Protein 7ZWI (pdb70)

Foldseek 3Di:
DAAAEEECDPDDVDPHHYPYYDPQVPADQQDEAEDETEAEDQWDFHKYWYKALADKPDPPPQWFWADDDPDPDDIHIGGVCVQQVDDDKAWDWDDDPSIIITMITGTTFTPAKGKTKMKHDDDRTIYMYIYIYGGHD/DWAKAKDWADEAEAQAKTKIKIAIDDDQQLQWKKFKWWQAPVRDIGTAKIAGSNRPDMDGPPVQPPQWDWGADSVRRMIMIIGGNDHQRVFTFIKMFIAHVVVVGDRPDIHPTGTHGYHNDDADAWDWDWAAPLPFKGKTKIKTDFGDDDDKDKDKPNPPQDPQKDKDDWDADPNGTITMIMGMDTPVVPPVPWIWMWIDDVSVRDIDIGIHHHD/DWAWAKPDQEAEEAFFDKDKIKTFIPWFFAFKWKWWAAPPDDTHGAGPGFFRGDPPHDPQWGKHDGTGMIMIIGGGHDPVSQTWMKIWGPRDPPTDIYPTYGYAYDDPFDFWDKDKDWADPVVLVVFKTKIKIKGDFGPDPDKDKWKDFVRHTDDPQKDKDKDDQDPPRRGIMMMIMRMDTSVRVVVTFKIWIWMDDPVDPGTDIDMDTD/DAAAEEEQDDDPDDPHHYPYYDPQVPDDFQDEAEDETEAEDQWDFHKYWYKALADKPDPPPQKFWADDDPDPDDIGIGGVCVQQVDDDKDWDWDDDPSIIITMITGTTFTPAWGKTKMKHDDDRTIYMYIYIYHGD/DWAKAKDWADEAEQQAKTKIKIAIDDDQQLQWKKFKWWQFPVRDIGTAKIAGSNRPDMDGPPVQPPFKDWGDDSVRRMIMIIGGNDHQRVFTFIKMFIAHVVVVGDRPDIHPTGTHGYHNDDADAWDWDWAADPFKGKTKIKTDFGDDDDKDKDKPNPPQDPQKDKDDWDQDPNGTITMMMGMDTVVVPPVPWIWMWMADVSVRDIDIGIHHHD/DKAWAKPDQEAEDAFFDKDKIKIFIPWWAAFKWKWWAAPPDDTHGAGPGFFRGDPPHDPQWGKHDGTGMIMIIGGGHDLVSQTWMKIWGPRDPPTDIYPTYGYAYDDDFDFWDKDWDWADPVVLVVFKTKIKIKGDFGDDPDKDKWKDFQRHTDDPQKDKDKDDQDSPRRGIMMMIMRMDTSVVVVVTFKIWIWMDDPVDNGTDIDIDGND

Radius of gyration: 46.57 Å; Cα contacts (8 Å, |Δi|>4): 3025; chains: 6; bounding box: 79×61×168 Å

Sequence (1123 aa):
KVIHGCNFSSNVSSKHTFTDSLDISLVDDSAHISCNVHLSEPKYNHLVGLNCPGDIIPDCFFQVYQPESEELEPSNIVYLDSQINIGDIEYYEDAEGDDKIKLFGIVGSIPKTTSFTCICKKDKKSAYMTVTIDSAPDVKLVESGGGLVKLGGSLKLSCAASGFTFSSYYMSWVRQTPEKRLELVAAINNNGGSTYYPDTVKGRFTISRDNAKNTLNLQMNSLKSEDTALYYCTRQHYGNLYFFDYWGQGTTLTVSSAKTTPPSVYPLAPGNSMVTLGCLVKGYFPEPVTVTWNSGSLSSGVHTFPAVLESDLYTLSSSVTVPSSPWPSETVTCNVAHPASSTKVDKKIVPRQIVLSQSPAILSASPGEKVTMTCRASSSVTYIHWYQQKPGSSPKPWIQATSSLASGVPARFSGSGSGTSYSLSISRVEAEDAATYYCQQWSSNPLTFGAGTKLELKRADAAPTVSIFPPSSEQLTSGGASVVCFLNNFYPKDINVKWKIDGSERQNGVLNSWTDQDSKDSTYSMSSTLTLTKDEYERHNSYTCEATHKTSTSPIVKSFNRKVIHGCNFSSNVSSKHTFTDSLDISLVDDSAHISCNVHLSEPKYNHLVGLNCPGDIIPDCFFQVYQPESEELEPSNIVYLDSQINIGDIEYYEDAEGDDKIKLFGIVGSIPKTTSFTCICKKDKKSAYMTVTIDSADVKLVESGGGLVKLGGSLKLSCAASGFTFSSYYMSWVRQTPEKRLELVAAINNNGGSTYYPDTVKGRFTISRDNAKNTLNLQMNSLKSEDTALYYCTRQHYGNLYFFDYWGQGTTLTVSSAKTTPPSVYPLAPNSMVTLGCLVKGYFPEPVTVTWNSGSLSSGVHTFPAVLESDLYTLSSSVTVPSSPWPSETVTCNVAHPASSTKVDKKIVPRQIVLSQSPAILSASPGEKVTMTCRASSSVTYIHWYQQKPGSSPKPWIQATSSLASGVPARFSGSGSGTSYSLSISRVEAEDAATYYCQQWSSNPLTFGAGTKLELKRADAAPTVSIFPPSSEQLTSGGASVVCFLNNFYPKDINVKWKIDGSERQNGVLNSWTDQDSKDSTYSMSSTLTLTKDEYERHNSYTCEATHKTSTSPIVKSFNRN

Structure (mmCIF, N/CA/C/O backbone):
data_7ZWI
#
_entry.id   7ZWI
#
_cell.length_a   78.659
_cell.length_b   87.104
_cell.length_c   110.620
_cell.angle_alpha   90.000
_cell.angle_beta   99.540
_cell.angle_gamma   90.000
#
_symmetry.space_group_name_H-M   'P 1 21 1'
#
loop_
_entity.id
_entity.type
_entity.pdbx_description
1 polymer 'Gametocyte surface protein P45/48'
2 polymer '32F3 heavy chain'
3 polymer '32F3 light chain'
4 branched 2-acetamido-2-deoxy-beta-D-glucopyranose-(1-4)-[alpha-L-fucopyranose-(1-6)]2-acetamido-2-deoxy-beta-D-glucopyranose
5 water water
#
loop_
_atom_site.group_PDB
_atom_site.id
_atom_site.type_symbol
_atom_site.label_atom_id
_atom_site.label_alt_id
_atom_site.label_comp_id
_atom_site.label_asym_id
_atom_site.label_entity_id
_atom_site.label_seq_id
_atom_site.pdbx_PDB_ins_code
_atom_site.Cartn_x
_atom_site.Cartn_y
_atom_site.Cartn_z
_atom_site.occupancy
_atom_site.B_iso_or_equiv
_atom_site.auth_seq_id
_atom_site.auth_comp_id
_atom_site.auth_asym_id
_atom_site.auth_atom_id
_atom_site.pdbx_PDB_model_num
ATOM 1 N N . LYS A 1 293 ? 26.173 -16.436 -35.050 1.00 48.22 293 LYS A N 1
ATOM 2 C CA . LYS A 1 293 ? 26.644 -15.160 -34.529 1.00 48.32 293 LYS A CA 1
ATOM 3 C C . LYS A 1 293 ? 27.428 -15.323 -33.204 1.00 46.66 293 LYS A C 1
ATOM 4 O O . LYS A 1 293 ? 26.971 -16.022 -32.297 1.00 47.25 293 LYS A O 1
ATOM 10 N N . VAL A 1 294 ? 28.600 -14.688 -33.099 1.00 44.32 294 VAL A N 1
ATOM 11 C CA . VAL A 1 294 ? 29.397 -14.766 -31.876 1.00 42.58 294 VAL A CA 1
ATOM 12 C C . VAL A 1 294 ? 28.828 -13.808 -30.803 1.00 39.47 294 VAL A C 1
ATOM 13 O O . VAL A 1 294 ? 28.219 -12.775 -31.122 1.00 39.72 294 VAL A O 1
ATOM 17 N N . ILE A 1 295 ? 28.960 -14.195 -29.542 1.00 36.03 295 ILE A N 1
ATOM 18 C CA . ILE A 1 295 ? 28.539 -13.347 -28.439 1.00 32.96 295 ILE A CA 1
ATOM 19 C C . ILE A 1 295 ? 29.780 -12.674 -27.882 1.00 31.52 295 ILE A C 1
ATOM 20 O O . ILE A 1 295 ? 30.736 -13.358 -27.479 1.00 29.97 295 ILE A O 1
ATOM 25 N N . HIS A 1 296 ? 29.791 -11.340 -27.888 1.00 30.88 296 HIS A N 1
ATOM 26 C CA . HIS A 1 296 ? 30.906 -10.594 -27.317 1.00 31.29 296 HIS A CA 1
ATOM 27 C C . HIS A 1 296 ? 30.652 -10.566 -25.824 1.00 29.78 296 HIS A C 1
ATOM 28 O O . HIS A 1 296 ? 29.765 -9.861 -25.331 1.00 29.00 296 HIS A O 1
ATOM 35 N N . GLY A 1 297 ? 31.395 -11.380 -25.110 1.00 28.85 297 GLY A N 1
ATOM 36 C CA . GLY A 1 297 ? 31.203 -11.519 -23.683 1.00 28.14 297 GLY A CA 1
ATOM 37 C C . GLY A 1 297 ? 31.921 -12.698 -23.106 1.00 27.99 297 GLY A C 1
ATOM 38 O O . GLY A 1 297 ? 32.808 -13.269 -23.748 1.00 27.95 297 GLY A O 1
ATOM 39 N N . CYS A 1 298 ? 31.536 -13.069 -21.882 1.00 27.39 298 CYS A N 1
ATOM 40 C CA . CYS A 1 298 ? 32.290 -14.078 -21.160 1.00 27.46 298 CYS A CA 1
ATOM 41 C C . CYS A 1 298 ? 31.539 -15.346 -20.868 1.00 26.39 298 CYS A C 1
ATOM 42 O O . CYS A 1 298 ? 30.477 -15.308 -20.262 1.00 26.05 298 CYS A O 1
ATOM 45 N N . ASN A 1 299 ? 32.164 -16.478 -21.194 1.00 25.31 299 ASN A N 1
ATOM 46 C CA . ASN A 1 299 ? 31.622 -17.767 -20.827 1.00 24.92 299 ASN A CA 1
ATOM 47 C C . ASN A 1 299 ? 32.339 -18.172 -19.529 1.00 24.52 299 ASN A C 1
ATOM 48 O O . ASN A 1 299 ? 33.540 -18.457 -19.536 1.00 24.09 299 ASN A O 1
ATOM 53 N N . PHE A 1 300 ? 31.610 -18.177 -18.424 1.00 24.02 300 PHE A N 1
ATOM 54 C CA . PHE A 1 300 ? 32.146 -18.597 -17.120 1.00 24.63 300 PHE A CA 1
ATOM 55 C C . PHE A 1 300 ? 31.914 -20.083 -16.815 1.00 26.25 300 PHE A C 1
ATOM 56 O O . PHE A 1 300 ? 32.369 -20.586 -15.788 1.00 25.44 300 PHE A O 1
ATOM 64 N N . SER A 1 301 ? 31.223 -20.786 -17.700 1.00 27.70 301 SER A N 1
ATOM 65 C CA . SER A 1 301 ? 30.919 -22.190 -17.521 1.00 31.36 301 SER A CA 1
ATOM 66 C C . SER A 1 301 ? 32.049 -23.099 -18.084 1.00 34.86 301 SER A C 1
ATOM 67 O O . SER A 1 301 ? 32.956 -22.633 -18.785 1.00 34.33 301 SER A O 1
ATOM 70 N N . SER A 1 302 ? 32.028 -24.376 -17.714 1.00 38.21 302 SER A N 1
ATOM 71 C CA . SER A 1 302 ? 33.071 -25.297 -18.168 1.00 41.89 302 SER A CA 1
ATOM 72 C C . SER A 1 302 ? 32.583 -26.212 -19.315 1.00 45.95 302 SER A C 1
ATOM 73 O O . SER A 1 302 ? 33.338 -27.090 -19.716 1.00 47.23 302 SER A O 1
ATOM 76 N N . ASN A 1 303 ? 31.382 -25.948 -19.910 1.00 47.78 303 ASN A N 1
ATOM 77 C CA . ASN A 1 303 ? 30.747 -26.785 -20.944 1.00 50.85 303 ASN A CA 1
ATOM 78 C C . ASN A 1 303 ? 31.108 -26.500 -22.422 1.00 54.17 303 ASN A C 1
ATOM 79 O O . ASN A 1 303 ? 31.080 -25.353 -22.846 1.00 54.66 303 ASN A O 1
ATOM 84 N N . VAL A 1 304 ? 31.398 -27.570 -23.228 1.00 56.20 304 VAL A N 1
ATOM 85 C CA . VAL A 1 304 ? 31.748 -27.368 -24.646 1.00 58.05 304 VAL A CA 1
ATOM 86 C C . VAL A 1 304 ? 30.657 -27.745 -25.634 1.00 59.12 304 VAL A C 1
ATOM 87 O O . VAL A 1 304 ? 30.784 -27.355 -26.796 1.00 59.78 304 VAL A O 1
ATOM 91 N N . SER A 1 305 ? 29.616 -28.502 -25.225 1.00 59.04 305 SER A N 1
ATOM 92 C CA . SER A 1 305 ? 28.551 -28.855 -26.175 1.00 59.37 305 SER A CA 1
ATOM 93 C C . SER A 1 305 ? 27.413 -27.820 -26.195 1.00 58.25 305 SER A C 1
ATOM 94 O O . SER A 1 305 ? 26.265 -28.161 -26.486 1.00 58.92 305 SER A O 1
ATOM 97 N N . SER A 1 306 ? 27.755 -26.545 -25.935 1.00 56.19 306 SER A N 1
ATOM 98 C CA . SER A 1 306 ? 26.826 -25.424 -25.947 1.00 54.44 306 SER A CA 1
ATOM 99 C C . SER A 1 306 ? 26.484 -24.969 -27.382 1.00 52.67 306 SER A C 1
ATOM 100 O O . SER A 1 306 ? 27.283 -25.163 -28.298 1.00 52.93 306 SER A O 1
ATOM 103 N N . LYS A 1 307 ? 25.314 -24.309 -27.556 1.00 50.23 307 LYS A N 1
ATOM 104 C CA . LYS A 1 307 ? 24.899 -23.714 -28.839 1.00 47.66 307 LYS A CA 1
ATOM 105 C C . LYS A 1 307 ? 25.302 -22.203 -28.946 1.00 44.34 307 LYS A C 1
ATOM 106 O O . LYS A 1 307 ? 25.070 -21.573 -29.979 1.00 44.76 307 LYS A O 1
ATOM 112 N N . HIS A 1 308 ? 25.904 -21.637 -27.886 1.00 40.40 308 HIS A N 1
ATOM 113 C CA . HIS A 1 308 ? 26.339 -20.241 -27.856 1.00 38.38 308 HIS A CA 1
ATOM 114 C C . HIS A 1 308 ? 27.864 -20.179 -27.879 1.00 38.05 308 HIS A C 1
ATOM 115 O O . HIS A 1 308 ? 28.509 -20.943 -27.166 1.00 38.42 308 HIS A O 1
ATOM 122 N N . THR A 1 309 ? 28.450 -19.297 -28.707 1.00 36.77 309 THR A N 1
ATOM 123 C CA . THR A 1 309 ? 29.905 -19.142 -28.752 1.00 35.93 309 THR A CA 1
ATOM 124 C C . THR A 1 309 ? 30.237 -17.757 -28.218 1.00 33.73 309 THR A C 1
ATOM 125 O O . THR A 1 309 ? 29.626 -16.789 -28.649 1.00 33.97 309 THR A O 1
ATOM 129 N N . PHE A 1 310 ? 31.170 -17.666 -27.276 1.00 32.08 310 PHE A N 1
ATOM 130 C CA . PHE A 1 310 ? 31.588 -16.424 -26.634 1.00 31.13 310 PHE A CA 1
ATOM 131 C C . PHE A 1 310 ? 32.984 -16.027 -27.069 1.00 31.51 310 PHE A C 1
ATOM 132 O O . PHE A 1 310 ? 33.839 -16.895 -27.240 1.00 31.69 310 PHE A O 1
ATOM 140 N N . THR A 1 311 ? 33.241 -14.721 -27.207 1.00 30.98 311 THR A N 1
ATOM 141 C CA . THR A 1 311 ? 34.574 -14.252 -27.592 1.00 31.28 311 THR A CA 1
ATOM 142 C C . THR A 1 311 ? 35.609 -14.496 -26.497 1.00 31.16 311 THR A C 1
ATOM 143 O O . THR A 1 311 ? 36.796 -14.618 -26.798 1.00 31.54 311 THR A O 1
ATOM 147 N N . ASP A 1 312 ? 35.176 -14.511 -25.224 1.00 30.42 312 ASP A N 1
ATOM 148 C CA . ASP A 1 312 ? 36.071 -14.652 -24.078 1.00 30.09 312 ASP A CA 1
ATOM 149 C C . ASP A 1 312 ? 35.555 -15.705 -23.111 1.00 29.90 312 ASP A C 1
ATOM 150 O O . ASP A 1 312 ? 34.354 -15.996 -23.083 1.00 29.32 312 ASP A O 1
ATOM 155 N N . SER A 1 313 ? 36.455 -16.257 -22.295 1.00 29.06 313 SER A N 1
ATOM 156 C CA . SER A 1 313 ? 36.047 -17.253 -21.308 1.00 29.12 313 SER A CA 1
ATOM 157 C C . SER A 1 313 ? 36.935 -17.214 -20.065 1.00 29.04 313 SER A C 1
ATOM 158 O O . SER A 1 313 ? 38.111 -16.810 -20.129 1.00 28.62 313 SER A O 1
ATOM 161 N N . LEU A 1 314 ? 36.348 -17.550 -18.921 1.00 28.44 314 LEU A N 1
ATOM 162 C CA . LEU A 1 314 ? 37.076 -17.620 -17.662 1.00 28.87 314 LEU A CA 1
ATOM 163 C C . LEU A 1 314 ? 36.335 -18.677 -16.865 1.00 28.78 314 LEU A C 1
ATOM 164 O O . LEU A 1 314 ? 35.197 -18.444 -16.472 1.00 28.47 314 LEU A O 1
ATOM 169 N N . ASP A 1 315 ? 36.937 -19.857 -16.690 1.00 28.31 315 ASP A N 1
ATOM 170 C CA . ASP A 1 315 ? 36.260 -20.964 -16.009 1.00 28.93 315 ASP A CA 1
ATOM 171 C C . ASP A 1 315 ? 36.165 -20.676 -14.513 1.00 29.64 315 ASP A C 1
ATOM 172 O O . ASP A 1 315 ? 37.150 -20.845 -13.791 1.00 30.35 315 ASP A O 1
ATOM 177 N N . ILE A 1 316 ? 34.975 -20.279 -14.051 1.00 29.19 316 ILE A N 1
ATOM 178 C CA . ILE A 1 316 ? 34.755 -19.899 -12.653 1.00 29.42 316 ILE A CA 1
ATOM 179 C C . ILE A 1 316 ? 35.022 -21.033 -11.670 1.00 29.38 316 ILE A C 1
ATOM 180 O O . ILE A 1 316 ? 35.460 -20.789 -10.544 1.00 28.76 316 ILE A O 1
ATOM 185 N N . SER A 1 317 ? 34.811 -22.288 -12.108 1.00 29.60 317 SER A N 1
ATOM 186 C CA . SER A 1 317 ? 35.075 -23.445 -11.264 1.00 29.50 317 SER A CA 1
ATOM 187 C C . SER A 1 317 ? 36.573 -23.552 -10.883 1.00 28.95 317 SER A C 1
ATOM 188 O O . SER A 1 317 ? 36.915 -24.244 -9.919 1.00 28.66 317 SER A O 1
ATOM 191 N N . LEU A 1 318 ? 37.473 -22.857 -11.627 1.00 28.29 318 LEU A N 1
ATOM 192 C CA . LEU A 1 318 ? 38.909 -22.869 -11.351 1.00 28.80 318 LEU A CA 1
ATOM 193 C C . LEU A 1 318 ? 39.428 -21.629 -10.604 1.00 28.75 318 LEU A C 1
ATOM 194 O O . LEU A 1 318 ? 40.595 -21.576 -10.264 1.00 29.05 318 LEU A O 1
ATOM 199 N N . VAL A 1 319 ? 38.572 -20.643 -10.341 1.00 27.34 319 VAL A N 1
ATOM 200 C CA . VAL A 1 319 ? 38.887 -19.450 -9.532 1.00 28.16 319 VAL A CA 1
ATOM 201 C C . VAL A 1 319 ? 38.959 -19.933 -8.033 1.00 28.72 319 VAL A C 1
ATOM 202 O O . VAL A 1 319 ? 38.249 -20.869 -7.663 1.00 28.93 319 VAL A O 1
ATOM 206 N N . ASP A 1 320 ? 39.826 -19.338 -7.197 1.00 27.84 320 ASP A N 1
ATOM 207 C CA . ASP A 1 320 ? 39.880 -19.697 -5.781 1.00 27.58 320 ASP A CA 1
ATOM 208 C C . ASP A 1 320 ? 38.577 -19.378 -5.060 1.00 26.38 320 ASP A C 1
ATOM 209 O O . ASP A 1 320 ? 37.898 -18.410 -5.391 1.00 25.18 320 ASP A O 1
ATOM 214 N N . ASP A 1 321 ? 38.286 -20.108 -3.979 1.00 26.40 321 ASP A N 1
ATOM 215 C CA . ASP A 1 321 ? 37.165 -19.759 -3.099 1.00 26.74 321 ASP A CA 1
ATOM 216 C C . ASP A 1 321 ? 37.461 -18.361 -2.495 1.00 26.18 321 ASP A C 1
ATOM 217 O O . ASP A 1 321 ? 38.630 -18.049 -2.228 1.00 25.90 321 ASP A O 1
ATOM 222 N N . SER A 1 322 ? 36.431 -17.519 -2.387 1.00 25.99 322 SER A N 1
ATOM 223 C CA . SER A 1 322 ? 36.512 -16.154 -1.860 1.00 26.20 322 SER A CA 1
ATOM 224 C C . SER A 1 322 ? 37.204 -15.147 -2.799 1.00 25.40 322 SER A C 1
ATOM 225 O O . SER A 1 322 ? 37.411 -13.993 -2.408 1.00 26.49 322 SER A O 1
ATOM 228 N N . ALA A 1 323 ? 37.527 -15.546 -4.026 1.00 23.91 323 ALA A N 1
ATOM 229 C CA . ALA A 1 323 ? 38.165 -14.636 -5.006 1.00 24.08 323 ALA A CA 1
ATOM 230 C C . ALA A 1 323 ? 37.122 -13.993 -5.943 1.00 23.84 323 ALA A C 1
ATOM 231 O O . ALA A 1 323 ? 35.971 -14.451 -5.991 1.00 24.52 323 ALA A O 1
ATOM 233 N N . HIS A 1 324 ? 37.485 -12.889 -6.611 1.00 22.83 324 HIS A N 1
ATOM 234 C CA . HIS A 1 324 ? 36.599 -12.102 -7.467 1.00 22.53 324 HIS A CA 1
ATOM 235 C C . HIS A 1 324 ? 37.451 -11.712 -8.658 1.00 23.48 324 HIS A C 1
ATOM 236 O O . HIS A 1 324 ? 38.195 -10.747 -8.581 1.00 23.59 324 HIS A O 1
ATOM 243 N N . ILE A 1 325 ? 37.373 -12.491 -9.739 1.00 23.86 325 ILE A N 1
ATOM 244 C CA . ILE A 1 325 ? 38.238 -12.347 -10.917 1.00 24.79 325 ILE A CA 1
ATOM 245 C C . ILE A 1 325 ? 37.525 -11.660 -12.079 1.00 25.88 325 ILE A C 1
ATOM 246 O O . ILE A 1 325 ? 36.390 -12.014 -12.375 1.00 24.97 325 ILE A O 1
ATOM 251 N N . SER A 1 326 ? 38.175 -10.701 -12.761 1.00 26.32 326 SER A N 1
ATOM 252 C CA . SER A 1 326 ? 37.525 -10.003 -13.880 1.00 27.07 326 SER A CA 1
ATOM 253 C C . SER A 1 326 ? 37.760 -10.675 -15.238 1.00 28.12 326 SER A C 1
ATOM 254 O O . SER A 1 326 ? 38.779 -11.333 -15.437 1.00 27.21 326 SER A O 1
ATOM 257 N N . CYS A 1 327 ? 36.820 -10.481 -16.163 1.00 28.20 327 CYS A N 1
ATOM 258 C CA . CYS A 1 327 ? 36.882 -10.891 -17.566 1.00 29.25 327 CYS A CA 1
ATOM 259 C C . CYS A 1 327 ? 36.446 -9.633 -18.306 1.00 29.83 327 CYS A C 1
ATOM 260 O O . CYS A 1 327 ? 35.311 -9.187 -18.149 1.00 29.13 327 CYS A O 1
ATOM 263 N N . ASN A 1 328 ? 37.354 -9.017 -19.028 1.00 30.27 328 ASN A N 1
ATOM 264 C CA . ASN A 1 328 ? 37.107 -7.711 -19.632 1.00 32.19 328 ASN A CA 1
ATOM 265 C C . ASN A 1 328 ? 36.848 -7.778 -21.135 1.00 33.01 328 ASN A C 1
ATOM 266 O O . ASN A 1 328 ? 37.619 -8.390 -21.875 1.00 33.46 328 ASN A O 1
ATOM 271 N N . VAL A 1 329 ? 35.735 -7.176 -21.584 1.00 32.83 329 VAL A N 1
ATOM 272 C CA . VAL A 1 329 ? 35.319 -7.159 -22.982 1.00 33.55 329 VAL A CA 1
ATOM 273 C C . VAL A 1 329 ? 35.240 -5.694 -23.475 1.00 34.52 329 VAL A C 1
ATOM 274 O O . VAL A 1 329 ? 34.713 -4.835 -22.775 1.00 33.80 329 VAL A O 1
ATOM 278 N N . HIS A 1 330 ? 35.778 -5.407 -24.665 1.00 35.97 330 HIS A N 1
ATOM 279 C CA . HIS A 1 330 ? 35.767 -4.047 -25.203 1.00 37.92 330 HIS A CA 1
ATOM 280 C C . HIS A 1 330 ? 35.289 -4.061 -26.644 1.00 38.23 330 HIS A C 1
ATOM 281 O O . HIS A 1 330 ? 35.924 -4.682 -27.488 1.00 38.47 330 HIS A O 1
ATOM 288 N N . LEU A 1 331 ? 34.181 -3.358 -26.920 1.00 38.03 331 LEU A N 1
ATOM 289 C CA . LEU A 1 331 ? 33.591 -3.231 -28.251 1.00 38.92 331 LEU A CA 1
ATOM 290 C C . LEU A 1 331 ? 33.955 -1.848 -28.795 1.00 39.29 331 LEU A C 1
ATOM 291 O O . LEU A 1 331 ? 33.808 -0.848 -28.090 1.00 38.65 331 LEU A O 1
ATOM 296 N N . SER A 1 332 ? 34.436 -1.786 -30.038 1.00 40.18 332 SER A N 1
ATOM 297 C CA . SER A 1 332 ? 34.841 -0.516 -30.628 1.00 41.65 332 SER A CA 1
ATOM 298 C C . SER A 1 332 ? 34.544 -0.477 -32.129 1.00 42.86 332 SER A C 1
ATOM 299 O O . SER A 1 332 ? 35.380 -0.898 -32.919 1.00 43.46 332 SER A O 1
ATOM 302 N N . GLU A 1 333 ? 33.368 0.023 -32.516 1.00 42.77 333 GLU A N 1
ATOM 303 C CA . GLU A 1 333 ? 32.947 0.132 -33.909 1.00 43.89 333 GLU A CA 1
ATOM 304 C C . GLU A 1 333 ? 32.145 1.427 -34.113 1.00 45.00 333 GLU A C 1
ATOM 305 O O . GLU A 1 333 ? 31.456 1.872 -33.191 1.00 45.13 333 GLU A O 1
ATOM 311 N N . PRO A 1 334 ? 32.154 2.015 -35.331 1.00 45.37 334 PRO A N 1
ATOM 312 C CA . PRO A 1 334 ? 31.310 3.201 -35.572 1.00 45.42 334 PRO A CA 1
ATOM 313 C C . PRO A 1 334 ? 29.826 2.840 -35.427 1.00 45.77 334 PRO A C 1
ATOM 314 O O . PRO A 1 334 ? 29.053 3.601 -34.845 1.00 46.63 334 PRO A O 1
ATOM 318 N N . LYS A 1 335 ? 29.436 1.652 -35.922 1.00 44.75 335 LYS A N 1
ATOM 319 C CA . LYS A 1 335 ? 28.077 1.143 -35.829 1.00 44.44 335 LYS A CA 1
ATOM 320 C C . LYS A 1 335 ? 28.127 -0.334 -35.437 1.00 43.01 335 LYS A C 1
ATOM 321 O O . LYS A 1 335 ? 28.947 -1.096 -35.961 1.00 42.89 335 LYS A O 1
ATOM 327 N N . TYR A 1 336 ? 27.248 -0.735 -34.514 1.00 41.11 336 TYR A N 1
ATOM 328 C CA . TYR A 1 336 ? 27.170 -2.102 -34.023 1.00 39.42 336 TYR A CA 1
ATOM 329 C C . TYR A 1 336 ? 26.030 -2.891 -34.660 1.00 39.48 336 TYR A C 1
ATOM 330 O O . TYR A 1 336 ? 25.087 -2.325 -35.180 1.00 39.19 336 TYR A O 1
ATOM 339 N N . ASN A 1 337 ? 26.150 -4.207 -34.630 1.00 39.71 337 ASN A N 1
ATOM 340 C CA . ASN A 1 337 ? 25.144 -5.206 -34.985 1.00 40.01 337 ASN A CA 1
ATOM 341 C C . ASN A 1 337 ? 25.634 -6.406 -34.180 1.00 38.66 337 ASN A C 1
ATOM 342 O O . ASN A 1 337 ? 26.149 -7.373 -34.736 1.00 38.95 337 ASN A O 1
ATOM 347 N N . HIS A 1 338 ? 25.621 -6.262 -32.846 1.00 36.60 338 HIS A N 1
ATOM 348 C CA . HIS A 1 338 ? 26.296 -7.202 -31.970 1.00 35.12 338 HIS A CA 1
ATOM 349 C C . HIS A 1 338 ? 25.437 -7.796 -30.882 1.00 33.98 338 HIS A C 1
ATOM 350 O O . HIS A 1 338 ? 24.512 -7.146 -30.382 1.00 33.47 338 HIS A O 1
ATOM 357 N N . LEU A 1 339 ? 25.813 -9.002 -30.458 1.00 32.34 339 LEU A N 1
ATOM 358 C CA . LEU A 1 339 ? 25.253 -9.681 -29.295 1.00 31.53 339 LEU A CA 1
ATOM 359 C C . LEU A 1 339 ? 26.313 -9.564 -28.198 1.00 30.62 339 LEU A C 1
ATOM 360 O O . LEU A 1 339 ? 27.495 -9.757 -28.469 1.00 30.57 339 LEU A O 1
ATOM 365 N N . VAL A 1 340 ? 25.906 -9.192 -26.987 1.00 29.36 340 VAL A N 1
ATOM 366 C CA . VAL A 1 340 ? 26.791 -9.057 -25.818 1.00 27.77 340 VAL A CA 1
ATOM 367 C C . VAL A 1 340 ? 26.148 -9.885 -24.713 1.00 26.67 340 VAL A C 1
ATOM 368 O O . VAL A 1 340 ? 24.931 -9.843 -24.577 1.00 26.53 340 VAL A O 1
ATOM 372 N N . GLY A 1 341 ? 26.942 -10.633 -23.948 1.00 25.72 341 GLY A N 1
ATOM 373 C CA . GLY A 1 341 ? 26.372 -11.435 -22.880 1.00 25.49 341 GLY A CA 1
ATOM 374 C C . GLY A 1 341 ? 27.314 -12.263 -22.059 1.00 24.73 341 GLY A C 1
ATOM 375 O O . GLY A 1 341 ? 28.528 -12.070 -22.100 1.00 23.74 341 GLY A O 1
ATOM 376 N N . LEU A 1 342 ? 26.742 -13.153 -21.259 1.00 24.57 342 LEU A N 1
ATOM 377 C CA . LEU A 1 342 ? 27.559 -14.041 -20.435 1.00 25.70 342 LEU A CA 1
ATOM 378 C C . LEU A 1 342 ? 26.880 -15.377 -20.256 1.00 25.32 342 LEU A C 1
ATOM 379 O O . LEU A 1 342 ? 25.689 -15.512 -20.534 1.00 24.61 342 LEU A O 1
ATOM 384 N N . ASN A 1 343 ? 27.653 -16.380 -19.847 1.00 24.83 343 ASN A N 1
ATOM 385 C CA . ASN A 1 343 ? 27.125 -17.679 -19.518 1.00 25.01 343 ASN A CA 1
ATOM 386 C C . ASN A 1 343 ? 27.631 -17.910 -18.090 1.00 25.72 343 ASN A C 1
ATOM 387 O O . ASN A 1 343 ? 28.846 -17.946 -17.865 1.00 25.64 343 ASN A O 1
ATOM 392 N N . CYS A 1 344 ? 26.710 -18.038 -17.122 1.00 24.61 344 CYS A N 1
ATOM 393 C CA . CYS A 1 344 ? 27.078 -18.195 -15.713 1.00 25.09 344 CYS A CA 1
ATOM 394 C C . CYS A 1 344 ? 26.515 -19.486 -15.141 1.00 26.27 344 CYS A C 1
ATOM 395 O O . CYS A 1 344 ? 25.311 -19.723 -15.220 1.00 25.90 344 CYS A O 1
ATOM 398 N N . PRO A 1 345 ? 27.370 -20.321 -14.523 1.00 26.98 345 PRO A N 1
ATOM 399 C CA . PRO A 1 345 ? 26.867 -21.562 -13.932 1.00 27.96 345 PRO A CA 1
ATOM 400 C C . PRO A 1 345 ? 26.241 -21.393 -12.533 1.00 29.50 345 PRO A C 1
ATOM 401 O O . PRO A 1 345 ? 25.856 -22.389 -11.944 1.00 31.97 345 PRO A O 1
ATOM 405 N N . GLY A 1 346 ? 26.064 -20.173 -12.042 1.00 28.03 346 GLY A N 1
ATOM 406 C CA . GLY A 1 346 ? 25.465 -19.940 -10.731 1.00 27.20 346 GLY A CA 1
ATOM 407 C C . GLY A 1 346 ? 24.585 -18.708 -10.681 1.00 27.15 346 GLY A C 1
ATOM 408 O O . GLY A 1 346 ? 23.832 -18.457 -11.617 1.00 28.00 346 GLY A O 1
ATOM 409 N N . ASP A 1 347 ? 24.682 -17.898 -9.618 1.00 25.59 347 ASP A N 1
ATOM 410 C CA . ASP A 1 347 ? 23.866 -16.677 -9.500 1.00 25.21 347 ASP A CA 1
ATOM 411 C C . ASP A 1 347 ? 24.450 -15.538 -10.318 1.00 25.07 347 ASP A C 1
ATOM 412 O O . ASP A 1 347 ? 25.666 -15.318 -10.303 1.00 24.75 347 ASP A O 1
ATOM 417 N N . ILE A 1 348 ? 23.582 -14.772 -10.962 1.00 23.66 348 ILE A N 1
ATOM 418 C CA . ILE A 1 348 ? 23.981 -13.605 -11.728 1.00 23.88 348 ILE A CA 1
ATOM 419 C C . ILE A 1 348 ? 23.467 -12.371 -10.979 1.00 24.15 348 ILE A C 1
ATOM 420 O O . ILE A 1 348 ? 22.311 -12.348 -10.546 1.00 23.86 348 ILE A O 1
ATOM 425 N N . ILE A 1 349 ? 24.329 -11.365 -10.807 1.00 23.99 349 ILE A N 1
ATOM 426 C CA . ILE A 1 349 ? 24.027 -10.130 -10.108 1.00 25.04 349 ILE A CA 1
ATOM 427 C C . ILE A 1 349 ? 24.464 -8.927 -10.955 1.00 25.67 349 ILE A C 1
ATOM 428 O O . ILE A 1 349 ? 25.623 -8.870 -11.326 1.00 26.51 349 ILE A O 1
ATOM 433 N N . PRO A 1 350 ? 23.604 -7.904 -11.199 1.00 25.18 350 PRO A N 1
ATOM 434 C CA . PRO A 1 350 ? 22.174 -7.838 -10.865 1.00 24.49 350 PRO A CA 1
ATOM 435 C C . PRO A 1 350 ? 21.361 -8.670 -11.875 1.00 25.44 350 PRO A C 1
ATOM 436 O O . PRO A 1 350 ? 21.875 -9.681 -12.384 1.00 26.77 350 PRO A O 1
ATOM 440 N N . ASP A 1 351 ? 20.105 -8.281 -12.190 1.00 24.76 351 ASP A N 1
ATOM 441 C CA . ASP A 1 351 ? 19.307 -9.004 -13.172 1.00 25.62 351 ASP A CA 1
ATOM 442 C C . ASP A 1 351 ? 19.777 -8.644 -14.594 1.00 25.48 351 ASP A C 1
ATOM 443 O O . ASP A 1 351 ? 19.081 -7.942 -15.313 1.00 25.17 351 ASP A O 1
ATOM 448 N N . CYS A 1 352 ? 20.974 -9.114 -14.988 1.00 25.89 352 CYS A N 1
ATOM 449 C CA . CYS A 1 352 ? 21.551 -8.818 -16.304 1.00 26.11 352 CYS A CA 1
ATOM 450 C C . CYS A 1 352 ? 20.709 -9.462 -17.423 1.00 25.82 352 CYS A C 1
ATOM 451 O O . CYS A 1 352 ? 20.196 -10.557 -17.227 1.00 25.23 352 CYS A O 1
ATOM 454 N N . PHE A 1 353 ? 20.568 -8.805 -18.592 1.00 25.96 353 PHE A N 1
ATOM 455 C CA . PHE A 1 353 ? 21.133 -7.476 -18.888 1.00 26.37 353 PHE A CA 1
ATOM 456 C C . PHE A 1 353 ? 20.132 -6.347 -18.830 1.00 26.51 353 PHE A C 1
ATOM 457 O O . PHE A 1 353 ? 20.521 -5.194 -19.102 1.00 26.69 353 PHE A O 1
ATOM 465 N N . PHE A 1 354 ? 18.867 -6.613 -18.437 1.00 25.99 354 PHE A N 1
ATOM 466 C CA . PHE A 1 354 ? 17.904 -5.517 -18.255 1.00 27.18 354 PHE A CA 1
ATOM 467 C C . PHE A 1 354 ? 18.426 -4.499 -17.207 1.00 25.77 354 PHE A C 1
ATOM 468 O O . PHE A 1 354 ? 18.280 -3.276 -17.365 1.00 26.30 354 PHE A O 1
ATOM 476 N N . GLN A 1 355 ? 19.099 -5.021 -16.181 1.00 24.31 355 GLN A N 1
ATOM 477 C CA . GLN A 1 355 ? 19.790 -4.192 -15.208 1.00 23.55 355 GLN A CA 1
ATOM 478 C C . GLN A 1 355 ? 21.260 -4.599 -15.236 1.00 23.90 355 GLN A C 1
ATOM 479 O O . GLN A 1 355 ? 21.607 -5.783 -15.444 1.00 23.64 355 GLN A O 1
ATOM 485 N N . VAL A 1 356 ? 22.133 -3.613 -15.037 1.00 23.21 356 VAL A N 1
ATOM 486 C CA . VAL A 1 356 ? 23.573 -3.844 -14.997 1.00 23.26 356 VAL A CA 1
ATOM 487 C C . VAL A 1 356 ? 24.153 -3.036 -13.805 1.00 23.55 356 VAL A C 1
ATOM 488 O O . VAL A 1 356 ? 23.459 -2.239 -13.163 1.00 24.42 356 VAL A O 1
ATOM 492 N N . TYR A 1 357 ? 25.411 -3.266 -13.513 1.00 22.95 357 TYR A N 1
ATOM 493 C CA . TYR A 1 357 ? 26.097 -2.612 -12.420 1.00 22.77 357 TYR A CA 1
ATOM 494 C C . TYR A 1 357 ? 27.036 -1.547 -13.005 1.00 22.55 357 TYR A C 1
ATOM 495 O O . TYR A 1 357 ? 27.750 -1.812 -13.969 1.00 22.21 357 TYR A O 1
ATOM 504 N N . GLN A 1 358 ? 27.022 -0.338 -12.451 1.00 22.40 358 GLN A N 1
ATOM 505 C CA . GLN A 1 358 ? 27.858 0.753 -12.934 1.00 23.03 358 GLN A CA 1
ATOM 506 C C . GLN A 1 358 ? 29.360 0.409 -12.860 1.00 23.57 358 GLN A C 1
ATOM 507 O O . GLN A 1 358 ? 29.780 -0.402 -12.019 1.00 22.85 358 GLN A O 1
ATOM 513 N N . PRO A 1 359 ? 30.184 1.040 -13.717 1.00 23.95 359 PRO A N 1
ATOM 514 C CA . PRO A 1 359 ? 31.634 0.819 -13.612 1.00 24.25 359 PRO A CA 1
ATOM 515 C C . PRO A 1 359 ? 32.187 1.337 -12.283 1.00 24.29 359 PRO A C 1
ATOM 516 O O . PRO A 1 359 ? 31.549 2.122 -11.567 1.00 24.31 359 PRO A O 1
ATOM 520 N N . GLU A 1 360 ? 33.373 0.860 -11.944 1.00 23.74 360 GLU A N 1
ATOM 521 C CA . GLU A 1 360 ? 34.075 1.263 -10.745 1.00 23.94 360 GLU A CA 1
ATOM 522 C C . GLU A 1 360 ? 34.525 2.707 -10.812 1.00 25.36 360 GLU A C 1
ATOM 523 O O . GLU A 1 360 ? 35.083 3.139 -11.819 1.00 25.78 360 GLU A O 1
ATOM 529 N N . SER A 1 361 ? 34.280 3.457 -9.742 1.00 25.70 361 SER A N 1
ATOM 530 C CA . SER A 1 361 ? 34.734 4.838 -9.668 1.00 27.66 361 SER A CA 1
ATOM 531 C C . SER A 1 361 ? 36.247 4.884 -9.375 1.00 28.75 361 SER A C 1
ATOM 532 O O . SER A 1 361 ? 36.763 4.025 -8.650 1.00 27.92 361 SER A O 1
ATOM 535 N N . GLU A 1 362 ? 36.951 5.892 -9.912 1.00 29.67 362 GLU A N 1
ATOM 536 C CA . GLU A 1 362 ? 38.349 6.102 -9.553 1.00 31.56 362 GLU A CA 1
ATOM 537 C C . GLU A 1 362 ? 38.439 6.736 -8.147 1.00 32.47 362 GLU A C 1
ATOM 538 O O . GLU A 1 362 ? 39.464 6.594 -7.483 1.00 34.20 362 GLU A O 1
ATOM 544 N N . GLU A 1 363 ? 37.398 7.463 -7.704 1.00 31.93 363 GLU A N 1
ATOM 545 C CA . GLU A 1 363 ? 37.295 8.070 -6.372 1.00 32.09 363 GLU A CA 1
ATOM 546 C C . GLU A 1 363 ? 36.611 7.052 -5.422 1.00 30.27 363 GLU A C 1
ATOM 547 O O . GLU A 1 363 ? 36.119 6.016 -5.891 1.00 30.71 363 GLU A O 1
ATOM 553 N N . LEU A 1 364 ? 36.584 7.323 -4.105 1.00 27.35 364 LEU A N 1
ATOM 554 C CA . LEU A 1 364 ? 35.913 6.422 -3.176 1.00 26.22 364 LEU A CA 1
ATOM 555 C C . LEU A 1 364 ? 34.405 6.780 -3.270 1.00 25.83 364 LEU A C 1
ATOM 556 O O . LEU A 1 364 ? 33.879 7.613 -2.518 1.00 25.77 364 LEU A O 1
ATOM 561 N N . GLU A 1 365 ? 33.743 6.210 -4.284 1.00 25.23 365 GLU A N 1
ATOM 562 C CA . GLU A 1 365 ? 32.347 6.494 -4.599 1.00 25.24 365 GLU A CA 1
ATOM 563 C C . GLU A 1 365 ? 31.663 5.191 -4.956 1.00 24.62 365 GLU A C 1
ATOM 564 O O . GLU A 1 365 ? 32.283 4.273 -5.519 1.00 24.53 365 GLU A O 1
ATOM 570 N N . PRO A 1 366 ? 30.366 5.086 -4.620 1.00 24.19 366 PRO A N 1
ATOM 571 C CA . PRO A 1 366 ? 29.650 3.857 -4.921 1.00 23.78 366 PRO A CA 1
ATOM 572 C C . PRO A 1 366 ? 29.363 3.644 -6.412 1.00 23.77 366 PRO A C 1
ATOM 573 O O . PRO A 1 366 ? 29.388 4.587 -7.219 1.00 23.27 366 PRO A O 1
ATOM 577 N N . SER A 1 367 ? 29.089 2.379 -6.763 1.00 22.37 367 SER A N 1
ATOM 578 C CA . SER A 1 367 ? 28.616 1.957 -8.060 1.00 22.47 367 SER A CA 1
ATOM 579 C C . SER A 1 367 ? 27.216 1.384 -7.807 1.00 22.54 367 SER A C 1
ATOM 580 O O . SER A 1 367 ? 27.032 0.552 -6.911 1.00 22.92 367 SER A O 1
ATOM 583 N N . ASN A 1 368 ? 26.223 1.877 -8.552 1.00 21.85 368 ASN A N 1
ATOM 584 C CA . ASN A 1 368 ? 24.846 1.450 -8.379 1.00 22.54 368 ASN A CA 1
ATOM 585 C C . ASN A 1 368 ? 24.370 0.457 -9.443 1.00 22.56 368 ASN A C 1
ATOM 586 O O . ASN A 1 368 ? 24.968 0.320 -10.500 1.00 22.73 368 ASN A O 1
ATOM 591 N N . ILE A 1 369 ? 23.227 -0.174 -9.181 1.00 23.14 369 ILE A N 1
ATOM 592 C CA . ILE A 1 369 ? 22.568 -1.012 -10.154 1.00 23.08 369 ILE A CA 1
ATOM 593 C C . ILE A 1 369 ? 21.674 -0.038 -10.939 1.00 23.00 369 ILE A C 1
ATOM 594 O O . ILE A 1 369 ? 20.958 0.771 -10.335 1.00 21.82 369 ILE A O 1
ATOM 599 N N . VAL A 1 370 ? 21.766 -0.068 -12.265 1.00 23.56 370 VAL A N 1
ATOM 600 C CA . VAL A 1 370 ? 20.996 0.807 -13.148 1.00 25.07 370 VAL A CA 1
ATOM 601 C C . VAL A 1 370 ? 20.347 -0.020 -14.277 1.00 25.12 370 VAL A C 1
ATOM 602 O O . VAL A 1 370 ? 20.728 -1.171 -14.502 1.00 24.45 370 VAL A O 1
ATOM 606 N N . TYR A 1 371 ? 19.381 0.577 -15.004 1.00 24.92 371 TYR A N 1
ATOM 607 C CA . TYR A 1 371 ? 18.799 -0.058 -16.181 1.00 25.83 371 TYR A CA 1
ATOM 608 C C . TYR A 1 371 ? 19.773 0.093 -17.348 1.00 25.86 371 TYR A C 1
ATOM 609 O O . TYR A 1 371 ? 20.299 1.193 -17.557 1.00 26.07 371 TYR A O 1
ATOM 618 N N . LEU A 1 372 ? 20.027 -0.986 -18.108 1.00 26.06 372 LEU A N 1
ATOM 619 C CA . LEU A 1 372 ? 20.924 -0.910 -19.270 1.00 26.84 372 LEU A CA 1
ATOM 620 C C . LEU A 1 372 ? 20.430 0.104 -20.313 1.00 29.07 372 LEU A C 1
ATOM 621 O O . LEU A 1 372 ? 21.251 0.834 -20.884 1.00 28.95 372 LEU A O 1
ATOM 626 N N . ASP A 1 373 ? 19.088 0.205 -20.508 1.00 30.73 373 ASP A N 1
ATOM 627 C CA . ASP A 1 373 ? 18.475 1.138 -21.473 1.00 33.86 373 ASP A CA 1
ATOM 628 C C . ASP A 1 373 ? 18.973 2.570 -21.219 1.00 36.49 373 ASP A C 1
ATOM 629 O O . ASP A 1 373 ? 19.351 3.266 -22.157 1.00 37.78 373 ASP A O 1
ATOM 634 N N . SER A 1 374 ? 19.014 2.991 -19.947 1.00 36.76 374 SER A N 1
ATOM 635 C CA . SER A 1 374 ? 19.465 4.336 -19.615 1.00 38.33 374 SER A CA 1
ATOM 636 C C . SER A 1 374 ? 20.995 4.451 -19.545 1.00 38.72 374 SER A C 1
ATOM 637 O O . SER A 1 374 ? 21.536 5.540 -19.750 1.00 38.92 374 SER A O 1
ATOM 640 N N . GLN A 1 375 ? 21.694 3.334 -19.244 1.00 38.02 375 GLN A N 1
ATOM 641 C CA . GLN A 1 375 ? 23.154 3.320 -19.160 1.00 38.10 375 GLN A CA 1
ATOM 642 C C . GLN A 1 375 ? 23.790 3.550 -20.532 1.00 39.64 375 GLN A C 1
ATOM 643 O O . GLN A 1 375 ? 24.636 4.434 -20.660 1.00 39.85 375 GLN A O 1
ATOM 649 N N . ILE A 1 376 ? 23.390 2.784 -21.550 1.00 40.45 376 ILE A N 1
ATOM 650 C CA . ILE A 1 376 ? 23.965 2.960 -22.886 1.00 42.20 376 ILE A CA 1
ATOM 651 C C . ILE A 1 376 ? 23.159 3.959 -23.755 1.00 43.26 376 ILE A C 1
ATOM 652 O O . ILE A 1 376 ? 23.671 4.410 -24.779 1.00 43.33 376 ILE A O 1
ATOM 657 N N . ASN A 1 377 ? 21.949 4.345 -23.310 1.00 44.06 377 ASN A N 1
ATOM 658 C CA . ASN A 1 377 ? 21.087 5.361 -23.902 1.00 45.85 377 ASN A CA 1
ATOM 659 C C . ASN A 1 377 ? 20.721 5.103 -25.358 1.00 47.31 377 ASN A C 1
ATOM 660 O O . ASN A 1 377 ? 20.935 5.952 -26.226 1.00 47.64 377 ASN A O 1
ATOM 665 N N . ILE A 1 378 ? 20.158 3.923 -25.620 1.00 47.76 378 ILE A N 1
ATOM 666 C CA . ILE A 1 378 ? 19.572 3.545 -26.910 1.00 48.73 378 ILE A CA 1
ATOM 667 C C . ILE A 1 378 ? 18.215 2.874 -26.584 1.00 48.37 378 ILE A C 1
ATOM 668 O O . ILE A 1 378 ? 18.092 2.174 -25.567 1.00 48.67 378 ILE A O 1
ATOM 673 N N . GLY A 1 379 ? 17.198 3.149 -27.391 1.00 47.35 379 GLY A N 1
ATOM 674 C CA . GLY A 1 379 ? 15.842 2.692 -27.103 1.00 46.76 379 GLY A CA 1
ATOM 675 C C . GLY A 1 379 ? 15.336 1.391 -27.697 1.00 45.30 379 GLY A C 1
ATOM 676 O O . GLY A 1 379 ? 14.224 0.968 -27.360 1.00 45.68 379 GLY A O 1
ATOM 677 N N . ASP A 1 380 ? 16.133 0.717 -28.533 1.00 43.30 380 ASP A N 1
ATOM 678 C CA . ASP A 1 380 ? 15.674 -0.521 -29.172 1.00 41.80 380 ASP A CA 1
ATOM 679 C C . ASP A 1 380 ? 16.505 -1.761 -28.819 1.00 39.17 380 ASP A C 1
ATOM 680 O O . ASP A 1 380 ? 16.680 -2.641 -29.673 1.00 39.18 380 ASP A O 1
ATOM 685 N N . ILE A 1 381 ? 17.002 -1.850 -27.574 1.00 36.39 381 ILE A N 1
ATOM 686 C CA . ILE A 1 381 ? 17.799 -3.020 -27.174 1.00 34.32 381 ILE A CA 1
ATOM 687 C C . ILE A 1 381 ? 16.933 -4.278 -27.139 1.00 31.99 381 ILE A C 1
ATOM 688 O O . ILE A 1 381 ? 15.810 -4.232 -26.654 1.00 32.66 381 ILE A O 1
ATOM 693 N N . GLU A 1 382 ? 17.454 -5.390 -27.655 1.00 30.01 382 GLU A N 1
ATOM 694 C CA . GLU A 1 382 ? 16.772 -6.679 -27.605 1.00 29.21 382 GLU A CA 1
ATOM 695 C C . GLU A 1 382 ? 17.416 -7.505 -26.488 1.00 28.35 382 GLU A C 1
ATOM 696 O O . GLU A 1 382 ? 18.638 -7.485 -26.340 1.00 27.53 382 GLU A O 1
ATOM 702 N N . TYR A 1 383 ? 16.607 -8.189 -25.674 1.00 27.07 383 TYR A N 1
ATOM 703 C CA . TYR A 1 383 ? 17.131 -9.011 -24.583 1.00 26.77 383 TYR A CA 1
ATOM 704 C C . TYR A 1 383 ? 16.797 -10.455 -24.858 1.00 26.00 383 TYR A C 1
ATOM 705 O O . TYR A 1 383 ? 15.728 -10.747 -25.407 1.00 24.92 383 TYR A O 1
ATOM 714 N N . TYR A 1 384 ? 17.703 -11.352 -24.472 1.00 25.58 384 TYR A N 1
ATOM 715 C CA . TYR A 1 384 ? 17.539 -12.779 -24.674 1.00 26.80 384 TYR A CA 1
ATOM 716 C C . TYR A 1 384 ? 18.034 -13.534 -23.444 1.00 26.48 384 TYR A C 1
ATOM 717 O O . TYR A 1 384 ? 19.036 -13.146 -22.827 1.00 26.77 384 TYR A O 1
ATOM 726 N N . GLU A 1 385 ? 17.397 -14.666 -23.145 1.00 25.57 385 GLU A N 1
ATOM 727 C CA . GLU A 1 385 ? 17.865 -15.539 -22.076 1.00 26.89 385 GLU A CA 1
ATOM 728 C C . GLU A 1 385 ? 17.780 -16.982 -22.547 1.00 28.28 385 GLU A C 1
ATOM 729 O O . GLU A 1 385 ? 16.920 -17.326 -23.369 1.00 28.57 385 GLU A O 1
ATOM 735 N N . ASP A 1 386 ? 18.667 -17.821 -22.026 1.00 27.45 386 ASP A N 1
ATOM 736 C CA . ASP A 1 386 ? 18.672 -19.244 -22.323 1.00 28.61 386 ASP A CA 1
ATOM 737 C C . ASP A 1 386 ? 19.230 -20.004 -21.108 1.00 29.22 386 ASP A C 1
ATOM 738 O O . ASP A 1 386 ? 19.792 -19.404 -20.169 1.00 28.19 386 ASP A O 1
ATOM 743 N N . ALA A 1 387 ? 19.008 -21.324 -21.084 1.00 29.90 387 ALA A N 1
ATOM 744 C CA . ALA A 1 387 ? 19.545 -22.157 -20.016 1.00 30.96 387 ALA A CA 1
ATOM 745 C C . ALA A 1 387 ? 19.973 -23.496 -20.583 1.00 31.82 387 ALA A C 1
ATOM 746 O O . ALA A 1 387 ? 19.293 -24.056 -21.440 1.00 32.21 387 ALA A O 1
ATOM 748 N N . GLU A 1 388 ? 21.134 -23.983 -20.160 1.00 31.72 388 GLU A N 1
ATOM 749 C CA . GLU A 1 388 ? 21.660 -25.280 -20.594 1.00 32.34 388 GLU A CA 1
ATOM 750 C C . GLU A 1 388 ? 22.082 -25.976 -19.319 1.00 33.14 388 GLU A C 1
ATOM 751 O O . GLU A 1 388 ? 23.162 -25.703 -18.790 1.00 32.49 388 GLU A O 1
ATOM 757 N N . GLY A 1 389 ? 21.186 -26.793 -18.773 1.00 34.11 389 GLY A N 1
ATOM 758 C CA . GLY A 1 389 ? 21.425 -27.463 -17.505 1.00 35.61 389 GLY A CA 1
ATOM 759 C C . GLY A 1 389 ? 21.441 -26.427 -16.399 1.00 36.96 389 GLY A C 1
ATOM 760 O O . GLY A 1 389 ? 20.502 -25.633 -16.288 1.00 37.82 389 GLY A O 1
ATOM 761 N N . ASP A 1 390 ? 22.542 -26.346 -15.638 1.00 36.78 390 ASP A N 1
ATOM 762 C CA . ASP A 1 390 ? 22.655 -25.325 -14.596 1.00 37.15 390 ASP A CA 1
ATOM 763 C C . ASP A 1 390 ? 23.234 -23.998 -15.134 1.00 35.10 390 ASP A C 1
ATOM 764 O O . ASP A 1 390 ? 23.270 -23.022 -14.398 1.00 35.58 390 ASP A O 1
ATOM 769 N N . ASP A 1 391 ? 23.646 -23.942 -16.414 1.00 32.64 391 ASP A N 1
ATOM 770 C CA . ASP A 1 391 ? 24.194 -22.728 -16.994 1.00 30.65 391 ASP A CA 1
ATOM 771 C C . ASP A 1 391 ? 23.120 -21.754 -17.448 1.00 28.84 391 ASP A C 1
ATOM 772 O O . ASP A 1 391 ? 22.150 -22.156 -18.077 1.00 29.18 391 ASP A O 1
ATOM 777 N N . LYS A 1 392 ? 23.284 -20.476 -17.113 1.00 27.51 392 LYS A N 1
ATOM 778 C CA . LYS A 1 392 ? 22.326 -19.455 -17.496 1.00 27.67 392 LYS A CA 1
ATOM 779 C C . LYS A 1 392 ? 23.002 -18.470 -18.435 1.00 25.76 392 LYS A C 1
ATOM 780 O O . LYS A 1 392 ? 24.030 -17.866 -18.088 1.00 24.59 392 LYS A O 1
ATOM 786 N N . ILE A 1 393 ? 22.417 -18.297 -19.609 1.00 24.88 393 ILE A N 1
ATOM 787 C CA . ILE A 1 393 ? 22.928 -17.391 -20.626 1.00 25.22 393 ILE A CA 1
ATOM 788 C C . ILE A 1 393 ? 22.011 -16.164 -20.672 1.00 25.11 393 ILE A C 1
ATOM 789 O O . ILE A 1 393 ? 20.780 -16.300 -20.784 1.00 25.01 393 ILE A O 1
ATOM 794 N N . LYS A 1 394 ? 22.599 -14.964 -20.542 1.00 23.20 394 LYS A N 1
ATOM 795 C CA . LYS A 1 394 ? 21.846 -13.718 -20.615 1.00 23.68 394 LYS A CA 1
ATOM 796 C C . LYS A 1 394 ? 22.558 -12.913 -21.686 1.00 24.95 394 LYS A C 1
ATOM 797 O O . LYS A 1 394 ? 23.791 -12.805 -21.671 1.00 24.43 394 LYS A O 1
ATOM 803 N N . LEU A 1 395 ? 21.805 -12.373 -22.628 1.00 25.32 395 LEU A N 1
ATOM 804 C CA . LEU A 1 395 ? 22.369 -11.605 -23.730 1.00 26.19 395 LEU A CA 1
ATOM 805 C C . LEU A 1 395 ? 21.526 -10.356 -23.980 1.00 25.91 395 LEU A C 1
ATOM 806 O O . LEU A 1 395 ? 20.344 -10.284 -23.606 1.00 25.36 395 LEU A O 1
ATOM 811 N N . PHE A 1 396 ? 22.124 -9.407 -24.694 1.00 26.02 396 PHE A N 1
ATOM 812 C CA . PHE A 1 396 ? 21.427 -8.281 -25.283 1.00 26.70 396 PHE A CA 1
ATOM 813 C C . PHE A 1 396 ? 21.994 -8.035 -26.681 1.00 27.93 396 PHE A C 1
ATOM 814 O O . PHE A 1 396 ? 23.136 -8.390 -26.973 1.00 27.48 396 PHE A O 1
ATOM 822 N N . GLY A 1 397 ? 21.167 -7.476 -27.549 1.00 28.73 397 GLY A N 1
ATOM 823 C CA . GLY A 1 397 ? 21.540 -7.175 -28.921 1.00 30.22 397 GLY A CA 1
ATOM 824 C C . GLY A 1 397 ? 21.508 -5.687 -29.149 1.00 32.43 397 GLY A C 1
ATOM 825 O O . GLY A 1 397 ? 20.554 -5.026 -28.748 1.00 32.51 397 GLY A O 1
ATOM 826 N N . ILE A 1 398 ? 22.556 -5.138 -29.754 1.00 34.17 398 ILE A N 1
ATOM 827 C CA . ILE A 1 398 ? 22.621 -3.709 -30.036 1.00 36.50 398 ILE A CA 1
ATOM 828 C C . ILE A 1 398 ? 22.849 -3.494 -31.547 1.00 36.90 398 ILE A C 1
ATOM 829 O O . ILE A 1 398 ? 23.663 -4.193 -32.141 1.00 36.78 398 ILE A O 1
ATOM 834 N N . VAL A 1 399 ? 22.100 -2.559 -32.162 1.00 37.10 399 VAL A N 1
ATOM 835 C CA . VAL A 1 399 ? 22.215 -2.206 -33.584 1.00 38.61 399 VAL A CA 1
ATOM 836 C C . VAL A 1 399 ? 22.372 -0.682 -33.706 1.00 40.03 399 VAL A C 1
ATOM 837 O O . VAL A 1 399 ? 21.585 0.071 -33.141 1.00 40.07 399 VAL A O 1
ATOM 841 N N . GLY A 1 400 ? 23.397 -0.239 -34.417 1.00 40.81 400 GLY A N 1
ATOM 842 C CA . GLY A 1 400 ? 23.628 1.181 -34.638 1.00 42.08 400 GLY A CA 1
ATOM 843 C C . GLY A 1 400 ? 24.697 1.779 -33.749 1.00 43.69 400 GLY A C 1
ATOM 844 O O . GLY A 1 400 ? 25.478 1.056 -33.114 1.00 43.22 400 GLY A O 1
ATOM 845 N N . SER A 1 401 ? 24.759 3.111 -33.713 1.00 44.39 401 SER A N 1
ATOM 846 C CA . SER A 1 401 ? 25.755 3.805 -32.911 1.00 45.66 401 SER A CA 1
ATOM 847 C C . SER A 1 401 ? 25.281 4.019 -31.471 1.00 46.32 401 SER A C 1
ATOM 848 O O . SER A 1 401 ? 24.095 3.896 -31.182 1.00 46.70 401 SER A O 1
ATOM 851 N N . ILE A 1 402 ? 26.211 4.323 -30.568 1.00 46.51 402 ILE A N 1
ATOM 852 C CA . ILE A 1 402 ? 25.901 4.609 -29.172 1.00 47.47 402 ILE A CA 1
ATOM 853 C C . ILE A 1 402 ? 26.298 6.090 -28.942 1.00 47.15 402 ILE A C 1
ATOM 854 O O . ILE A 1 402 ? 27.317 6.539 -29.469 1.00 47.27 402 ILE A O 1
ATOM 859 N N . PRO A 1 403 ? 25.441 6.898 -28.292 1.00 46.67 403 PRO A N 1
ATOM 860 C CA . PRO A 1 403 ? 25.743 8.343 -28.169 1.00 46.33 403 PRO A CA 1
ATOM 861 C C . PRO A 1 403 ? 27.057 8.687 -27.469 1.00 45.48 403 PRO A C 1
ATOM 862 O O . PRO A 1 403 ? 27.744 9.635 -27.846 1.00 45.12 403 PRO A O 1
ATOM 866 N N . LYS A 1 404 ? 27.395 7.924 -26.441 1.00 44.85 404 LYS A N 1
ATOM 867 C CA . LYS A 1 404 ? 28.583 8.178 -25.642 1.00 44.73 404 LYS A CA 1
ATOM 868 C C . LYS A 1 404 ? 29.212 6.861 -25.195 1.00 42.85 404 LYS A C 1
ATOM 869 O O . LYS A 1 404 ? 28.494 5.915 -24.901 1.00 42.98 404 LYS A O 1
ATOM 875 N N . THR A 1 405 ? 30.555 6.805 -25.099 1.00 41.20 405 THR A N 1
ATOM 876 C CA . THR A 1 405 ? 31.269 5.618 -24.640 1.00 39.97 405 THR A CA 1
ATOM 877 C C . THR A 1 405 ? 30.818 5.277 -23.216 1.00 38.78 405 THR A C 1
ATOM 878 O O . THR A 1 405 ? 30.672 6.180 -22.377 1.00 39.04 405 THR A O 1
ATOM 882 N N . THR A 1 406 ? 30.469 4.009 -22.989 1.00 36.83 406 THR A N 1
ATOM 883 C CA . THR A 1 406 ? 29.963 3.607 -21.697 1.00 35.70 406 THR A CA 1
ATOM 884 C C . THR A 1 406 ? 30.516 2.273 -21.259 1.00 33.43 406 THR A C 1
ATOM 885 O O . THR A 1 406 ? 30.931 1.452 -22.081 1.00 33.36 406 THR A O 1
ATOM 889 N N . SER A 1 407 ? 30.512 2.056 -19.954 1.00 31.39 407 SER A N 1
ATOM 890 C CA . SER A 1 407 ? 30.966 0.827 -19.345 1.00 29.34 407 SER A CA 1
ATOM 891 C C . SER A 1 407 ? 29.937 0.340 -18.337 1.00 27.31 407 SER A C 1
ATOM 892 O O . SER A 1 407 ? 29.150 1.126 -17.822 1.00 27.15 407 SER A O 1
ATOM 895 N N . PHE A 1 408 ? 29.958 -0.960 -18.046 1.00 25.81 408 PHE A N 1
ATOM 896 C CA . PHE A 1 408 ? 29.056 -1.565 -17.067 1.00 25.14 408 PHE A CA 1
ATOM 897 C C . PHE A 1 408 ? 29.562 -2.976 -16.740 1.00 24.62 408 PHE A C 1
ATOM 898 O O . PHE A 1 408 ? 30.481 -3.479 -17.388 1.00 24.66 408 PHE A O 1
ATOM 906 N N . THR A 1 409 ? 28.978 -3.596 -15.716 1.00 23.34 409 THR A N 1
ATOM 907 C CA . THR A 1 409 ? 29.455 -4.865 -15.216 1.00 23.37 409 THR A CA 1
ATOM 908 C C . THR A 1 409 ? 28.316 -5.814 -14.884 1.00 23.77 409 THR A C 1
ATOM 909 O O . THR A 1 409 ? 27.202 -5.390 -14.589 1.00 23.85 409 THR A O 1
ATOM 913 N N . CYS A 1 410 ? 28.612 -7.120 -14.957 1.00 23.79 410 CYS A N 1
ATOM 914 C CA . CYS A 1 410 ? 27.725 -8.171 -14.512 1.00 24.82 410 CYS A CA 1
ATOM 915 C C . CYS A 1 410 ? 28.545 -9.159 -13.688 1.00 24.40 410 CYS A C 1
ATOM 916 O O . CYS A 1 410 ? 29.648 -9.495 -14.078 1.00 24.38 410 CYS A O 1
ATOM 919 N N . ILE A 1 411 ? 28.017 -9.608 -12.554 1.00 23.56 411 ILE A N 1
ATOM 920 C CA . ILE A 1 411 ? 28.710 -10.506 -11.628 1.00 23.23 411 ILE A CA 1
ATOM 921 C C . ILE A 1 411 ? 28.138 -11.926 -11.711 1.00 23.54 411 ILE A C 1
ATOM 922 O O . ILE A 1 411 ? 26.927 -12.106 -11.774 1.00 22.73 411 ILE A O 1
ATOM 927 N N . CYS A 1 412 ? 29.012 -12.932 -11.706 1.00 23.17 412 CYS A N 1
ATOM 928 C CA . CYS A 1 412 ? 28.653 -14.344 -11.724 1.00 24.73 412 CYS A CA 1
ATOM 929 C C . CYS A 1 412 ? 29.216 -15.005 -10.439 1.00 25.85 412 CYS A C 1
ATOM 930 O O . CYS A 1 412 ? 30.396 -14.816 -10.088 1.00 27.04 412 CYS A O 1
ATOM 933 N N . LYS A 1 413 ? 28.394 -15.763 -9.737 1.00 25.34 413 LYS A N 1
ATOM 934 C CA . LYS A 1 413 ? 28.834 -16.491 -8.546 1.00 26.25 413 LYS A CA 1
ATOM 935 C C . LYS A 1 413 ? 28.552 -17.950 -8.715 1.00 28.81 413 LYS A C 1
ATOM 936 O O . LYS A 1 413 ? 27.497 -18.329 -9.234 1.00 29.64 413 LYS A O 1
ATOM 942 N N . LYS A 1 414 ? 29.460 -18.782 -8.220 1.00 28.70 414 LYS A N 1
ATOM 943 C CA . LYS A 1 414 ? 29.213 -20.208 -8.180 1.00 30.21 414 LYS A CA 1
ATOM 944 C C . LYS A 1 414 ? 29.809 -20.696 -6.902 1.00 30.54 414 LYS A C 1
ATOM 945 O O . LYS A 1 414 ? 31.034 -20.641 -6.729 1.00 28.61 414 LYS A O 1
ATOM 951 N N . ASP A 1 415 ? 28.944 -21.063 -5.952 1.00 31.79 415 ASP A N 1
ATOM 952 C CA . ASP A 1 415 ? 29.385 -21.520 -4.635 1.00 32.58 415 ASP A CA 1
ATOM 953 C C . ASP A 1 415 ? 30.189 -20.357 -3.944 1.00 31.71 415 ASP A C 1
ATOM 954 O O . ASP A 1 415 ? 29.674 -19.237 -3.850 1.00 31.46 415 ASP A O 1
ATOM 959 N N . LYS A 1 416 ? 31.440 -20.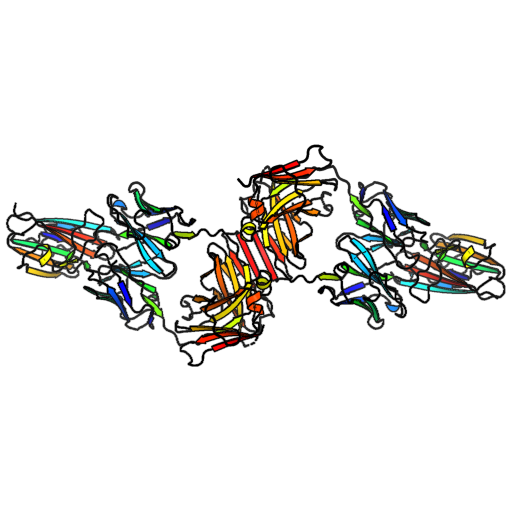584 -3.524 1.00 30.14 416 LYS A N 1
ATOM 960 C CA . LYS A 1 416 ? 32.267 -19.523 -2.934 1.00 29.19 416 LYS A CA 1
ATOM 961 C C . LYS A 1 416 ? 33.101 -18.757 -3.981 1.00 27.73 416 LYS A C 1
ATOM 962 O O . LYS A 1 416 ? 33.902 -17.904 -3.617 1.00 28.40 416 LYS A O 1
ATOM 968 N N . LYS A 1 417 ? 32.992 -19.111 -5.251 1.00 25.51 417 LYS A N 1
ATOM 969 C CA . LYS A 1 417 ? 33.781 -18.518 -6.319 1.00 23.95 417 LYS A CA 1
ATOM 970 C C . LYS A 1 417 ? 32.979 -17.435 -7.021 1.00 23.12 417 LYS A C 1
ATOM 971 O O . LYS A 1 417 ? 31.759 -17.540 -7.137 1.00 23.57 417 LYS A O 1
ATOM 977 N N . SER A 1 418 ? 33.664 -16.417 -7.507 1.00 22.25 418 SER A N 1
ATOM 978 C CA . SER A 1 418 ? 33.010 -15.314 -8.177 1.00 22.60 418 SER A CA 1
ATOM 979 C C . SER A 1 418 ? 33.901 -14.715 -9.259 1.00 23.45 418 SER A C 1
ATOM 980 O O . SER A 1 418 ? 35.140 -14.682 -9.163 1.00 23.58 418 SER A O 1
ATOM 983 N N . ALA A 1 419 ? 33.267 -14.305 -10.334 1.00 23.41 419 ALA A N 1
ATOM 984 C CA . ALA A 1 419 ? 33.948 -13.672 -11.450 1.00 24.00 419 ALA A CA 1
ATOM 985 C C . ALA A 1 419 ? 33.013 -12.589 -11.986 1.00 24.80 419 ALA A C 1
ATOM 986 O O . ALA A 1 419 ? 31.798 -12.670 -11.763 1.00 26.10 419 ALA A O 1
ATOM 988 N N . TYR A 1 420 ? 33.556 -11.562 -12.632 1.00 23.24 420 TYR A N 1
ATOM 989 C CA . TYR A 1 420 ? 32.710 -10.481 -13.118 1.00 23.66 420 TYR A CA 1
ATOM 990 C C . TYR A 1 420 ? 33.155 -10.031 -14.475 1.00 24.23 420 TYR A C 1
ATOM 991 O O . TYR A 1 420 ? 34.348 -10.006 -14.774 1.00 24.54 420 TYR A O 1
ATOM 1000 N N . MET A 1 421 ? 32.186 -9.728 -15.323 1.00 24.40 421 MET A N 1
ATOM 1001 C CA . MET A 1 421 ? 32.463 -9.274 -16.661 1.00 25.12 421 MET A CA 1
ATOM 1002 C C . MET A 1 421 ? 32.325 -7.761 -16.715 1.00 25.23 421 MET A C 1
ATOM 1003 O O . MET A 1 421 ? 31.268 -7.229 -16.364 1.00 24.78 421 MET A O 1
ATOM 1008 N N . THR A 1 422 ? 33.360 -7.072 -17.192 1.00 25.79 422 THR A N 1
ATOM 1009 C CA . THR A 1 422 ? 33.268 -5.628 -17.404 1.00 27.71 422 THR A CA 1
ATOM 1010 C C . THR A 1 422 ? 33.183 -5.437 -18.924 1.00 29.49 422 THR A C 1
ATOM 1011 O O . THR A 1 422 ? 33.863 -6.138 -19.692 1.00 30.46 422 THR A O 1
ATOM 1015 N N . VAL A 1 423 ? 32.304 -4.555 -19.362 1.00 28.90 423 VAL A N 1
ATOM 1016 C CA . VAL A 1 423 ? 32.104 -4.290 -20.778 1.00 29.48 423 VAL A CA 1
ATOM 1017 C C . VAL A 1 423 ? 32.308 -2.806 -21.042 1.00 29.66 423 VAL A C 1
ATOM 1018 O O . VAL A 1 423 ? 31.863 -1.986 -20.257 1.00 29.36 423 VAL A O 1
ATOM 1022 N N . THR A 1 424 ? 32.978 -2.459 -22.132 1.00 30.16 424 THR A N 1
ATOM 1023 C CA . THR A 1 424 ? 33.073 -1.073 -22.576 1.00 31.71 424 THR A CA 1
ATOM 1024 C C . THR A 1 424 ? 32.592 -1.047 -24.026 1.00 32.36 424 THR A C 1
ATOM 1025 O O . THR A 1 424 ? 32.975 -1.910 -24.821 1.00 32.02 424 THR A O 1
ATOM 1029 N N . ILE A 1 425 ? 31.717 -0.107 -24.362 1.00 33.34 425 ILE A N 1
ATOM 1030 C CA . ILE A 1 425 ? 31.229 0.044 -25.729 1.00 35.16 425 ILE A CA 1
ATOM 1031 C C . ILE A 1 425 ? 31.521 1.480 -26.145 1.00 37.30 425 ILE A C 1
ATOM 1032 O O . ILE A 1 425 ? 31.048 2.419 -25.503 1.00 37.49 425 ILE A O 1
ATOM 1037 N N . ASP A 1 426 ? 32.343 1.654 -27.182 1.00 38.94 426 ASP A N 1
ATOM 1038 C CA . ASP A 1 426 ? 32.735 2.982 -27.647 1.00 41.23 426 ASP A CA 1
ATOM 1039 C C . ASP A 1 426 ? 31.746 3.640 -28.579 1.00 43.26 426 ASP A C 1
ATOM 1040 O O . ASP A 1 426 ? 31.160 2.975 -29.427 1.00 42.56 426 ASP A O 1
ATOM 1045 N N . SER A 1 427 ? 31.633 4.976 -28.466 1.00 45.50 427 SER A N 1
ATOM 1046 C CA . SER A 1 427 ? 30.860 5.836 -29.373 1.00 48.26 427 SER A CA 1
ATOM 1047 C C . SER A 1 427 ? 31.713 6.098 -30.625 1.00 51.48 427 SER A C 1
ATOM 1048 O O . SER A 1 427 ? 32.932 5.956 -30.570 1.00 51.59 427 SER A O 1
ATOM 1051 N N . ALA A 1 428 ? 31.089 6.492 -31.744 1.00 54.32 428 ALA A N 1
ATOM 1052 C CA . ALA A 1 428 ? 31.820 6.759 -32.988 1.00 57.31 428 ALA A CA 1
ATOM 1053 C C . ALA A 1 428 ? 32.840 7.890 -32.840 1.00 60.68 428 ALA A C 1
ATOM 1054 O O . ALA A 1 428 ? 32.579 8.873 -32.150 1.00 61.19 428 ALA A O 1
ATOM 1056 N N . PRO A 1 429 ? 34.032 7.732 -33.444 1.00 62.72 429 PRO A N 1
ATOM 1057 C CA . PRO A 1 429 ? 35.076 8.770 -33.306 1.00 64.06 429 PRO A CA 1
ATOM 1058 C C . PRO A 1 429 ? 34.636 10.187 -33.669 1.00 65.25 429 PRO A C 1
ATOM 1059 O O . PRO A 1 429 ? 35.167 11.155 -33.118 1.00 65.82 429 PRO A O 1
ATOM 1063 N N . ASP B 2 1 ? 42.684 -19.619 4.285 1.00 37.17 1 ASP B N 1
ATOM 1064 C CA . ASP B 2 1 ? 41.513 -18.936 4.813 1.00 36.74 1 ASP B CA 1
ATOM 1065 C C . ASP B 2 1 ? 41.792 -17.453 4.925 1.00 33.93 1 ASP B C 1
ATOM 1066 O O . ASP B 2 1 ? 42.876 -17.056 5.360 1.00 33.52 1 ASP B O 1
ATOM 1071 N N . VAL B 2 2 ? 40.798 -16.641 4.566 1.00 31.18 2 VAL B N 1
ATOM 1072 C CA . VAL B 2 2 ? 40.861 -15.200 4.675 1.00 30.12 2 VAL B CA 1
ATOM 1073 C C . VAL B 2 2 ? 40.825 -14.865 6.161 1.00 30.76 2 VAL B C 1
ATOM 1074 O O . VAL B 2 2 ? 39.998 -15.424 6.898 1.00 32.46 2 VAL B O 1
ATOM 1078 N N . LYS B 2 3 ? 41.711 -13.985 6.613 1.00 28.76 3 LYS B N 1
ATOM 1079 C CA . LYS B 2 3 ? 41.734 -13.598 8.007 1.00 29.97 3 LYS B CA 1
ATOM 1080 C C . LYS B 2 3 ? 42.044 -12.113 8.136 1.00 28.89 3 LYS B C 1
ATOM 1081 O O . LYS B 2 3 ? 42.857 -11.583 7.379 1.00 28.52 3 LYS B O 1
ATOM 1087 N N . LEU B 2 4 ? 41.382 -11.444 9.092 1.00 27.85 4 LEU B N 1
ATOM 1088 C CA . LEU B 2 4 ? 41.580 -10.033 9.393 1.00 27.13 4 LEU B CA 1
ATOM 1089 C C . LEU B 2 4 ? 41.682 -9.962 10.905 1.00 27.17 4 LEU B C 1
ATOM 1090 O O . LEU B 2 4 ? 40.810 -10.497 11.599 1.00 27.31 4 LEU B O 1
ATOM 1095 N N . VAL B 2 5 ? 42.806 -9.423 11.425 1.00 26.18 5 VAL B N 1
ATOM 1096 C CA . VAL B 2 5 ? 43.030 -9.385 12.864 1.00 26.52 5 VAL B CA 1
ATOM 1097 C C . VAL B 2 5 ? 43.340 -7.962 13.300 1.00 26.32 5 VAL B C 1
ATOM 1098 O O . VAL B 2 5 ? 44.409 -7.440 13.001 1.00 26.53 5 VAL B O 1
ATOM 1102 N N . GLU B 2 6 ? 42.414 -7.345 14.013 1.00 25.66 6 GLU B N 1
ATOM 1103 C CA . GLU B 2 6 ? 42.583 -5.981 14.509 1.00 26.04 6 GLU B CA 1
ATOM 1104 C C . GLU B 2 6 ? 43.354 -5.971 15.821 1.00 26.63 6 GLU B C 1
ATOM 1105 O O . GLU B 2 6 ? 43.251 -6.904 16.618 1.00 26.34 6 GLU B O 1
ATOM 1111 N N . SER B 2 7 ? 44.058 -4.861 16.074 1.00 26.70 7 SER B N 1
ATOM 1112 C CA . SER B 2 7 ? 44.795 -4.653 17.310 1.00 27.31 7 SER B CA 1
ATOM 1113 C C . SER B 2 7 ? 44.934 -3.153 17.546 1.00 27.88 7 SER B C 1
ATOM 1114 O O . SER B 2 7 ? 44.645 -2.341 16.655 1.00 28.69 7 SER B O 1
ATOM 1117 N N . GLY B 2 8 ? 45.373 -2.783 18.741 1.00 27.65 8 GLY B N 1
ATOM 1118 C CA . GLY B 2 8 ? 45.622 -1.384 19.049 1.00 28.76 8 GLY B CA 1
ATOM 1119 C C . GLY B 2 8 ? 44.598 -0.725 19.938 1.00 30.31 8 GLY B C 1
ATOM 1120 O O . GLY B 2 8 ? 44.841 0.378 20.424 1.00 31.41 8 GLY B O 1
ATOM 1121 N N . GLY B 2 9 ? 43.457 -1.375 20.144 1.00 30.27 9 GLY B N 1
ATOM 1122 C CA . GLY B 2 9 ? 42.407 -0.799 20.967 1.00 31.66 9 GLY B CA 1
ATOM 1123 C C . GLY B 2 9 ? 42.825 -0.644 22.416 1.00 33.79 9 GLY B C 1
ATOM 1124 O O . GLY B 2 9 ? 43.760 -1.310 22.880 1.00 34.79 9 GLY B O 1
ATOM 1125 N N . GLY B 2 10 ? 42.148 0.246 23.128 1.00 33.52 10 GLY B N 1
ATOM 1126 C CA . GLY B 2 10 ? 42.443 0.486 24.532 1.00 34.16 10 GLY B CA 1
ATOM 1127 C C . GLY B 2 10 ? 41.697 1.680 25.083 1.00 34.49 10 GLY B C 1
ATOM 1128 O O . GLY B 2 10 ? 40.696 2.123 24.508 1.00 33.48 10 GLY B O 1
ATOM 1129 N N . LEU B 2 11 ? 42.174 2.193 26.212 1.00 35.18 11 LEU B N 1
ATOM 1130 C CA . LEU B 2 11 ? 41.580 3.332 26.888 1.00 36.81 11 LEU B CA 1
ATOM 1131 C C . LEU B 2 11 ? 42.333 4.589 26.498 1.00 37.03 11 LEU B C 1
ATOM 1132 O O . LEU B 2 11 ? 43.570 4.615 26.539 1.00 37.62 11 LEU B O 1
ATOM 1137 N N . VAL B 2 12 ? 41.603 5.626 26.086 1.00 36.03 12 VAL B N 1
ATOM 1138 C CA . VAL B 2 12 ? 42.205 6.891 25.680 1.00 35.98 12 VAL B CA 1
ATOM 1139 C C . VAL B 2 12 ? 41.465 8.028 26.376 1.00 34.92 12 VAL B C 1
ATOM 1140 O O . VAL B 2 12 ? 40.246 7.987 26.465 1.00 34.46 12 VAL B O 1
ATOM 1144 N N . LYS B 2 13 ? 42.188 9.059 26.845 1.00 34.20 13 LYS B N 1
ATOM 1145 C CA . LYS B 2 13 ? 41.555 10.214 27.475 1.00 34.25 13 LYS B CA 1
ATOM 1146 C C . LYS B 2 13 ? 40.800 11.034 26.431 1.00 33.41 13 LYS B C 1
ATOM 1147 O O . LYS B 2 13 ? 41.123 10.967 25.239 1.00 32.32 13 LYS B O 1
ATOM 1153 N N . LEU B 2 14 ? 39.856 11.895 26.877 1.00 33.95 14 LEU B N 1
ATOM 1154 C CA . LEU B 2 14 ? 39.137 12.805 25.976 1.00 35.00 14 LEU B CA 1
ATOM 1155 C C . LEU B 2 14 ? 40.132 13.713 25.277 1.00 34.38 14 LEU B C 1
ATOM 1156 O O . LEU B 2 14 ? 41.067 14.216 25.916 1.00 35.10 14 LEU B O 1
ATOM 1161 N N . GLY B 2 15 ? 39.972 13.856 23.972 1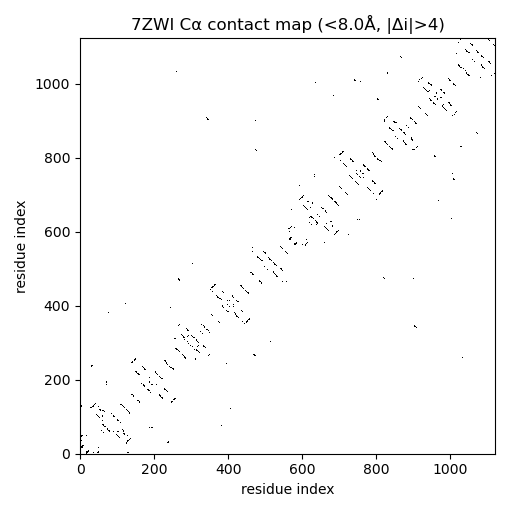.00 32.79 15 GLY B N 1
ATOM 1162 C CA . GLY B 2 15 ? 40.881 14.639 23.145 1.00 32.85 15 GLY B CA 1
ATOM 1163 C C . GLY B 2 15 ? 42.151 13.906 22.734 1.00 32.66 15 GLY B C 1
ATOM 1164 O O . GLY B 2 15 ? 42.938 14.428 21.943 1.00 33.13 15 GLY B O 1
ATOM 1165 N N . GLY B 2 16 ? 42.343 12.687 23.227 1.00 31.64 16 GLY B N 1
ATOM 1166 C CA . GLY B 2 16 ? 43.522 11.890 22.927 1.00 31.56 16 GLY B CA 1
ATOM 1167 C C . GLY B 2 16 ? 43.591 11.290 21.531 1.00 31.34 16 GLY B C 1
ATOM 1168 O O . GLY B 2 16 ? 42.699 11.477 20.699 1.00 30.72 16 GLY B O 1
ATOM 1169 N N . SER B 2 17 ? 44.674 10.577 21.270 1.00 30.65 17 SER B N 1
ATOM 1170 C CA . SER B 2 17 ? 44.925 9.966 19.974 1.00 30.44 17 SER B CA 1
ATOM 1171 C C . SER B 2 17 ? 45.268 8.498 20.150 1.00 30.45 17 SER B C 1
ATOM 1172 O O . SER B 2 17 ? 45.797 8.113 21.186 1.00 30.73 17 SER B O 1
ATOM 1175 N N . LEU B 2 18 ? 45.002 7.688 19.129 1.00 30.07 18 LEU B N 1
ATOM 1176 C CA . LEU B 2 18 ? 45.325 6.266 19.175 1.00 30.63 18 LEU B CA 1
ATOM 1177 C C . LEU B 2 18 ? 45.396 5.722 17.747 1.00 29.99 18 LEU B C 1
ATOM 1178 O O . LEU B 2 18 ? 44.674 6.197 16.871 1.00 30.22 18 LEU B O 1
ATOM 1183 N N . LYS B 2 19 ? 46.246 4.727 17.517 1.00 28.57 19 LYS B N 1
ATOM 1184 C CA . LYS B 2 19 ? 46.363 4.116 16.215 1.00 28.46 19 LYS B CA 1
ATOM 1185 C C . LYS B 2 19 ? 45.892 2.657 16.275 1.00 27.59 19 LYS B C 1
ATOM 1186 O O . LYS B 2 19 ? 46.372 1.888 17.112 1.00 26.93 19 LYS B O 1
ATOM 1192 N N . LEU B 2 20 ? 44.942 2.295 15.391 1.00 25.38 20 LEU B N 1
ATOM 1193 C CA . LEU B 2 20 ? 44.463 0.916 15.254 1.00 25.07 20 LEU B CA 1
ATOM 1194 C C . LEU B 2 20 ? 45.141 0.282 14.064 1.00 25.33 20 LEU B C 1
ATOM 1195 O O . LEU B 2 20 ? 45.540 0.975 13.134 1.00 25.84 20 LEU B O 1
ATOM 1200 N N . SER B 2 21 ? 45.276 -1.040 14.091 1.00 25.09 21 SER B N 1
ATOM 1201 C CA . SER B 2 21 ? 45.914 -1.754 13.001 1.00 26.91 21 SER B CA 1
ATOM 1202 C C . SER B 2 21 ? 45.155 -3.030 12.707 1.00 26.39 21 SER B C 1
ATOM 1203 O O . SER B 2 21 ? 44.467 -3.550 13.571 1.00 26.85 21 SER B O 1
ATOM 1206 N N . CYS B 2 22 ? 45.251 -3.519 11.485 1.00 26.00 22 CYS B N 1
ATOM 1207 C CA . CYS B 2 22 ? 44.582 -4.740 11.073 1.00 26.66 22 CYS B CA 1
ATOM 1208 C C . CYS B 2 22 ? 45.565 -5.520 10.218 1.00 27.66 22 CYS B C 1
ATOM 1209 O O . CYS B 2 22 ? 46.110 -4.964 9.268 1.00 27.97 22 CYS B O 1
ATOM 1212 N N . ALA B 2 23 ? 45.816 -6.790 10.562 1.00 27.83 23 ALA B N 1
ATOM 1213 C CA . ALA B 2 23 ? 46.717 -7.638 9.799 1.00 28.42 23 ALA B CA 1
ATOM 1214 C C . ALA B 2 23 ? 45.857 -8.546 8.902 1.00 27.40 23 ALA B C 1
ATOM 1215 O O . ALA B 2 23 ? 44.998 -9.286 9.399 1.00 25.88 23 ALA B O 1
ATOM 1217 N N . ALA B 2 24 ? 46.062 -8.467 7.581 1.00 26.89 24 ALA B N 1
ATOM 1218 C CA . ALA B 2 24 ? 45.276 -9.271 6.647 1.00 26.42 24 ALA B CA 1
ATOM 1219 C C . ALA B 2 24 ? 46.106 -10.452 6.138 1.00 26.76 24 ALA B C 1
ATOM 1220 O O . ALA B 2 24 ? 47.299 -10.280 5.891 1.00 26.06 24 ALA B O 1
ATOM 1222 N N . SER B 2 25 ? 45.498 -11.629 5.988 1.00 26.46 25 SER B N 1
ATOM 1223 C CA . SER B 2 25 ? 46.215 -12.786 5.439 1.00 27.94 25 SER B CA 1
ATOM 1224 C C . SER B 2 25 ? 45.279 -13.715 4.662 1.00 28.39 25 SER B C 1
ATOM 1225 O O . SER B 2 25 ? 44.059 -13.672 4.868 1.00 28.27 25 SER B O 1
ATOM 1228 N N . GLY B 2 26 ? 45.838 -14.579 3.806 1.00 28.40 26 GLY B N 1
ATOM 1229 C CA . GLY B 2 26 ? 45.025 -15.577 3.111 1.00 28.59 26 GLY B CA 1
ATOM 1230 C C . GLY B 2 26 ? 44.298 -15.107 1.867 1.00 29.22 26 GLY B C 1
ATOM 1231 O O . GLY B 2 26 ? 43.444 -15.829 1.335 1.00 29.72 26 GLY B O 1
ATOM 1232 N N . PHE B 2 27 ? 44.652 -13.920 1.357 1.00 27.82 27 PHE B N 1
ATOM 1233 C CA . PHE B 2 27 ? 44.060 -13.394 0.130 1.00 26.97 27 PHE B CA 1
ATOM 1234 C C . PHE B 2 27 ? 44.972 -12.306 -0.450 1.00 27.47 27 PHE B C 1
ATOM 1235 O O . PHE B 2 27 ? 45.913 -11.886 0.222 1.00 28.00 27 PHE B O 1
ATOM 1243 N N . THR B 2 28 ? 44.725 -11.868 -1.693 1.00 26.92 28 THR B N 1
ATOM 1244 C CA . THR B 2 28 ? 45.491 -10.785 -2.291 1.00 27.85 28 THR B CA 1
ATOM 1245 C C . THR B 2 28 ? 44.932 -9.479 -1.754 1.00 26.92 28 THR B C 1
ATOM 1246 O O . THR B 2 28 ? 43.941 -8.933 -2.268 1.00 26.28 28 THR B O 1
ATOM 1250 N N . PHE B 2 29 ? 45.554 -8.992 -0.679 1.00 26.30 29 PHE B N 1
ATOM 1251 C CA . PHE B 2 29 ? 45.119 -7.782 0.034 1.00 25.56 29 PHE B CA 1
ATOM 1252 C C . PHE B 2 29 ? 44.912 -6.582 -0.878 1.00 26.31 29 PHE B C 1
ATOM 1253 O O . PHE B 2 29 ? 43.881 -5.900 -0.786 1.00 27.61 29 PHE B O 1
ATOM 1261 N N . SER B 2 30 ? 45.854 -6.345 -1.789 1.00 26.08 30 SER B N 1
ATOM 1262 C CA . SER B 2 30 ? 45.844 -5.197 -2.699 1.00 26.93 30 SER B CA 1
ATOM 1263 C C . SER B 2 30 ? 44.707 -5.224 -3.726 1.00 26.92 30 SER B C 1
ATOM 1264 O O . SER B 2 30 ? 44.544 -4.256 -4.458 1.00 27.32 30 SER B O 1
ATOM 1267 N N . SER B 2 31 ? 43.931 -6.325 -3.813 1.00 26.51 31 SER B N 1
ATOM 1268 C CA . SER B 2 31 ? 42.779 -6.354 -4.744 1.00 25.57 31 SER B CA 1
ATOM 1269 C C . SER B 2 31 ? 41.475 -5.853 -4.101 1.00 25.45 31 SER B C 1
ATOM 1270 O O . SER B 2 31 ? 40.455 -5.701 -4.802 1.00 26.02 31 SER B O 1
ATOM 1273 N N . TYR B 2 32 ? 41.464 -5.649 -2.765 1.00 23.53 32 TYR B N 1
ATOM 1274 C CA . TYR B 2 32 ? 40.225 -5.314 -2.073 1.00 21.97 32 TYR B CA 1
ATOM 1275 C C . TYR B 2 32 ? 40.219 -3.931 -1.460 1.00 22.78 32 TYR B C 1
ATOM 1276 O O . TYR B 2 32 ? 41.242 -3.474 -0.968 1.00 23.56 32 TYR B O 1
ATOM 1285 N N . TYR B 2 33 ? 39.037 -3.310 -1.413 1.00 22.05 33 TYR B N 1
ATOM 1286 C CA . TYR B 2 33 ? 38.791 -2.073 -0.687 1.00 21.56 33 TYR B CA 1
ATOM 1287 C C . TYR B 2 33 ? 38.753 -2.491 0.798 1.00 22.15 33 TYR B C 1
ATOM 1288 O O . TYR B 2 33 ? 38.284 -3.580 1.113 1.00 23.05 33 TYR B O 1
ATOM 1297 N N . MET B 2 34 ? 39.211 -1.625 1.715 1.00 21.53 34 MET B N 1
ATOM 1298 C CA . MET B 2 34 ? 39.212 -1.976 3.133 1.00 21.44 34 MET B CA 1
ATOM 1299 C C . MET B 2 34 ? 38.530 -0.874 3.902 1.00 21.78 34 MET B C 1
ATOM 1300 O O . MET B 2 34 ? 38.632 0.290 3.522 1.00 22.67 34 MET B O 1
ATOM 1305 N N . SER B 2 35 ? 37.854 -1.230 4.998 1.00 21.10 35 SER B N 1
ATOM 1306 C CA . SER B 2 35 ? 37.166 -0.237 5.799 1.00 20.45 35 SER B CA 1
ATOM 1307 C C . SER B 2 35 ? 37.283 -0.535 7.280 1.00 21.18 35 SER B C 1
ATOM 1308 O O . SER B 2 35 ? 37.513 -1.681 7.700 1.00 22.11 35 SER B O 1
ATOM 1311 N N . TRP B 2 36 ? 37.091 0.510 8.084 1.00 20.48 36 TRP B N 1
ATOM 1312 C CA . TRP B 2 36 ? 36.918 0.386 9.507 1.00 20.49 36 TRP B CA 1
ATOM 1313 C C . TRP B 2 36 ? 35.415 0.668 9.735 1.00 19.64 36 TRP B C 1
ATOM 1314 O O . TRP B 2 36 ? 34.894 1.698 9.296 1.00 18.56 36 TRP B O 1
ATOM 1325 N N . VAL B 2 37 ? 34.707 -0.285 10.351 1.00 19.46 37 VAL B N 1
ATOM 1326 C CA . VAL B 2 37 ? 33.273 -0.151 10.663 1.00 19.67 37 VAL B CA 1
ATOM 1327 C C . VAL B 2 37 ? 33.167 -0.336 12.169 1.00 21.04 37 VAL B C 1
ATOM 1328 O O . VAL B 2 37 ? 33.697 -1.313 12.691 1.00 21.34 37 VAL B O 1
ATOM 1332 N N . ARG B 2 38 ? 32.564 0.616 12.877 1.00 20.71 38 ARG B N 1
ATOM 1333 C CA . ARG B 2 38 ? 32.467 0.489 14.329 1.00 20.73 38 ARG B CA 1
ATOM 1334 C C . ARG B 2 38 ? 31.077 0.102 14.790 1.00 21.51 38 ARG B C 1
ATOM 1335 O O . ARG B 2 38 ? 30.083 0.425 14.143 1.00 21.57 38 ARG B O 1
ATOM 1343 N N . GLN B 2 39 ? 31.016 -0.589 15.929 1.00 21.89 39 GLN B N 1
ATOM 1344 C CA . GLN B 2 39 ? 29.756 -0.968 16.522 1.00 22.57 39 GLN B CA 1
ATOM 1345 C C . GLN B 2 39 ? 29.661 -0.295 17.885 1.00 24.76 39 GLN B C 1
ATOM 1346 O O . GLN B 2 39 ? 30.451 -0.562 18.778 1.00 24.44 39 GLN B O 1
ATOM 1352 N N . THR B 2 40 ? 28.717 0.599 18.019 1.00 27.57 40 THR B N 1
ATOM 1353 C CA . THR B 2 40 ? 28.510 1.356 19.247 1.00 30.89 40 THR B CA 1
ATOM 1354 C C . THR B 2 40 ? 27.919 0.475 20.354 1.00 33.28 40 THR B C 1
ATOM 1355 O O . THR B 2 40 ? 27.378 -0.596 20.079 1.00 32.71 40 THR B O 1
ATOM 1359 N N . PRO B 2 41 ? 27.942 0.958 21.620 1.00 35.66 41 PRO B N 1
ATOM 1360 C CA . PRO B 2 41 ? 27.316 0.189 22.713 1.00 36.60 41 PRO B CA 1
ATOM 1361 C C . PRO B 2 41 ? 25.818 -0.103 22.498 1.00 36.81 41 PRO B C 1
ATOM 1362 O O . PRO B 2 41 ? 25.334 -1.124 22.968 1.00 36.86 41 PRO B O 1
ATOM 1366 N N . GLU B 2 42 ? 25.108 0.721 21.707 1.00 36.77 42 GLU B N 1
ATOM 1367 C CA . GLU B 2 42 ? 23.696 0.468 21.366 1.00 37.68 42 GLU B CA 1
ATOM 1368 C C . GLU B 2 42 ? 23.511 -0.485 20.141 1.00 36.42 42 GLU B C 1
ATOM 1369 O O . GLU B 2 42 ? 22.393 -0.676 19.669 1.00 36.29 42 GLU B O 1
ATOM 1375 N N . LYS B 2 43 ? 24.629 -1.080 19.647 1.00 34.87 43 LYS B N 1
ATOM 1376 C CA . LYS B 2 43 ? 24.716 -2.069 18.573 1.00 33.53 43 LYS B CA 1
ATOM 1377 C C . LYS B 2 43 ? 24.488 -1.503 17.176 1.00 31.70 43 LYS B C 1
ATOM 1378 O O . LYS B 2 43 ? 24.207 -2.268 16.245 1.00 31.68 43 LYS B O 1
ATOM 1384 N N . ARG B 2 44 ? 24.636 -0.187 17.012 1.00 30.21 44 ARG B N 1
ATOM 1385 C CA . ARG B 2 44 ? 24.542 0.417 15.687 1.00 28.75 44 ARG B CA 1
ATOM 1386 C C . ARG B 2 44 ? 25.887 0.217 14.975 1.00 26.34 44 ARG B C 1
ATOM 1387 O O . ARG B 2 44 ? 26.930 0.303 15.610 1.00 26.46 44 ARG B O 1
ATOM 1395 N N . LEU B 2 45 ? 25.855 -0.033 13.662 1.00 24.70 45 LEU B N 1
ATOM 1396 C CA . LEU B 2 45 ? 27.044 -0.194 12.840 1.00 23.33 45 LEU B CA 1
ATOM 1397 C C . LEU B 2 45 ? 27.223 1.095 12.029 1.00 22.92 45 LEU B C 1
ATOM 1398 O O . LEU B 2 45 ? 26.251 1.616 11.463 1.00 22.55 45 LEU B O 1
ATOM 1403 N N . GLU B 2 46 ? 28.446 1.630 12.021 1.00 21.04 46 GLU B N 1
ATOM 1404 C CA . GLU B 2 46 ? 28.722 2.864 11.302 1.00 21.75 46 GLU B CA 1
ATOM 1405 C C . GLU B 2 46 ? 30.040 2.733 10.602 1.00 21.24 46 GLU B C 1
ATOM 1406 O O . GLU B 2 46 ? 31.044 2.391 11.249 1.00 20.54 46 GLU B O 1
ATOM 1412 N N . LEU B 2 47 ? 30.090 3.118 9.330 1.00 21.44 47 LEU B N 1
ATOM 1413 C CA . LEU B 2 47 ? 31.361 3.166 8.619 1.00 21.94 47 LEU B CA 1
ATOM 1414 C C . LEU B 2 47 ? 32.142 4.364 9.195 1.00 22.46 47 LEU B C 1
ATOM 1415 O O . LEU B 2 47 ? 31.576 5.440 9.354 1.00 23.30 47 LEU B O 1
ATOM 1420 N N . VAL B 2 48 ? 33.418 4.169 9.477 1.00 22.41 48 VAL B N 1
ATOM 1421 C CA . VAL B 2 48 ? 34.305 5.207 10.010 1.00 24.29 48 VAL B CA 1
ATOM 1422 C C . VAL B 2 48 ? 35.214 5.701 8.873 1.00 22.68 48 VAL B C 1
ATOM 1423 O O . VAL B 2 48 ? 35.520 6.891 8.797 1.00 22.68 48 VAL B O 1
ATOM 1427 N N . ALA B 2 49 ? 35.737 4.779 8.047 1.00 21.05 49 ALA B N 1
ATOM 1428 C CA . ALA B 2 49 ? 36.699 5.154 6.997 1.00 20.46 49 ALA B CA 1
ATOM 1429 C C . ALA B 2 49 ? 36.814 4.057 5.992 1.00 20.68 49 ALA B C 1
ATOM 1430 O O . ALA B 2 49 ? 36.797 2.885 6.363 1.00 21.80 49 ALA B O 1
ATOM 1432 N N . ALA B 2 50 ? 36.960 4.415 4.720 1.00 21.06 50 ALA B N 1
ATOM 1433 C CA . ALA B 2 50 ? 37.109 3.444 3.640 1.00 21.30 50 ALA B CA 1
ATOM 1434 C C . ALA B 2 50 ? 38.294 3.843 2.769 1.00 21.94 50 ALA B C 1
ATOM 1435 O O . ALA B 2 50 ? 38.575 5.024 2.604 1.00 21.85 50 ALA B O 1
ATOM 1437 N N . ILE B 2 51 ? 38.988 2.859 2.216 1.00 21.65 51 ILE B N 1
ATOM 1438 C CA . ILE B 2 51 ? 40.145 3.096 1.371 1.00 22.51 51 ILE B CA 1
ATOM 1439 C C . ILE B 2 51 ? 40.089 2.137 0.191 1.00 23.48 51 ILE B C 1
ATOM 1440 O O . ILE B 2 51 ? 39.668 0.982 0.350 1.00 22.99 51 ILE B O 1
ATOM 1445 N N . ASN B 2 52 ? 40.451 2.618 -1.008 1.00 23.52 52 ASN B N 1
ATOM 1446 C CA . ASN B 2 52 ? 40.427 1.759 -2.180 1.00 24.36 52 ASN B CA 1
ATOM 1447 C C . ASN B 2 52 ? 41.637 0.782 -2.180 1.00 25.91 52 ASN B C 1
ATOM 1448 O O . ASN B 2 52 ? 42.509 0.847 -1.308 1.00 24.77 52 ASN B O 1
ATOM 1453 N N . ASN B 2 53 ? 41.647 -0.125 -3.137 1.00 27.79 53 ASN B N 1
ATOM 1454 C CA . ASN B 2 53 ? 42.633 -1.185 -3.245 1.00 30.40 53 ASN B CA 1
ATOM 1455 C C . ASN B 2 53 ? 44.098 -0.691 -3.273 1.00 31.54 53 ASN B C 1
ATOM 1456 O O . ASN B 2 53 ? 44.934 -1.271 -2.593 1.00 31.09 53 ASN B O 1
ATOM 1461 N N . ASN B 2 54 ? 44.399 0.409 -3.976 1.00 32.88 54 ASN B N 1
ATOM 1462 C CA . ASN B 2 54 ? 45.773 0.912 -4.053 1.00 33.80 54 ASN B CA 1
ATOM 1463 C C . ASN B 2 54 ? 46.125 2.005 -3.025 1.00 33.65 54 ASN B C 1
ATOM 1464 O O . ASN B 2 54 ? 47.238 2.495 -3.045 1.00 33.66 54 ASN B O 1
ATOM 1469 N N . GLY B 2 55 ? 45.165 2.441 -2.207 1.00 32.57 55 GLY B N 1
ATOM 1470 C CA . GLY B 2 55 ? 45.424 3.476 -1.214 1.00 31.63 55 GLY B CA 1
ATOM 1471 C C . GLY B 2 55 ? 45.344 4.913 -1.702 1.00 31.79 55 GLY B C 1
ATOM 1472 O O . GLY B 2 55 ? 45.531 5.847 -0.921 1.00 32.56 55 GLY B O 1
ATOM 1473 N N . GLY B 2 56 ? 45.037 5.112 -2.978 1.00 31.41 56 GLY B N 1
ATOM 1474 C CA . GLY B 2 56 ? 44.961 6.454 -3.552 1.00 30.94 56 GLY B CA 1
ATOM 1475 C C . GLY B 2 56 ? 43.696 7.230 -3.230 1.00 30.06 56 GLY B C 1
ATOM 1476 O O . GLY B 2 56 ? 43.674 8.449 -3.392 1.00 30.69 56 GLY B O 1
ATOM 1477 N N . SER B 2 57 ? 42.610 6.543 -2.833 1.00 27.64 57 SER B N 1
ATOM 1478 C CA . SER B 2 57 ? 41.344 7.225 -2.538 1.00 26.25 57 SER B CA 1
ATOM 1479 C C . SER B 2 57 ? 40.798 6.773 -1.217 1.00 23.61 57 SER B C 1
ATOM 1480 O O . SER B 2 57 ? 40.804 5.582 -0.921 1.00 21.99 57 SER B O 1
ATOM 1483 N N . THR B 2 58 ? 40.279 7.712 -0.452 1.00 22.35 58 THR B N 1
ATOM 1484 C CA . THR B 2 58 ? 39.707 7.414 0.860 1.00 22.51 58 THR B CA 1
ATOM 1485 C C . THR B 2 58 ? 38.384 8.174 1.029 1.00 23.44 58 THR B C 1
ATOM 1486 O O . THR B 2 58 ? 38.121 9.170 0.333 1.00 23.65 58 THR B O 1
ATOM 1490 N N . TYR B 2 59 ? 37.584 7.752 2.011 1.00 23.54 59 TYR B N 1
ATOM 1491 C CA . TYR B 2 59 ? 36.351 8.449 2.325 1.00 22.90 59 TYR B CA 1
ATOM 1492 C C . TYR B 2 59 ? 36.125 8.375 3.836 1.00 22.68 59 TYR B C 1
ATOM 1493 O O . TYR B 2 59 ? 36.342 7.328 4.466 1.00 22.12 59 TYR B O 1
ATOM 1502 N N . TYR B 2 60 ? 35.620 9.472 4.397 1.00 22.43 60 TYR B N 1
ATOM 1503 C CA . TYR B 2 60 ? 35.264 9.527 5.801 1.00 23.19 60 TYR B CA 1
ATOM 1504 C C . TYR B 2 60 ? 33.917 10.208 5.901 1.00 24.33 60 TYR B C 1
ATOM 1505 O O . TYR B 2 60 ? 33.741 11.297 5.344 1.00 23.54 60 TYR B O 1
ATOM 1514 N N . PRO B 2 61 ? 32.998 9.660 6.705 1.00 25.17 61 PRO B N 1
ATOM 1515 C CA . PRO B 2 61 ? 31.754 10.408 6.976 1.00 25.74 61 PRO B CA 1
ATOM 1516 C C . PRO B 2 61 ? 32.083 11.643 7.819 1.00 25.62 61 PRO B C 1
ATOM 1517 O O . PRO B 2 61 ? 33.136 11.717 8.471 1.00 24.28 61 PRO B O 1
ATOM 1521 N N . ASP B 2 62 ? 31.177 12.618 7.827 1.00 26.42 62 ASP B N 1
ATOM 1522 C CA . ASP B 2 62 ? 31.388 13.878 8.551 1.00 28.17 62 ASP B CA 1
ATOM 1523 C C . ASP B 2 62 ? 31.570 13.741 10.063 1.00 28.12 62 ASP B C 1
ATOM 1524 O O . ASP B 2 62 ? 32.113 14.646 10.684 1.00 28.22 62 ASP B O 1
ATOM 1529 N N . THR B 2 63 ? 31.186 12.600 10.642 1.00 28.26 63 THR B N 1
ATOM 1530 C CA . THR B 2 63 ? 31.339 12.355 12.073 1.00 28.83 63 THR B CA 1
ATOM 1531 C C . THR B 2 63 ? 32.821 12.257 12.486 1.00 28.65 63 THR B C 1
ATOM 1532 O O . THR B 2 63 ? 33.151 12.555 13.621 1.00 29.52 63 THR B O 1
ATOM 1536 N N . VAL B 2 64 ? 33.712 11.827 11.583 1.00 27.58 64 VAL B N 1
ATOM 1537 C CA . VAL B 2 64 ? 35.142 11.650 11.912 1.00 26.52 64 VAL B CA 1
ATOM 1538 C C . VAL B 2 64 ? 36.091 12.321 10.929 1.00 26.69 64 VAL B C 1
ATOM 1539 O O . VAL B 2 64 ? 37.298 12.288 11.160 1.00 26.61 64 VAL B O 1
ATOM 1543 N N . LYS B 2 65 ? 35.580 12.891 9.827 1.00 26.36 65 LYS B N 1
ATOM 1544 C CA . LYS B 2 65 ? 36.409 13.548 8.819 1.00 27.09 65 LYS B CA 1
ATOM 1545 C C . LYS B 2 65 ? 37.306 14.631 9.432 1.00 27.23 65 LYS B C 1
ATOM 1546 O O . LYS B 2 65 ? 36.853 15.383 10.283 1.00 28.10 65 LYS B O 1
ATOM 1552 N N . GLY B 2 66 ? 38.589 14.627 9.075 1.00 26.66 66 GLY B N 1
ATOM 1553 C CA . GLY B 2 66 ? 39.573 15.543 9.620 1.00 26.51 66 GLY B CA 1
ATOM 1554 C C . GLY B 2 66 ? 40.272 14.993 10.847 1.00 27.03 66 GLY B C 1
ATOM 1555 O O . GLY B 2 66 ? 41.430 15.327 11.093 1.00 28.35 66 GLY B O 1
ATOM 1556 N N . ARG B 2 67 ? 39.575 14.170 11.645 1.00 25.68 67 ARG B N 1
ATOM 1557 C CA . ARG B 2 67 ? 40.126 13.611 12.872 1.00 25.81 67 ARG B CA 1
ATOM 1558 C C . ARG B 2 67 ? 40.773 12.242 12.656 1.00 25.71 67 ARG B C 1
ATOM 1559 O O . ARG B 2 67 ? 41.749 11.899 13.325 1.00 25.43 67 ARG B O 1
ATOM 1567 N N . PHE B 2 68 ? 40.218 11.458 11.729 1.00 25.46 68 PHE B N 1
ATOM 1568 C CA . PHE B 2 68 ? 40.677 10.103 11.480 1.00 25.82 68 PHE B CA 1
ATOM 1569 C C . PHE B 2 68 ? 41.354 10.014 10.124 1.00 25.96 68 PHE B C 1
ATOM 1570 O O . PHE B 2 68 ? 40.982 10.729 9.181 1.00 26.15 68 PHE B O 1
ATOM 1578 N N . THR B 2 69 ? 42.362 9.145 10.033 1.00 25.15 69 THR B N 1
ATOM 1579 C CA . THR B 2 69 ? 43.081 8.920 8.785 1.00 24.95 69 THR B CA 1
ATOM 1580 C C . THR B 2 69 ? 43.268 7.442 8.591 1.00 23.57 69 THR B C 1
ATOM 1581 O O . THR B 2 69 ? 43.886 6.784 9.425 1.00 22.78 69 THR B O 1
ATOM 1585 N N . ILE B 2 70 ? 42.758 6.912 7.480 1.00 22.85 70 ILE B N 1
ATOM 1586 C CA . ILE B 2 70 ? 42.922 5.492 7.145 1.00 22.19 70 ILE B CA 1
ATOM 1587 C C . ILE B 2 70 ? 44.075 5.375 6.137 1.00 22.93 70 ILE B C 1
ATOM 1588 O O . ILE B 2 70 ? 44.239 6.234 5.254 1.00 22.95 70 ILE B O 1
ATOM 1593 N N . SER B 2 71 ? 44.897 4.337 6.291 1.00 22.57 71 SER B N 1
ATOM 1594 C CA . SER B 2 71 ? 45.983 4.087 5.365 1.00 23.22 71 SER B CA 1
ATOM 1595 C C . SER B 2 71 ? 46.213 2.585 5.283 1.00 24.80 71 SER B C 1
ATOM 1596 O O . SER B 2 71 ? 45.730 1.827 6.124 1.00 25.87 71 SER B O 1
ATOM 1599 N N . ARG B 2 72 ? 46.929 2.136 4.267 1.00 24.53 72 ARG B N 1
ATOM 1600 C CA . ARG B 2 72 ? 47.246 0.729 4.112 1.00 24.29 72 ARG B CA 1
ATOM 1601 C C . ARG B 2 72 ? 48.673 0.590 3.629 1.00 24.83 72 ARG B C 1
ATOM 1602 O O . ARG B 2 72 ? 49.225 1.524 3.027 1.00 24.38 72 ARG B O 1
ATOM 1610 N N . ASP B 2 73 ? 49.290 -0.559 3.924 1.00 25.29 73 ASP B N 1
ATOM 1611 C CA . ASP B 2 73 ? 50.649 -0.844 3.482 1.00 26.24 73 ASP B CA 1
ATOM 1612 C C . ASP B 2 73 ? 50.512 -2.166 2.758 1.00 27.08 73 ASP B C 1
ATOM 1613 O O . ASP B 2 73 ? 50.407 -3.223 3.390 1.00 26.56 73 ASP B O 1
ATOM 1618 N N . ASN B 2 74 ? 50.456 -2.105 1.433 1.00 27.51 74 ASN B N 1
ATOM 1619 C CA . ASN B 2 74 ? 50.289 -3.303 0.620 1.00 28.44 74 ASN B CA 1
ATOM 1620 C C . ASN B 2 74 ? 51.577 -4.180 0.551 1.00 30.05 74 ASN B C 1
ATOM 1621 O O . ASN B 2 74 ? 51.512 -5.319 0.069 1.00 31.12 74 ASN B O 1
ATOM 1626 N N . ALA B 2 75 ? 52.716 -3.698 1.078 1.00 29.80 75 ALA B N 1
ATOM 1627 C CA . ALA B 2 75 ? 53.922 -4.519 1.189 1.00 29.98 75 ALA B CA 1
ATOM 1628 C C . ALA B 2 75 ? 53.817 -5.403 2.448 1.00 30.34 75 ALA B C 1
ATOM 1629 O O . ALA B 2 75 ? 54.436 -6.463 2.492 1.00 30.32 75 ALA B O 1
ATOM 1631 N N . LYS B 2 76 ? 53.122 -4.929 3.504 1.00 29.88 76 LYS B N 1
ATOM 1632 C CA . LYS B 2 76 ? 53.015 -5.640 4.770 1.00 30.01 76 LYS B CA 1
ATOM 1633 C C . LYS B 2 76 ? 51.655 -6.266 5.006 1.00 28.74 76 LYS B C 1
ATOM 1634 O O . LYS B 2 76 ? 51.489 -6.892 6.049 1.00 28.42 76 LYS B O 1
ATOM 1640 N N . ASN B 2 77 ? 50.671 -6.059 4.123 1.00 28.10 77 ASN B N 1
ATOM 1641 C CA . ASN B 2 77 ? 49.305 -6.559 4.325 1.00 28.26 77 ASN B CA 1
ATOM 1642 C C . ASN B 2 77 ? 48.663 -5.982 5.600 1.00 28.01 77 ASN B C 1
ATOM 1643 O O . ASN B 2 77 ? 48.086 -6.724 6.393 1.00 29.36 77 ASN B O 1
ATOM 1648 N N . THR B 2 78 ? 48.806 -4.673 5.820 1.00 26.04 78 THR B N 1
ATOM 1649 C CA . THR B 2 78 ? 48.253 -4.038 7.009 1.00 25.89 78 THR B CA 1
ATOM 1650 C C . THR B 2 78 ? 47.382 -2.845 6.649 1.00 24.58 78 THR B C 1
ATOM 1651 O O . THR B 2 78 ? 47.625 -2.171 5.665 1.00 23.65 78 THR B O 1
ATOM 1655 N N . LEU B 2 79 ? 46.365 -2.601 7.466 1.00 24.96 79 LEU B N 1
ATOM 1656 C CA . LEU B 2 79 ? 45.454 -1.469 7.362 1.00 24.99 79 LEU B CA 1
ATOM 1657 C C . LEU B 2 79 ? 45.616 -0.724 8.693 1.00 25.57 79 LEU B C 1
ATOM 1658 O O . LEU B 2 79 ? 45.708 -1.357 9.742 1.00 26.26 79 LEU B O 1
ATOM 1663 N N . ASN B 2 80 ? 45.655 0.601 8.666 1.00 24.83 80 ASN B N 1
ATOM 1664 C CA . ASN B 2 80 ? 45.815 1.385 9.873 1.00 24.96 80 ASN B CA 1
ATOM 1665 C C . ASN B 2 80 ? 44.702 2.431 9.979 1.00 24.85 80 ASN B C 1
ATOM 1666 O O . ASN B 2 80 ? 44.144 2.876 8.971 1.00 24.53 80 ASN B O 1
ATOM 1671 N N . LEU B 2 81 ? 44.377 2.806 11.203 1.00 24.32 81 LEU B N 1
ATOM 1672 C CA . LEU B 2 81 ? 43.448 3.901 11.446 1.00 24.16 81 LEU B CA 1
ATOM 1673 C C . LEU B 2 81 ? 44.083 4.810 12.499 1.00 25.07 81 LEU B C 1
ATOM 1674 O O . LEU B 2 81 ? 44.231 4.388 13.638 1.00 26.40 81 LEU B O 1
ATOM 1679 N N . GLN B 2 82 ? 44.472 6.044 12.126 1.00 24.04 82 GLN B N 1
ATOM 1680 C CA . GLN B 2 82 ? 45.041 6.989 13.077 1.00 24.72 82 GLN B CA 1
ATOM 1681 C C . GLN B 2 82 ? 43.859 7.842 13.539 1.00 25.97 82 GLN B C 1
ATOM 1682 O O . GLN B 2 82 ? 43.164 8.440 12.707 1.00 26.98 82 GLN B O 1
ATOM 1688 N N . MET B 2 83 ? 43.578 7.842 14.838 1.00 25.43 83 MET B N 1
ATOM 1689 C CA . MET B 2 83 ? 42.418 8.569 15.364 1.00 26.02 83 MET B CA 1
ATOM 1690 C C . MET B 2 83 ? 42.908 9.702 16.250 1.00 27.66 83 MET B C 1
ATOM 1691 O O . MET B 2 83 ? 43.592 9.430 17.224 1.00 27.52 83 MET B O 1
ATOM 1696 N N . ASN B 2 84 ? 42.577 10.964 15.915 1.00 28.61 84 ASN B N 1
ATOM 1697 C CA . ASN B 2 84 ? 42.984 12.119 16.712 1.00 29.53 84 ASN B CA 1
ATOM 1698 C C . ASN B 2 84 ? 41.755 12.795 17.306 1.00 30.07 84 ASN B C 1
ATOM 1699 O O . ASN B 2 84 ? 40.620 12.529 16.887 1.00 28.47 84 ASN B O 1
ATOM 1704 N N . SER B 2 85 ? 41.994 13.628 18.350 1.00 30.28 85 SER B N 1
ATOM 1705 C CA . SER B 2 85 ? 40.967 14.414 19.056 1.00 30.82 85 SER B CA 1
ATOM 1706 C C . SER B 2 85 ? 39.723 13.553 19.375 1.00 30.38 85 SER B C 1
ATOM 1707 O O . SER B 2 85 ? 38.598 13.897 19.011 1.00 30.44 85 SER B O 1
ATOM 1710 N N . LEU B 2 86 ? 39.968 12.401 19.965 1.00 28.93 86 LEU B N 1
ATOM 1711 C CA . LEU B 2 86 ? 38.932 11.440 20.295 1.00 28.80 86 LEU B CA 1
ATOM 1712 C C . LEU B 2 86 ? 37.864 11.984 21.221 1.00 30.20 86 LEU B C 1
ATOM 1713 O O . LEU B 2 86 ? 38.150 12.773 22.123 1.00 30.45 86 LEU B O 1
ATOM 1718 N N . LYS B 2 87 ? 36.624 11.616 20.951 1.00 29.77 87 LYS B N 1
ATOM 1719 C CA . LYS B 2 87 ? 35.467 12.051 21.717 1.00 30.05 87 LYS B CA 1
ATOM 1720 C C . LYS B 2 87 ? 34.862 10.845 22.410 1.00 30.14 87 LYS B C 1
ATOM 1721 O O . LYS B 2 87 ? 35.042 9.707 21.973 1.00 28.95 87 LYS B O 1
ATOM 1727 N N . SER B 2 88 ? 34.040 11.098 23.419 1.00 30.88 88 SER B N 1
ATOM 1728 C CA . SER B 2 88 ? 33.302 10.064 24.141 1.00 32.07 88 SER B CA 1
ATOM 1729 C C . SER B 2 88 ? 32.453 9.203 23.167 1.00 31.23 88 SER B C 1
ATOM 1730 O O . SER B 2 88 ? 32.396 7.988 23.319 1.00 31.40 88 SER B O 1
ATOM 1733 N N . GLU B 2 89 ? 31.828 9.831 22.155 1.00 30.51 89 GLU B N 1
ATOM 1734 C CA . GLU B 2 89 ? 30.991 9.141 21.170 1.00 31.07 89 GLU B CA 1
ATOM 1735 C C . GLU B 2 89 ? 31.767 8.216 20.234 1.00 29.26 89 GLU B C 1
ATOM 1736 O O . GLU B 2 89 ? 31.135 7.494 19.465 1.00 28.51 89 GLU B O 1
ATOM 1742 N N . ASP B 2 90 ? 33.114 8.276 20.249 1.00 27.48 90 ASP B N 1
ATOM 1743 C CA . ASP B 2 90 ? 33.943 7.378 19.460 1.00 26.26 90 ASP B CA 1
ATOM 1744 C C . ASP B 2 90 ? 34.129 6.017 20.147 1.00 27.32 90 ASP B C 1
ATOM 1745 O O . ASP B 2 90 ? 34.719 5.139 19.538 1.00 28.14 90 ASP B O 1
ATOM 1750 N N . THR B 2 91 ? 33.673 5.845 21.406 1.00 27.09 91 THR B N 1
ATOM 1751 C CA . THR B 2 91 ? 33.757 4.588 22.163 1.00 26.59 91 THR B CA 1
ATOM 1752 C C . THR B 2 91 ? 32.937 3.553 21.416 1.00 26.17 91 THR B C 1
ATOM 1753 O O . THR B 2 91 ? 31.744 3.764 21.173 1.00 25.99 91 THR B O 1
ATOM 1757 N N . ALA B 2 92 ? 33.600 2.481 20.958 1.00 25.29 92 ALA B N 1
ATOM 1758 C CA . ALA B 2 92 ? 32.938 1.470 20.125 1.00 24.72 92 ALA B CA 1
ATOM 1759 C C . ALA B 2 92 ? 33.879 0.268 19.927 1.00 24.91 92 ALA B C 1
ATOM 1760 O O . ALA B 2 92 ? 35.067 0.342 20.277 1.00 25.74 92 ALA B O 1
ATOM 1762 N N . LEU B 2 93 ? 33.358 -0.831 19.357 1.00 24.59 93 LEU B N 1
ATOM 1763 C CA . LEU B 2 93 ? 34.163 -1.965 18.947 1.00 24.39 93 LEU B CA 1
ATOM 1764 C C . LEU B 2 93 ? 34.482 -1.656 17.467 1.00 23.42 93 LEU B C 1
ATOM 1765 O O . LEU B 2 93 ? 33.571 -1.454 16.671 1.00 24.02 93 LEU B O 1
ATOM 1770 N N . TYR B 2 94 ? 35.749 -1.609 17.097 1.00 22.65 94 TYR B N 1
ATOM 1771 C CA . TYR B 2 94 ? 36.156 -1.273 15.728 1.00 22.18 94 TYR B CA 1
ATOM 1772 C C . TYR B 2 94 ? 36.514 -2.512 14.945 1.00 22.60 94 TYR B C 1
ATOM 1773 O O . TYR B 2 94 ? 37.481 -3.197 15.286 1.00 23.05 94 TYR B O 1
ATOM 1782 N N . TYR B 2 95 ? 35.792 -2.751 13.854 1.00 22.25 95 TYR B N 1
ATOM 1783 C CA . TYR B 2 95 ? 36.061 -3.882 12.977 1.00 22.68 95 TYR B CA 1
ATOM 1784 C C . TYR B 2 95 ? 36.786 -3.432 11.732 1.00 23.00 95 TYR B C 1
ATOM 1785 O O . TYR B 2 95 ? 36.466 -2.401 11.156 1.00 23.22 95 TYR B O 1
ATOM 1794 N N . CYS B 2 96 ? 37.663 -4.288 11.258 1.00 22.74 96 CYS B N 1
ATOM 1795 C CA . CYS B 2 96 ? 38.376 -4.225 10.005 1.00 23.93 96 CYS B CA 1
ATOM 1796 C C . CYS B 2 96 ? 37.533 -5.142 9.061 1.00 23.10 96 CYS B C 1
ATOM 1797 O O . CYS B 2 96 ? 37.245 -6.295 9.431 1.00 23.31 96 CYS B O 1
ATOM 1800 N N . THR B 2 97 ? 37.141 -4.659 7.870 1.00 21.27 97 THR B N 1
ATOM 1801 C CA . THR B 2 97 ? 36.333 -5.497 6.950 1.00 22.10 97 THR B CA 1
ATOM 1802 C C . THR B 2 97 ? 36.682 -5.165 5.495 1.00 23.03 97 THR B C 1
ATOM 1803 O O . THR B 2 97 ? 37.171 -4.063 5.203 1.00 24.97 97 THR B O 1
ATOM 1807 N N . ARG B 2 98 ? 36.523 -6.132 4.598 1.00 20.94 98 ARG B N 1
ATOM 1808 C CA . ARG B 2 98 ? 36.875 -5.918 3.201 1.00 19.83 98 ARG B CA 1
ATOM 1809 C C . ARG B 2 98 ? 35.652 -5.891 2.289 1.00 20.62 98 ARG B C 1
ATOM 1810 O O . ARG B 2 98 ? 34.588 -6.419 2.620 1.00 20.50 98 ARG B O 1
ATOM 1818 N N . GLN B 2 99 ? 35.855 -5.355 1.081 1.00 20.83 99 GLN B N 1
ATOM 1819 C CA . GLN B 2 99 ? 34.850 -5.313 0.013 1.00 20.82 99 GLN B CA 1
ATOM 1820 C C . GLN B 2 99 ? 35.616 -5.421 -1.290 1.00 21.19 99 GLN B C 1
ATOM 1821 O O . GLN B 2 99 ? 36.813 -5.108 -1.349 1.00 21.65 99 GLN B O 1
ATOM 1827 N N . HIS B 2 100 ? 34.921 -5.804 -2.354 1.00 20.51 100 HIS B N 1
ATOM 1828 C CA . HIS B 2 100 ? 35.504 -5.802 -3.676 1.00 19.99 100 HIS B CA 1
ATOM 1829 C C . HIS B 2 100 ? 34.531 -5.040 -4.573 1.00 20.68 100 HIS B C 1
ATOM 1830 O O . HIS B 2 100 ? 33.311 -5.207 -4.461 1.00 20.37 100 HIS B O 1
ATOM 1837 N N . TYR B 2 101 ? 35.045 -4.332 -5.584 1.00 21.90 101 TYR B N 1
ATOM 1838 C CA . TYR B 2 101 ? 34.179 -3.718 -6.602 1.00 22.03 101 TYR B CA 1
ATOM 1839 C C . TYR B 2 101 ? 33.298 -4.857 -7.256 1.00 22.45 101 TYR B C 1
ATOM 1840 O O . TYR B 2 101 ? 32.082 -4.703 -7.383 1.00 21.21 101 TYR B O 1
ATOM 1849 N N . GLY B 2 102 ? 33.954 -5.982 -7.568 1.00 22.66 102 GLY B N 1
ATOM 1850 C CA . GLY B 2 102 ? 33.392 -7.170 -8.220 1.00 22.71 102 GLY B CA 1
ATOM 1851 C C . GLY B 2 102 ? 32.484 -8.051 -7.400 1.00 21.97 102 GLY B C 1
ATOM 1852 O O . GLY B 2 102 ? 31.954 -9.033 -7.920 1.00 21.59 102 GLY B O 1
ATOM 1853 N N . ASN B 2 103 ? 32.302 -7.743 -6.111 1.00 22.31 103 ASN B N 1
ATOM 1854 C CA . ASN B 2 103 ? 31.258 -8.425 -5.317 1.00 22.32 103 ASN B CA 1
ATOM 1855 C C . ASN B 2 103 ? 30.123 -7.411 -4.945 1.00 21.55 103 ASN B C 1
ATOM 1856 O O . ASN B 2 103 ? 29.332 -7.667 -4.037 1.00 20.83 103 ASN B O 1
ATOM 1861 N N . LEU B 2 104 ? 30.066 -6.256 -5.646 1.00 21.56 104 LEU B N 1
ATOM 1862 C CA . LEU B 2 104 ? 29.089 -5.196 -5.390 1.00 22.36 104 LEU B CA 1
ATOM 1863 C C . LEU B 2 104 ? 29.280 -4.594 -3.985 1.00 21.11 104 LEU B C 1
ATOM 1864 O O . LEU B 2 104 ? 28.305 -4.321 -3.293 1.00 20.33 104 LEU B O 1
ATOM 1869 N N . TYR B 2 105 ? 30.553 -4.470 -3.556 1.00 19.98 105 TYR B N 1
ATOM 1870 C CA . TYR B 2 105 ? 30.917 -3.867 -2.289 1.00 19.76 105 TYR B CA 1
ATOM 1871 C C . TYR B 2 105 ? 30.201 -4.516 -1.096 1.00 18.90 105 TYR B C 1
ATOM 1872 O O . TYR B 2 105 ? 29.620 -3.842 -0.240 1.00 18.80 105 TYR B O 1
ATOM 1881 N N . PHE B 2 106 ? 30.251 -5.832 -1.045 1.00 18.38 106 PHE B N 1
ATOM 1882 C CA . PHE B 2 106 ? 29.646 -6.639 0.011 1.00 18.83 106 PHE B CA 1
ATOM 1883 C C . PHE B 2 106 ? 30.746 -6.920 1.072 1.00 19.97 106 PHE B C 1
ATOM 1884 O O . PHE B 2 106 ? 31.859 -7.325 0.704 1.00 20.49 106 PHE B O 1
ATOM 1892 N N . PHE B 2 107 E 30.471 -6.669 2.349 1.00 19.53 107 PHE B N 1
ATOM 1893 C CA . PHE B 2 107 E 31.493 -6.895 3.401 1.00 20.01 107 PHE B CA 1
ATOM 1894 C C . PHE B 2 107 E 31.515 -8.403 3.707 1.00 20.65 107 PHE B C 1
ATOM 1895 O O . PHE B 2 107 E 30.777 -8.867 4.588 1.00 20.38 107 PHE B O 1
ATOM 1903 N N . ASP B 2 108 ? 32.277 -9.167 2.922 1.00 20.36 108 ASP B N 1
ATOM 1904 C CA . ASP B 2 108 ? 32.211 -10.627 3.021 1.00 20.64 108 ASP B CA 1
ATOM 1905 C C . ASP B 2 108 ? 33.131 -11.240 4.068 1.00 20.51 108 ASP B C 1
ATOM 1906 O O . ASP B 2 108 ? 32.957 -12.428 4.368 1.00 20.83 108 ASP B O 1
ATOM 1911 N N . TYR B 2 109 ? 34.063 -10.459 4.637 1.00 20.42 109 TYR B N 1
ATOM 1912 C CA . TYR B 2 109 ? 34.921 -10.904 5.738 1.00 22.00 109 TYR B CA 1
ATOM 1913 C C . TYR B 2 109 ? 35.114 -9.762 6.703 1.00 22.26 109 TYR B C 1
ATOM 1914 O O . TYR B 2 109 ? 35.296 -8.619 6.292 1.00 21.67 109 TYR B O 1
ATOM 1923 N N . TRP B 2 110 ? 35.046 -10.065 7.979 1.00 22.78 110 TRP B N 1
ATOM 1924 C CA . TRP B 2 110 ? 35.205 -9.072 9.053 1.00 23.33 110 TRP B CA 1
ATOM 1925 C C . TRP B 2 110 ? 36.160 -9.668 10.100 1.00 24.53 110 TRP B C 1
ATOM 1926 O O . TRP B 2 110 ? 36.125 -10.877 10.329 1.00 24.85 110 TRP B O 1
ATOM 1937 N N . GLY B 2 111 ? 36.926 -8.826 10.785 1.00 24.76 111 GLY B N 1
ATOM 1938 C CA . GLY B 2 111 ? 37.745 -9.313 11.893 1.00 26.67 111 GLY B CA 1
ATOM 1939 C C . GLY B 2 111 ? 36.894 -9.455 13.146 1.00 28.14 111 GLY B C 1
ATOM 1940 O O . GLY B 2 111 ? 35.681 -9.211 13.105 1.00 28.47 111 GLY B O 1
ATOM 1941 N N . GLN B 2 112 ? 37.506 -9.834 14.279 1.00 27.64 112 GLN B N 1
ATOM 1942 C CA . GLN B 2 112 ? 36.747 -9.953 15.536 1.00 27.86 112 GLN B CA 1
ATOM 1943 C C . GLN B 2 112 ? 36.528 -8.611 16.250 1.00 26.34 112 GLN B C 1
ATOM 1944 O O . GLN B 2 112 ? 35.707 -8.518 17.167 1.00 26.72 112 GLN B O 1
ATOM 1950 N N . GLY B 2 113 ? 37.283 -7.596 15.851 1.00 25.01 113 GLY B N 1
ATOM 1951 C CA . GLY B 2 113 ? 37.170 -6.247 16.377 1.00 24.93 113 GLY B CA 1
ATOM 1952 C C . GLY B 2 113 ? 38.166 -5.916 17.470 1.00 24.99 113 GLY B C 1
ATOM 1953 O O . GLY B 2 113 ? 38.655 -6.808 18.167 1.00 24.97 113 GLY B O 1
ATOM 1954 N N . THR B 2 114 ? 38.447 -4.630 17.647 1.00 24.97 114 THR B N 1
ATOM 1955 C CA . THR B 2 114 ? 39.299 -4.135 18.739 1.00 25.13 114 THR B CA 1
ATOM 1956 C C . THR B 2 114 ? 38.527 -3.016 19.458 1.00 26.07 114 THR B C 1
ATOM 1957 O O . THR B 2 114 ? 37.919 -2.180 18.808 1.00 25.28 114 THR B O 1
ATOM 1961 N N . THR B 2 115 ? 38.475 -3.049 20.790 1.00 26.61 115 THR B N 1
ATOM 1962 C CA . THR B 2 115 ? 37.683 -2.093 21.557 1.00 27.36 115 THR B CA 1
ATOM 1963 C C . THR B 2 115 ? 38.368 -0.781 21.855 1.00 27.67 115 THR B C 1
ATOM 1964 O O . THR B 2 115 ? 39.493 -0.769 22.350 1.00 27.54 115 THR B O 1
ATOM 1968 N N . LEU B 2 116 ? 37.669 0.332 21.616 1.00 28.15 116 LEU B N 1
ATOM 1969 C CA . LEU B 2 116 ? 38.160 1.665 21.958 1.00 28.58 116 LEU B CA 1
ATOM 1970 C C . LEU B 2 116 ? 37.244 2.242 23.025 1.00 30.38 116 LEU B C 1
ATOM 1971 O O . LEU B 2 116 ? 36.015 2.266 22.848 1.00 29.61 116 LEU B O 1
ATOM 1976 N N . THR B 2 117 ? 37.839 2.733 24.123 1.00 31.52 117 THR B N 1
ATOM 1977 C CA . THR B 2 117 ? 37.080 3.381 25.186 1.00 32.95 117 THR B CA 1
ATOM 1978 C C . THR B 2 117 ? 37.644 4.779 25.373 1.00 32.17 117 THR B C 1
ATOM 1979 O O . THR B 2 117 ? 38.810 4.927 25.717 1.00 32.24 117 THR B O 1
ATOM 1983 N N . VAL B 2 118 ? 36.842 5.799 25.085 1.00 31.34 118 VAL B N 1
ATOM 1984 C CA . VAL B 2 118 ? 37.289 7.180 25.235 1.00 31.00 118 VAL B CA 1
ATOM 1985 C C . VAL B 2 118 ? 36.681 7.751 26.489 1.00 31.86 118 VAL B C 1
ATOM 1986 O O . VAL B 2 118 ? 35.460 7.891 26.579 1.00 30.36 118 VAL B O 1
ATOM 1990 N N . SER B 2 119 ? 37.535 8.064 27.455 1.00 33.81 119 SER B N 1
ATOM 1991 C CA . SER B 2 119 ? 37.089 8.583 28.733 1.00 37.01 119 SER B CA 1
ATOM 1992 C C . SER B 2 119 ? 38.268 9.171 29.481 1.00 38.99 119 SER B C 1
ATOM 1993 O O . SER B 2 119 ? 39.382 8.649 29.394 1.00 39.32 119 SER B O 1
ATOM 1996 N N . SER B 2 120 ? 38.023 10.228 30.231 1.00 40.93 120 SER B N 1
ATOM 1997 C CA . SER B 2 120 ? 39.074 10.808 31.084 1.00 43.09 120 SER B CA 1
ATOM 1998 C C . SER B 2 120 ? 39.023 10.280 32.521 1.00 44.76 120 SER B C 1
ATOM 1999 O O . SER B 2 120 ? 39.787 10.756 33.362 1.00 45.38 120 SER B O 1
ATOM 2002 N N . ALA B 2 121 ? 38.175 9.266 32.795 1.00 45.17 121 ALA B N 1
ATOM 2003 C CA . ALA B 2 121 ? 38.090 8.668 34.109 1.00 46.47 121 ALA B CA 1
ATOM 2004 C C . ALA B 2 121 ? 39.372 7.886 34.408 1.00 47.84 121 ALA B C 1
ATOM 2005 O O . ALA B 2 121 ? 40.029 7.364 33.496 1.00 48.54 121 ALA B O 1
ATOM 2007 N N . LYS B 2 122 ? 39.759 7.857 35.679 1.00 47.89 122 LYS B N 1
ATOM 2008 C CA . LYS B 2 122 ? 40.949 7.134 36.098 1.00 48.06 122 LYS B CA 1
ATOM 2009 C C . LYS B 2 122 ? 40.572 5.712 36.479 1.00 47.73 122 LYS B C 1
ATOM 2010 O O . LYS B 2 122 ? 39.414 5.447 36.814 1.00 47.83 122 LYS B O 1
ATOM 2016 N N . THR B 2 123 ? 41.546 4.788 36.470 1.00 47.20 123 THR B N 1
ATOM 2017 C CA . THR B 2 123 ? 41.300 3.411 36.900 1.00 47.45 123 THR B CA 1
ATOM 2018 C C . THR B 2 123 ? 40.899 3.427 38.382 1.00 46.65 123 THR B C 1
ATOM 2019 O O . THR B 2 123 ? 41.604 4.009 39.208 1.00 46.43 123 THR B O 1
ATOM 2023 N N . THR B 2 124 ? 39.705 2.918 38.677 1.00 45.83 124 THR B N 1
ATOM 2024 C CA . THR B 2 124 ? 39.150 2.941 40.018 1.00 45.70 124 THR B CA 1
ATOM 2025 C C . THR B 2 124 ? 38.658 1.557 40.370 1.00 45.31 124 THR B C 1
ATOM 2026 O O . THR B 2 124 ? 37.926 0.947 39.591 1.00 44.74 124 THR B O 1
ATOM 2030 N N . PRO B 2 125 ? 39.026 1.048 41.559 1.00 45.51 125 PRO B N 1
ATOM 2031 C CA . PRO B 2 125 ? 38.513 -0.266 41.975 1.00 45.35 125 PRO B CA 1
ATOM 2032 C C . PRO B 2 125 ? 37.043 -0.176 42.380 1.00 45.60 125 PRO B C 1
ATOM 2033 O O . PRO B 2 125 ? 36.557 0.900 42.742 1.00 45.97 125 PRO B O 1
ATOM 2037 N N . PRO B 2 126 ? 36.288 -1.280 42.282 1.00 45.81 126 PRO B N 1
ATOM 2038 C CA . PRO B 2 126 ? 34.861 -1.212 42.631 1.00 46.35 126 PRO B CA 1
ATOM 2039 C C . PRO B 2 126 ? 34.585 -1.321 44.121 1.00 47.79 126 PRO B C 1
ATOM 2040 O O . PRO B 2 126 ? 35.374 -1.886 44.881 1.00 48.18 126 PRO B O 1
ATOM 2044 N N . SER B 2 127 ? 33.427 -0.811 44.529 1.00 48.07 127 SER B N 1
ATOM 2045 C CA . SER B 2 127 ? 32.927 -0.969 45.888 1.00 48.36 127 SER B CA 1
ATOM 2046 C C . SER B 2 127 ? 31.899 -2.096 45.784 1.00 48.29 127 SER B C 1
ATOM 2047 O O . SER B 2 127 ? 31.033 -2.064 44.898 1.00 47.90 127 SER B O 1
ATOM 2050 N N . VAL B 2 128 ? 32.035 -3.129 46.618 1.00 48.37 128 VAL B N 1
ATOM 2051 C CA . VAL B 2 128 ? 31.125 -4.269 46.563 1.00 48.97 128 VAL B CA 1
ATOM 2052 C C . VAL B 2 128 ? 30.170 -4.234 47.740 1.00 49.49 128 VAL B C 1
ATOM 2053 O O . VAL B 2 128 ? 30.598 -4.329 48.882 1.00 49.62 128 VAL B O 1
ATOM 2057 N N . TYR B 2 129 ? 28.877 -4.068 47.468 1.00 49.60 129 TYR B N 1
ATOM 2058 C CA . TYR B 2 129 ? 27.874 -3.979 48.518 1.00 50.11 129 TYR B CA 1
ATOM 2059 C C . TYR B 2 129 ? 26.939 -5.173 48.495 1.00 51.75 129 TYR B C 1
ATOM 2060 O O . TYR B 2 129 ? 26.426 -5.539 47.441 1.00 51.52 129 TYR B O 1
ATOM 2069 N N . PRO B 2 130 ? 26.678 -5.781 49.663 1.00 53.11 130 PRO B N 1
ATOM 2070 C CA . PRO B 2 130 ? 25.759 -6.931 49.694 1.00 54.12 130 PRO B CA 1
ATOM 2071 C C . PRO B 2 130 ? 24.289 -6.529 49.553 1.00 56.13 130 PRO B C 1
ATOM 2072 O O . PRO B 2 130 ? 23.874 -5.485 50.060 1.00 56.77 130 PRO B O 1
ATOM 2076 N N . LEU B 2 131 ? 23.502 -7.352 48.864 1.00 56.92 131 LEU B N 1
ATOM 2077 C CA . LEU B 2 131 ? 22.075 -7.099 48.719 1.00 58.51 131 LEU B CA 1
ATOM 2078 C C . LEU B 2 131 ? 21.327 -8.219 49.427 1.00 60.30 131 LEU B C 1
ATOM 2079 O O . LEU B 2 131 ? 21.267 -9.340 48.924 1.00 60.21 131 LEU B O 1
ATOM 2084 N N . ALA B 2 132 ? 20.802 -7.924 50.620 1.00 61.82 132 ALA B N 1
ATOM 2085 C CA . ALA B 2 132 ? 20.049 -8.888 51.419 1.00 63.85 132 ALA B CA 1
ATOM 2086 C C . ALA B 2 132 ? 18.592 -8.421 51.611 1.00 65.80 132 ALA B C 1
ATOM 2087 O O . ALA B 2 132 ? 18.326 -7.217 51.623 1.00 66.03 132 ALA B O 1
ATOM 2089 N N . PRO B 2 133 ? 17.624 -9.352 51.714 1.00 67.21 133 PRO B N 1
ATOM 2090 C CA . PRO B 2 133 ? 16.225 -8.925 51.920 1.00 68.26 133 PRO B CA 1
ATOM 2091 C C . PRO B 2 133 ? 16.066 -8.194 53.255 1.00 69.46 133 PRO B C 1
ATOM 2092 O O . PRO B 2 133 ? 16.689 -8.581 54.244 1.00 69.60 133 PRO B O 1
ATOM 2096 N N . GLY B 2 134 ? 15.307 -7.104 53.249 1.00 70.11 134 GLY B N 1
ATOM 2097 C CA . GLY B 2 134 ? 15.089 -6.305 54.447 1.00 71.16 134 GLY B CA 1
ATOM 2098 C C . GLY B 2 134 ? 14.196 -6.998 55.455 1.00 71.73 134 GLY B C 1
ATOM 2099 O O . GLY B 2 134 ? 13.347 -7.805 55.074 1.00 72.11 134 GLY B O 1
ATOM 2100 N N . ASN B 2 140 ? 8.863 -17.171 51.788 1.00 84.27 140 ASN B N 1
ATOM 2101 C CA . ASN B 2 140 ? 8.966 -17.626 50.402 1.00 84.24 140 ASN B CA 1
ATOM 2102 C C . ASN B 2 140 ? 9.804 -18.908 50.279 1.00 83.74 140 ASN B C 1
ATOM 2103 O O . ASN B 2 140 ? 10.648 -19.192 51.136 1.00 84.15 140 ASN B O 1
ATOM 2105 N N . SER B 2 141 ? 9.573 -19.678 49.206 1.00 82.62 141 SER B N 1
ATOM 2106 C CA . SER B 2 141 ? 10.291 -20.931 48.968 1.00 81.73 141 SER B CA 1
ATOM 2107 C C . SER B 2 141 ? 11.709 -20.681 48.459 1.00 80.05 141 SER B C 1
ATOM 2108 O O . SER B 2 141 ? 12.646 -21.377 48.855 1.00 80.24 141 SER B O 1
ATOM 2111 N N . MET B 2 142 ? 11.866 -19.687 47.582 1.00 78.23 142 MET B N 1
ATOM 2112 C CA . MET B 2 142 ? 13.159 -19.323 47.009 1.00 76.72 142 MET B CA 1
ATOM 2113 C C . MET B 2 142 ? 13.557 -17.926 47.467 1.00 74.51 142 MET B C 1
ATOM 2114 O O . MET B 2 142 ? 12.717 -17.029 47.487 1.00 74.41 142 MET B O 1
ATOM 2119 N N . VAL B 2 143 ? 14.830 -17.734 47.829 1.00 72.59 143 VAL B N 1
ATOM 2120 C CA . VAL B 2 143 ? 15.331 -16.429 48.240 1.00 71.28 143 VAL B CA 1
ATOM 2121 C C . VAL B 2 143 ? 16.282 -15.880 47.168 1.00 69.23 143 VAL B C 1
ATOM 2122 O O . VAL B 2 143 ? 17.120 -16.614 46.638 1.00 69.31 143 VAL B O 1
ATOM 2126 N N . THR B 2 144 ? 16.100 -14.613 46.794 1.00 67.12 144 THR B N 1
ATOM 2127 C CA . THR B 2 144 ? 16.974 -13.976 45.819 1.00 65.61 144 THR B CA 1
ATOM 2128 C C . THR B 2 144 ? 17.927 -13.034 46.545 1.00 64.20 144 THR B C 1
ATOM 2129 O O . THR B 2 144 ? 17.491 -12.128 47.243 1.00 64.31 144 THR B O 1
ATOM 2133 N N . LEU B 2 145 ? 19.223 -13.297 46.428 1.00 62.65 145 LEU B N 1
ATOM 2134 C CA . LEU B 2 145 ? 20.264 -12.471 47.019 1.00 61.70 145 LEU B CA 1
ATOM 2135 C C . LEU B 2 145 ? 20.985 -11.696 45.890 1.00 61.05 145 LEU B C 1
ATOM 2136 O O . LEU B 2 145 ? 20.845 -12.030 44.707 1.00 60.70 145 LEU B O 1
ATOM 2141 N N . GLY B 2 146 ? 21.705 -10.641 46.255 1.00 60.47 146 GLY B N 1
ATOM 2142 C CA . GLY B 2 146 ? 22.376 -9.815 45.265 1.00 59.91 146 GLY B CA 1
ATOM 2143 C C . GLY B 2 146 ? 23.739 -9.303 45.655 1.00 58.94 146 GLY B C 1
ATOM 2144 O O . GLY B 2 146 ? 24.139 -9.365 46.820 1.00 59.23 146 GLY B O 1
ATOM 2145 N N . CYS B 2 147 ? 24.425 -8.734 44.678 1.00 57.62 147 CYS B N 1
ATOM 2146 C CA . CYS B 2 147 ? 25.759 -8.184 44.822 1.00 57.33 147 CYS B CA 1
ATOM 2147 C C . CYS B 2 147 ? 25.778 -6.894 44.002 1.00 55.15 147 CYS B C 1
ATOM 2148 O O . CYS B 2 147 ? 25.670 -6.963 42.785 1.00 55.32 147 CYS B O 1
ATOM 2151 N N . LEU B 2 148 ? 25.863 -5.727 44.645 1.00 53.07 148 LEU B N 1
ATOM 2152 C CA . LEU B 2 148 ? 25.935 -4.454 43.922 1.00 51.58 148 LEU B CA 1
ATOM 2153 C C . LEU B 2 148 ? 27.405 -4.008 43.784 1.00 50.45 148 LEU B C 1
ATOM 2154 O O . LEU B 2 148 ? 28.074 -3.769 44.783 1.00 49.79 148 LEU B O 1
ATOM 2159 N N . VAL B 2 149 ? 27.907 -3.911 42.542 1.00 49.66 149 VAL B N 1
ATOM 2160 C CA . VAL B 2 149 ? 29.296 -3.541 42.228 1.00 49.18 149 VAL B CA 1
ATOM 2161 C C . VAL B 2 149 ? 29.302 -2.104 41.695 1.00 48.58 149 VAL B C 1
ATOM 2162 O O . VAL B 2 149 ? 28.878 -1.870 40.566 1.00 49.04 149 VAL B O 1
ATOM 2166 N N . LYS B 2 150 ? 29.767 -1.141 42.500 1.00 47.45 150 LYS B N 1
ATOM 2167 C CA . LYS B 2 150 ? 29.632 0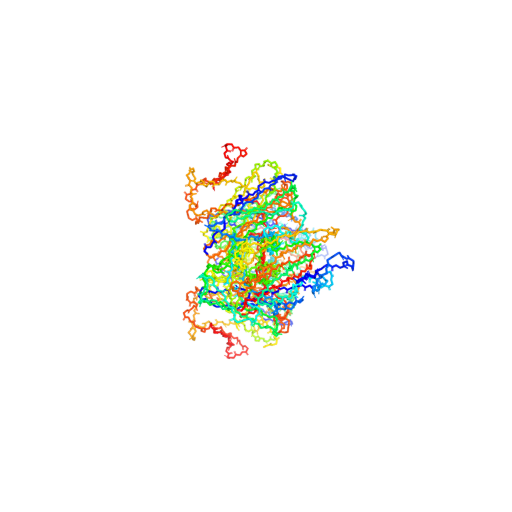.271 42.174 1.00 47.05 150 LYS B CA 1
ATOM 2168 C C . LYS B 2 150 ? 30.922 1.100 42.065 1.00 46.62 150 LYS B C 1
ATOM 2169 O O . LYS B 2 150 ? 31.844 0.938 42.863 1.00 47.38 150 LYS B O 1
ATOM 2175 N N . GLY B 2 151 ? 30.940 2.007 41.089 1.00 45.30 151 GLY B N 1
ATOM 2176 C CA . GLY B 2 151 ? 31.989 2.997 40.885 1.00 44.75 151 GLY B CA 1
ATOM 2177 C C . GLY B 2 151 ? 33.348 2.525 40.432 1.00 43.84 151 GLY B C 1
ATOM 2178 O O . GLY B 2 151 ? 34.359 3.056 40.894 1.00 44.02 151 GLY B O 1
ATOM 2179 N N . TYR B 2 152 ? 33.394 1.577 39.494 1.00 42.41 152 TYR B N 1
ATOM 2180 C CA . TYR B 2 152 ? 34.666 1.075 38.984 1.00 42.00 152 TYR B CA 1
ATOM 2181 C C . TYR B 2 152 ? 34.963 1.585 37.563 1.00 41.44 152 TYR B C 1
ATOM 2182 O O . TYR B 2 152 ? 34.057 1.986 36.833 1.00 40.81 152 TYR B O 1
ATOM 2191 N N . PHE B 2 153 ? 36.222 1.515 37.169 1.00 41.57 153 PHE B N 1
ATOM 2192 C CA . PHE B 2 153 ? 36.646 1.912 35.843 1.00 42.75 153 PHE B CA 1
ATOM 2193 C C . PHE B 2 153 ? 38.017 1.308 35.562 1.00 43.36 153 PHE B C 1
ATOM 2194 O O . PHE B 2 153 ? 38.885 1.358 36.420 1.00 43.66 153 PHE B O 1
ATOM 2202 N N . PRO B 2 154 ? 38.284 0.841 34.334 1.00 43.41 154 PRO B N 1
ATOM 2203 C CA . PRO B 2 154 ? 37.346 0.652 33.223 1.00 43.43 154 PRO B CA 1
ATOM 2204 C C . PRO B 2 154 ? 36.622 -0.702 33.342 1.00 43.62 154 PRO B C 1
ATOM 2205 O O . PRO B 2 154 ? 36.772 -1.422 34.336 1.00 42.99 154 PRO B O 1
ATOM 2209 N N . GLU B 2 155 ? 35.831 -1.058 32.327 1.00 43.90 155 GLU B N 1
ATOM 2210 C CA . GLU B 2 155 ? 35.217 -2.373 32.254 1.00 44.82 155 GLU B CA 1
ATOM 2211 C C . GLU B 2 155 ? 36.330 -3.372 31.834 1.00 45.91 155 GLU B C 1
ATOM 2212 O O . GLU B 2 155 ? 37.338 -2.972 31.248 1.00 46.15 155 GLU B O 1
ATOM 2218 N N . PRO B 2 156 ? 36.201 -4.662 32.157 1.00 46.24 156 PRO B N 1
ATOM 2219 C CA . PRO B 2 156 ? 35.066 -5.315 32.807 1.00 46.90 156 PRO B CA 1
ATOM 2220 C C . PRO B 2 156 ? 35.340 -5.708 34.267 1.00 48.15 156 PRO B C 1
ATOM 2221 O O . PRO B 2 156 ? 36.429 -5.519 34.808 1.00 47.93 156 PRO B O 1
ATOM 2225 N N . VAL B 2 157 ? 34.308 -6.243 34.908 1.00 49.34 157 VAL B N 1
ATOM 2226 C CA . VAL B 2 157 ? 34.354 -6.870 36.213 1.00 50.76 157 VAL B CA 1
ATOM 2227 C C . VAL B 2 157 ? 33.717 -8.250 36.031 1.00 52.14 157 VAL B C 1
ATOM 2228 O O . VAL B 2 157 ? 32.717 -8.383 35.322 1.00 52.40 157 VAL B O 1
ATOM 2232 N N . THR B 2 158 ? 34.318 -9.282 36.616 1.00 53.08 158 THR B N 1
ATOM 2233 C CA . THR B 2 158 ? 33.757 -10.635 36.564 1.00 54.17 158 THR B CA 1
ATOM 2234 C C . THR B 2 158 ? 33.083 -10.889 37.915 1.00 53.63 158 THR B C 1
ATOM 2235 O O . THR B 2 158 ? 33.645 -10.534 38.952 1.00 53.44 158 THR B O 1
ATOM 2239 N N . VAL B 2 159 ? 31.876 -11.451 37.916 1.00 53.30 159 VAL B N 1
ATOM 2240 C CA . VAL B 2 159 ? 31.181 -11.764 39.164 1.00 53.81 159 VAL B CA 1
ATOM 2241 C C . VAL B 2 159 ? 30.809 -13.238 39.223 1.00 54.53 159 VAL B C 1
ATOM 2242 O O . VAL B 2 159 ? 30.096 -13.712 38.348 1.00 54.87 159 VAL B O 1
ATOM 2246 N N . THR B 2 160 ? 31.279 -13.965 40.247 1.00 54.75 160 THR B N 1
ATOM 2247 C CA . THR B 2 160 ? 30.894 -15.366 40.460 1.00 55.54 160 THR B CA 1
ATOM 2248 C C . THR B 2 160 ? 30.233 -15.525 41.852 1.00 55.76 160 THR B C 1
ATOM 2249 O O . THR B 2 160 ? 30.265 -14.600 42.662 1.00 55.78 160 THR B O 1
ATOM 2253 N N . TRP B 2 161 ? 29.599 -16.669 42.113 1.00 55.81 161 TRP B N 1
ATOM 2254 C CA . TRP B 2 161 ? 28.955 -16.923 43.394 1.00 56.50 161 TRP B CA 1
ATOM 2255 C C . TRP B 2 161 ? 29.496 -18.231 43.946 1.00 57.87 161 TRP B C 1
ATOM 2256 O O . TRP B 2 161 ? 29.461 -19.239 43.241 1.00 58.10 161 TRP B O 1
ATOM 2267 N N . ASN B 2 162 ? 30.034 -18.204 45.177 1.00 58.64 162 ASN B N 1
ATOM 2268 C CA . ASN B 2 162 ? 30.628 -19.366 45.838 1.00 60.23 162 ASN B CA 1
ATOM 2269 C C . ASN B 2 162 ? 31.746 -19.970 44.988 1.00 61.18 162 ASN B C 1
ATOM 2270 O O . ASN B 2 162 ? 31.802 -21.188 44.810 1.00 61.27 162 ASN B O 1
ATOM 2275 N N . SER B 2 163 ? 32.596 -19.091 44.419 1.00 61.69 163 SER B N 1
ATOM 2276 C CA . SER B 2 163 ? 33.746 -19.416 43.571 1.00 63.03 163 SER B CA 1
ATOM 2277 C C . SER B 2 163 ? 33.404 -20.177 42.285 1.00 64.60 163 SER B C 1
ATOM 2278 O O . SER B 2 163 ? 34.283 -20.809 41.698 1.00 65.01 163 SER B O 1
ATOM 2281 N N . GLY B 2 164 ? 32.153 -20.093 41.845 1.00 65.11 164 GLY B N 1
ATOM 2282 C CA . GLY B 2 164 ? 31.712 -20.774 40.637 1.00 66.14 164 GLY B CA 1
ATOM 2283 C C . GLY B 2 164 ? 30.804 -21.963 40.881 1.00 67.04 164 GLY B C 1
ATOM 2284 O O . GLY B 2 164 ? 30.164 -22.444 39.944 1.00 67.32 164 GLY B O 1
ATOM 2285 N N . SER B 2 165 ? 30.738 -22.462 42.126 1.00 67.47 165 SER B N 1
ATOM 2286 C CA . SER B 2 165 ? 29.879 -23.611 42.440 1.00 68.48 165 SER B CA 1
ATOM 2287 C C . SER B 2 165 ? 28.389 -23.269 42.414 1.00 69.17 165 SER B C 1
ATOM 2288 O O . SER B 2 165 ? 27.563 -24.144 42.157 1.00 69.62 165 SER B O 1
ATOM 2291 N N . LEU B 2 166 ? 28.042 -21.996 42.647 1.00 69.04 166 LEU B N 1
ATOM 2292 C CA . LEU B 2 166 ? 26.658 -21.548 42.569 1.00 69.37 166 LEU B CA 1
ATOM 2293 C C . LEU B 2 166 ? 26.503 -20.954 41.167 1.00 69.36 166 LEU B C 1
ATOM 2294 O O . LEU B 2 166 ? 26.845 -19.792 40.939 1.00 69.46 166 LEU B O 1
ATOM 2299 N N . SER B 2 167 ? 26.069 -21.776 40.208 1.00 69.08 167 SER B N 1
ATOM 2300 C CA . SER B 2 167 ? 25.942 -21.336 38.818 1.00 69.15 167 SER B CA 1
ATOM 2301 C C . SER B 2 167 ? 24.498 -21.239 38.334 1.00 68.52 167 SER B C 1
ATOM 2302 O O . SER B 2 167 ? 24.211 -20.452 37.432 1.00 68.72 167 SER B O 1
ATOM 2305 N N . SER B 2 168 ? 23.588 -22.020 38.923 1.00 67.75 168 SER B N 1
ATOM 2306 C CA . SER B 2 168 ? 22.176 -21.979 38.527 1.00 67.47 168 SER B CA 1
ATOM 2307 C C . SER B 2 168 ? 21.461 -20.830 39.237 1.00 65.83 168 SER B C 1
ATOM 2308 O O . SER B 2 168 ? 21.739 -20.554 40.405 1.00 66.31 168 SER B O 1
ATOM 2311 N N . GLY B 2 169 ? 20.535 -20.193 38.540 1.00 63.59 169 GLY B N 1
ATOM 2312 C CA . GLY B 2 169 ? 19.765 -19.092 39.102 1.00 62.11 169 GLY B CA 1
ATOM 2313 C C . GLY B 2 169 ? 20.530 -17.788 39.227 1.00 60.18 169 GLY B C 1
ATOM 2314 O O . GLY B 2 169 ? 20.129 -16.912 39.992 1.00 60.05 169 GLY B O 1
ATOM 2315 N N . VAL B 2 170 ? 21.626 -17.635 38.470 1.00 58.30 170 VAL B N 1
ATOM 2316 C CA . VAL B 2 170 ? 22.456 -16.437 38.514 1.00 57.04 170 VAL B CA 1
ATOM 2317 C C . VAL B 2 170 ? 22.293 -15.560 37.269 1.00 56.10 170 VAL B C 1
ATOM 2318 O O . VAL B 2 170 ? 22.373 -16.072 36.156 1.00 56.23 170 VAL B O 1
ATOM 2322 N N . HIS B 2 171 ? 22.081 -14.241 37.445 1.00 55.08 171 HIS B N 1
ATOM 2323 C CA . HIS B 2 171 ? 22.050 -13.290 36.329 1.00 54.59 171 HIS B CA 1
ATOM 2324 C C . HIS B 2 171 ? 22.968 -12.144 36.687 1.00 52.72 171 HIS B C 1
ATOM 2325 O O . HIS B 2 171 ? 22.813 -11.582 37.766 1.00 52.52 171 HIS B O 1
ATOM 2332 N N . THR B 2 172 ? 23.871 -11.750 35.788 1.00 50.86 172 THR B N 1
ATOM 2333 C CA . THR B 2 172 ? 24.685 -10.565 36.021 1.00 49.96 172 THR B CA 1
ATOM 2334 C C . THR B 2 172 ? 24.220 -9.524 35.016 1.00 49.05 172 THR B C 1
ATOM 2335 O O . THR B 2 172 ? 24.129 -9.809 33.819 1.00 49.05 172 THR B O 1
ATOM 2339 N N . PHE B 2 173 ? 23.826 -8.353 35.515 1.00 47.77 173 PHE B N 1
ATOM 2340 C CA . PHE B 2 173 ? 23.290 -7.295 34.679 1.00 47.03 173 PHE B CA 1
ATOM 2341 C C . PHE B 2 173 ? 24.365 -6.462 34.002 1.00 46.35 173 PHE B C 1
ATOM 2342 O O . PHE B 2 173 ? 25.406 -6.206 34.590 1.00 45.67 173 PHE B O 1
ATOM 2350 N N . PRO B 2 174 ? 24.125 -6.019 32.751 1.00 46.41 174 PRO B N 1
ATOM 2351 C CA . PRO B 2 174 ? 25.120 -5.174 32.069 1.00 46.46 174 PRO B CA 1
ATOM 2352 C C . PRO B 2 174 ? 25.409 -3.890 32.845 1.00 46.43 174 PRO B C 1
ATOM 2353 O O . PRO B 2 174 ? 24.510 -3.345 33.481 1.00 46.70 174 PRO B O 1
ATOM 2357 N N . ALA B 2 175 ? 26.651 -3.418 32.806 1.00 46.39 175 ALA B N 1
ATOM 2358 C CA . ALA B 2 175 ? 27.029 -2.210 33.520 1.00 47.27 175 ALA B CA 1
ATOM 2359 C C . ALA B 2 175 ? 26.431 -0.966 32.896 1.00 48.57 175 ALA B C 1
ATOM 2360 O O . ALA B 2 175 ? 26.240 -0.897 31.684 1.00 48.32 175 ALA B O 1
ATOM 2362 N N . VAL B 2 176 ? 26.142 0.015 33.736 1.00 49.79 176 VAL B N 1
ATOM 2363 C CA . VAL B 2 176 ? 25.619 1.305 33.324 1.00 51.78 176 VAL B CA 1
ATOM 2364 C C . VAL B 2 176 ? 26.620 2.401 33.750 1.00 53.00 176 VAL B C 1
ATOM 2365 O O . VAL B 2 176 ? 27.379 2.219 34.710 1.00 52.55 176 VAL B O 1
ATOM 2369 N N . LEU B 2 177 ? 26.660 3.511 33.010 1.00 53.86 177 LEU B N 1
ATOM 2370 C CA . LEU B 2 177 ? 27.542 4.620 33.339 1.00 55.31 177 LEU B CA 1
ATOM 2371 C C . LEU B 2 177 ? 26.849 5.486 34.392 1.00 56.77 177 LEU B C 1
ATOM 2372 O O . LEU B 2 177 ? 25.663 5.792 34.265 1.00 57.15 177 LEU B O 1
ATOM 2377 N N . GLU B 2 178 ? 27.574 5.839 35.454 1.00 57.15 178 GLU B N 1
ATOM 2378 C CA . GLU B 2 178 ? 27.063 6.625 36.575 1.00 58.02 178 GLU B CA 1
ATOM 2379 C C . GLU B 2 178 ? 28.226 7.453 37.129 1.00 58.75 178 GLU B C 1
ATOM 2380 O O . GLU B 2 178 ? 29.152 6.888 37.715 1.00 58.99 178 GLU B O 1
ATOM 2386 N N . SER B 2 179 ? 28.200 8.773 36.898 1.00 58.91 179 SER B N 1
ATOM 2387 C CA . SER B 2 179 ? 29.238 9.721 37.296 1.00 59.34 179 SER B CA 1
ATOM 2388 C C . SER B 2 179 ? 30.587 9.341 36.689 1.00 58.90 179 SER B C 1
ATOM 2389 O O . SER B 2 179 ? 31.602 9.303 37.394 1.00 59.34 179 SER B O 1
ATOM 2392 N N . ASP B 2 180 ? 30.578 9.016 35.374 1.00 57.73 180 ASP B N 1
ATOM 2393 C CA . ASP B 2 180 ? 31.765 8.607 34.601 1.00 57.01 180 ASP B CA 1
ATOM 2394 C C . ASP B 2 180 ? 32.374 7.254 35.028 1.00 54.26 180 ASP B C 1
ATOM 2395 O O . ASP B 2 180 ? 33.384 6.835 34.472 1.00 54.37 180 ASP B O 1
ATOM 2400 N N . LEU B 2 181 ? 31.780 6.582 36.008 1.00 51.60 181 LEU B N 1
ATOM 2401 C CA . LEU B 2 181 ? 32.248 5.282 36.470 1.00 49.59 181 LEU B CA 1
ATOM 2402 C C . LEU B 2 181 ? 31.152 4.237 36.224 1.00 48.20 181 LEU B C 1
ATOM 2403 O O . LEU B 2 181 ? 29.996 4.601 36.018 1.00 48.34 181 LEU B O 1
ATOM 2408 N N . TYR B 2 182 ? 31.498 2.951 36.217 1.00 46.72 182 TYR B N 1
ATOM 2409 C CA . TYR B 2 182 ? 30.513 1.899 35.953 1.00 46.40 182 TYR B CA 1
ATOM 2410 C C . TYR B 2 182 ? 29.891 1.313 37.203 1.00 45.92 182 TYR B C 1
ATOM 2411 O O . TYR B 2 182 ? 30.503 1.316 38.274 1.00 46.33 182 TYR B O 1
ATOM 2420 N N . THR B 2 183 ? 28.671 0.804 37.067 1.00 44.85 183 THR B N 1
ATOM 2421 C CA . THR B 2 183 ? 27.948 0.166 38.150 1.00 44.97 183 THR B CA 1
ATOM 2422 C C . THR B 2 183 ? 27.141 -1.002 37.597 1.00 44.96 183 THR B C 1
ATOM 2423 O O . THR B 2 183 ? 26.426 -0.848 36.604 1.00 44.57 183 THR B O 1
ATOM 2427 N N . LEU B 2 184 ? 27.270 -2.175 38.214 1.00 44.88 184 LEU B N 1
ATOM 2428 C CA . LEU B 2 184 ? 26.455 -3.325 37.839 1.00 45.43 184 LEU B CA 1
ATOM 2429 C C . LEU B 2 184 ? 25.967 -4.068 39.072 1.00 45.90 184 LEU B C 1
ATOM 2430 O O . LEU B 2 184 ? 26.475 -3.853 40.169 1.00 46.06 184 LEU B O 1
ATOM 2435 N N . SER B 2 185 ? 24.996 -4.941 38.895 1.00 45.90 185 SER B N 1
ATOM 2436 C CA . SER B 2 185 ? 24.522 -5.786 39.968 1.00 46.77 185 SER B CA 1
ATOM 2437 C C . SER B 2 185 ? 24.483 -7.227 39.472 1.00 47.32 185 SER B C 1
ATOM 2438 O O . SER B 2 185 ? 24.402 -7.487 38.265 1.00 47.53 185 SER B O 1
ATOM 2441 N N . SER B 2 186 ? 24.556 -8.163 40.402 1.00 47.36 186 SER B N 1
ATOM 2442 C CA . SER B 2 186 ? 24.450 -9.577 40.092 1.00 48.27 186 SER B CA 1
ATOM 2443 C C . SER B 2 186 ? 23.400 -10.162 41.028 1.00 50.22 186 SER B C 1
ATOM 2444 O O . SER B 2 186 ? 23.331 -9.781 42.187 1.00 49.98 186 SER B O 1
ATOM 2447 N N . SER B 2 187 ? 22.569 -11.058 40.512 1.00 51.52 187 SER B N 1
ATOM 2448 C CA . SER B 2 187 ? 21.474 -11.708 41.215 1.00 53.95 187 SER B CA 1
ATOM 2449 C C . SER B 2 187 ? 21.751 -13.212 41.356 1.00 56.32 187 SER B C 1
ATOM 2450 O O . SER B 2 187 ? 22.255 -13.828 40.423 1.00 56.35 187 SER B O 1
ATOM 2453 N N . VAL B 2 188 ? 21.403 -13.806 42.505 1.00 58.17 188 VAL B N 1
ATOM 2454 C CA . VAL B 2 188 ? 21.550 -15.245 42.729 1.00 60.57 188 VAL B CA 1
ATOM 2455 C C . VAL B 2 188 ? 20.292 -15.773 43.431 1.00 62.68 188 VAL B C 1
ATOM 2456 O O . VAL B 2 188 ? 19.830 -15.160 44.388 1.00 62.88 188 VAL B O 1
ATOM 2460 N N . THR B 2 189 ? 19.712 -16.873 42.936 1.00 64.05 189 THR B N 1
ATOM 2461 C CA . THR B 2 189 ? 18.523 -17.449 43.556 1.00 66.21 189 THR B CA 1
ATOM 2462 C C . THR B 2 189 ? 18.804 -18.843 44.088 1.00 68.40 189 THR B C 1
ATOM 2463 O O . THR B 2 189 ? 19.226 -19.721 43.339 1.00 68.62 189 THR B O 1
ATOM 2467 N N . VAL B 2 190 ? 18.603 -19.032 45.395 1.00 69.91 190 VAL B N 1
ATOM 2468 C CA . VAL B 2 190 ? 18.786 -20.313 46.079 1.00 72.07 190 VAL B CA 1
ATOM 2469 C C . VAL B 2 190 ? 17.518 -20.628 46.907 1.00 74.59 190 VAL B C 1
ATOM 2470 O O . VAL B 2 190 ? 16.779 -19.702 47.250 1.00 74.85 190 VAL B O 1
ATOM 2474 N N . PRO B 2 191 ? 17.241 -21.899 47.274 1.00 76.05 191 PRO B N 1
ATOM 2475 C CA . PRO B 2 191 ? 16.072 -22.162 48.141 1.00 77.26 191 PRO B CA 1
ATOM 2476 C C . PRO B 2 191 ? 16.228 -21.514 49.530 1.00 78.56 191 PRO B C 1
ATOM 2477 O O . PRO B 2 191 ? 17.329 -21.114 49.918 1.00 78.64 191 PRO B O 1
ATOM 2481 N N . SER B 2 192 ? 15.118 -21.380 50.270 1.00 79.42 192 SER B N 1
ATOM 2482 C CA . SER B 2 192 ? 15.123 -20.785 51.613 1.00 80.48 192 SER B CA 1
ATOM 2483 C C . SER B 2 192 ? 15.866 -21.643 52.635 1.00 80.80 192 SER B C 1
ATOM 2484 O O . SER B 2 192 ? 16.395 -21.106 53.607 1.00 80.94 192 SER B O 1
ATOM 2487 N N . SER B 2 193 ? 15.907 -22.966 52.417 1.00 80.81 193 SER B N 1
ATOM 2488 C CA . SER B 2 193 ? 16.605 -23.901 53.296 1.00 81.36 193 SER B CA 1
ATOM 2489 C C . SER B 2 193 ? 18.134 -23.684 53.349 1.00 81.60 193 SER B C 1
ATOM 2490 O O . SER B 2 193 ? 18.638 -23.537 54.468 1.00 81.82 193 SER B O 1
ATOM 2493 N N . PRO B 2 194 ? 18.899 -23.581 52.223 1.00 81.38 194 PRO B N 1
ATOM 2494 C CA . PRO B 2 194 ? 20.346 -23.367 52.354 1.00 81.14 194 PRO B CA 1
ATOM 2495 C C . PRO B 2 194 ? 20.786 -21.947 52.708 1.00 80.54 194 PRO B C 1
ATOM 2496 O O . PRO B 2 194 ? 21.989 -21.737 52.797 1.00 80.69 194 PRO B O 1
ATOM 2500 N N . TRP B 2 195 ? 19.867 -20.977 52.896 1.00 79.58 195 TRP B N 1
ATOM 2501 C CA . TRP B 2 195 ? 20.299 -19.624 53.283 1.00 79.06 195 TRP B CA 1
ATOM 2502 C C . TRP B 2 195 ? 19.426 -19.012 54.363 1.00 80.09 195 TRP B C 1
ATOM 2503 O O . TRP B 2 195 ? 18.198 -19.021 54.243 1.00 80.68 195 TRP B O 1
ATOM 2514 N N . PRO B 2 196 ? 20.034 -18.479 55.438 1.00 80.18 196 PRO B N 1
ATOM 2515 C CA . PRO B 2 196 ? 21.479 -18.338 55.696 1.00 80.37 196 PRO B CA 1
ATOM 2516 C C . PRO B 2 196 ? 22.193 -19.528 56.340 1.00 80.86 196 PRO B C 1
ATOM 2517 O O . PRO B 2 196 ? 23.291 -19.355 56.866 1.00 81.14 196 PRO B O 1
ATOM 2521 N N . SER B 2 197 ? 21.603 -20.726 56.270 1.00 80.74 197 SER B N 1
ATOM 2522 C CA . SER B 2 197 ? 22.154 -21.962 56.854 1.00 80.87 197 SER B CA 1
ATOM 2523 C C . SER B 2 197 ? 23.537 -22.320 56.278 1.00 80.80 197 SER B C 1
ATOM 2524 O O . SER B 2 197 ? 24.413 -22.796 56.994 1.00 81.03 197 SER B O 1
ATOM 2527 N N . GLU B 2 198 ? 23.708 -22.101 54.979 1.00 80.37 198 GLU B N 1
ATOM 2528 C CA . GLU B 2 198 ? 24.936 -22.329 54.218 1.00 80.12 198 GLU B CA 1
ATOM 2529 C C . GLU B 2 198 ? 25.398 -20.980 53.640 1.00 78.67 198 GLU B C 1
ATOM 2530 O O . GLU B 2 198 ? 24.573 -20.138 53.285 1.00 78.66 198 GLU B O 1
ATOM 2536 N N . THR B 2 199 ? 26.703 -20.770 53.559 1.00 77.16 199 THR B N 1
ATOM 2537 C CA . THR B 2 199 ? 27.258 -19.502 53.102 1.00 76.15 199 THR B CA 1
ATOM 2538 C C . THR B 2 199 ? 27.043 -19.220 51.598 1.00 74.26 199 THR B C 1
ATOM 2539 O O . THR B 2 199 ? 27.169 -20.111 50.762 1.00 74.36 199 THR B O 1
ATOM 2543 N N . VAL B 2 200 ? 26.699 -17.960 51.280 1.00 72.36 200 VAL B N 1
ATOM 2544 C CA . VAL B 2 200 ? 26.522 -17.455 49.918 1.00 70.82 200 VAL B CA 1
ATOM 2545 C C . VAL B 2 200 ? 27.414 -16.223 49.790 1.00 68.58 200 VAL B C 1
ATOM 2546 O O . VAL B 2 200 ? 27.206 -15.246 50.508 1.00 68.44 200 VAL B O 1
ATOM 2550 N N . THR B 2 201 ? 28.427 -16.272 48.916 1.00 66.69 201 THR B N 1
ATOM 2551 C CA . THR B 2 201 ? 29.352 -15.152 48.762 1.00 65.57 201 THR B CA 1
ATOM 2552 C C . THR B 2 201 ? 29.516 -14.743 47.285 1.00 63.10 201 THR B C 1
ATOM 2553 O O . THR B 2 201 ? 29.644 -15.624 46.436 1.00 62.73 201 THR B O 1
ATOM 2557 N N . CYS B 2 202 ? 29.569 -13.427 46.984 1.00 61.38 202 CYS B N 1
ATOM 2558 C CA . CYS B 2 202 ? 29.859 -12.996 45.614 1.00 60.47 202 CYS B CA 1
ATOM 2559 C C . CYS B 2 202 ? 31.339 -12.648 45.490 1.00 58.25 202 CYS B C 1
ATOM 2560 O O . CYS B 2 202 ? 31.905 -12.001 46.368 1.00 57.96 202 CYS B O 1
ATOM 2563 N N . ASN B 2 203 ? 31.978 -13.145 44.430 1.00 56.40 203 ASN B N 1
ATOM 2564 C CA . ASN B 2 203 ? 33.390 -12.919 44.151 1.00 54.72 203 ASN B CA 1
ATOM 2565 C C . ASN B 2 203 ? 33.471 -11.977 42.957 1.00 52.90 203 ASN B C 1
ATOM 2566 O O . ASN B 2 203 ? 33.070 -12.346 41.853 1.00 52.60 203 ASN B O 1
ATOM 2571 N N . VAL B 2 204 ? 33.957 -10.757 43.178 1.00 51.27 204 VAL B N 1
ATOM 2572 C CA . VAL B 2 204 ? 34.080 -9.784 42.107 1.00 50.33 204 VAL B CA 1
ATOM 2573 C C . VAL B 2 204 ? 35.537 -9.535 41.792 1.00 49.38 204 VAL B C 1
ATOM 2574 O O . VAL B 2 204 ? 36.329 -9.264 42.693 1.00 49.41 204 VAL B O 1
ATOM 2578 N N . ALA B 2 205 ? 35.906 -9.675 40.518 1.00 48.11 205 ALA B N 1
ATOM 2579 C CA . ALA B 2 205 ? 37.271 -9.422 40.089 1.00 47.60 205 ALA B CA 1
ATOM 2580 C C . ALA B 2 205 ? 37.283 -8.240 39.132 1.00 46.89 205 ALA B C 1
ATOM 2581 O O . ALA B 2 205 ? 36.424 -8.134 38.261 1.00 47.01 205 ALA B O 1
ATOM 2583 N N . HIS B 2 206 ? 38.238 -7.349 39.310 1.00 45.74 206 HIS B N 1
ATOM 2584 C CA . HIS B 2 206 ? 38.423 -6.197 38.451 1.00 45.40 206 HIS B CA 1
ATOM 2585 C C . HIS B 2 206 ? 39.916 -6.194 38.095 1.00 45.96 206 HIS B C 1
ATOM 2586 O O . HIS B 2 206 ? 40.733 -5.641 38.831 1.00 45.53 206 HIS B O 1
ATOM 2593 N N . PRO B 2 207 ? 40.283 -6.903 37.007 1.00 46.73 207 PRO B N 1
ATOM 2594 C CA . PRO B 2 207 ? 41.701 -7.011 36.631 1.00 47.15 207 PRO B CA 1
ATOM 2595 C C . PRO B 2 207 ? 42.428 -5.690 36.358 1.00 47.38 207 PRO B C 1
ATOM 2596 O O . PRO B 2 207 ? 43.621 -5.594 36.656 1.00 47.60 207 PRO B O 1
ATOM 2600 N N . ALA B 2 208 ? 41.726 -4.662 35.859 1.00 47.04 208 ALA B N 1
ATOM 2601 C CA . ALA B 2 208 ? 42.359 -3.367 35.596 1.00 47.52 208 ALA B CA 1
ATOM 2602 C C . ALA B 2 208 ? 42.950 -2.712 36.835 1.00 47.65 208 ALA B C 1
ATOM 2603 O O . ALA B 2 208 ? 43.928 -1.977 36.720 1.00 48.17 208 ALA B O 1
ATOM 2605 N N . SER B 2 209 ? 42.357 -2.951 38.019 1.00 46.85 209 SER B N 1
ATOM 2606 C CA . SER B 2 209 ? 42.904 -2.393 39.259 1.00 46.42 209 SER B CA 1
ATOM 2607 C C . SER B 2 209 ? 43.565 -3.453 40.159 1.00 46.83 209 SER B C 1
ATOM 2608 O O . SER B 2 209 ? 43.913 -3.130 41.290 1.00 46.99 209 SER B O 1
ATOM 2611 N N . SER B 2 210 ? 43.748 -4.698 39.651 1.00 47.25 210 SER B N 1
ATOM 2612 C CA . SER B 2 210 ? 44.344 -5.850 40.327 1.00 48.30 210 SER B CA 1
ATOM 2613 C C . SER B 2 210 ? 43.621 -6.140 41.641 1.00 48.50 210 SER B C 1
ATOM 2614 O O . SER B 2 210 ? 44.251 -6.392 42.665 1.00 48.37 210 SER B O 1
ATOM 2617 N N . THR B 2 211 ? 42.292 -6.095 41.606 1.00 48.66 211 THR B N 1
ATOM 2618 C CA . THR B 2 211 ? 41.470 -6.273 42.791 1.00 49.43 211 THR B CA 1
ATOM 2619 C C . THR B 2 211 ? 40.517 -7.459 42.689 1.00 49.42 211 THR B C 1
ATOM 2620 O O . THR B 2 211 ? 39.896 -7.678 41.650 1.00 49.49 211 THR B O 1
ATOM 2624 N N . LYS B 2 212 ? 40.375 -8.200 43.788 1.00 49.03 212 LYS B N 1
ATOM 2625 C CA . LYS B 2 212 ? 39.396 -9.268 43.930 1.00 49.26 212 LYS B CA 1
ATOM 2626 C C . LYS B 2 212 ? 38.731 -9.041 45.289 1.00 49.28 212 LYS B C 1
ATOM 2627 O O . LYS B 2 212 ? 39.419 -8.865 46.287 1.00 48.12 212 LYS B O 1
ATOM 2633 N N . VAL B 2 213 ? 37.401 -8.980 45.320 1.00 50.10 213 VAL B N 1
ATOM 2634 C CA . VAL B 2 213 ? 36.661 -8.758 46.558 1.00 51.06 213 VAL B CA 1
ATOM 2635 C C . VAL B 2 213 ? 35.615 -9.854 46.735 1.00 52.14 213 VAL B C 1
ATOM 2636 O O . VAL B 2 213 ? 34.841 -10.111 45.824 1.00 52.12 213 VAL B O 1
ATOM 2640 N N . ASP B 2 214 ? 35.584 -10.487 47.908 1.00 52.83 214 ASP B N 1
ATOM 2641 C CA . ASP B 2 214 ? 34.580 -11.488 48.262 1.00 54.15 214 ASP B CA 1
ATOM 2642 C C . ASP B 2 214 ? 33.672 -10.836 49.286 1.00 54.87 214 ASP B C 1
ATOM 2643 O O . ASP B 2 214 ? 34.160 -10.312 50.292 1.00 55.09 214 ASP B O 1
ATOM 2648 N N . LYS B 2 215 ? 32.369 -10.851 49.038 1.00 55.25 215 LYS B N 1
ATOM 2649 C CA . LYS B 2 215 ? 31.419 -10.269 49.970 1.00 56.65 215 LYS B CA 1
ATOM 2650 C C . LYS B 2 215 ? 30.410 -11.326 50.385 1.00 57.91 215 LYS B C 1
ATOM 2651 O O . LYS B 2 215 ? 29.569 -11.724 49.579 1.00 57.80 215 LYS B O 1
ATOM 2657 N N . LYS B 2 216 ? 30.518 -11.813 51.625 1.00 58.63 216 LYS B N 1
ATOM 2658 C CA . LYS B 2 216 ? 29.569 -12.805 52.125 1.00 59.92 216 LYS B CA 1
ATOM 2659 C C . LYS B 2 216 ? 28.221 -12.126 52.388 1.00 61.10 216 LYS B C 1
ATOM 2660 O O . LYS B 2 216 ? 28.187 -11.029 52.943 1.00 61.10 216 LYS B O 1
ATOM 2666 N N . ILE B 2 217 ? 27.120 -12.760 51.967 1.00 62.18 217 ILE B N 1
ATOM 2667 C CA . ILE B 2 217 ? 25.794 -12.191 52.179 1.00 63.92 217 ILE B CA 1
ATOM 2668 C C . ILE B 2 217 ? 25.204 -12.683 53.494 1.00 66.27 217 ILE B C 1
ATOM 2669 O O . ILE B 2 217 ? 24.855 -13.858 53.624 1.00 66.66 217 ILE B O 1
ATOM 2674 N N . VAL B 2 218 ? 25.083 -11.781 54.467 1.00 67.64 218 VAL B N 1
ATOM 2675 C CA . VAL B 2 218 ? 24.514 -12.114 55.768 1.00 69.69 218 VAL B CA 1
ATOM 2676 C C . VAL B 2 218 ? 23.139 -11.431 55.945 1.00 71.55 218 VAL B C 1
ATOM 2677 O O . VAL B 2 218 ? 22.877 -10.400 55.314 1.00 71.82 218 VAL B O 1
ATOM 2681 N N . PRO B 2 219 ? 22.225 -12.006 56.756 1.00 72.70 219 PRO B N 1
ATOM 2682 C CA . PRO B 2 219 ? 20.895 -11.391 56.909 1.00 73.67 219 PRO B CA 1
ATOM 2683 C C . PRO B 2 219 ? 20.915 -10.001 57.530 1.00 75.24 219 PRO B C 1
ATOM 2684 O O . PRO B 2 219 ? 21.793 -9.678 58.330 1.00 75.13 219 PRO B O 1
ATOM 2688 N N . ARG B 2 220 ? 19.934 -9.181 57.136 1.00 76.52 220 ARG B N 1
ATOM 2689 C CA . ARG B 2 220 ? 19.771 -7.804 57.584 1.00 78.07 220 ARG B CA 1
ATOM 2690 C C . ARG B 2 220 ? 19.050 -7.739 58.935 1.00 78.79 220 ARG B C 1
ATOM 2691 O O . ARG B 2 220 ? 19.623 -7.273 59.920 1.00 79.20 220 ARG B O 1
ATOM 2699 N N . GLN C 3 1 ? 23.813 9.523 5.820 1.00 35.51 1 GLN C N 1
ATOM 2700 C CA . GLN C 3 1 ? 22.708 10.390 5.467 1.00 35.19 1 GLN C CA 1
ATOM 2701 C C . GLN C 3 1 ? 21.486 9.578 5.032 1.00 31.29 1 GLN C C 1
ATOM 2702 O O . GLN C 3 1 ? 20.460 9.867 5.589 1.00 31.08 1 GLN C O 1
ATOM 2708 N N . ILE C 3 2 ? 21.575 8.558 4.134 1.00 28.39 2 ILE C N 1
ATOM 2709 C CA . ILE C 3 2 ? 20.393 7.718 3.845 1.00 26.30 2 ILE C CA 1
ATOM 2710 C C . ILE C 3 2 ? 20.118 6.890 5.100 1.00 24.75 2 ILE C C 1
ATOM 2711 O O . ILE C 3 2 ? 21.006 6.199 5.609 1.00 24.65 2 ILE C O 1
ATOM 2716 N N . VAL C 3 3 ? 18.899 7.000 5.615 1.00 22.89 3 VAL C N 1
ATOM 2717 C CA . VAL C 3 3 ? 18.486 6.296 6.807 1.00 22.96 3 VAL C CA 1
ATOM 2718 C C . VAL C 3 3 ? 17.832 4.997 6.424 1.00 22.47 3 VAL C C 1
ATOM 2719 O O . VAL C 3 3 ? 16.940 4.991 5.571 1.00 22.32 3 VAL C O 1
ATOM 2723 N N . LEU C 3 4 ? 18.243 3.876 7.050 1.00 21.50 4 LEU C N 1
ATOM 2724 C CA . LEU C 3 4 ? 17.598 2.582 6.822 1.00 21.84 4 LEU C CA 1
ATOM 2725 C C . LEU C 3 4 ? 16.847 2.222 8.104 1.00 23.17 4 LEU C C 1
ATOM 2726 O O . LEU C 3 4 ? 17.459 2.089 9.166 1.00 23.97 4 LEU C O 1
ATOM 2731 N N . SER C 3 5 ? 15.536 2.093 8.008 1.00 22.88 5 SER C N 1
ATOM 2732 C CA . SER C 3 5 ? 14.680 1.837 9.148 1.00 24.06 5 SER C CA 1
ATOM 2733 C C . SER C 3 5 ? 14.246 0.388 9.115 1.00 23.12 5 SER C C 1
ATOM 2734 O O . SER C 3 5 ? 13.472 -0.019 8.244 1.00 23.80 5 SER C O 1
ATOM 2737 N N . GLN C 3 6 ? 14.690 -0.373 10.088 1.00 21.82 6 GLN C N 1
ATOM 2738 C CA . GLN C 3 6 ? 14.349 -1.797 10.176 1.00 21.53 6 GLN C CA 1
ATOM 2739 C C . GLN C 3 6 ? 13.205 -2.051 11.111 1.00 22.37 6 GLN C C 1
ATOM 2740 O O . GLN C 3 6 ? 13.219 -1.587 12.254 1.00 23.01 6 GLN C O 1
ATOM 2746 N N . SER C 3 7 ? 12.225 -2.808 10.644 1.00 22.66 7 SER C N 1
ATOM 2747 C CA . SER C 3 7 ? 11.087 -3.141 11.465 1.00 23.97 7 SER C CA 1
ATOM 2748 C C . SER C 3 7 ? 10.731 -4.617 11.299 1.00 24.14 7 SER C C 1
ATOM 2749 O O . SER C 3 7 ? 10.905 -5.187 10.239 1.00 23.14 7 SER C O 1
ATOM 2752 N N . PRO C 3 8 ? 10.234 -5.255 12.364 1.00 25.43 8 PRO C N 1
ATOM 2753 C CA . PRO C 3 8 ? 10.148 -4.713 13.740 1.00 25.42 8 PRO C CA 1
ATOM 2754 C C . PRO C 3 8 ? 11.553 -4.671 14.350 1.00 25.28 8 PRO C C 1
ATOM 2755 O O . PRO C 3 8 ? 12.483 -5.340 13.840 1.00 25.37 8 PRO C O 1
ATOM 2759 N N . ALA C 3 9 ? 11.738 -3.911 15.451 1.00 25.20 9 ALA C N 1
ATOM 2760 C CA . ALA C 3 9 ? 13.045 -3.908 16.133 1.00 26.25 9 ALA C CA 1
ATOM 2761 C C . ALA C 3 9 ? 13.313 -5.325 16.698 1.00 26.96 9 ALA C C 1
ATOM 2762 O O . ALA C 3 9 ? 14.440 -5.822 16.641 1.00 26.68 9 ALA C O 1
ATOM 2764 N N . ILE C 3 10 ? 12.258 -5.970 17.233 1.00 27.22 10 ILE C N 1
ATOM 2765 C CA . ILE C 3 10 ? 12.342 -7.321 17.772 1.00 27.56 10 ILE C CA 1
ATOM 2766 C C . ILE C 3 10 ? 11.262 -8.131 17.082 1.00 26.83 10 ILE C C 1
ATOM 2767 O O . ILE C 3 10 ? 10.088 -7.784 17.167 1.00 26.74 10 ILE C O 1
ATOM 2772 N N . LEU C 3 11 ? 11.651 -9.195 16.395 1.00 26.67 11 LEU C N 1
ATOM 2773 C CA . LEU C 3 11 ? 10.703 -10.067 15.700 1.00 26.98 11 LEU C CA 1
ATOM 2774 C C . LEU C 3 11 ? 10.581 -11.328 16.562 1.00 28.05 11 LEU C C 1
ATOM 2775 O O . LEU C 3 11 ? 11.528 -12.100 16.643 1.00 28.19 11 LEU C O 1
ATOM 2780 N N . SER C 3 12 ? 9.468 -11.475 17.291 1.00 28.90 12 SER C N 1
ATOM 2781 C CA . SER C 3 12 ? 9.271 -12.652 18.149 1.00 30.35 12 SER C CA 1
ATOM 2782 C C . SER C 3 12 ? 8.734 -13.777 17.290 1.00 30.27 12 SER C C 1
ATOM 2783 O O . SER C 3 12 ? 7.718 -13.576 16.642 1.00 30.23 12 SER C O 1
ATOM 2786 N N . ALA C 3 13 ? 9.350 -14.956 17.326 1.00 29.78 13 ALA C N 1
ATOM 2787 C CA . ALA C 3 13 ? 8.870 -16.080 16.521 1.00 30.95 13 ALA C CA 1
ATOM 2788 C C . ALA C 3 13 ? 9.060 -17.429 17.201 1.00 32.18 13 ALA C C 1
ATOM 2789 O O . ALA C 3 13 ? 9.965 -17.591 18.009 1.00 31.88 13 ALA C O 1
ATOM 2791 N N . SER C 3 14 ? 8.230 -18.399 16.846 1.00 34.18 14 SER C N 1
ATOM 2792 C CA . SER C 3 14 ? 8.419 -19.775 17.303 1.00 36.06 14 SER C CA 1
ATOM 2793 C C . SER C 3 14 ? 9.036 -20.511 16.125 1.00 35.36 14 SER C C 1
ATOM 2794 O O . SER C 3 14 ? 8.695 -20.216 14.983 1.00 34.05 14 SER C O 1
ATOM 2797 N N . PRO C 3 15 ? 9.868 -21.549 16.354 1.00 36.34 15 PRO C N 1
ATOM 2798 C CA . PRO C 3 15 ? 10.395 -22.319 15.215 1.00 35.84 15 PRO C CA 1
ATOM 2799 C C . PRO C 3 15 ? 9.245 -22.908 14.387 1.00 34.16 15 PRO C C 1
ATOM 2800 O O . PRO C 3 15 ? 8.197 -23.282 14.935 1.00 34.58 15 PRO C O 1
ATOM 2804 N N . GLY C 3 16 ? 9.379 -22.834 13.073 1.00 31.99 16 GLY C N 1
ATOM 2805 C CA . GLY C 3 16 ? 8.338 -23.289 12.168 1.00 30.92 16 GLY C CA 1
ATOM 2806 C C . GLY C 3 16 ? 7.579 -22.151 11.519 1.00 29.40 16 GLY C C 1
ATOM 2807 O O . GLY C 3 16 ? 6.988 -22.338 10.454 1.00 29.18 16 GLY C O 1
ATOM 2808 N N . GLU C 3 17 ? 7.564 -20.958 12.157 1.00 28.36 17 GLU C N 1
ATOM 2809 C CA . GLU C 3 17 ? 6.826 -19.816 11.609 1.00 27.78 17 GLU C CA 1
ATOM 2810 C C . GLU C 3 17 ? 7.485 -19.271 10.355 1.00 26.40 17 GLU C C 1
ATOM 2811 O O . GLU C 3 17 ? 8.705 -19.315 10.225 1.00 25.80 17 GLU C O 1
ATOM 2817 N N . LYS C 3 18 ? 6.676 -18.672 9.485 1.00 25.60 18 LYS C N 1
ATOM 2818 C CA . LYS C 3 18 ? 7.121 -17.952 8.302 1.00 25.96 18 LYS C CA 1
ATOM 2819 C C . LYS C 3 18 ? 7.135 -16.477 8.742 1.00 26.32 18 LYS C C 1
ATOM 2820 O O . LYS C 3 18 ? 6.107 -15.961 9.237 1.00 26.23 18 LYS C O 1
ATOM 2826 N N . VAL C 3 19 ? 8.288 -15.805 8.588 1.00 25.06 19 VAL C N 1
ATOM 2827 C CA . VAL C 3 19 ? 8.400 -14.416 9.032 1.00 24.72 19 VAL C CA 1
ATOM 2828 C C . VAL C 3 19 ? 9.081 -13.521 7.990 1.00 24.46 19 VAL C C 1
ATOM 2829 O O . VAL C 3 19 ? 9.803 -14.009 7.119 1.00 24.64 19 VAL C O 1
ATOM 2833 N N . THR C 3 20 ? 8.863 -12.201 8.104 1.00 23.29 20 THR C N 1
ATOM 2834 C CA . THR C 3 20 ? 9.491 -11.229 7.223 1.00 22.96 20 THR C CA 1
ATOM 2835 C C . THR C 3 20 ? 9.886 -9.997 8.047 1.00 22.74 20 THR C C 1
ATOM 2836 O O . THR C 3 20 ? 9.123 -9.552 8.911 1.00 22.97 20 THR C O 1
ATOM 2840 N N . MET C 3 21 ? 11.051 -9.432 7.765 1.00 22.21 21 MET C N 1
ATOM 2841 C CA . MET C 3 21 ? 11.483 -8.208 8.409 1.00 22.60 21 MET C CA 1
ATOM 2842 C C . MET C 3 21 ? 11.750 -7.198 7.270 1.00 23.02 21 MET C C 1
ATOM 2843 O O . MET C 3 21 ? 12.119 -7.594 6.162 1.00 22.87 21 MET C O 1
ATOM 2848 N N . THR C 3 22 ? 11.478 -5.925 7.519 1.00 22.67 22 THR C N 1
ATOM 2849 C CA . THR C 3 22 ? 11.578 -4.920 6.477 1.00 23.08 22 THR C CA 1
ATOM 2850 C C . THR C 3 22 ? 12.687 -3.921 6.716 1.00 21.93 22 THR C C 1
ATOM 2851 O O . THR C 3 22 ? 13.053 -3.651 7.857 1.00 21.40 22 THR C O 1
ATOM 2855 N N . CYS C 3 23 ? 13.206 -3.379 5.618 1.00 21.42 23 CYS C N 1
ATOM 2856 C CA . CYS C 3 23 ? 14.248 -2.367 5.624 1.00 22.62 23 CYS C CA 1
ATOM 2857 C C . CYS C 3 23 ? 13.702 -1.253 4.728 1.00 23.49 23 CYS C C 1
ATOM 2858 O O . CYS C 3 23 ? 13.611 -1.436 3.515 1.00 24.87 23 CYS C O 1
ATOM 2861 N N . ARG C 3 24 ? 13.319 -0.121 5.315 1.00 22.89 24 ARG C N 1
ATOM 2862 C CA . ARG C 3 24 ? 12.773 1.000 4.543 1.00 23.32 24 ARG C CA 1
ATOM 2863 C C . ARG C 3 24 ? 13.806 2.111 4.460 1.00 23.88 24 ARG C C 1
ATOM 2864 O O . ARG C 3 24 ? 14.407 2.448 5.472 1.00 24.12 24 ARG C O 1
ATOM 2872 N N . ALA C 3 25 ? 14.061 2.642 3.254 1.00 23.24 25 ALA C N 1
ATOM 2873 C CA . ALA C 3 25 ? 15.087 3.677 3.104 1.00 22.44 25 ALA C CA 1
ATOM 2874 C C . ALA C 3 25 ? 14.465 5.073 3.028 1.00 22.28 25 ALA C C 1
ATOM 2875 O O . ALA C 3 25 ? 13.362 5.211 2.501 1.00 23.19 25 ALA C O 1
ATOM 2877 N N . SER C 3 26 ? 15.141 6.097 3.582 1.00 21.41 26 SER C N 1
ATOM 2878 C CA . SER C 3 26 ? 14.622 7.469 3.560 1.00 21.82 26 SER C CA 1
ATOM 2879 C C . SER C 3 26 ? 14.579 8.019 2.136 1.00 23.22 26 SER C C 1
ATOM 2880 O O . SER C 3 26 ? 13.730 8.839 1.836 1.00 23.41 26 SER C O 1
ATOM 2883 N N . SER C 3 27 ? 15.476 7.547 1.251 1.00 23.18 27 SER C N 1
ATOM 2884 C CA . SER C 3 27 ? 15.454 7.885 -0.156 1.00 24.21 27 SER C CA 1
ATOM 2885 C C . SER C 3 27 ? 15.822 6.607 -0.942 1.00 24.24 27 SER C C 1
ATOM 2886 O O . SER C 3 27 ? 16.280 5.622 -0.353 1.00 24.33 27 SER C O 1
ATOM 2889 N N . SER C 3 28 ? 15.587 6.601 -2.235 1.00 23.16 28 SER C N 1
ATOM 2890 C CA . SER C 3 28 ? 15.789 5.426 -3.067 1.00 23.50 28 SER C CA 1
ATOM 2891 C C . SER C 3 28 ? 17.205 4.837 -3.007 1.00 21.86 28 SER C C 1
ATOM 2892 O O . SER C 3 28 ? 18.180 5.568 -3.095 1.00 21.54 28 SER C O 1
ATOM 2895 N N . VAL C 3 29 ? 17.316 3.500 -2.868 1.00 21.70 29 VAL C N 1
ATOM 2896 C CA . VAL C 3 29 ? 18.610 2.794 -2.910 1.00 21.57 29 VAL C CA 1
ATOM 2897 C C . VAL C 3 29 ? 18.527 1.701 -3.996 1.00 21.51 29 VAL C C 1
ATOM 2898 O O . VAL C 3 29 ? 17.430 1.167 -4.237 1.00 21.55 29 VAL C O 1
ATOM 2902 N N . THR C 3 30 ? 19.641 1.419 -4.707 1.00 20.75 30 THR C N 1
ATOM 2903 C CA . THR C 3 30 ? 19.578 0.458 -5.824 1.00 20.53 30 THR C CA 1
ATOM 2904 C C . THR C 3 30 ? 19.785 -1.009 -5.411 1.00 20.95 30 THR C C 1
ATOM 2905 O O . THR C 3 30 ? 19.486 -1.921 -6.198 1.00 21.36 30 THR C O 1
ATOM 2909 N N . TYR C 3 31 ? 20.172 -1.245 -4.156 1.00 19.72 31 TYR C N 1
ATOM 2910 C CA . TYR C 3 31 ? 20.298 -2.586 -3.602 1.00 19.52 31 TYR C CA 1
ATOM 2911 C C . TYR C 3 31 ? 20.433 -2.500 -2.082 1.00 20.71 31 TYR C C 1
ATOM 2912 O O . TYR C 3 31 ? 20.769 -1.441 -1.529 1.00 21.36 31 TYR C O 1
ATOM 2921 N N . ILE C 3 32 ? 20.266 -3.652 -1.417 1.00 20.91 32 ILE C N 1
ATOM 2922 C CA . ILE C 3 32 ? 20.495 -3.783 0.020 1.00 21.01 32 ILE C CA 1
ATOM 2923 C C . ILE C 3 32 ? 21.314 -5.071 0.248 1.00 19.71 32 ILE C C 1
ATOM 2924 O O . ILE C 3 32 ? 21.002 -6.103 -0.339 1.00 20.09 32 ILE C O 1
ATOM 2929 N N . HIS C 3 33 ? 22.340 -5.009 1.103 1.00 17.78 33 HIS C N 1
ATOM 2930 C CA . HIS C 3 33 ? 23.043 -6.188 1.543 1.00 18.01 33 HIS C CA 1
ATOM 2931 C C . HIS C 3 33 ? 22.513 -6.496 2.973 1.00 18.64 33 HIS C C 1
ATOM 2932 O O . HIS C 3 33 ? 22.204 -5.580 3.725 1.00 18.94 33 HIS C O 1
ATOM 2939 N N . TRP C 3 34 ? 22.486 -7.770 3.356 1.00 18.14 34 TRP C N 1
ATOM 2940 C CA . TRP C 3 34 ? 22.060 -8.162 4.693 1.00 18.45 34 TRP C CA 1
ATOM 2941 C C . TRP C 3 34 ? 23.198 -8.917 5.377 1.00 18.85 34 TRP C C 1
ATOM 2942 O O . TRP C 3 34 ? 23.898 -9.690 4.728 1.00 18.40 34 TRP C O 1
ATOM 2953 N N . TYR C 3 35 ? 23.329 -8.715 6.697 1.00 18.92 35 TYR C N 1
ATOM 2954 C CA . TYR C 3 35 ? 24.330 -9.338 7.541 1.00 18.98 35 TYR C CA 1
ATOM 2955 C C . TYR C 3 35 ? 23.648 -9.927 8.768 1.00 20.83 35 TYR C C 1
ATOM 2956 O O . TYR C 3 35 ? 22.674 -9.365 9.280 1.00 21.68 35 TYR C O 1
ATOM 2965 N N . GLN C 3 36 ? 24.194 -11.035 9.274 1.00 20.67 36 GLN C N 1
ATOM 2966 C CA . GLN C 3 36 ? 23.636 -11.654 10.476 1.00 21.31 36 GLN C CA 1
ATOM 2967 C C . GLN C 3 36 ? 24.680 -11.552 11.577 1.00 21.28 36 GLN C C 1
ATOM 2968 O O . GLN C 3 36 ? 25.844 -11.830 11.328 1.00 21.64 36 GLN C O 1
ATOM 2974 N N . GLN C 3 37 ? 24.274 -11.168 12.790 1.00 21.41 37 GLN C N 1
ATOM 2975 C CA . GLN C 3 37 ? 25.223 -11.116 13.910 1.00 22.43 37 GLN C CA 1
ATOM 2976 C C . GLN C 3 37 ? 24.644 -11.805 15.133 1.00 23.63 37 GLN C C 1
ATOM 2977 O O . GLN C 3 37 ? 23.494 -11.604 15.445 1.00 23.19 37 GLN C O 1
ATOM 2983 N N . LYS C 3 38 ? 25.442 -12.612 15.824 1.00 25.07 38 LYS C N 1
ATOM 2984 C CA . LYS C 3 38 ? 25.042 -13.228 17.078 1.00 26.77 38 LYS C CA 1
ATOM 2985 C C . LYS C 3 38 ? 25.974 -12.687 18.193 1.00 29.42 38 LYS C C 1
ATOM 2986 O O . LYS C 3 38 ? 27.102 -12.297 17.894 1.00 29.61 38 LYS C O 1
ATOM 2992 N N . PRO C 3 39 ? 25.538 -12.632 19.472 1.00 31.86 39 PRO C N 1
ATOM 2993 C CA . PRO C 3 39 ? 26.445 -12.136 20.539 1.00 33.39 39 PRO C CA 1
ATOM 2994 C C . PRO C 3 39 ? 27.771 -12.887 20.594 1.00 33.83 39 PRO C C 1
ATOM 2995 O O . PRO C 3 39 ? 27.804 -14.115 20.449 1.00 34.60 39 PRO C O 1
ATOM 2999 N N . GLY C 3 40 ? 28.858 -12.144 20.731 1.00 33.57 40 GLY C N 1
ATOM 3000 C CA . GLY C 3 40 ? 30.183 -12.744 20.803 1.00 34.41 40 GLY C CA 1
ATOM 3001 C C . GLY C 3 40 ? 30.934 -12.805 19.488 1.00 34.49 40 GLY C C 1
ATOM 3002 O O . GLY C 3 40 ? 32.111 -13.171 19.472 1.00 34.99 40 GLY C O 1
ATOM 3003 N N . SER C 3 41 ? 30.275 -12.445 18.364 1.00 32.79 41 SER C N 1
ATOM 3004 C CA . SER C 3 41 ? 30.982 -12.467 17.078 1.00 31.17 41 SER C CA 1
ATOM 3005 C C . SER C 3 41 ? 30.611 -11.297 16.176 1.00 28.52 41 SER C C 1
ATOM 3006 O O . SER C 3 41 ? 29.691 -10.543 16.463 1.00 27.16 41 SER C O 1
ATOM 3009 N N . SER C 3 42 ? 31.385 -11.118 15.120 1.00 27.71 42 SER C N 1
ATOM 3010 C CA . SER C 3 42 ? 31.209 -10.030 14.206 1.00 28.75 42 SER C CA 1
ATOM 3011 C C . SER C 3 42 ? 30.065 -10.316 13.226 1.00 26.91 42 SER C C 1
ATOM 3012 O O . SER C 3 42 ? 29.649 -11.475 13.055 1.00 26.29 42 SER C O 1
ATOM 3015 N N . PRO C 3 43 ? 29.545 -9.275 12.555 1.00 25.38 43 PRO C N 1
ATOM 3016 C CA . PRO C 3 43 ? 28.521 -9.515 11.529 1.00 24.54 43 PRO C CA 1
ATOM 3017 C C . PRO C 3 43 ? 29.057 -10.420 10.418 1.00 24.45 43 PRO C C 1
ATOM 3018 O O . PRO C 3 43 ? 30.250 -10.433 10.136 1.00 24.94 43 PRO C O 1
ATOM 3022 N N . LYS C 3 44 ? 28.178 -11.257 9.861 1.00 23.10 44 LYS C N 1
ATOM 3023 C CA . LYS C 3 44 ? 28.549 -12.164 8.795 1.00 23.16 44 LYS C CA 1
ATOM 3024 C C . LYS C 3 44 ? 27.753 -11.824 7.538 1.00 22.14 44 LYS C C 1
ATOM 3025 O O . LYS C 3 44 ? 26.557 -11.613 7.626 1.00 21.70 44 LYS C O 1
ATOM 3031 N N . PRO C 3 45 ? 28.366 -11.946 6.347 1.00 22.31 45 PRO C N 1
ATOM 3032 C CA . PRO C 3 45 ? 27.607 -11.809 5.093 1.00 21.78 45 PRO C CA 1
ATOM 3033 C C . PRO C 3 45 ? 26.411 -12.784 5.066 1.00 21.35 45 PRO C C 1
ATOM 3034 O O . PRO C 3 45 ? 26.567 -13.953 5.407 1.00 21.38 45 PRO C O 1
ATOM 3038 N N . TRP C 3 46 ? 25.216 -12.297 4.696 1.00 20.64 46 TRP C N 1
ATOM 3039 C CA . TRP C 3 46 ? 24.023 -13.143 4.723 1.00 20.53 46 TRP C CA 1
ATOM 3040 C C . TRP C 3 46 ? 23.295 -13.118 3.392 1.00 21.45 46 TRP C C 1
ATOM 3041 O O . TRP C 3 46 ? 23.030 -14.179 2.791 1.00 22.28 46 TRP C O 1
ATOM 3052 N N . ILE C 3 47 ? 22.954 -11.902 2.905 1.00 20.74 47 ILE C N 1
ATOM 3053 C CA . ILE C 3 47 ? 22.330 -11.754 1.598 1.00 20.48 47 ILE C CA 1
ATOM 3054 C C . ILE C 3 47 ? 23.071 -10.680 0.821 1.00 20.98 47 ILE C C 1
ATOM 3055 O O . ILE C 3 47 ? 23.214 -9.558 1.298 1.00 22.23 47 ILE C O 1
ATOM 3060 N N . GLN C 3 48 ? 23.574 -11.027 -0.348 1.00 20.39 48 GLN C N 1
ATOM 3061 C CA . GLN C 3 48 ? 24.312 -10.095 -1.194 1.00 20.63 48 GLN C CA 1
ATOM 3062 C C . GLN C 3 48 ? 23.418 -9.530 -2.287 1.00 21.15 48 GLN C C 1
ATOM 3063 O O . GLN C 3 48 ? 22.706 -10.288 -2.949 1.00 22.11 48 GLN C O 1
ATOM 3069 N N . ALA C 3 49 ? 23.482 -8.208 -2.504 1.00 20.02 49 ALA C N 1
ATOM 3070 C CA . ALA C 3 49 ? 22.810 -7.502 -3.603 1.00 21.38 49 ALA C CA 1
ATOM 3071 C C . ALA C 3 49 ? 21.342 -7.897 -3.718 1.00 21.46 49 ALA C C 1
ATOM 3072 O O . ALA C 3 49 ? 20.888 -8.461 -4.728 1.00 21.50 49 ALA C O 1
ATOM 3074 N N . THR C 3 50 ? 20.635 -7.673 -2.609 1.00 21.07 50 THR C N 1
ATOM 3075 C CA . THR C 3 50 ? 19.182 -7.786 -2.410 1.00 20.91 50 THR C CA 1
ATOM 3076 C C . THR C 3 50 ? 18.655 -9.205 -2.264 1.00 20.81 50 THR C C 1
ATOM 3077 O O . THR C 3 50 ? 17.859 -9.451 -1.359 1.00 20.43 50 THR C O 1
ATOM 3081 N N . SER C 3 51 ? 19.066 -10.124 -3.142 1.00 21.19 51 SER C N 1
ATOM 3082 C CA . SER C 3 51 ? 18.449 -11.445 -3.165 1.00 22.06 51 SER C CA 1
ATOM 3083 C C . SER C 3 51 ? 19.371 -12.636 -3.337 1.00 23.56 51 SER C C 1
ATOM 3084 O O . SER C 3 51 ? 18.869 -13.768 -3.340 1.00 24.94 51 SER C O 1
ATOM 3087 N N . SER C 3 52 ? 20.693 -12.425 -3.467 1.00 22.62 52 SER C N 1
ATOM 3088 C CA . SER C 3 52 ? 21.601 -13.562 -3.663 1.00 23.12 52 SER C CA 1
ATOM 3089 C C . SER C 3 52 ? 22.180 -14.068 -2.328 1.00 23.59 52 SER C C 1
ATOM 3090 O O . SER C 3 52 ? 23.007 -13.386 -1.746 1.00 23.75 52 SER C O 1
ATOM 3093 N N . LEU C 3 53 ? 21.785 -15.258 -1.857 1.00 23.23 53 LEU C N 1
ATOM 3094 C CA . LEU C 3 53 ? 22.273 -15.754 -0.568 1.00 23.66 53 LEU C CA 1
ATOM 3095 C C . LEU C 3 53 ? 23.798 -15.870 -0.514 1.00 23.50 53 LEU C C 1
ATOM 3096 O O . LEU C 3 53 ? 24.420 -16.307 -1.492 1.00 22.71 53 LEU C O 1
ATOM 3101 N N . ALA C 3 54 ? 24.389 -15.516 0.634 1.00 23.57 54 ALA C N 1
ATOM 3102 C CA . ALA C 3 54 ? 25.835 -15.718 0.816 1.00 24.62 54 ALA C CA 1
ATOM 3103 C C . ALA C 3 54 ? 26.094 -17.226 0.951 1.00 26.03 54 ALA C C 1
ATOM 3104 O O . ALA C 3 54 ? 25.187 -18.000 1.284 1.00 25.13 54 ALA C O 1
ATOM 3106 N N . SER C 3 55 ? 27.335 -17.651 0.699 1.00 27.71 55 SER C N 1
ATOM 3107 C CA . SER C 3 55 ? 27.737 -19.053 0.806 1.00 29.70 55 SER C CA 1
ATOM 3108 C C . SER C 3 55 ? 27.414 -19.648 2.182 1.00 29.75 55 SER C C 1
ATOM 3109 O O . SER C 3 55 ? 27.720 -19.040 3.198 1.00 30.16 55 SER C O 1
ATOM 3112 N N . GLY C 3 56 ? 26.778 -20.801 2.196 1.00 29.78 56 GLY C N 1
ATOM 3113 C CA . GLY C 3 56 ? 26.431 -21.474 3.440 1.00 29.98 56 GLY C CA 1
ATOM 3114 C C . GLY C 3 56 ? 25.111 -21.061 4.068 1.00 29.84 56 GLY C C 1
ATOM 3115 O O . GLY C 3 56 ? 24.705 -21.664 5.064 1.00 31.73 56 GLY C O 1
ATOM 3116 N N . VAL C 3 57 ? 24.439 -20.023 3.537 1.00 27.34 57 VAL C N 1
ATOM 3117 C CA . VAL C 3 57 ? 23.168 -19.577 4.113 1.00 26.42 57 VAL C CA 1
ATOM 3118 C C . VAL C 3 57 ? 22.048 -20.514 3.625 1.00 26.26 57 VAL C C 1
ATOM 3119 O O . VAL C 3 57 ? 21.932 -20.750 2.425 1.00 25.19 57 VAL C O 1
ATOM 3123 N N . PRO C 3 58 ? 21.246 -21.073 4.548 1.00 27.30 58 PRO C N 1
ATOM 3124 C CA . PRO C 3 58 ? 20.209 -22.028 4.126 1.00 28.02 58 PRO C CA 1
ATOM 3125 C C . PRO C 3 58 ? 19.126 -21.426 3.247 1.00 28.44 58 PRO C C 1
ATOM 3126 O O . PRO C 3 58 ? 18.797 -20.226 3.341 1.00 28.10 58 PRO C O 1
ATOM 3130 N N . ALA C 3 59 ? 18.560 -22.286 2.400 1.00 27.95 59 ALA C N 1
ATOM 3131 C CA . ALA C 3 59 ? 17.535 -21.954 1.414 1.00 28.36 59 ALA C CA 1
ATOM 3132 C C . ALA C 3 59 ? 16.261 -21.359 2.007 1.00 28.17 59 ALA C C 1
ATOM 3133 O O . ALA C 3 59 ? 15.487 -20.747 1.266 1.00 29.23 59 ALA C O 1
ATOM 3135 N N . ARG C 3 60 ? 16.014 -21.540 3.323 1.00 27.20 60 ARG C N 1
ATOM 3136 C CA . ARG C 3 60 ? 14.823 -20.944 3.961 1.00 26.50 60 ARG C CA 1
ATOM 3137 C C . ARG C 3 60 ? 14.892 -19.398 3.988 1.00 25.79 60 ARG C C 1
ATOM 3138 O O . ARG C 3 60 ? 13.864 -18.735 4.171 1.00 25.82 60 ARG C O 1
ATOM 3146 N N . PHE C 3 61 ? 16.101 -18.819 3.793 1.00 24.30 61 PHE C N 1
ATOM 3147 C CA . PHE C 3 61 ? 16.246 -17.371 3.735 1.00 23.73 61 PHE C CA 1
ATOM 3148 C C . PHE C 3 61 ? 16.038 -16.886 2.326 1.00 24.54 61 PHE C C 1
ATOM 3149 O O . PHE C 3 61 ? 16.406 -17.566 1.359 1.00 25.20 61 PHE C O 1
ATOM 3157 N N . SER C 3 62 ? 15.504 -15.660 2.207 1.00 23.68 62 SER C N 1
ATOM 3158 C CA . SER C 3 62 ? 15.369 -14.981 0.940 1.00 23.72 62 SER C CA 1
ATOM 3159 C C . SER C 3 62 ? 15.359 -13.487 1.172 1.00 22.72 62 SER C C 1
ATOM 3160 O O . SER C 3 62 ? 15.034 -13.019 2.267 1.00 22.09 62 SER C O 1
ATOM 3163 N N . GLY C 3 63 ? 15.698 -12.746 0.133 1.00 22.08 63 GLY C N 1
ATOM 3164 C CA . GLY C 3 63 ? 15.664 -11.296 0.203 1.00 21.89 63 GLY C CA 1
ATOM 3165 C C . GLY C 3 63 ? 14.981 -10.735 -1.034 1.00 21.78 63 GLY C C 1
ATOM 3166 O O . GLY C 3 63 ? 15.065 -11.320 -2.111 1.00 20.34 63 GLY C O 1
ATOM 3167 N N . SER C 3 64 ? 14.354 -9.579 -0.883 1.00 21.49 64 SER C N 1
ATOM 3168 C CA . SER C 3 64 ? 13.626 -8.968 -1.983 1.00 23.46 64 SER C CA 1
ATOM 3169 C C . SER C 3 64 ? 13.579 -7.444 -1.832 1.00 22.74 64 SER C C 1
ATOM 3170 O O . SER C 3 64 ? 13.887 -6.928 -0.759 1.00 22.67 64 SER C O 1
ATOM 3173 N N . GLY C 3 65 ? 13.135 -6.738 -2.867 1.00 22.52 65 GLY C N 1
ATOM 3174 C CA . GLY C 3 65 ? 12.914 -5.303 -2.767 1.00 22.78 65 GLY C CA 1
ATOM 3175 C C . GLY C 3 65 ? 13.482 -4.449 -3.872 1.00 22.97 65 GLY C C 1
ATOM 3176 O O . GLY C 3 65 ? 14.184 -4.932 -4.764 1.00 23.40 65 GLY C O 1
ATOM 3177 N N . SER C 3 66 ? 13.206 -3.161 -3.781 1.00 22.11 66 SER C N 1
ATOM 3178 C CA . SER C 3 66 ? 13.663 -2.156 -4.734 1.00 22.93 66 SER C CA 1
ATOM 3179 C C . SER C 3 66 ? 13.284 -0.769 -4.192 1.00 23.02 66 SER C C 1
ATOM 3180 O O . SER C 3 66 ? 12.442 -0.662 -3.305 1.00 23.08 66 SER C O 1
ATOM 3183 N N . GLY C 3 67 ? 13.894 0.276 -4.745 1.00 23.40 67 GLY C N 1
ATOM 3184 C CA . GLY C 3 67 ? 13.588 1.651 -4.365 1.00 23.81 67 GLY C CA 1
ATOM 3185 C C . GLY C 3 67 ? 13.744 1.948 -2.887 1.00 22.96 67 GLY C C 1
ATOM 3186 O O . GLY C 3 67 ? 14.860 1.990 -2.380 1.00 23.05 67 GLY C O 1
ATOM 3187 N N . THR C 3 68 ? 12.622 2.143 -2.175 1.00 22.78 68 THR C N 1
ATOM 3188 C CA . THR C 3 68 ? 12.692 2.475 -0.762 1.00 23.23 68 THR C CA 1
ATOM 3189 C C . THR C 3 68 ? 12.259 1.351 0.155 1.00 22.59 68 THR C C 1
ATOM 3190 O O . THR C 3 68 ? 12.196 1.583 1.357 1.00 23.01 68 THR C O 1
ATOM 3194 N N . SER C 3 69 ? 11.919 0.166 -0.368 1.00 21.84 69 SER C N 1
ATOM 3195 C CA . SER C 3 69 ? 11.413 -0.904 0.493 1.00 22.46 69 SER C CA 1
ATOM 3196 C C . SER C 3 69 ? 11.993 -2.260 0.165 1.00 20.46 69 SER C C 1
ATOM 3197 O O . SER C 3 69 ? 11.814 -2.767 -0.938 1.00 19.58 69 SER C O 1
ATOM 3200 N N . TYR C 3 70 ? 12.723 -2.834 1.120 1.00 19.92 70 TYR C N 1
ATOM 3201 C CA . TYR C 3 70 ? 13.384 -4.128 0.952 1.00 19.30 70 TYR C CA 1
ATOM 3202 C C . TYR C 3 70 ? 12.989 -5.015 2.134 1.00 20.03 70 TYR C C 1
ATOM 3203 O O . TYR C 3 70 ? 12.491 -4.520 3.153 1.00 19.94 70 TYR C O 1
ATOM 3212 N N . SER C 3 71 ? 13.210 -6.317 2.005 1.00 19.47 71 SER C N 1
ATOM 3213 C CA . SER C 3 71 ? 12.847 -7.237 3.063 1.00 19.74 71 SER C CA 1
ATOM 3214 C C . SER C 3 71 ? 13.704 -8.489 3.047 1.00 19.97 71 SER C C 1
ATOM 3215 O O . SER C 3 71 ? 14.305 -8.840 2.025 1.00 19.84 71 SER C O 1
ATOM 3218 N N . LEU C 3 72 ? 13.725 -9.154 4.185 1.00 19.29 72 LEU C N 1
ATOM 3219 C CA . LEU C 3 72 ? 14.379 -10.442 4.350 1.00 20.16 72 LEU C CA 1
ATOM 3220 C C . LEU C 3 72 ? 13.271 -11.368 4.902 1.00 20.79 72 LEU C C 1
ATOM 3221 O O . LEU C 3 72 ? 12.579 -10.990 5.839 1.00 21.79 72 LEU C O 1
ATOM 3226 N N . SER C 3 73 ? 13.132 -12.569 4.354 1.00 21.11 73 SER C N 1
ATOM 3227 C CA . SER C 3 73 ? 12.122 -13.523 4.821 1.00 22.41 73 SER C CA 1
ATOM 3228 C C . SER C 3 73 ? 12.733 -14.849 5.204 1.00 23.07 73 SER C C 1
ATOM 3229 O O . SER C 3 73 ? 13.758 -15.251 4.651 1.00 23.98 73 SER C O 1
ATOM 3232 N N . ILE C 3 74 ? 12.100 -15.536 6.141 1.00 22.83 74 ILE C N 1
ATOM 3233 C CA . ILE C 3 74 ? 12.494 -16.876 6.548 1.00 23.63 74 ILE C CA 1
ATOM 3234 C C . ILE C 3 74 ? 11.222 -17.717 6.364 1.00 24.81 74 ILE C C 1
ATOM 3235 O O . ILE C 3 74 ? 10.204 -17.413 6.973 1.00 25.13 74 ILE C O 1
ATOM 3240 N N . SER C 3 75 ? 11.262 -18.720 5.479 1.00 25.41 75 SER C N 1
ATOM 3241 C CA . SER C 3 75 ? 10.088 -19.542 5.163 1.00 26.20 75 SER C CA 1
ATOM 3242 C C . SER C 3 75 ? 9.605 -20.397 6.329 1.00 26.53 75 SER C C 1
ATOM 3243 O O . SER C 3 75 ? 8.395 -20.629 6.466 1.00 26.70 75 SER C O 1
ATOM 3246 N N . ARG C 3 76 ? 10.540 -20.851 7.167 1.00 26.67 76 ARG C N 1
ATOM 3247 C CA . ARG C 3 76 ? 10.260 -21.657 8.355 1.00 27.45 76 ARG C CA 1
ATOM 3248 C C . ARG C 3 76 ? 11.418 -21.430 9.341 1.00 27.94 76 ARG C C 1
ATOM 3249 O O . ARG C 3 76 ? 12.512 -21.948 9.136 1.00 28.06 76 ARG C O 1
ATOM 3257 N N . VAL C 3 77 ? 11.183 -20.646 10.393 1.00 27.91 77 VAL C N 1
ATOM 3258 C CA . VAL C 3 77 ? 12.205 -20.290 11.371 1.00 27.94 77 VAL C CA 1
ATOM 3259 C C . VAL C 3 77 ? 12.795 -21.521 12.090 1.00 28.43 77 VAL C C 1
ATOM 3260 O O . VAL C 3 77 ? 12.075 -22.452 12.421 1.00 28.48 77 VAL C O 1
ATOM 3264 N N . GLU C 3 78 ? 14.094 -21.528 12.298 1.00 28.90 78 GLU C N 1
ATOM 3265 C CA . GLU C 3 78 ? 14.756 -22.562 13.089 1.00 29.88 78 GLU C CA 1
ATOM 3266 C C . GLU C 3 78 ? 15.346 -21.846 14.299 1.00 30.05 78 GLU C C 1
ATOM 3267 O O . GLU C 3 78 ? 15.633 -20.642 14.232 1.00 29.63 78 GLU C O 1
ATOM 3273 N N . ALA C 3 79 ? 15.571 -22.569 15.405 1.00 30.48 79 ALA C N 1
ATOM 3274 C CA . ALA C 3 79 ? 16.148 -21.961 16.612 1.00 31.25 79 ALA C CA 1
ATOM 3275 C C . ALA C 3 79 ? 17.483 -21.250 16.328 1.00 31.72 79 ALA C C 1
ATOM 3276 O O . ALA C 3 79 ? 17.701 -20.171 16.859 1.00 32.19 79 ALA C O 1
ATOM 3278 N N . GLU C 3 80 ? 18.337 -21.805 15.439 1.00 31.54 80 GLU C N 1
ATOM 3279 C CA . GLU C 3 80 ? 19.640 -21.190 15.122 1.00 32.10 80 GLU C CA 1
ATOM 3280 C C . GLU C 3 80 ? 19.527 -19.833 14.382 1.00 31.45 80 GLU C C 1
ATOM 3281 O O . GLU C 3 80 ? 20.528 -19.157 14.204 1.00 31.15 80 GLU C O 1
ATOM 3287 N N . ASP C 3 81 ? 18.320 -19.460 13.926 1.00 30.17 81 ASP C N 1
ATOM 3288 C CA . ASP C 3 81 ? 18.110 -18.183 13.242 1.00 28.99 81 ASP C CA 1
ATOM 3289 C C . ASP C 3 81 ? 17.998 -17.011 14.214 1.00 28.18 81 ASP C C 1
ATOM 3290 O O . ASP C 3 81 ? 18.027 -15.865 13.764 1.00 28.14 81 ASP C O 1
ATOM 3295 N N . ALA C 3 82 ? 17.872 -17.269 15.538 1.00 27.21 82 ALA C N 1
ATOM 3296 C CA . ALA C 3 82 ? 17.833 -16.219 16.555 1.00 27.27 82 ALA C CA 1
ATOM 3297 C C . ALA C 3 82 ? 19.169 -15.453 16.489 1.00 26.46 82 ALA C C 1
ATOM 3298 O O . ALA C 3 82 ? 20.237 -16.031 16.673 1.00 25.39 82 ALA C O 1
ATOM 3300 N N . ALA C 3 83 ? 19.104 -14.192 16.048 1.00 25.77 83 ALA C N 1
ATOM 3301 C CA . ALA C 3 83 ? 20.267 -13.366 15.762 1.00 25.41 83 ALA C CA 1
ATOM 3302 C C . ALA C 3 83 ? 19.753 -11.951 15.420 1.00 25.30 83 ALA C C 1
ATOM 3303 O O . ALA C 3 83 ? 18.537 -11.752 15.319 1.00 25.45 83 ALA C O 1
ATOM 3305 N N . THR C 3 84 ? 20.659 -10.971 15.237 1.00 24.11 84 THR C N 1
ATOM 3306 C CA . THR C 3 84 ? 20.267 -9.672 14.751 1.00 24.12 84 THR C CA 1
ATOM 3307 C C . THR C 3 84 ? 20.610 -9.639 13.250 1.00 24.27 84 THR C C 1
ATOM 3308 O O . THR C 3 84 ? 21.697 -10.064 12.856 1.00 24.16 84 THR C O 1
ATOM 3312 N N . TYR C 3 85 ? 19.681 -9.152 12.421 1.00 22.89 85 TYR C N 1
ATOM 3313 C CA . TYR C 3 85 ? 19.894 -9.026 10.981 1.00 22.04 85 TYR C CA 1
ATOM 3314 C C . TYR C 3 85 ? 19.984 -7.552 10.656 1.00 21.66 85 TYR C C 1
ATOM 3315 O O . TYR C 3 85 ? 19.099 -6.806 11.051 1.00 21.71 85 TYR C O 1
ATOM 3324 N N . TYR C 3 86 ? 21.069 -7.131 9.999 1.00 20.79 86 TYR C N 1
ATOM 3325 C CA . TYR C 3 86 ? 21.272 -5.729 9.621 1.00 21.21 86 TYR C CA 1
ATOM 3326 C C . TYR C 3 86 ? 21.152 -5.582 8.126 1.00 21.36 86 TYR C C 1
ATOM 3327 O O . TYR C 3 86 ? 21.767 -6.366 7.391 1.00 22.24 86 TYR C O 1
ATOM 3336 N N . CYS C 3 87 ? 20.479 -4.525 7.672 1.00 19.92 87 CYS C N 1
ATOM 3337 C CA . CYS C 3 87 ? 20.461 -4.195 6.259 1.00 20.36 87 CYS C CA 1
ATOM 3338 C C . CYS C 3 87 ? 21.492 -3.062 6.023 1.00 20.07 87 CYS C C 1
ATOM 3339 O O . CYS C 3 87 ? 21.872 -2.362 6.956 1.00 20.63 87 CYS C O 1
ATOM 3342 N N . GLN C 3 88 ? 21.966 -2.913 4.787 1.00 19.69 88 GLN C N 1
ATOM 3343 C CA . GLN C 3 88 ? 23.041 -1.953 4.495 1.00 18.77 88 GLN C CA 1
ATOM 3344 C C . GLN C 3 88 ? 22.940 -1.486 3.064 1.00 18.38 88 GLN C C 1
ATOM 3345 O O . GLN C 3 88 ? 22.651 -2.284 2.167 1.00 18.61 88 GLN C O 1
ATOM 3351 N N . GLN C 3 89 ? 23.137 -0.170 2.840 1.00 17.77 89 GLN C N 1
ATOM 3352 C CA . GLN C 3 89 ? 23.067 0.371 1.503 1.00 17.27 89 GLN C CA 1
ATOM 3353 C C . GLN C 3 89 ? 24.370 1.084 1.173 1.00 19.00 89 GLN C C 1
ATOM 3354 O O . GLN C 3 89 ? 25.078 1.573 2.067 1.00 20.23 89 GLN C O 1
ATOM 3360 N N . TRP C 3 90 ? 24.663 1.200 -0.121 1.00 18.97 90 TRP C N 1
ATOM 3361 C CA . TRP C 3 90 ? 25.721 2.079 -0.581 1.00 19.27 90 TRP C CA 1
ATOM 3362 C C . TRP C 3 90 ? 25.384 2.615 -1.963 1.00 21.12 90 TRP C C 1
ATOM 3363 O O . TRP C 3 90 ? 26.031 2.284 -2.958 1.00 21.50 90 TRP C O 1
ATOM 3374 N N . SER C 3 91 ? 24.288 3.390 -2.021 1.00 21.72 91 SER C N 1
ATOM 3375 C CA . SER C 3 91 ? 23.831 4.067 -3.234 1.00 22.16 91 SER C CA 1
ATOM 3376 C C . SER C 3 91 ? 24.378 5.500 -3.333 1.00 24.00 91 SER C C 1
ATOM 3377 O O . SER C 3 91 ? 24.492 6.039 -4.434 1.00 24.07 91 SER C O 1
ATOM 3380 N N . SER C 3 92 ? 24.811 6.076 -2.192 1.00 24.50 92 SER C N 1
ATOM 3381 C CA . SER C 3 92 ? 25.456 7.381 -2.104 1.00 24.79 92 SER C CA 1
ATOM 3382 C C . SER C 3 92 ? 26.284 7.394 -0.819 1.00 23.69 92 SER C C 1
ATOM 3383 O O . SER C 3 92 ? 26.003 6.640 0.125 1.00 23.65 92 SER C O 1
ATOM 3386 N N . ASN C 3 93 ? 27.315 8.221 -0.784 1.00 23.05 93 ASN C N 1
ATOM 3387 C CA . ASN C 3 93 ? 28.142 8.363 0.406 1.00 23.16 93 ASN C CA 1
ATOM 3388 C C . ASN C 3 93 ? 27.352 9.169 1.441 1.00 23.82 93 ASN C C 1
ATOM 3389 O O . ASN C 3 93 ? 26.714 10.145 1.090 1.00 24.15 93 ASN C O 1
ATOM 3394 N N . PRO C 3 94 ? 27.386 8.781 2.729 1.00 24.34 94 PRO C N 1
ATOM 3395 C CA . PRO C 3 94 ? 28.087 7.602 3.260 1.00 22.88 94 PRO C CA 1
ATOM 3396 C C . PRO C 3 94 ? 27.290 6.327 3.135 1.00 21.40 94 PRO C C 1
ATOM 3397 O O . PRO C 3 94 ? 26.055 6.300 3.184 1.00 20.58 94 PRO C O 1
ATOM 3401 N N . LEU C 3 95 ? 28.036 5.216 3.115 1.00 20.65 95 LEU C N 1
ATOM 3402 C CA . LEU C 3 95 ? 27.487 3.866 3.230 1.00 20.10 95 LEU C CA 1
ATOM 3403 C C . LEU C 3 95 ? 26.858 3.802 4.651 1.00 20.14 95 LEU C C 1
ATOM 3404 O O . LEU C 3 95 ? 27.457 4.348 5.602 1.00 20.55 95 LEU C O 1
ATOM 3409 N N . THR C 3 96 ? 25.618 3.259 4.763 1.00 19.67 96 THR C N 1
ATOM 3410 C CA . THR C 3 96 ? 24.930 3.201 6.044 1.00 19.27 96 THR C CA 1
ATOM 3411 C C . THR C 3 96 ? 24.311 1.851 6.286 1.00 19.71 96 THR C C 1
ATOM 3412 O O . THR C 3 96 ? 24.028 1.113 5.350 1.00 18.97 96 THR C O 1
ATOM 3416 N N . PHE C 3 97 ? 24.069 1.541 7.567 1.00 20.04 97 PHE C N 1
ATOM 3417 C CA . PHE C 3 97 ? 23.398 0.345 7.989 1.00 19.84 97 PHE C CA 1
ATOM 3418 C C . PHE C 3 97 ? 22.097 0.715 8.693 1.00 21.18 97 PHE C C 1
ATOM 3419 O O . PHE C 3 97 ? 21.997 1.803 9.283 1.00 21.58 97 PHE C O 1
ATOM 3427 N N . GLY C 3 98 ? 21.166 -0.242 8.723 1.00 20.32 98 GLY C N 1
ATOM 3428 C CA . GLY C 3 98 ? 19.986 -0.151 9.570 1.00 21.55 98 GLY C CA 1
ATOM 3429 C C . GLY C 3 98 ? 20.388 -0.477 11.017 1.00 22.79 98 GLY C C 1
ATOM 3430 O O . GLY C 3 98 ? 21.489 -0.991 11.267 1.00 22.21 98 GLY C O 1
ATOM 3431 N N . ALA C 3 99 ? 19.494 -0.219 11.995 1.00 22.87 99 ALA C N 1
ATOM 3432 C CA . ALA C 3 99 ? 19.815 -0.493 13.410 1.00 23.48 99 ALA C CA 1
ATOM 3433 C C . ALA C 3 99 ? 19.694 -1.985 13.791 1.00 23.80 99 ALA C C 1
ATOM 3434 O O . ALA C 3 99 ? 20.001 -2.350 14.925 1.00 23.03 99 ALA C O 1
ATOM 3436 N N . GLY C 3 100 ? 19.213 -2.813 12.864 1.00 23.10 100 GLY C N 1
ATOM 3437 C CA . GLY C 3 100 ? 19.045 -4.240 13.078 1.00 23.50 100 GLY C CA 1
ATOM 3438 C C . GLY C 3 100 ? 17.651 -4.652 13.519 1.00 23.89 100 GLY C C 1
ATOM 3439 O O . GLY C 3 100 ? 16.945 -3.911 14.208 1.00 24.70 100 GLY C O 1
ATOM 3440 N N . THR C 3 101 ? 17.250 -5.849 13.112 1.00 23.15 101 THR C N 1
ATOM 3441 C CA . THR C 3 101 ? 16.038 -6.490 13.594 1.00 22.90 101 THR C CA 1
ATOM 3442 C C . THR C 3 101 ? 16.562 -7.714 14.351 1.00 23.39 101 THR C C 1
ATOM 3443 O O . THR C 3 101 ? 17.264 -8.526 13.768 1.00 22.59 101 THR C O 1
ATOM 3447 N N . LYS C 3 102 ? 16.207 -7.859 15.626 1.00 24.98 102 LYS C N 1
ATOM 3448 C CA . LYS C 3 102 ? 16.640 -9.006 16.413 1.00 26.94 102 LYS C CA 1
ATOM 3449 C C . LYS C 3 102 ? 15.530 -10.079 16.373 1.00 28.45 102 LYS C C 1
ATOM 3450 O O . LYS C 3 102 ? 14.403 -9.809 16.790 1.00 28.72 102 LYS C O 1
ATOM 3456 N N . LEU C 3 103 ? 15.815 -11.237 15.749 1.00 28.43 103 LEU C N 1
ATOM 3457 C CA . LEU C 3 103 ? 14.869 -12.344 15.677 1.00 29.59 103 LEU C CA 1
ATOM 3458 C C . LEU C 3 103 ? 15.007 -13.057 17.027 1.00 30.80 103 LEU C C 1
ATOM 3459 O O . LEU C 3 103 ? 16.088 -13.507 17.397 1.00 30.71 103 LEU C O 1
ATOM 3464 N N . GLU C 3 104 ? 13.931 -13.026 17.802 1.00 31.64 104 GLU C N 1
ATOM 3465 C CA . GLU C 3 104 ? 13.838 -13.536 19.156 1.00 33.06 104 GLU C CA 1
ATOM 3466 C C . GLU C 3 104 ? 12.910 -14.756 19.194 1.00 33.36 104 GLU C C 1
ATOM 3467 O O . GLU C 3 104 ? 11.883 -14.776 18.517 1.00 32.21 104 GLU C O 1
ATOM 3473 N N . LEU C 3 105 ? 13.258 -15.769 19.996 1.00 34.67 105 LEU C N 1
ATOM 3474 C CA . LEU C 3 105 ? 12.405 -16.957 20.123 1.00 36.12 105 LEU C CA 1
ATOM 3475 C C . LEU C 3 105 ? 11.333 -16.751 21.180 1.00 37.41 105 LEU C C 1
ATOM 3476 O O . LEU C 3 105 ? 11.627 -16.230 22.254 1.00 38.25 105 LEU C O 1
ATOM 3481 N N . LYS C 3 106 ? 10.092 -17.114 20.861 1.00 37.29 106 LYS C N 1
ATOM 3482 C CA . LYS C 3 106 ? 8.953 -17.010 21.770 1.00 38.94 106 LYS C CA 1
ATOM 3483 C C . LYS C 3 106 ? 9.009 -18.096 22.852 1.00 41.81 106 LYS C C 1
ATOM 3484 O O . LYS C 3 106 ? 9.620 -19.146 22.667 1.00 42.62 106 LYS C O 1
ATOM 3490 N N . ARG C 3 107 ? 8.315 -17.853 23.954 1.00 42.71 107 ARG C N 1
ATOM 3491 C CA . ARG C 3 107 ? 8.111 -18.805 25.047 1.00 43.81 107 ARG C CA 1
ATOM 3492 C C . ARG C 3 107 ? 6.801 -18.410 25.737 1.00 46.33 107 ARG C C 1
ATOM 3493 O O . ARG C 3 107 ? 6.230 -17.364 25.419 1.00 46.59 107 ARG C O 1
ATOM 3501 N N . ALA C 3 108 ? 6.294 -19.242 26.658 1.00 48.07 108 ALA C N 1
ATOM 3502 C CA . ALA C 3 108 ? 5.073 -18.919 27.395 1.00 50.10 108 ALA C CA 1
ATOM 3503 C C . ALA C 3 108 ? 5.287 -17.638 28.216 1.00 51.82 108 ALA C C 1
ATOM 3504 O O . ALA C 3 108 ? 6.405 -17.393 28.682 1.00 51.99 108 ALA C O 1
ATOM 3506 N N . ASP C 3 109 ? 4.240 -16.816 28.396 1.00 52.71 109 ASP C N 1
ATOM 3507 C CA . ASP C 3 109 ? 4.366 -15.596 29.204 1.00 53.59 109 ASP C CA 1
ATOM 3508 C C . ASP C 3 109 ? 4.742 -15.952 30.645 1.00 53.99 109 ASP C C 1
ATOM 3509 O O . ASP C 3 109 ? 4.272 -16.965 31.179 1.00 53.73 109 ASP C O 1
ATOM 3514 N N . ALA C 3 110 ? 5.662 -15.182 31.230 1.00 53.96 110 ALA C N 1
ATOM 3515 C CA . ALA C 3 110 ? 6.101 -15.439 32.586 1.00 54.66 110 ALA C CA 1
ATOM 3516 C C . ALA C 3 110 ? 6.121 -14.128 33.345 1.00 55.69 110 ALA C C 1
ATOM 3517 O O . ALA C 3 110 ? 6.677 -13.146 32.858 1.00 55.75 110 ALA C O 1
ATOM 3519 N N . ALA C 3 111 ? 5.477 -14.093 34.510 1.00 56.32 111 ALA C N 1
ATOM 3520 C CA . ALA C 3 111 ? 5.470 -12.894 35.339 1.00 57.15 111 ALA C CA 1
ATOM 3521 C C . ALA C 3 111 ? 6.847 -12.718 35.982 1.00 56.99 111 ALA C C 1
ATOM 3522 O O . ALA C 3 111 ? 7.499 -13.711 36.313 1.00 57.07 111 ALA C O 1
ATOM 3524 N N . PRO C 3 112 ? 7.326 -11.472 36.147 1.00 56.90 112 PRO C N 1
ATOM 3525 C CA . PRO C 3 112 ? 8.638 -11.283 36.783 1.00 57.00 112 PRO C CA 1
ATOM 3526 C C . PRO C 3 112 ? 8.615 -11.578 38.277 1.00 58.07 112 PRO C C 1
ATOM 3527 O O . PRO C 3 112 ? 7.591 -11.415 38.933 1.00 58.25 112 PRO C O 1
ATOM 3531 N N . THR C 3 113 ? 9.748 -12.017 38.815 1.00 58.51 113 THR C N 1
ATOM 3532 C CA . THR C 3 113 ? 9.896 -12.253 40.242 1.00 59.25 113 THR C CA 1
ATOM 3533 C C . THR C 3 113 ? 10.557 -10.980 40.744 1.00 60.10 113 THR C C 1
ATOM 3534 O O . THR C 3 113 ? 11.665 -10.657 40.311 1.00 60.33 113 THR C O 1
ATOM 3538 N N . VAL C 3 114 ? 9.855 -10.212 41.588 1.00 60.24 114 VAL C N 1
ATOM 3539 C CA . VAL C 3 114 ? 10.358 -8.919 42.046 1.00 60.81 114 VAL C CA 1
ATOM 3540 C C . VAL C 3 114 ? 10.967 -8.979 43.446 1.00 61.71 114 VAL C C 1
ATOM 3541 O O . VAL C 3 114 ? 10.356 -9.511 44.363 1.00 62.08 114 VAL C O 1
ATOM 3545 N N . SER C 3 115 ? 12.184 -8.450 43.601 1.00 61.98 115 SER C N 1
ATOM 3546 C CA . SER C 3 115 ? 12.879 -8.423 44.882 1.00 62.61 115 SER C CA 1
ATOM 3547 C C . SER C 3 115 ? 13.396 -7.024 45.138 1.00 63.54 115 SER C C 1
ATOM 3548 O O . SER C 3 115 ? 14.053 -6.458 44.273 1.00 63.81 115 SER C O 1
ATOM 3551 N N . ILE C 3 116 ? 13.114 -6.461 46.316 1.00 64.10 116 ILE C N 1
ATOM 3552 C CA . ILE C 3 116 ? 13.618 -5.137 46.681 1.00 65.01 116 ILE C CA 1
ATOM 3553 C C . ILE C 3 116 ? 14.676 -5.266 47.790 1.00 65.19 116 ILE C C 1
ATOM 3554 O O . ILE C 3 116 ? 14.580 -6.136 48.654 1.00 65.15 116 ILE C O 1
ATOM 3559 N N . PHE C 3 117 ? 15.737 -4.467 47.693 1.00 65.06 117 PHE C N 1
ATOM 3560 C CA . PHE C 3 117 ? 16.860 -4.513 48.606 1.00 64.94 117 PHE C CA 1
ATOM 3561 C C . PHE C 3 117 ? 17.202 -3.138 49.125 1.00 65.92 117 PHE C C 1
ATOM 3562 O O . PHE C 3 117 ? 17.467 -2.224 48.346 1.00 65.98 117 PHE C O 1
ATOM 3570 N N . PRO C 3 118 ? 17.275 -2.996 50.457 1.00 66.41 118 PRO C N 1
ATOM 3571 C CA . PRO C 3 118 ? 17.707 -1.714 51.032 1.00 66.55 118 PRO C CA 1
ATOM 3572 C C . PRO C 3 118 ? 19.203 -1.501 50.843 1.00 66.62 118 PRO C C 1
ATOM 3573 O O . PRO C 3 118 ? 19.948 -2.476 50.692 1.00 66.48 118 PRO C O 1
ATOM 3577 N N . PRO C 3 119 ? 19.697 -0.247 50.960 1.00 66.77 119 PRO C N 1
ATOM 3578 C CA . PRO C 3 119 ? 21.154 -0.034 50.909 1.00 66.66 119 PRO C CA 1
ATOM 3579 C C . PRO C 3 119 ? 21.861 -0.785 52.034 1.00 66.64 119 PRO C C 1
ATOM 3580 O O . PRO C 3 119 ? 21.297 -0.954 53.112 1.00 66.76 119 PRO C O 1
ATOM 3584 N N . SER C 3 120 ? 23.060 -1.284 51.765 1.00 66.35 120 SER C N 1
ATOM 3585 C CA . SER C 3 120 ? 23.826 -2.028 52.755 1.00 66.94 120 SER C CA 1
ATOM 3586 C C . SER C 3 120 ? 24.426 -1.092 53.809 1.00 67.78 120 SER C C 1
ATOM 3587 O O . SER C 3 120 ? 24.527 0.117 53.576 1.00 68.24 120 SER C O 1
ATOM 3590 N N . SER C 3 121 ? 24.858 -1.651 54.956 1.00 67.65 121 SER C N 1
ATOM 3591 C CA . SER C 3 121 ? 25.522 -0.847 55.976 1.00 67.68 121 SER C CA 1
ATOM 3592 C C . SER C 3 121 ? 26.861 -0.324 55.433 1.00 66.69 121 SER C C 1
ATOM 3593 O O . SER C 3 121 ? 27.223 0.817 55.711 1.00 66.94 121 SER C O 1
ATOM 3596 N N . GLU C 3 122 ? 27.574 -1.149 54.639 1.00 65.39 122 GLU C N 1
ATOM 3597 C CA . GLU C 3 122 ? 28.849 -0.780 54.027 1.00 65.03 122 GLU C CA 1
ATOM 3598 C C . GLU C 3 122 ? 28.710 0.469 53.154 1.00 64.64 122 GLU C C 1
ATOM 3599 O O . GLU C 3 122 ? 29.524 1.386 53.278 1.00 64.55 122 GLU C O 1
ATOM 3605 N N . GLN C 3 123 ? 27.668 0.522 52.294 1.00 63.93 123 GLN C N 1
ATOM 3606 C CA . GLN C 3 123 ? 27.454 1.685 51.441 1.00 63.93 123 GLN C CA 1
ATOM 3607 C C . GLN C 3 123 ? 27.124 2.930 52.244 1.00 65.10 123 GLN C C 1
ATOM 3608 O O . GLN C 3 123 ? 27.682 3.992 51.971 1.00 65.51 123 GLN C O 1
ATOM 3614 N N . LEU C 3 124 ? 26.256 2.799 53.252 1.00 65.78 124 LEU C N 1
ATOM 3615 C CA . LEU C 3 124 ? 25.884 3.915 54.123 1.00 67.18 124 LEU C CA 1
ATOM 3616 C C . LEU C 3 124 ? 27.085 4.590 54.803 1.00 68.32 124 LEU C C 1
ATOM 3617 O O . LEU C 3 124 ? 27.052 5.805 54.966 1.00 68.79 124 LEU C O 1
ATOM 3622 N N . THR C 3 125 ? 28.165 3.837 55.139 1.00 68.78 125 THR C N 1
ATOM 3623 C CA . THR C 3 125 ? 29.372 4.437 55.739 1.00 69.97 125 THR C CA 1
ATOM 3624 C C . THR C 3 125 ? 30.113 5.376 54.772 1.00 70.92 125 THR C C 1
ATOM 3625 O O . THR C 3 125 ? 30.918 6.191 55.215 1.00 70.82 125 THR C O 1
ATOM 3629 N N . SER C 3 126 ? 29.867 5.236 53.459 1.00 71.54 126 SER C N 1
ATOM 3630 C CA . SER C 3 126 ? 30.489 6.064 52.427 1.00 72.66 126 SER C CA 1
ATOM 3631 C C . SER C 3 126 ? 29.686 7.333 52.066 1.00 72.76 126 SER C C 1
ATOM 3632 O O . SER C 3 126 ? 30.161 8.139 51.267 1.00 73.12 126 SER C O 1
ATOM 3635 N N . GLY C 3 127 ? 28.492 7.492 52.633 1.00 72.20 127 GLY C N 1
ATOM 3636 C CA . GLY C 3 127 ? 27.655 8.657 52.388 1.00 72.21 127 GLY C CA 1
ATOM 3637 C C . GLY C 3 127 ? 26.584 8.492 51.329 1.00 72.21 127 GLY C C 1
ATOM 3638 O O . GLY C 3 127 ? 25.875 9.450 51.019 1.00 72.74 127 GLY C O 1
ATOM 3639 N N . GLY C 3 128 ? 26.447 7.291 50.782 1.00 71.28 128 GLY C N 1
ATOM 3640 C CA . GLY C 3 128 ? 25.457 7.025 49.750 1.00 70.93 128 GLY C CA 1
ATOM 3641 C C . GLY C 3 128 ? 24.482 5.928 50.114 1.00 70.39 128 GLY C C 1
ATOM 3642 O O . GLY C 3 128 ? 24.692 5.205 51.087 1.00 70.71 128 GLY C O 1
ATOM 3643 N N . ALA C 3 129 ? 23.410 5.791 49.330 1.00 69.27 129 ALA C N 1
ATOM 3644 C CA . ALA C 3 129 ? 22.393 4.771 49.551 1.00 68.72 129 ALA C CA 1
ATOM 3645 C C . ALA C 3 129 ? 21.741 4.378 48.224 1.00 67.82 129 ALA C C 1
ATOM 3646 O O . ALA C 3 129 ? 21.132 5.211 47.561 1.00 67.63 129 ALA C O 1
ATOM 3648 N N . SER C 3 130 ? 21.866 3.112 47.837 1.00 66.90 130 SER C N 1
ATOM 3649 C CA . SER C 3 130 ? 21.283 2.617 46.594 1.00 66.09 130 SER C CA 1
ATOM 3650 C C . SER C 3 130 ? 20.247 1.581 46.937 1.00 65.07 130 SER C C 1
ATOM 3651 O O . SER C 3 130 ? 20.535 0.633 47.671 1.00 65.28 130 SER C O 1
ATOM 3654 N N . VAL C 3 131 ? 19.034 1.777 46.442 1.00 63.93 131 VAL C N 1
ATOM 3655 C CA . VAL C 3 131 ? 17.963 0.833 46.658 1.00 63.32 131 VAL C CA 1
ATOM 3656 C C . VAL C 3 131 ? 17.848 0.039 45.358 1.00 62.49 131 VAL C C 1
ATOM 3657 O O . VAL C 3 131 ? 17.696 0.618 44.285 1.00 62.33 131 VAL C O 1
ATOM 3661 N N . VAL C 3 132 ? 18.005 -1.278 45.444 1.00 61.78 132 VAL C N 1
ATOM 3662 C CA . VAL C 3 132 ? 18.012 -2.140 44.270 1.00 61.39 132 VAL C CA 1
ATOM 3663 C C . VAL C 3 132 ? 16.738 -2.947 44.121 1.00 61.14 132 VAL C C 1
ATOM 3664 O O . VAL C 3 132 ? 16.210 -3.457 45.099 1.00 61.23 132 VAL C O 1
ATOM 3668 N N . CYS C 3 133 ? 16.251 -3.070 42.895 1.00 60.77 133 CYS C N 1
ATOM 3669 C CA . CYS C 3 133 ? 15.061 -3.836 42.587 1.00 61.26 133 CYS C CA 1
ATOM 3670 C C . CYS C 3 133 ? 15.355 -4.777 41.405 1.00 59.57 133 CYS C C 1
ATOM 3671 O O . CYS C 3 133 ? 15.759 -4.318 40.336 1.00 59.35 133 CYS C O 1
ATOM 3674 N N . PHE C 3 134 ? 15.194 -6.091 41.613 1.00 57.85 134 PHE C N 1
ATOM 3675 C CA . PHE C 3 134 ? 15.404 -7.075 40.551 1.00 56.39 134 PHE C CA 1
ATOM 3676 C C . PHE C 3 134 ? 14.044 -7.540 40.035 1.00 55.52 134 PHE C C 1
ATOM 3677 O O . PHE C 3 134 ? 13.169 -7.882 40.824 1.00 55.26 134 PHE C O 1
ATOM 3685 N N . LEU C 3 135 ? 13.856 -7.543 38.717 1.00 54.81 135 LEU C N 1
ATOM 3686 C CA . LEU C 3 135 ? 12.633 -8.044 38.079 1.00 54.29 135 LEU C CA 1
ATOM 3687 C C . LEU C 3 135 ? 13.147 -9.194 37.245 1.00 53.30 135 LEU C C 1
ATOM 3688 O O . LEU C 3 135 ? 13.663 -8.960 36.158 1.00 53.05 135 LEU C O 1
ATOM 3693 N N . ASN C 3 136 ? 13.120 -10.417 37.788 1.00 52.63 136 ASN C N 1
ATOM 3694 C CA . ASN C 3 136 ? 13.742 -11.551 37.111 1.00 52.15 136 ASN C CA 1
ATOM 3695 C C . ASN C 3 136 ? 12.815 -12.532 36.374 1.00 51.71 136 ASN C C 1
ATOM 3696 O O . ASN C 3 136 ? 11.657 -12.729 36.732 1.00 52.03 136 ASN C O 1
ATOM 3701 N N . ASN C 3 137 ? 13.399 -13.148 35.334 1.00 50.61 137 ASN C N 1
ATOM 3702 C CA . ASN C 3 137 ? 12.881 -14.200 34.476 1.00 49.91 137 ASN C CA 1
ATOM 3703 C C . ASN C 3 137 ? 11.449 -13.971 33.994 1.00 48.98 137 ASN C C 1
ATOM 3704 O O . ASN C 3 137 ? 10.572 -14.799 34.226 1.00 49.69 137 ASN C O 1
ATOM 3709 N N . PHE C 3 138 ? 11.234 -12.871 33.265 1.00 47.23 138 PHE C N 1
ATOM 3710 C CA . PHE C 3 138 ? 9.924 -12.553 32.723 1.00 46.14 138 PHE C CA 1
ATOM 3711 C C . PHE C 3 138 ? 9.913 -12.633 31.181 1.00 45.24 138 PHE C C 1
ATOM 3712 O O . PHE C 3 138 ? 10.962 -12.563 30.531 1.00 43.99 138 PHE C O 1
ATOM 3720 N N . TYR C 3 139 ? 8.707 -12.743 30.604 1.00 44.88 139 TYR C N 1
ATOM 3721 C CA . TYR C 3 139 ? 8.508 -12.779 29.162 1.00 45.14 139 TYR C CA 1
ATOM 3722 C C . TYR C 3 139 ? 7.075 -12.325 28.869 1.00 45.99 139 TYR C C 1
ATOM 3723 O O . TYR C 3 139 ? 6.165 -12.783 29.566 1.00 46.55 139 TYR C O 1
ATOM 3732 N N . PRO C 3 140 ? 6.823 -11.429 27.893 1.00 46.53 140 PRO C N 1
ATOM 3733 C CA . PRO C 3 140 ? 7.760 -10.798 26.939 1.00 47.08 140 PRO C CA 1
ATOM 3734 C C . PRO C 3 140 ? 8.680 -9.717 27.520 1.00 47.72 140 PRO C C 1
ATOM 3735 O O . PRO C 3 140 ? 8.606 -9.420 28.696 1.00 47.62 140 PRO C O 1
ATOM 3739 N N . LYS C 3 141 ? 9.579 -9.173 26.680 1.00 48.44 141 LYS C N 1
ATOM 3740 C CA . LYS C 3 141 ? 10.607 -8.182 27.002 1.00 49.58 141 LYS C CA 1
ATOM 3741 C C . LYS C 3 141 ? 10.102 -6.860 27.617 1.00 51.17 141 LYS C C 1
ATOM 3742 O O . LYS C 3 141 ? 10.755 -6.316 28.510 1.00 50.88 141 LYS C O 1
ATOM 3748 N N . ASP C 3 142 ? 8.966 -6.329 27.129 1.00 52.34 142 ASP C N 1
ATOM 3749 C CA . ASP C 3 142 ? 8.467 -5.037 27.612 1.00 53.90 142 ASP C CA 1
ATOM 3750 C C . ASP C 3 142 ? 8.002 -5.052 29.061 1.00 54.27 142 ASP C C 1
ATOM 3751 O O . ASP C 3 142 ? 7.211 -5.897 29.469 1.00 53.85 142 ASP C O 1
ATOM 3756 N N . ILE C 3 143 ? 8.533 -4.112 29.840 1.00 54.95 143 ILE C N 1
ATOM 3757 C CA . ILE C 3 143 ? 8.237 -3.972 31.260 1.00 56.47 143 ILE C CA 1
ATOM 3758 C C . ILE C 3 143 ? 8.458 -2.518 31.690 1.00 58.22 143 ILE C C 1
ATOM 3759 O O . ILE C 3 143 ? 9.223 -1.776 31.063 1.00 58.13 143 ILE C O 1
ATOM 3764 N N . ASN C 3 144 ? 7.778 -2.105 32.750 1.00 59.76 144 ASN C N 1
ATOM 3765 C CA . ASN C 3 144 ? 7.918 -0.756 33.279 1.00 61.73 144 ASN C CA 1
ATOM 3766 C C . ASN C 3 144 ? 8.179 -0.819 34.787 1.00 62.57 144 ASN C C 1
ATOM 3767 O O . ASN C 3 144 ? 7.592 -1.649 35.482 1.00 62.63 144 ASN C O 1
ATOM 3772 N N . VAL C 3 145 ? 9.073 0.036 35.287 1.00 63.00 145 VAL C N 1
ATOM 3773 C CA . VAL C 3 145 ? 9.367 0.099 36.714 1.00 64.18 145 VAL C CA 1
ATOM 3774 C C . VAL C 3 145 ? 9.119 1.511 37.214 1.00 65.16 145 VAL C C 1
ATOM 3775 O O . VAL C 3 145 ? 9.638 2.467 36.640 1.00 64.78 145 VAL C O 1
ATOM 3779 N N . LYS C 3 146 ? 8.342 1.648 38.285 1.00 66.32 146 LYS C N 1
ATOM 3780 C CA . LYS C 3 146 ? 8.072 2.950 38.877 1.00 68.00 146 LYS C CA 1
ATOM 3781 C C . LYS C 3 146 ? 8.622 2.971 40.297 1.00 69.72 146 LYS C C 1
ATOM 3782 O O . LYS C 3 146 ? 8.408 2.025 41.054 1.00 69.50 146 LYS C O 1
ATOM 3784 N N . TRP C 3 147 ? 9.356 4.032 40.651 1.00 71.21 147 TRP C N 1
ATOM 3785 C CA . TRP C 3 147 ? 9.899 4.162 41.996 1.00 73.07 147 TRP C CA 1
ATOM 3786 C C . TRP C 3 147 ? 9.036 5.105 42.821 1.00 75.07 147 TRP C C 1
ATOM 3787 O O . TRP C 3 147 ? 8.666 6.184 42.358 1.00 74.98 147 TRP C O 1
ATOM 3798 N N . LYS C 3 148 ? 8.697 4.684 44.038 1.00 76.54 148 LYS C N 1
ATOM 3799 C CA . LYS C 3 148 ? 7.878 5.491 44.931 1.00 78.41 148 LYS C CA 1
ATOM 3800 C C . LYS C 3 148 ? 8.508 5.613 46.317 1.00 80.37 148 LYS C C 1
ATOM 3801 O O . LYS C 3 148 ? 8.795 4.607 46.961 1.00 80.67 148 LYS C O 1
ATOM 3807 N N . ILE C 3 149 ? 8.719 6.852 46.775 1.00 81.37 149 ILE C N 1
ATOM 3808 C CA . ILE C 3 149 ? 9.261 7.132 48.097 1.00 82.79 149 ILE C CA 1
ATOM 3809 C C . ILE C 3 149 ? 8.140 7.752 48.926 1.00 84.10 149 ILE C C 1
ATOM 3810 O O . ILE C 3 149 ? 7.708 8.871 48.639 1.00 84.37 149 ILE C O 1
ATOM 3815 N N . ASP C 3 150 ? 7.622 6.987 49.901 1.00 84.60 150 ASP C N 1
ATOM 3816 C CA . ASP C 3 150 ? 6.503 7.378 50.761 1.00 85.60 150 ASP C CA 1
ATOM 3817 C C . ASP C 3 150 ? 5.204 7.619 49.977 1.00 86.02 150 ASP C C 1
ATOM 3818 O O . ASP C 3 150 ? 4.378 8.432 50.392 1.00 86.48 150 ASP C O 1
ATOM 3823 N N . GLY C 3 151 ? 5.028 6.892 48.875 1.00 85.70 151 GLY C N 1
ATOM 3824 C CA . GLY C 3 151 ? 3.845 6.999 48.032 1.00 85.89 151 GLY C CA 1
ATOM 3825 C C . GLY C 3 151 ? 3.987 7.934 46.846 1.00 86.04 151 GLY C C 1
ATOM 3826 O O . GLY C 3 151 ? 3.183 7.876 45.915 1.00 86.11 151 GLY C O 1
ATOM 3827 N N . SER C 3 152 ? 5.003 8.808 46.865 1.00 85.98 152 SER C N 1
ATOM 3828 C CA . SER C 3 152 ? 5.242 9.774 45.789 1.00 86.37 152 SER C CA 1
ATOM 3829 C C . SER C 3 152 ? 6.228 9.241 44.743 1.00 86.21 152 SER C C 1
ATOM 3830 O O . SER C 3 152 ? 7.237 8.654 45.105 1.00 86.32 152 SER C O 1
ATOM 3833 N N . GLU C 3 153 ? 5.959 9.480 43.455 1.00 85.77 153 GLU C N 1
ATOM 3834 C CA . GLU C 3 153 ? 6.837 9.047 42.375 1.00 85.62 153 GLU C CA 1
ATOM 3835 C C . GLU C 3 153 ? 8.162 9.812 42.348 1.00 85.16 153 GLU C C 1
ATOM 3836 O O . GLU C 3 153 ? 8.211 10.982 42.712 1.00 85.29 153 GLU C O 1
ATOM 3842 N N . ARG C 3 154 ? 9.227 9.157 41.878 1.00 84.50 154 ARG C N 1
ATOM 3843 C CA . ARG C 3 154 ? 10.526 9.797 41.733 1.00 84.26 154 ARG C CA 1
ATOM 3844 C C . ARG C 3 154 ? 11.182 9.310 40.447 1.00 83.80 154 ARG C C 1
ATOM 3845 O O . ARG C 3 154 ? 11.242 8.107 40.207 1.00 83.75 154 ARG C O 1
ATOM 3853 N N . GLN C 3 155 ? 11.658 10.237 39.613 1.00 83.40 155 GLN C N 1
ATOM 3854 C CA . GLN C 3 155 ? 12.283 9.876 38.344 1.00 83.43 155 GLN C CA 1
ATOM 3855 C C . GLN C 3 155 ? 13.798 10.023 38.384 1.00 82.73 155 GLN C C 1
ATOM 3856 O O . GLN C 3 155 ? 14.512 9.175 37.849 1.00 83.14 155 GLN C O 1
ATOM 3862 N N . ASN C 3 156 ? 14.292 11.099 39.000 1.00 81.49 156 ASN C N 1
ATOM 3863 C CA . ASN C 3 156 ? 15.730 11.350 39.077 1.00 80.72 156 ASN C CA 1
ATOM 3864 C C . ASN C 3 156 ? 16.465 10.370 39.999 1.00 78.75 156 ASN C C 1
ATOM 3865 O O . ASN C 3 156 ? 15.936 9.966 41.032 1.00 78.74 156 ASN C O 1
ATOM 3870 N N . GLY C 3 157 ? 17.674 9.997 39.596 1.00 76.85 157 GLY C N 1
ATOM 3871 C CA . GLY C 3 157 ? 18.522 9.069 40.337 1.00 75.12 157 GLY C CA 1
ATOM 3872 C C . GLY C 3 157 ? 18.304 7.603 40.017 1.00 72.87 157 GLY C C 1
ATOM 3873 O O . GLY C 3 157 ? 18.901 6.740 40.660 1.00 72.84 157 GLY C O 1
ATOM 3874 N N . VAL C 3 158 ? 17.458 7.300 39.019 1.00 70.87 158 VAL C N 1
ATOM 3875 C CA . VAL C 3 158 ? 17.162 5.920 38.648 1.00 69.34 158 VAL C CA 1
ATOM 3876 C C . VAL C 3 158 ? 17.950 5.454 37.431 1.00 67.33 158 VAL C C 1
ATOM 3877 O O . VAL C 3 158 ? 17.895 6.073 36.373 1.00 67.48 158 VAL C O 1
ATOM 3881 N N . LEU C 3 159 ? 18.680 4.354 37.580 1.00 65.31 159 LEU C N 1
ATOM 3882 C CA . LEU C 3 159 ? 19.427 3.764 36.483 1.00 63.58 159 LEU C CA 1
ATOM 3883 C C . LEU C 3 159 ? 18.908 2.355 36.273 1.00 61.89 159 LEU C C 1
ATOM 3884 O O . LEU C 3 159 ? 18.714 1.617 37.239 1.00 62.21 159 LEU C O 1
ATOM 3889 N N . ASN C 3 160 ? 18.632 1.994 35.022 1.00 60.15 160 ASN C N 1
ATOM 3890 C CA . ASN C 3 160 ? 18.091 0.683 34.704 1.00 58.99 160 ASN C CA 1
ATOM 3891 C C . ASN C 3 160 ? 19.039 -0.138 33.847 1.00 57.27 160 ASN C C 1
ATOM 3892 O O . ASN C 3 160 ? 19.818 0.416 33.070 1.00 57.47 160 ASN C O 1
ATOM 3897 N N . SER C 3 161 ? 18.958 -1.465 33.969 1.00 55.36 161 SER C N 1
ATOM 3898 C CA . SER C 3 161 ? 19.786 -2.353 33.163 1.00 54.15 161 SER C CA 1
ATOM 3899 C C . SER C 3 161 ? 19.005 -3.593 32.790 1.00 52.64 161 SER C C 1
ATOM 3900 O O . SER C 3 161 ? 18.333 -4.173 33.628 1.00 52.82 161 SER C O 1
ATOM 3903 N N . TRP C 3 162 ? 19.101 -4.004 31.534 1.00 51.27 162 TRP C N 1
ATOM 3904 C CA . TRP C 3 162 ? 18.354 -5.142 31.008 1.00 50.17 162 TRP C CA 1
ATOM 3905 C C . TRP C 3 162 ? 19.295 -6.208 30.476 1.00 48.10 162 TRP C C 1
ATOM 3906 O O . TRP C 3 162 ? 20.230 -5.879 29.753 1.00 48.19 162 TRP C O 1
ATOM 3917 N N . THR C 3 163 ? 19.056 -7.477 30.815 1.00 46.44 163 THR C N 1
ATOM 3918 C CA . THR C 3 163 ? 19.861 -8.572 30.270 1.00 45.86 163 THR C CA 1
ATOM 3919 C C . THR C 3 163 ? 19.356 -8.923 28.841 1.00 45.57 163 THR C C 1
ATOM 3920 O O . THR C 3 163 ? 18.249 -8.540 28.451 1.00 45.50 163 THR C O 1
ATOM 3924 N N . ASP C 3 164 ? 20.153 -9.675 28.084 1.00 45.34 164 ASP C N 1
ATOM 3925 C CA . ASP C 3 164 ? 19.728 -10.195 26.791 1.00 45.81 164 ASP C CA 1
ATOM 3926 C C . ASP C 3 164 ? 18.788 -11.389 27.079 1.00 44.84 164 ASP C C 1
ATOM 3927 O O . ASP C 3 164 ? 18.730 -11.868 28.218 1.00 45.23 164 ASP C O 1
ATOM 3932 N N . GLN C 3 165 ? 18.076 -11.902 26.060 1.00 43.38 165 GLN C N 1
ATOM 3933 C CA . GLN C 3 165 ? 17.223 -13.072 26.252 1.00 42.56 165 GLN C CA 1
ATOM 3934 C C . GLN C 3 165 ? 18.083 -14.282 26.658 1.00 44.51 165 GLN C C 1
ATOM 3935 O O . GLN C 3 165 ? 19.129 -14.528 26.059 1.00 44.45 165 GLN C O 1
ATOM 3941 N N . ASP C 3 166 ? 17.684 -14.981 27.723 1.00 45.90 166 ASP C N 1
ATOM 3942 C CA . ASP C 3 166 ? 18.438 -16.129 28.208 1.00 47.29 166 ASP C CA 1
ATOM 3943 C C . ASP C 3 166 ? 18.443 -17.270 27.190 1.00 48.44 166 ASP C C 1
ATOM 3944 O O . ASP C 3 166 ? 17.394 -17.643 26.676 1.00 47.94 166 ASP C O 1
ATOM 3949 N N . SER C 3 167 ? 19.625 -17.829 26.897 1.00 49.81 167 SER C N 1
ATOM 3950 C CA . SER C 3 167 ? 19.752 -18.917 25.926 1.00 51.66 167 SER C CA 1
ATOM 3951 C C . SER C 3 167 ? 19.120 -20.245 26.350 1.00 53.53 167 SER C C 1
ATOM 3952 O O . SER C 3 167 ? 18.863 -21.090 25.486 1.00 54.56 167 SER C O 1
ATOM 3955 N N . LYS C 3 168 ? 18.851 -20.436 27.651 1.00 53.56 168 LYS C N 1
ATOM 3956 C CA . LYS C 3 168 ? 18.284 -21.697 28.120 1.00 54.18 168 LYS C CA 1
ATOM 3957 C C . LYS C 3 168 ? 16.790 -21.628 28.422 1.00 53.73 168 LYS C C 1
ATOM 3958 O O . LYS C 3 168 ? 16.071 -22.566 28.061 1.00 54.91 168 LYS C O 1
ATOM 3964 N N . ASP C 3 169 ? 16.302 -20.539 29.055 1.00 51.96 169 ASP C N 1
ATOM 3965 C CA . ASP C 3 169 ? 14.874 -20.459 29.369 1.00 50.60 169 ASP C CA 1
ATOM 3966 C C . ASP C 3 169 ? 14.095 -19.407 28.551 1.00 48.61 169 ASP C C 1
ATOM 3967 O O . ASP C 3 169 ? 12.880 -19.313 28.720 1.00 48.43 169 ASP C O 1
ATOM 3972 N N . SER C 3 170 ? 14.784 -18.606 27.703 1.00 46.75 170 SER C N 1
ATOM 3973 C CA . SER C 3 170 ? 14.183 -17.576 26.839 1.00 45.08 170 SER C CA 1
ATOM 3974 C C . SER C 3 170 ? 13.515 -16.407 27.574 1.00 43.36 170 SER C C 1
ATOM 3975 O O . SER C 3 170 ? 12.735 -15.677 26.963 1.00 42.59 170 SER C O 1
ATOM 3978 N N . THR C 3 171 ? 13.834 -16.203 28.853 1.00 42.52 171 THR C N 1
ATOM 3979 C CA . THR C 3 171 ? 13.277 -15.083 29.618 1.00 42.68 171 THR C CA 1
ATOM 3980 C C . THR C 3 171 ? 14.247 -13.879 29.607 1.00 42.47 171 THR C C 1
ATOM 3981 O O . THR C 3 171 ? 15.401 -14.004 29.215 1.00 42.38 171 THR C O 1
ATOM 3985 N N . TYR C 3 172 ? 13.772 -12.715 30.055 1.00 43.10 172 TYR C N 1
ATOM 3986 C CA . TYR C 3 172 ? 14.541 -11.488 30.236 1.00 44.01 172 TYR C CA 1
ATOM 3987 C C . TYR C 3 172 ? 14.552 -11.128 31.725 1.00 44.42 172 TYR C C 1
ATOM 3988 O O . TYR C 3 172 ? 13.661 -11.520 32.470 1.00 44.37 172 TYR C O 1
ATOM 3997 N N . SER C 3 173 ? 15.522 -10.336 32.143 1.00 44.91 173 SER C N 1
ATOM 3998 C CA . SER C 3 173 ? 15.602 -9.836 33.508 1.00 45.70 173 SER C CA 1
ATOM 3999 C C . SER C 3 173 ? 15.986 -8.350 33.477 1.00 47.19 173 SER C C 1
ATOM 4000 O O . SER C 3 173 ? 16.592 -7.863 32.518 1.00 46.28 173 SER C O 1
ATOM 4003 N N . MET C 3 174 ? 15.613 -7.633 34.530 1.00 48.85 174 MET C N 1
ATOM 4004 C CA . MET C 3 174 ? 15.902 -6.218 34.634 1.00 50.90 174 MET C CA 1
ATOM 4005 C C . MET C 3 174 ? 16.325 -5.831 36.046 1.00 52.30 174 MET C C 1
ATOM 4006 O O . MET C 3 174 ? 15.833 -6.380 37.024 1.00 52.47 174 MET C O 1
ATOM 4011 N N . SER C 3 175 ? 17.243 -4.879 36.136 1.00 53.39 175 SER C N 1
ATOM 4012 C CA . SER C 3 175 ? 17.716 -4.336 37.396 1.00 54.75 175 SER C CA 1
ATOM 4013 C C . SER C 3 175 ? 17.352 -2.851 37.417 1.00 55.88 175 SER C C 1
ATOM 4014 O O . SER C 3 175 ? 17.440 -2.174 36.391 1.00 56.08 175 SER C O 1
ATOM 4017 N N . SER C 3 176 ? 16.893 -2.357 38.565 1.00 56.54 176 SER C N 1
ATOM 4018 C CA . SER C 3 176 ? 16.550 -0.948 38.705 1.00 57.87 176 SER C CA 1
ATOM 4019 C C . SER C 3 176 ? 17.152 -0.448 39.996 1.00 59.27 176 SER C C 1
ATOM 4020 O O . SER C 3 176 ? 16.897 -1.034 41.041 1.00 59.05 176 SER C O 1
ATOM 4023 N N . THR C 3 177 ? 17.994 0.590 39.934 1.00 60.54 177 THR C N 1
ATOM 4024 C CA . THR C 3 177 ? 18.625 1.109 41.138 1.00 62.18 177 THR C CA 1
ATOM 4025 C C . THR C 3 177 ? 18.317 2.579 41.345 1.00 62.83 177 THR C C 1
ATOM 4026 O O . THR C 3 177 ? 18.546 3.394 40.458 1.00 62.64 177 THR C O 1
ATOM 4030 N N . LEU C 3 178 ? 17.833 2.921 42.534 1.00 63.54 178 LEU C N 1
ATOM 4031 C CA . LEU C 3 178 ? 17.560 4.302 42.901 1.00 64.81 178 LEU C CA 1
ATOM 4032 C C . LEU C 3 178 ? 18.716 4.764 43.788 1.00 65.90 178 LEU C C 1
ATOM 4033 O O . LEU C 3 178 ? 18.876 4.244 44.891 1.00 65.70 178 LEU C O 1
ATOM 4038 N N . THR C 3 179 ? 19.550 5.692 43.294 1.00 66.93 179 THR C N 1
ATOM 4039 C CA . THR C 3 179 ? 20.674 6.189 44.083 1.00 68.80 179 THR C CA 1
ATOM 4040 C C . THR C 3 179 ? 20.356 7.533 44.740 1.00 70.78 179 THR C C 1
ATOM 4041 O O . THR C 3 179 ? 19.961 8.490 44.070 1.00 71.07 179 THR C O 1
ATOM 4045 N N . LEU C 3 180 ? 20.510 7.580 46.068 1.00 71.84 180 LEU C N 1
ATOM 4046 C CA . LEU C 3 180 ? 20.282 8.752 46.917 1.00 73.12 180 LEU C CA 1
ATOM 4047 C C . LEU C 3 180 ? 21.503 8.999 47.802 1.00 74.34 180 LEU C C 1
ATOM 4048 O O . LEU C 3 180 ? 22.286 8.076 48.042 1.00 74.47 180 LEU C O 1
ATOM 4053 N N . THR C 3 181 ? 21.638 10.222 48.346 1.00 75.05 181 THR C N 1
ATOM 4054 C CA . THR C 3 181 ? 22.680 10.482 49.336 1.00 76.29 181 THR C CA 1
ATOM 4055 C C . THR C 3 181 ? 22.168 9.895 50.668 1.00 77.34 181 THR C C 1
ATOM 4056 O O . THR C 3 181 ? 20.962 9.690 50.835 1.00 77.33 181 THR C O 1
ATOM 4060 N N . LYS C 3 182 ? 23.066 9.641 51.624 1.00 78.38 182 LYS C N 1
ATOM 4061 C CA . LYS C 3 182 ? 22.695 9.094 52.935 1.00 79.77 182 LYS C CA 1
ATOM 4062 C C . LYS C 3 182 ? 21.686 9.999 53.639 1.00 81.34 182 LYS C C 1
ATOM 4063 O O . LYS C 3 182 ? 20.726 9.506 54.228 1.00 81.35 182 LYS C O 1
ATOM 4069 N N . ASP C 3 183 ? 21.879 11.324 53.520 1.00 82.55 183 ASP C N 1
ATOM 4070 C CA . ASP C 3 183 ? 20.973 12.318 54.090 1.00 84.17 183 ASP C CA 1
ATOM 4071 C C . ASP C 3 183 ? 19.582 12.194 53.466 1.00 85.09 183 ASP C C 1
ATOM 4072 O O . ASP C 3 183 ? 18.603 12.121 54.205 1.00 85.40 183 ASP C O 1
ATOM 4077 N N . GLU C 3 184 ? 19.498 12.135 52.120 1.00 85.40 184 GLU C N 1
ATOM 4078 C CA . GLU C 3 184 ? 18.230 12.004 51.387 1.00 86.31 184 GLU C CA 1
ATOM 4079 C C . GLU C 3 184 ? 17.470 10.736 51.769 1.00 86.58 184 GLU C C 1
ATOM 4080 O O . GLU C 3 184 ? 16.254 10.774 51.941 1.00 86.73 184 GLU C O 1
ATOM 4086 N N . TYR C 3 185 ? 18.193 9.615 51.899 1.00 86.49 185 TYR C N 1
ATOM 4087 C CA . TYR C 3 185 ? 17.626 8.322 52.264 1.00 86.72 185 TYR C CA 1
ATOM 4088 C C . TYR C 3 185 ? 17.036 8.332 53.681 1.00 87.50 185 TYR C C 1
ATOM 4089 O O . TYR C 3 185 ? 16.034 7.662 53.936 1.00 87.37 185 TYR C O 1
ATOM 4098 N N . GLU C 3 186 ? 17.643 9.101 54.594 1.00 88.11 186 GLU C N 1
ATOM 4099 C CA . GLU C 3 186 ? 17.182 9.150 55.974 1.00 89.09 186 GLU C CA 1
ATOM 4100 C C . GLU C 3 186 ? 16.001 10.099 56.213 1.00 89.94 186 GLU C C 1
ATOM 4101 O O . GLU C 3 186 ? 15.420 10.054 57.294 1.00 90.43 186 GLU C O 1
ATOM 4107 N N . ARG C 3 187 ? 15.622 10.931 55.228 1.00 90.05 187 ARG C N 1
ATOM 4108 C CA . ARG C 3 187 ? 14.470 11.828 55.397 1.00 90.75 187 ARG C CA 1
ATOM 4109 C C . ARG C 3 187 ? 13.156 11.036 55.331 1.00 90.83 187 ARG C C 1
ATOM 4110 O O . ARG C 3 187 ? 12.202 11.357 56.037 1.00 91.10 187 ARG C O 1
ATOM 4118 N N . HIS C 3 188 ? 13.102 10.023 54.456 1.00 90.37 188 HIS C N 1
ATOM 4119 C CA . HIS C 3 188 ? 11.911 9.208 54.226 1.00 90.35 188 HIS C CA 1
ATOM 4120 C C . HIS C 3 188 ? 11.953 7.842 54.937 1.00 90.00 188 HIS C C 1
ATOM 4121 O O . HIS C 3 188 ? 12.989 7.467 55.488 1.00 90.21 188 HIS C O 1
ATOM 4128 N N . ASN C 3 189 ? 10.827 7.101 54.940 1.00 89.30 189 ASN C N 1
ATOM 4129 C CA . ASN C 3 189 ? 10.776 5.804 55.612 1.00 89.16 189 ASN C CA 1
ATOM 4130 C C . ASN C 3 189 ? 10.444 4.619 54.690 1.00 88.05 189 ASN C C 1
ATOM 4131 O O . ASN C 3 189 ? 11.075 3.570 54.816 1.00 87.84 189 ASN C O 1
ATOM 4136 N N . SER C 3 190 ? 9.458 4.765 53.789 1.00 87.15 190 SER C N 1
ATOM 4137 C CA . SER C 3 190 ? 9.079 3.651 52.910 1.00 86.86 190 SER C CA 1
ATOM 4138 C C . SER C 3 190 ? 9.604 3.780 51.472 1.00 85.56 190 SER C C 1
ATOM 4139 O O . SER C 3 190 ? 9.585 4.863 50.884 1.00 85.67 190 SER C O 1
ATOM 4142 N N . TYR C 3 191 ? 10.084 2.664 50.916 1.00 84.02 191 TYR C N 1
ATOM 4143 C CA . TYR C 3 191 ? 10.626 2.638 49.558 1.00 82.85 191 TYR C CA 1
ATOM 4144 C C . TYR C 3 191 ? 9.947 1.546 48.748 1.00 81.41 191 TYR C C 1
ATOM 4145 O O . TYR C 3 191 ? 9.819 0.420 49.219 1.00 81.62 191 TYR C O 1
ATOM 4154 N N . THR C 3 192 ? 9.484 1.879 47.541 1.00 79.76 192 THR C N 1
ATOM 4155 C CA . THR C 3 192 ? 8.726 0.933 46.732 1.00 78.87 192 THR C CA 1
ATOM 4156 C C . THR C 3 192 ? 9.112 0.855 45.253 1.00 76.94 192 THR C C 1
ATOM 4157 O O . THR C 3 192 ? 9.219 1.884 44.590 1.00 76.72 192 THR C O 1
ATOM 4161 N N . CYS C 3 193 ? 9.264 -0.374 44.721 1.00 75.49 193 CYS C N 1
ATOM 4162 C CA . CYS C 3 193 ? 9.451 -0.551 43.281 1.00 74.53 193 CYS C CA 1
ATOM 4163 C C . CYS C 3 193 ? 8.219 -1.284 42.712 1.00 73.25 193 CYS C C 1
ATOM 4164 O O . CYS C 3 193 ? 7.815 -2.330 43.226 1.00 73.15 193 CYS C O 1
ATOM 4167 N N . GLU C 3 194 ? 7.537 -0.641 41.757 1.00 72.07 194 GLU C N 1
ATOM 4168 C CA . GLU C 3 194 ? 6.326 -1.174 41.133 1.00 71.72 194 GLU C CA 1
ATOM 4169 C C . GLU C 3 194 ? 6.641 -1.738 39.752 1.00 70.77 194 GLU C C 1
ATOM 4170 O O . GLU C 3 194 ? 7.249 -1.051 38.938 1.00 71.02 194 GLU C O 1
ATOM 4172 N N . ALA C 3 195 ? 6.221 -2.977 39.483 1.00 69.55 195 ALA C N 1
ATOM 4173 C CA . ALA C 3 195 ? 6.500 -3.637 38.208 1.00 69.15 195 ALA C CA 1
ATOM 4174 C C . ALA C 3 195 ? 5.266 -3.824 37.326 1.00 68.59 195 ALA C C 1
ATOM 4175 O O . ALA C 3 195 ? 4.417 -4.659 37.630 1.00 68.33 195 ALA C O 1
ATOM 4177 N N . THR C 3 196 ? 5.193 -3.093 36.209 1.00 68.08 196 THR C N 1
ATOM 4178 C CA . THR C 3 196 ? 4.079 -3.237 35.278 1.00 68.11 196 THR C CA 1
ATOM 4179 C C . THR C 3 196 ? 4.496 -4.096 34.092 1.00 67.78 196 THR C C 1
ATOM 4180 O O . THR C 3 196 ? 5.401 -3.727 33.343 1.00 67.67 196 THR C O 1
ATOM 4184 N N . HIS C 3 197 ? 3.859 -5.267 33.964 1.00 67.46 197 HIS C N 1
ATOM 4185 C CA . HIS C 3 197 ? 4.095 -6.250 32.906 1.00 67.60 197 HIS C CA 1
ATOM 4186 C C . HIS C 3 197 ? 2.738 -6.656 32.285 1.00 68.75 197 HIS C C 1
ATOM 4187 O O . HIS C 3 197 ? 1.718 -6.584 32.971 1.00 68.99 197 HIS C O 1
ATOM 4194 N N . LYS C 3 198 ? 2.712 -7.101 31.012 1.00 69.18 198 LYS C N 1
ATOM 4195 C CA . LYS C 3 198 ? 1.454 -7.507 30.369 1.00 70.17 198 LYS C CA 1
ATOM 4196 C C . LYS C 3 198 ? 0.811 -8.770 30.989 1.00 70.97 198 LYS C C 1
ATOM 4197 O O . LYS C 3 198 ? -0.359 -9.026 30.759 1.00 71.04 198 LYS C O 1
ATOM 4203 N N . THR C 3 199 ? 1.552 -9.535 31.798 1.00 71.52 199 THR C N 1
ATOM 4204 C CA . THR C 3 199 ? 1.026 -10.743 32.448 1.00 72.60 199 THR C CA 1
ATOM 4205 C C . THR C 3 199 ? -0.081 -10.456 33.503 1.00 73.64 199 THR C C 1
ATOM 4206 O O . THR C 3 199 ? -0.742 -11.396 33.956 1.00 73.61 199 THR C O 1
ATOM 4210 N N . SER C 3 200 ? -0.273 -9.186 33.876 1.00 74.20 200 SER C N 1
ATOM 4211 C CA . SER C 3 200 ? -1.298 -8.773 34.822 1.00 75.21 200 SER C CA 1
ATOM 4212 C C . SER C 3 200 ? -1.559 -7.265 34.729 1.00 76.06 200 SER C C 1
ATOM 4213 O O . SER C 3 200 ? -0.647 -6.494 34.425 1.00 76.02 200 SER C O 1
ATOM 4216 N N . THR C 3 201 ? -2.819 -6.848 34.928 1.00 76.50 201 THR C N 1
ATOM 4217 C CA . THR C 3 201 ? -3.179 -5.429 34.888 1.00 77.42 201 THR C CA 1
ATOM 4218 C C . THR C 3 201 ? -2.729 -4.711 36.175 1.00 78.38 201 THR C C 1
ATOM 4219 O O . THR C 3 201 ? -2.456 -3.515 36.145 1.00 78.77 201 THR C O 1
ATOM 4223 N N . SER C 3 202 ? -2.635 -5.442 37.295 1.00 78.49 202 SER C N 1
ATOM 4224 C CA . SER C 3 202 ? -2.180 -4.901 38.568 1.00 79.14 202 SER C CA 1
ATOM 4225 C C . SER C 3 202 ? -0.662 -5.037 38.614 1.00 79.23 202 SER C C 1
ATOM 4226 O O . SER C 3 202 ? -0.142 -6.125 38.368 1.00 78.95 202 SER C O 1
ATOM 4229 N N . PRO C 3 203 ? 0.069 -3.959 38.942 1.00 79.34 203 PRO C N 1
ATOM 4230 C CA . PRO C 3 203 ? 1.533 -4.073 39.019 1.00 79.46 203 PRO C CA 1
ATOM 4231 C C . PRO C 3 203 ? 2.005 -4.859 40.237 1.00 79.68 203 PRO C C 1
ATOM 4232 O O . PRO C 3 203 ? 1.304 -4.907 41.246 1.00 79.79 203 PRO C O 1
ATOM 4236 N N . ILE C 3 204 ? 3.186 -5.491 40.141 1.00 79.65 204 ILE C N 1
ATOM 4237 C CA . ILE C 3 204 ? 3.737 -6.231 41.274 1.00 80.35 204 ILE C CA 1
ATOM 4238 C C . ILE C 3 204 ? 4.448 -5.230 42.166 1.00 80.79 204 ILE C C 1
ATOM 4239 O O . ILE C 3 204 ? 5.399 -4.586 41.734 1.00 80.76 204 ILE C O 1
ATOM 4244 N N . VAL C 3 205 ? 3.961 -5.059 43.395 1.00 81.08 205 VAL C N 1
ATOM 4245 C CA . VAL C 3 205 ? 4.527 -4.076 44.310 1.00 81.79 205 VAL C CA 1
ATOM 4246 C C . VAL C 3 205 ? 5.421 -4.693 45.391 1.00 82.48 205 VAL C C 1
ATOM 4247 O O . VAL C 3 205 ? 4.965 -5.530 46.166 1.00 82.61 205 VAL C O 1
ATOM 4251 N N . LYS C 3 206 ? 6.685 -4.258 45.455 1.00 82.75 206 LYS C N 1
ATOM 4252 C CA . LYS C 3 206 ? 7.611 -4.713 46.485 1.00 83.69 206 LYS C CA 1
ATOM 4253 C C . LYS C 3 206 ? 8.078 -3.505 47.283 1.00 84.68 206 LYS C C 1
ATOM 4254 O O . LYS C 3 206 ? 8.451 -2.485 46.704 1.00 84.68 206 LYS C O 1
ATOM 4260 N N . SER C 3 207 ? 7.988 -3.592 48.612 1.00 85.30 207 SER C N 1
ATOM 4261 C CA . SER C 3 207 ? 8.324 -2.469 49.477 1.00 86.33 207 SER C CA 1
ATOM 4262 C C . SER C 3 207 ? 9.097 -2.886 50.730 1.00 87.21 207 SER C C 1
ATOM 4263 O O . SER C 3 207 ? 9.127 -4.060 51.094 1.00 87.48 207 SER C O 1
ATOM 4266 N N . PHE C 3 208 ? 9.712 -1.908 51.392 1.00 87.60 208 PHE C N 1
ATOM 4267 C CA . PHE C 3 208 ? 10.404 -2.105 52.656 1.00 88.54 208 PHE C CA 1
ATOM 4268 C C . PHE C 3 208 ? 10.372 -0.804 53.457 1.00 89.36 208 PHE C C 1
ATOM 4269 O O . PHE C 3 208 ? 10.280 0.286 52.885 1.00 89.37 208 PHE C O 1
ATOM 4277 N N . ASN C 3 209 ? 10.472 -0.918 54.778 1.00 89.86 209 ASN C N 1
ATOM 4278 C CA . ASN C 3 209 ? 10.488 0.251 55.645 1.00 90.83 209 ASN C CA 1
ATOM 4279 C C . ASN C 3 209 ? 11.851 0.338 56.299 1.00 91.74 209 ASN C C 1
ATOM 4280 O O . ASN C 3 209 ? 12.357 -0.661 56.805 1.00 91.89 209 ASN C O 1
ATOM 4285 N N . ARG C 3 210 ? 12.457 1.522 56.261 1.00 92.18 210 ARG C N 1
ATOM 4286 C CA . ARG C 3 210 ? 13.773 1.781 56.830 1.00 93.17 210 ARG C CA 1
ATOM 4287 C C . ARG C 3 210 ? 13.715 1.813 58.360 1.00 93.69 210 ARG C C 1
ATOM 4288 O O . ARG C 3 210 ? 13.824 0.774 59.013 1.00 93.90 210 ARG C O 1
ATOM 4296 N N . LYS D 1 293 ? 57.469 -31.256 125.778 1.00 48.70 293 LYS D N 1
ATOM 4297 C CA . LYS D 1 293 ? 56.572 -30.134 125.503 1.00 48.74 293 LYS D CA 1
ATOM 4298 C C . LYS D 1 293 ? 55.925 -30.244 124.118 1.00 46.97 293 LYS D C 1
ATOM 4299 O O . LYS D 1 293 ? 56.625 -30.376 123.110 1.00 47.61 293 LYS D O 1
ATOM 4305 N N . VAL D 1 294 ? 54.588 -30.229 124.082 1.00 44.12 294 VAL D N 1
ATOM 4306 C CA . VAL D 1 294 ? 53.847 -30.260 122.830 1.00 41.98 294 VAL D CA 1
ATOM 4307 C C . VAL D 1 294 ? 53.875 -28.842 122.225 1.00 38.27 294 VAL D C 1
ATOM 4308 O O . VAL D 1 294 ? 53.963 -27.833 122.948 1.00 39.09 294 VAL D O 1
ATOM 4312 N N . ILE D 1 295 ? 53.857 -28.765 120.908 1.00 34.44 295 ILE D N 1
ATOM 4313 C CA . ILE D 1 295 ? 53.831 -27.483 120.226 1.00 31.96 295 ILE D CA 1
ATOM 4314 C C . ILE D 1 295 ? 52.408 -27.248 119.743 1.00 30.88 295 ILE D C 1
ATOM 4315 O O . ILE D 1 295 ? 51.842 -28.099 119.040 1.00 30.94 295 ILE D O 1
ATOM 4320 N N . HIS D 1 296 ? 51.821 -26.115 120.126 1.00 29.48 296 HIS D N 1
ATOM 4321 C CA . HIS D 1 296 ? 50.487 -25.766 119.677 1.00 29.83 296 HIS D CA 1
ATOM 4322 C C . HIS D 1 296 ? 50.647 -25.197 118.287 1.00 29.23 296 HIS D C 1
ATOM 4323 O O . HIS D 1 296 ? 51.148 -24.077 118.108 1.00 28.87 296 HIS D O 1
ATOM 4330 N N . GLY D 1 297 ? 50.292 -26.004 117.306 1.00 28.08 297 GLY D N 1
ATOM 4331 C CA . GLY D 1 297 ? 50.472 -25.613 115.922 1.00 28.15 297 GLY D CA 1
ATOM 4332 C C . GLY D 1 297 ? 50.303 -26.764 114.965 1.00 27.97 297 GLY D C 1
ATOM 4333 O O . GLY D 1 297 ? 49.771 -27.822 115.330 1.00 28.27 297 GLY D O 1
ATOM 4334 N N . CYS D 1 298 ? 50.759 -26.558 113.734 1.00 26.89 298 CYS D N 1
ATOM 4335 C CA . CYS D 1 298 ? 50.495 -27.521 112.679 1.00 26.17 298 CYS D CA 1
ATOM 4336 C C . CYS D 1 298 ? 51.719 -28.175 112.088 1.00 24.68 298 CYS D C 1
ATOM 4337 O O . CYS D 1 298 ? 52.639 -27.492 111.625 1.00 23.97 298 CYS D O 1
ATOM 4340 N N . ASN D 1 299 ? 51.677 -29.505 112.004 1.00 23.38 299 ASN D N 1
ATOM 4341 C CA . ASN D 1 299 ? 52.717 -30.247 111.310 1.00 22.33 299 ASN D CA 1
ATOM 4342 C C . ASN D 1 299 ? 52.193 -30.512 109.887 1.00 22.05 299 ASN D C 1
ATOM 4343 O O . ASN D 1 299 ? 51.244 -31.260 109.696 1.00 21.39 299 ASN D O 1
ATOM 4348 N N . PHE D 1 300 ? 52.803 -29.873 108.905 1.00 22.09 300 PHE D N 1
ATOM 4349 C CA . PHE D 1 300 ? 52.419 -30.045 107.502 1.00 22.58 300 PHE D CA 1
ATOM 4350 C C . PHE D 1 300 ? 53.243 -31.087 106.756 1.00 23.13 300 PHE D C 1
ATOM 4351 O O . PHE D 1 300 ? 53.038 -31.278 105.553 1.00 23.49 300 PHE D O 1
ATOM 4359 N N . SER D 1 301 ? 54.216 -31.679 107.424 1.00 24.09 301 SER D N 1
ATOM 4360 C CA . SER D 1 301 ? 55.120 -32.640 106.837 1.00 26.65 301 SER D CA 1
ATOM 4361 C C . SER D 1 301 ? 54.603 -34.061 106.942 1.00 29.30 301 SER D C 1
ATOM 4362 O O . SER D 1 301 ? 53.634 -34.331 107.656 1.00 30.09 301 SER D O 1
ATOM 4365 N N . SER D 1 302 ? 55.215 -34.971 106.170 1.00 30.94 302 SER D N 1
ATOM 4366 C CA . SER D 1 302 ? 54.786 -36.353 106.118 1.00 33.88 302 SER D CA 1
ATOM 4367 C C . SER D 1 302 ? 55.667 -37.328 106.832 1.00 37.16 302 SER D C 1
ATOM 4368 O O . SER D 1 302 ? 55.347 -38.521 106.796 1.00 38.37 302 SER D O 1
ATOM 4371 N N . ASN D 1 303 ? 56.782 -36.887 107.426 1.00 38.63 303 ASN D N 1
ATOM 4372 C CA . ASN D 1 303 ? 57.654 -37.841 108.099 1.00 40.96 303 ASN D CA 1
ATOM 4373 C C . ASN D 1 303 ? 56.971 -38.295 109.374 1.00 43.18 303 ASN D C 1
ATOM 4374 O O . ASN D 1 303 ? 56.514 -37.459 110.166 1.00 43.71 303 ASN D O 1
ATOM 4379 N N . VAL D 1 304 ? 56.842 -39.615 109.547 1.00 43.70 304 VAL D N 1
ATOM 4380 C CA . VAL D 1 304 ? 56.185 -40.151 110.741 1.00 44.50 304 VAL D CA 1
ATOM 4381 C C . VAL D 1 304 ? 57.056 -40.031 111.983 1.00 44.08 304 VAL D C 1
ATOM 4382 O O . VAL D 1 304 ? 56.526 -40.064 113.093 1.00 44.61 304 VAL D O 1
ATOM 4386 N N . SER D 1 305 ? 58.378 -39.867 111.807 1.00 42.86 305 SER D N 1
ATOM 4387 C CA . SER D 1 305 ? 59.291 -39.675 112.907 1.00 42.21 305 SER D CA 1
ATOM 4388 C C . SER D 1 305 ? 59.768 -38.217 112.951 1.00 40.77 305 SER D C 1
ATOM 4389 O O . SER D 1 305 ? 60.215 -37.662 111.947 1.00 40.77 305 SER D O 1
ATOM 4392 N N . SER D 1 306 ? 59.693 -37.631 114.127 1.00 38.85 306 SER D N 1
ATOM 4393 C CA . SER D 1 306 ? 60.165 -36.287 114.378 1.00 38.46 306 SER D CA 1
ATOM 4394 C C . SER D 1 306 ? 60.391 -36.129 115.872 1.00 37.73 306 SER D C 1
ATOM 4395 O O . SER D 1 306 ? 59.741 -36.810 116.678 1.00 38.23 306 SER D O 1
ATOM 4398 N N . LYS D 1 307 ? 61.333 -35.261 116.246 1.00 36.76 307 LYS D N 1
ATOM 4399 C CA . LYS D 1 307 ? 61.528 -34.969 117.667 1.00 36.75 307 LYS D CA 1
ATOM 4400 C C . LYS D 1 307 ? 60.507 -33.954 118.205 1.00 36.89 307 LYS D C 1
ATOM 4401 O O . LYS D 1 307 ? 60.463 -33.711 119.404 1.00 37.52 307 LYS D O 1
ATOM 4407 N N . HIS D 1 308 ? 59.690 -33.362 117.316 1.00 35.60 308 HIS D N 1
ATOM 4408 C CA . HIS D 1 308 ? 58.673 -32.385 117.663 1.00 34.81 308 HIS D CA 1
ATOM 4409 C C . HIS D 1 308 ? 57.300 -33.036 117.617 1.00 35.40 308 HIS D C 1
ATOM 4410 O O . HIS D 1 308 ? 57.043 -33.882 116.756 1.00 35.87 308 HIS D O 1
ATOM 4417 N N . THR D 1 309 ? 56.418 -32.658 118.547 1.00 34.94 309 THR D N 1
ATOM 4418 C CA . THR D 1 309 ? 55.047 -33.162 118.572 1.00 34.69 309 THR D CA 1
ATOM 4419 C C . THR D 1 309 ? 54.147 -31.952 118.475 1.00 32.77 309 THR D C 1
ATOM 4420 O O . THR D 1 309 ? 54.295 -31.009 119.264 1.00 32.64 309 THR D O 1
ATOM 4424 N N . PHE D 1 310 ? 53.241 -31.957 117.501 1.00 30.51 310 PHE D N 1
ATOM 4425 C CA . PHE D 1 310 ? 52.336 -30.852 117.262 1.00 29.55 310 PHE D CA 1
ATOM 4426 C C . PHE D 1 310 ? 50.938 -31.242 117.678 1.00 29.72 310 PHE D C 1
ATOM 4427 O O . PHE D 1 310 ? 50.570 -32.413 117.574 1.00 29.56 310 PHE D O 1
ATOM 4435 N N . THR D 1 311 ? 50.154 -30.273 118.170 1.00 29.17 311 THR D N 1
ATOM 4436 C CA . THR D 1 311 ? 48.772 -30.556 118.549 1.00 29.86 311 THR D CA 1
ATOM 4437 C C . THR D 1 311 ? 47.926 -30.906 117.316 1.00 30.06 311 THR D C 1
ATOM 4438 O O . THR D 1 311 ? 46.925 -31.618 117.441 1.00 30.75 311 THR D O 1
ATOM 4442 N N . ASP D 1 312 ? 48.278 -30.353 116.136 1.00 28.97 312 ASP D N 1
ATOM 4443 C CA . ASP D 1 312 ? 47.509 -30.554 114.921 1.00 28.52 312 ASP D CA 1
ATOM 4444 C C . ASP D 1 312 ? 48.404 -30.935 113.741 1.00 27.34 312 ASP D C 1
ATOM 4445 O O . ASP D 1 312 ? 49.593 -30.623 113.737 1.00 26.66 312 ASP D O 1
ATOM 4450 N N . SER D 1 313 ? 47.814 -31.562 112.722 1.00 26.49 313 SER D N 1
ATOM 4451 C CA . SER D 1 313 ? 48.587 -31.919 111.532 1.00 26.60 313 SER D CA 1
ATOM 4452 C C . SER D 1 313 ? 47.722 -31.933 110.279 1.00 26.71 313 SER D C 1
ATOM 4453 O O . SER D 1 313 ? 46.512 -32.184 110.350 1.00 27.95 313 SER D O 1
ATOM 4456 N N . LEU D 1 314 ? 48.334 -31.639 109.136 1.00 25.31 314 LEU D N 1
ATOM 4457 C CA . LEU D 1 314 ? 47.646 -31.655 107.850 1.00 25.40 314 LEU D CA 1
ATOM 4458 C C . LEU D 1 314 ? 48.735 -31.971 106.837 1.00 24.73 314 LEU D C 1
ATOM 4459 O O . LEU D 1 314 ? 49.611 -31.152 106.615 1.00 24.19 314 LEU D O 1
ATOM 4464 N N . ASP D 1 315 ? 48.729 -33.183 106.290 1.00 23.87 315 ASP D N 1
ATOM 4465 C CA . ASP D 1 315 ? 49.752 -33.631 105.346 1.00 24.44 315 ASP D CA 1
ATOM 4466 C C . ASP D 1 315 ? 49.525 -32.967 104.009 1.00 24.52 315 ASP D C 1
ATOM 4467 O O . ASP D 1 315 ? 48.700 -33.396 103.227 1.00 24.16 315 ASP D O 1
ATOM 4472 N N . ILE D 1 316 ? 50.278 -31.908 103.748 1.00 25.15 316 ILE D N 1
ATOM 4473 C CA . ILE D 1 316 ? 50.121 -31.097 102.544 1.00 26.93 316 ILE D CA 1
ATOM 4474 C C . ILE D 1 316 ? 50.362 -31.915 101.275 1.00 25.21 316 ILE D C 1
ATOM 4475 O O . ILE D 1 316 ? 49.717 -31.660 100.256 1.00 24.87 316 ILE D O 1
ATOM 4480 N N . SER D 1 317 ? 51.267 -32.916 101.325 1.00 24.50 317 SER D N 1
ATOM 4481 C CA . SER D 1 317 ? 51.504 -33.753 100.161 1.00 25.12 317 SER D CA 1
ATOM 4482 C C . SER D 1 317 ? 50.217 -34.470 99.677 1.00 25.43 317 SER D C 1
ATOM 4483 O O . SER D 1 317 ? 50.164 -34.903 98.518 1.00 24.75 317 SER D O 1
ATOM 4486 N N . LEU D 1 318 ? 49.178 -34.566 100.549 1.00 25.66 318 LEU D N 1
ATOM 4487 C CA . LEU D 1 318 ? 47.929 -35.263 100.182 1.00 27.12 318 LEU D CA 1
ATOM 4488 C C . LEU D 1 318 ? 46.779 -34.356 99.785 1.00 28.61 318 LEU D C 1
ATOM 4489 O O . LEU D 1 318 ? 45.772 -34.868 99.268 1.00 30.52 318 LEU D O 1
ATOM 4494 N N . VAL D 1 319 ? 46.916 -33.050 99.990 1.00 28.34 319 VAL D N 1
ATOM 4495 C CA . VAL D 1 319 ? 45.858 -32.155 99.573 1.00 29.23 319 VAL D CA 1
ATOM 4496 C C . VAL D 1 319 ? 45.949 -31.884 98.051 1.00 27.56 319 VAL D C 1
ATOM 4497 O O . VAL D 1 319 ? 46.949 -32.221 97.413 1.00 26.45 319 VAL D O 1
ATOM 4501 N N . ASP D 1 320 ? 44.850 -31.386 97.456 1.00 26.64 320 ASP D N 1
ATOM 4502 C CA . ASP D 1 320 ? 44.804 -31.203 96.007 1.00 25.61 320 ASP D CA 1
ATOM 4503 C C . ASP D 1 320 ? 45.810 -30.190 95.529 1.00 24.43 320 ASP D C 1
ATOM 4504 O O . ASP D 1 320 ? 46.060 -29.192 96.201 1.00 24.79 320 ASP D O 1
ATOM 4509 N N . ASP D 1 321 ? 46.281 -30.355 94.289 1.00 23.69 321 ASP D N 1
ATOM 4510 C CA . ASP D 1 321 ? 47.096 -29.318 93.640 1.00 25.05 321 ASP D CA 1
ATOM 4511 C C . ASP D 1 321 ? 46.224 -28.054 93.496 1.00 25.73 321 ASP D C 1
ATOM 4512 O O . ASP D 1 321 ? 45.008 -28.178 93.270 1.00 25.35 321 ASP D O 1
ATOM 4517 N N . SER D 1 322 ? 46.822 -26.876 93.715 1.00 26.10 322 SER D N 1
ATOM 4518 C CA . SER D 1 322 ? 46.163 -25.577 93.611 1.00 26.00 322 SER D CA 1
ATOM 4519 C C . SER D 1 322 ? 45.164 -25.279 94.739 1.00 25.65 322 SER D C 1
ATOM 4520 O O . SER D 1 322 ? 44.465 -24.262 94.676 1.00 26.03 322 SER D O 1
ATOM 4523 N N . ALA D 1 323 ? 45.111 -26.127 95.777 1.00 24.89 323 ALA D N 1
ATOM 4524 C CA . ALA D 1 323 ? 44.230 -25.889 96.919 1.00 25.18 323 ALA D CA 1
ATOM 4525 C C . ALA D 1 323 ? 44.972 -25.129 98.049 1.00 25.14 323 ALA D C 1
ATOM 4526 O O . ALA D 1 323 ? 46.191 -25.033 98.027 1.00 25.75 323 ALA D O 1
ATOM 4528 N N . HIS D 1 324 ? 44.224 -24.524 98.982 1.00 24.08 324 HIS D N 1
ATOM 4529 C CA . HIS D 1 324 ? 44.755 -23.712 100.071 1.00 23.75 324 HIS D CA 1
ATOM 4530 C C . HIS D 1 324 ? 43.909 -24.083 101.269 1.00 24.32 324 HIS D C 1
ATOM 4531 O O . HIS D 1 324 ? 42.791 -23.589 101.424 1.00 24.62 324 HIS D O 1
ATOM 4538 N N . ILE D 1 325 ? 44.409 -25.009 102.078 1.00 23.51 325 ILE D N 1
ATOM 4539 C CA . ILE D 1 325 ? 43.644 -25.587 103.175 1.00 24.51 325 ILE D CA 1
ATOM 4540 C C . ILE D 1 325 ? 44.051 -25.013 104.523 1.00 24.97 325 ILE D C 1
ATOM 4541 O O . ILE D 1 325 ? 45.242 -24.886 104.769 1.00 25.14 325 ILE D O 1
ATOM 4546 N N . SER D 1 326 ? 43.093 -24.685 105.402 1.00 25.04 326 SER D N 1
ATOM 4547 C CA . SER D 1 326 ? 43.448 -24.137 106.715 1.00 26.46 326 SER D CA 1
ATOM 4548 C C . SER D 1 326 ? 43.658 -25.220 107.774 1.00 27.73 326 SER D C 1
ATOM 4549 O O . SER D 1 326 ? 43.127 -26.333 107.677 1.00 27.33 326 SER D O 1
ATOM 4552 N N . CYS D 1 327 ? 44.459 -24.883 108.785 1.00 27.96 327 CYS D N 1
ATOM 4553 C CA . CYS D 1 327 ? 44.707 -25.696 109.967 1.00 29.31 327 CYS D CA 1
ATOM 4554 C C . CYS D 1 327 ? 44.615 -24.661 111.087 1.00 30.69 327 CYS D C 1
ATOM 4555 O O . CYS D 1 327 ? 45.437 -23.746 111.157 1.00 31.06 327 CYS D O 1
ATOM 4558 N N . ASN D 1 328 ? 43.575 -24.736 111.892 1.00 31.31 328 ASN D N 1
ATOM 4559 C CA . ASN D 1 328 ? 43.279 -23.705 112.877 1.00 33.24 328 ASN D CA 1
ATOM 4560 C C . ASN D 1 328 ? 43.679 -24.083 114.286 1.00 33.73 328 ASN D C 1
ATOM 4561 O O . ASN D 1 328 ? 43.349 -25.159 114.769 1.00 33.87 328 ASN D O 1
ATOM 4566 N N . VAL D 1 329 ? 44.358 -23.166 114.960 1.00 32.88 329 VAL D N 1
ATOM 4567 C CA . VAL D 1 329 ? 44.886 -23.371 116.300 1.00 33.33 329 VAL D CA 1
ATOM 4568 C C . VAL D 1 329 ? 44.357 -22.265 117.213 1.00 33.31 329 VAL D C 1
ATOM 4569 O O . VAL D 1 329 ? 44.396 -21.092 116.843 1.00 33.16 329 VAL D O 1
ATOM 4573 N N . HIS D 1 330 ? 43.829 -22.635 118.375 1.00 33.56 330 HIS D N 1
ATOM 4574 C CA . HIS D 1 330 ? 43.268 -21.671 119.306 1.00 35.75 330 HIS D CA 1
ATOM 4575 C C . HIS D 1 330 ? 43.805 -21.915 120.713 1.00 36.51 330 HIS D C 1
ATOM 4576 O O . HIS D 1 330 ? 43.581 -22.981 121.291 1.00 37.00 330 HIS D O 1
ATOM 4583 N N . LEU D 1 331 ? 44.494 -20.914 121.270 1.00 36.26 331 LEU D N 1
ATOM 4584 C CA . LEU D 1 331 ? 45.046 -20.960 122.619 1.00 36.73 331 LEU D CA 1
ATOM 4585 C C . LEU D 1 331 ? 44.142 -20.119 123.521 1.00 38.13 331 LEU D C 1
ATOM 4586 O O . LEU D 1 331 ? 43.794 -18.988 123.168 1.00 37.37 331 LEU D O 1
ATOM 4591 N N . SER D 1 332 ? 43.748 -20.668 124.676 1.00 40.01 332 SER D N 1
ATOM 4592 C CA . SER D 1 332 ? 42.856 -19.943 125.585 1.00 42.38 332 SER D CA 1
ATOM 4593 C C . SER D 1 332 ? 43.185 -20.248 127.037 1.00 44.35 332 SER D C 1
ATOM 4594 O O . SER D 1 332 ? 42.674 -21.212 127.584 1.00 45.30 332 SER D O 1
ATOM 4597 N N . GLU D 1 333 ? 44.048 -19.443 127.654 1.00 44.96 333 GLU D N 1
ATOM 4598 C CA . GLU D 1 333 ? 44.468 -19.592 129.047 1.00 45.37 333 GLU D CA 1
ATOM 4599 C C . GLU D 1 333 ? 44.645 -18.202 129.675 1.00 46.52 333 GLU D C 1
ATOM 4600 O O . GLU D 1 333 ? 45.006 -17.252 128.981 1.00 45.66 333 GLU D O 1
ATOM 4606 N N . PRO D 1 334 ? 44.453 -18.068 131.005 1.00 47.88 334 PRO D N 1
ATOM 4607 C CA . PRO D 1 334 ? 44.716 -16.767 131.653 1.00 48.35 334 PRO D CA 1
ATOM 4608 C C . PRO D 1 334 ? 46.196 -16.386 131.513 1.00 48.66 334 PRO D C 1
ATOM 4609 O O . PRO D 1 334 ? 46.524 -15.230 131.236 1.00 49.28 334 PRO D O 1
ATOM 4613 N N . LYS D 1 335 ? 47.088 -17.378 131.661 1.00 47.98 335 LYS D N 1
ATOM 4614 C CA . LYS D 1 335 ? 48.530 -17.195 131.524 1.00 47.23 335 LYS D CA 1
ATOM 4615 C C . LYS D 1 335 ? 49.101 -18.361 130.717 1.00 44.82 335 LYS D C 1
ATOM 4616 O O . LYS D 1 335 ? 48.720 -19.514 130.916 1.00 45.24 335 LYS D O 1
ATOM 4622 N N . TYR D 1 336 ? 50.015 -18.057 129.816 1.00 42.21 336 TYR D N 1
ATOM 4623 C CA . TYR D 1 336 ? 50.635 -19.057 128.959 1.00 40.00 336 TYR D CA 1
ATOM 4624 C C . TYR D 1 336 ? 52.023 -19.454 129.448 1.00 40.26 336 TYR D C 1
ATOM 4625 O O . TYR D 1 336 ? 52.638 -18.765 130.257 1.00 40.35 336 TYR D O 1
ATOM 4634 N N . ASN D 1 337 ? 52.495 -20.587 128.963 1.00 40.05 337 ASN D N 1
ATOM 4635 C CA . ASN D 1 337 ? 53.853 -21.118 129.074 1.00 39.98 337 ASN D CA 1
ATOM 4636 C C . ASN D 1 337 ? 53.856 -22.105 127.915 1.00 38.01 337 ASN D C 1
ATOM 4637 O O . ASN D 1 337 ? 53.838 -23.319 128.110 1.00 38.12 337 ASN D O 1
ATOM 4642 N N . HIS D 1 338 ? 53.738 -21.564 126.692 1.00 36.11 338 HIS D N 1
ATOM 4643 C CA . HIS D 1 338 ? 53.489 -22.379 125.519 1.00 34.80 338 HIS D CA 1
ATOM 4644 C C . HIS D 1 338 ? 54.456 -22.173 124.380 1.00 33.38 338 HIS D C 1
ATOM 4645 O O . HIS D 1 338 ? 54.992 -21.081 124.183 1.00 33.59 338 HIS D O 1
ATOM 4652 N N . LEU D 1 339 ? 54.600 -23.222 123.576 1.00 31.80 339 LEU D N 1
ATOM 4653 C CA . LEU D 1 339 ? 55.324 -23.197 122.313 1.00 30.92 339 LEU D CA 1
ATOM 4654 C C . LEU D 1 339 ? 54.243 -23.206 121.221 1.00 29.78 339 LEU D C 1
ATOM 4655 O O . LEU D 1 339 ? 53.271 -23.967 121.311 1.00 29.32 339 LEU D O 1
ATOM 4660 N N . VAL D 1 340 ? 54.402 -22.350 120.209 1.00 29.08 340 VAL D N 1
ATOM 4661 C CA . VAL D 1 340 ? 53.494 -22.254 119.071 1.00 28.39 340 VAL D CA 1
ATOM 4662 C C . VAL D 1 340 ? 54.378 -22.368 117.825 1.00 28.36 340 VAL D C 1
ATOM 4663 O O . VAL D 1 340 ? 55.456 -21.766 117.803 1.00 28.29 340 VAL D O 1
ATOM 4667 N N . GLY D 1 341 ? 53.937 -23.102 116.804 1.00 27.12 341 GLY D N 1
ATOM 4668 C CA . GLY D 1 341 ? 54.753 -23.230 115.605 1.00 26.21 341 GLY D CA 1
ATOM 4669 C C . GLY D 1 341 ? 54.221 -24.089 114.502 1.00 25.07 341 GLY D C 1
ATOM 4670 O O . GLY D 1 341 ? 53.050 -24.471 114.502 1.00 24.17 341 GLY D O 1
ATOM 4671 N N . LEU D 1 342 ? 55.088 -24.353 113.529 1.00 23.90 342 LEU D N 1
ATOM 4672 C CA . LEU D 1 342 ? 54.717 -25.215 112.417 1.00 24.10 342 LEU D CA 1
ATOM 4673 C C . LEU D 1 342 ? 55.893 -26.021 111.904 1.00 23.95 342 LEU D C 1
ATOM 4674 O O . LEU D 1 342 ? 57.058 -25.708 112.193 1.00 24.30 342 LEU D O 1
ATOM 4679 N N . ASN D 1 343 ? 55.599 -27.041 111.115 1.00 23.16 343 ASN D N 1
ATOM 4680 C CA . ASN D 1 343 ? 56.630 -27.834 110.455 1.00 22.62 343 ASN D CA 1
ATOM 4681 C C . ASN D 1 343 ? 56.204 -27.809 108.985 1.00 22.25 343 ASN D C 1
ATOM 4682 O O . ASN D 1 343 ? 55.108 -28.271 108.664 1.00 22.02 343 ASN D O 1
ATOM 4687 N N . CYS D 1 344 ? 57.051 -27.250 108.107 1.00 21.40 344 CYS D N 1
ATOM 4688 C CA . CYS D 1 344 ? 56.715 -27.117 106.694 1.00 22.00 344 CYS D CA 1
ATOM 4689 C C . CYS D 1 344 ? 57.743 -27.788 105.795 1.00 22.67 344 CYS D C 1
ATOM 4690 O O . CYS D 1 344 ? 58.937 -27.510 105.908 1.00 23.46 344 CYS D O 1
ATOM 4693 N N . PRO D 1 345 ? 57.300 -28.661 104.865 1.00 22.64 345 PRO D N 1
ATOM 4694 C CA . PRO D 1 345 ? 58.268 -29.309 103.973 1.00 23.42 345 PRO D CA 1
ATOM 4695 C C . PRO D 1 345 ? 58.684 -28.472 102.755 1.00 24.55 345 PRO D C 1
ATOM 4696 O O . PRO D 1 345 ? 59.499 -28.944 101.956 1.00 26.06 345 PRO D O 1
ATOM 4700 N N . GLY D 1 346 ? 58.203 -27.228 102.652 1.00 24.05 346 GLY D N 1
ATOM 4701 C CA . GLY D 1 346 ? 58.564 -26.350 101.540 1.00 24.60 346 GLY D CA 1
ATOM 4702 C C . GLY D 1 346 ? 58.798 -24.921 101.978 1.00 24.80 346 GLY D C 1
ATOM 4703 O O . GLY D 1 346 ? 59.474 -24.692 102.981 1.00 26.24 346 GLY D O 1
ATOM 4704 N N . ASP D 1 347 ? 58.251 -23.957 101.244 1.00 23.24 347 ASP D N 1
ATOM 4705 C CA . ASP D 1 347 ? 58.439 -22.535 101.553 1.00 23.16 347 ASP D CA 1
ATOM 4706 C C . ASP D 1 347 ? 57.474 -22.101 102.635 1.00 21.99 347 ASP D C 1
ATOM 4707 O O . ASP D 1 347 ? 56.285 -22.449 102.593 1.00 21.66 347 ASP D O 1
ATOM 4712 N N . ILE D 1 348 ? 57.967 -21.286 103.564 1.00 21.23 348 ILE D N 1
ATOM 4713 C CA . ILE D 1 348 ? 57.128 -20.721 104.620 1.00 22.04 348 ILE D CA 1
ATOM 4714 C C . ILE D 1 348 ? 56.986 -19.237 104.306 1.00 22.32 348 ILE D C 1
ATOM 4715 O O . ILE D 1 348 ? 57.991 -18.586 103.992 1.00 21.68 348 ILE D O 1
ATOM 4720 N N . ILE D 1 349 ? 55.754 -18.704 104.387 1.00 22.25 349 ILE D N 1
ATOM 4721 C CA . ILE D 1 349 ? 55.454 -17.309 104.081 1.00 23.20 349 ILE D CA 1
ATOM 4722 C C . ILE D 1 349 ? 54.596 -16.717 105.194 1.00 22.97 349 ILE D C 1
ATOM 4723 O O . ILE D 1 349 ? 53.541 -17.272 105.479 1.00 22.46 349 ILE D O 1
ATOM 4728 N N . PRO D 1 350 ? 54.960 -15.556 105.775 1.00 22.95 350 PRO D N 1
ATOM 4729 C CA . PRO D 1 350 ? 56.204 -14.788 105.571 1.00 22.47 350 PRO D CA 1
ATOM 4730 C C . PRO D 1 350 ? 57.362 -15.450 106.354 1.00 23.14 350 PRO D C 1
ATOM 4731 O O . PRO D 1 350 ? 57.346 -16.667 106.525 1.00 22.38 350 PRO D O 1
ATOM 4735 N N . ASP D 1 351 ? 58.353 -14.680 106.850 1.00 23.17 351 ASP D N 1
ATOM 4736 C CA . ASP D 1 351 ? 59.444 -15.256 107.647 1.00 24.14 351 ASP D CA 1
ATOM 4737 C C . ASP D 1 351 ? 58.942 -15.572 109.069 1.00 24.15 351 ASP D C 1
ATOM 4738 O O . ASP D 1 351 ? 59.307 -14.879 110.010 1.00 24.63 351 ASP D O 1
ATOM 4743 N N . CYS D 1 352 ? 58.071 -16.586 109.215 1.00 23.46 352 CYS D N 1
ATOM 4744 C CA . CYS D 1 352 ? 57.499 -16.978 110.502 1.00 23.91 352 CYS D CA 1
ATOM 4745 C C . CYS D 1 352 ? 58.592 -17.511 111.436 1.00 24.02 352 CYS D C 1
ATOM 4746 O O . CYS D 1 352 ? 59.501 -18.184 110.954 1.00 23.80 352 CYS D O 1
ATOM 4749 N N . PHE D 1 353 ? 58.523 -17.220 112.746 1.00 23.98 353 PHE D N 1
ATOM 4750 C CA . PHE D 1 353 ? 57.471 -16.411 113.383 1.00 24.24 353 PHE D CA 1
ATOM 4751 C C . PHE D 1 353 ? 57.896 -15.004 113.736 1.00 24.70 353 PHE D C 1
ATOM 4752 O O . PHE D 1 353 ? 57.084 -14.261 114.300 1.00 24.85 353 PHE D O 1
ATOM 4760 N N . PHE D 1 354 ? 59.131 -14.574 113.367 1.00 24.87 354 PHE D N 1
ATOM 4761 C CA . PHE D 1 354 ? 59.513 -13.179 113.591 1.00 25.32 354 PHE D CA 1
ATOM 4762 C C . PHE D 1 354 ? 58.530 -12.219 112.854 1.00 23.22 354 PHE D C 1
ATOM 4763 O O . PHE D 1 354 ? 58.153 -11.156 113.378 1.00 22.84 354 PHE D O 1
ATOM 4771 N N . GLN D 1 355 ? 58.085 -12.643 111.665 1.00 20.85 355 GLN D N 1
ATOM 4772 C CA . GLN D 1 355 ? 57.047 -11.945 110.935 1.00 20.99 355 GLN D CA 1
ATOM 4773 C C . GLN D 1 355 ? 55.896 -12.920 110.730 1.00 20.73 355 GLN D C 1
ATOM 4774 O O . GLN D 1 355 ? 56.105 -14.130 110.582 1.00 21.04 355 GLN D O 1
ATOM 4780 N N . VAL D 1 356 ? 54.683 -12.395 110.760 1.00 20.69 356 VAL D N 1
ATOM 4781 C CA . VAL D 1 356 ? 53.466 -13.190 110.550 1.00 21.39 356 VAL D CA 1
ATOM 4782 C C . VAL D 1 356 ? 52.523 -12.399 109.607 1.00 20.63 356 VAL D C 1
ATOM 4783 O O . VAL D 1 356 ? 52.760 -11.218 109.286 1.00 19.12 356 VAL D O 1
ATOM 4787 N N . TYR D 1 357 ? 51.464 -13.043 109.175 1.00 20.56 357 TYR D N 1
ATOM 4788 C CA . TYR D 1 357 ? 50.504 -12.465 108.261 1.00 20.72 357 TYR D CA 1
ATOM 4789 C C . TYR D 1 357 ? 49.228 -12.130 109.062 1.00 21.27 357 TYR D C 1
ATOM 4790 O O . TYR D 1 357 ? 48.768 -12.938 109.867 1.00 21.99 357 TYR D O 1
ATOM 4799 N N . GLN D 1 358 ? 48.678 -10.926 108.872 1.00 20.74 358 GLN D N 1
ATOM 4800 C CA . GLN D 1 358 ? 47.495 -10.491 109.597 1.00 21.14 358 GLN D CA 1
ATOM 4801 C C . GLN D 1 358 ? 46.284 -11.407 109.328 1.00 22.76 358 GLN D C 1
ATOM 4802 O O . GLN D 1 358 ? 46.185 -12.023 108.253 1.00 22.68 358 GLN D O 1
ATOM 4808 N N . PRO D 1 359 ? 45.334 -11.476 110.273 1.00 23.53 359 PRO D N 1
ATOM 4809 C CA . PRO D 1 359 ? 44.107 -12.235 110.008 1.00 24.01 359 PRO D CA 1
ATOM 4810 C C . PRO D 1 359 ? 43.296 -11.632 108.854 1.00 23.77 359 PRO D C 1
ATOM 4811 O O . PRO D 1 359 ? 43.500 -10.481 108.429 1.00 23.74 359 PRO D O 1
ATOM 4815 N N . GLU D 1 360 ? 42.433 -12.459 108.287 1.00 22.83 360 GLU D N 1
ATOM 4816 C CA . GLU D 1 360 ? 41.563 -12.075 107.197 1.00 23.29 360 GLU D CA 1
ATOM 4817 C C . GLU D 1 360 ? 40.552 -11.016 107.641 1.00 25.01 360 GLU D C 1
ATOM 4818 O O . GLU D 1 360 ? 39.946 -11.128 108.712 1.00 25.51 360 GLU D O 1
ATOM 4824 N N . SER D 1 361 ? 40.388 -9.984 106.824 1.00 25.48 361 SER D N 1
ATOM 4825 C CA . SER D 1 361 ? 39.407 -8.948 107.103 1.00 27.10 361 SER D CA 1
ATOM 4826 C C . SER D 1 361 ? 37.984 -9.476 106.869 1.00 27.53 361 SER D C 1
ATOM 4827 O O . SER D 1 361 ? 37.760 -10.311 105.988 1.00 26.95 361 SER D O 1
ATOM 4830 N N . GLU D 1 362 ? 37.014 -8.928 107.619 1.00 27.94 362 GLU D N 1
ATOM 4831 C CA . GLU D 1 362 ? 35.610 -9.252 107.410 1.00 29.77 362 GLU D CA 1
ATOM 4832 C C . GLU D 1 362 ? 35.094 -8.632 106.095 1.00 31.06 362 GLU D C 1
ATOM 4833 O O . GLU D 1 362 ? 34.105 -9.115 105.539 1.00 33.23 362 GLU D O 1
ATOM 4839 N N . GLU D 1 363 ? 35.694 -7.546 105.646 1.00 29.79 363 GLU D N 1
ATOM 4840 C CA . GLU D 1 363 ? 35.275 -6.863 104.431 1.00 30.16 363 GLU D CA 1
ATOM 4841 C C . GLU D 1 363 ? 36.312 -7.024 103.299 1.00 30.22 363 GLU D C 1
ATOM 4842 O O . GLU D 1 363 ? 37.134 -7.933 103.377 1.00 31.52 363 GLU D O 1
ATOM 4848 N N . LEU D 1 364 ? 36.277 -6.185 102.258 1.00 28.37 364 LEU D N 1
ATOM 4849 C CA . LEU D 1 364 ? 37.233 -6.298 101.161 1.00 28.04 364 LEU D CA 1
ATOM 4850 C C . LEU D 1 364 ? 38.415 -5.360 101.489 1.00 27.01 364 LEU D C 1
ATOM 4851 O O . LEU D 1 364 ? 38.486 -4.214 101.031 1.00 26.88 364 LEU D O 1
ATOM 4856 N N . GLU D 1 365 ? 39.283 -5.839 102.371 1.00 25.75 365 GLU D N 1
ATOM 4857 C CA . GLU D 1 365 ? 40.446 -5.099 102.847 1.00 26.03 365 GLU D CA 1
ATOM 4858 C C . GLU D 1 365 ? 41.657 -6.021 102.865 1.00 25.12 365 GLU D C 1
ATOM 4859 O O . GLU D 1 365 ? 41.533 -7.221 103.132 1.00 25.63 365 GLU D O 1
ATOM 4865 N N . PRO D 1 366 ? 42.844 -5.468 102.608 1.00 23.82 366 PRO D N 1
ATOM 4866 C CA . PRO D 1 366 ? 44.041 -6.310 102.598 1.00 23.35 366 PRO D CA 1
ATOM 4867 C C . PRO D 1 366 ? 44.488 -6.778 103.994 1.00 23.62 366 PRO D C 1
ATOM 4868 O O . PRO D 1 366 ? 44.107 -6.203 105.009 1.00 24.16 366 PRO D O 1
ATOM 4872 N N . SER D 1 367 ? 45.292 -7.850 104.023 1.00 23.01 367 SER D N 1
ATOM 4873 C CA . SER D 1 367 ? 45.974 -8.354 105.205 1.00 22.44 367 SER D CA 1
ATOM 4874 C C . SER D 1 367 ? 47.465 -8.174 104.887 1.00 23.06 367 SER D C 1
ATOM 4875 O O . SER D 1 367 ? 47.934 -8.541 103.793 1.00 23.12 367 SER D O 1
ATOM 4878 N N . ASN D 1 368 ? 48.205 -7.576 105.818 1.00 23.01 368 ASN D N 1
ATOM 4879 C CA . ASN D 1 368 ? 49.617 -7.292 105.646 1.00 22.29 368 ASN D CA 1
ATOM 4880 C C . ASN D 1 368 ? 50.537 -8.246 106.419 1.00 22.20 368 ASN D C 1
ATOM 4881 O O . ASN D 1 368 ? 50.111 -8.940 107.334 1.00 21.86 368 ASN D O 1
ATOM 4886 N N . ILE D 1 369 ? 51.819 -8.209 106.085 1.00 21.95 369 ILE D N 1
ATOM 4887 C CA . ILE D 1 369 ? 52.835 -8.922 106.835 1.00 22.79 369 ILE D CA 1
ATOM 4888 C C . ILE D 1 369 ? 53.257 -7.944 107.920 1.00 23.53 369 ILE D C 1
ATOM 4889 O O . ILE D 1 369 ? 53.516 -6.777 107.627 1.00 23.36 369 ILE D O 1
ATOM 4894 N N . VAL D 1 370 ? 53.294 -8.400 109.173 1.00 23.97 370 VAL D N 1
ATOM 4895 C CA . VAL D 1 370 ? 53.671 -7.576 110.337 1.00 24.09 370 VAL D CA 1
ATOM 4896 C C . VAL D 1 370 ? 54.682 -8.335 111.226 1.00 25.46 370 VAL D C 1
ATOM 4897 O O . VAL D 1 370 ? 54.872 -9.546 111.068 1.00 25.11 370 VAL D O 1
ATOM 4901 N N . TYR D 1 371 ? 55.329 -7.622 112.181 1.00 25.98 371 TYR D N 1
ATOM 4902 C CA . TYR D 1 371 ? 56.217 -8.280 113.148 1.00 26.44 371 TYR D CA 1
ATOM 4903 C C . TYR D 1 371 ? 55.351 -8.923 114.237 1.00 25.17 371 TYR D C 1
ATOM 4904 O O . TYR D 1 371 ? 54.406 -8.287 114.714 1.00 25.28 371 TYR D O 1
ATOM 4913 N N . LEU D 1 372 ? 55.642 -10.173 114.623 1.00 24.62 372 LEU D N 1
ATOM 4914 C CA . LEU D 1 372 ? 54.874 -10.840 115.684 1.00 25.43 372 LEU D CA 1
ATOM 4915 C C . LEU D 1 372 ? 54.943 -10.065 117.010 1.00 28.52 372 LEU D C 1
ATOM 4916 O O . LEU D 1 372 ? 53.922 -9.960 117.706 1.00 29.38 372 LEU D O 1
ATOM 4921 N N . ASP D 1 373 ? 56.114 -9.464 117.332 1.00 30.06 373 ASP D N 1
ATOM 4922 C CA . ASP D 1 373 ? 56.333 -8.693 118.572 1.00 32.53 373 ASP D CA 1
ATOM 4923 C C . ASP D 1 373 ? 55.255 -7.611 118.718 1.00 34.36 373 ASP D C 1
ATOM 4924 O O . ASP D 1 373 ? 54.675 -7.464 119.785 1.00 35.06 373 ASP D O 1
ATOM 4929 N N . SER D 1 374 ? 54.953 -6.892 117.633 1.00 35.01 374 SER D N 1
ATOM 4930 C CA . SER D 1 374 ? 53.943 -5.842 117.675 1.00 36.79 374 SER D CA 1
ATOM 4931 C C . SER D 1 374 ? 52.512 -6.382 117.525 1.00 36.66 374 SER D C 1
ATOM 4932 O O . SER D 1 374 ? 51.566 -5.748 117.990 1.00 37.28 374 SER D O 1
ATOM 4935 N N . GLN D 1 375 ? 52.347 -7.538 116.861 1.00 35.85 375 GLN D N 1
ATOM 4936 C CA . GLN D 1 375 ? 51.027 -8.152 116.668 1.00 35.65 375 GLN D CA 1
ATOM 4937 C C . GLN D 1 375 ? 50.446 -8.638 117.991 1.00 37.46 375 GLN D C 1
ATOM 4938 O O . GLN D 1 375 ? 49.322 -8.283 118.316 1.00 38.09 375 GLN D O 1
ATOM 4944 N N . ILE D 1 376 ? 51.203 -9.425 118.763 1.00 38.55 376 ILE D N 1
ATOM 4945 C CA . ILE D 1 376 ? 50.703 -9.925 120.047 1.00 40.62 376 ILE D CA 1
ATOM 4946 C C . ILE D 1 376 ? 51.047 -8.982 121.233 1.00 41.82 376 ILE D C 1
ATOM 4947 O O . ILE D 1 376 ? 50.455 -9.124 122.306 1.00 42.04 376 ILE D O 1
ATOM 4952 N N . ASN D 1 377 ? 51.942 -8.003 121.013 1.00 42.45 377 ASN D N 1
ATOM 4953 C CA . ASN D 1 377 ? 52.311 -6.942 121.944 1.00 44.11 377 ASN D CA 1
ATOM 4954 C C . ASN D 1 377 ? 52.852 -7.434 123.280 1.00 46.05 377 ASN D C 1
ATOM 4955 O O . ASN D 1 377 ? 52.349 -7.065 124.343 1.00 46.60 377 ASN D O 1
ATOM 4960 N N . ILE D 1 378 ? 53.885 -8.276 123.220 1.00 46.93 378 ILE D N 1
ATOM 4961 C CA . ILE D 1 378 ? 54.652 -8.747 124.375 1.00 48.13 378 ILE D CA 1
ATOM 4962 C C . ILE D 1 378 ? 56.144 -8.646 123.964 1.00 47.94 378 ILE D C 1
ATOM 4963 O O . ILE D 1 378 ? 56.485 -8.883 122.794 1.00 48.19 378 ILE D O 1
ATOM 4968 N N . GLY D 1 379 ? 56.996 -8.215 124.889 1.00 46.74 379 GLY D N 1
ATOM 4969 C CA . GLY D 1 379 ? 58.394 -7.950 124.580 1.00 46.24 379 GLY D CA 1
ATOM 4970 C C . GLY D 1 379 ? 59.435 -9.023 124.833 1.00 45.72 379 GLY D C 1
ATOM 4971 O O . GLY D 1 379 ? 60.604 -8.817 124.492 1.00 46.69 379 GLY D O 1
ATOM 4972 N N . ASP D 1 380 ? 59.041 -10.184 125.368 1.00 44.08 380 ASP D N 1
ATOM 4973 C CA . ASP D 1 380 ? 60.014 -11.238 125.657 1.00 43.27 380 ASP D CA 1
ATOM 4974 C C . ASP D 1 380 ? 59.781 -12.540 124.891 1.00 39.99 380 ASP D C 1
ATOM 4975 O O . ASP D 1 380 ? 60.047 -13.620 125.434 1.00 40.03 380 ASP D O 1
ATOM 4980 N N . ILE D 1 381 ? 59.320 -12.454 123.632 1.00 37.15 381 ILE D N 1
ATOM 4981 C CA . ILE D 1 381 ? 59.093 -13.667 122.832 1.00 34.23 381 ILE D CA 1
ATOM 4982 C C . ILE D 1 381 ? 60.409 -14.362 122.508 1.00 30.84 381 ILE D C 1
ATOM 4983 O O . ILE D 1 381 ? 61.367 -13.704 122.129 1.00 30.24 381 ILE D O 1
ATOM 4988 N N . GLU D 1 382 ? 60.451 -15.686 122.655 1.00 28.65 382 GLU D N 1
ATOM 4989 C CA . GLU D 1 382 ? 61.604 -16.491 122.301 1.00 27.78 382 GLU D CA 1
ATOM 4990 C C . GLU D 1 382 ? 61.326 -17.144 120.953 1.00 26.95 382 GLU D C 1
ATOM 4991 O O . GLU D 1 382 ? 60.214 -17.606 120.722 1.00 26.95 382 GLU D O 1
ATOM 4997 N N . TYR D 1 383 ? 62.308 -17.155 120.054 1.00 25.64 383 TYR D N 1
ATOM 4998 C CA . TYR D 1 383 ? 62.134 -17.759 118.731 1.00 25.43 383 TYR D CA 1
ATOM 4999 C C . TYR D 1 383 ? 63.060 -18.941 118.620 1.00 25.73 383 TYR D C 1
ATOM 5000 O O . TYR D 1 383 ? 64.184 -18.905 119.154 1.00 24.63 383 TYR D O 1
ATOM 5009 N N . TYR D 1 384 ? 62.602 -19.984 117.922 1.00 25.99 384 TYR D N 1
ATOM 5010 C CA . TYR D 1 384 ? 63.369 -21.202 117.724 1.00 28.07 384 TYR D CA 1
ATOM 5011 C C . TYR D 1 384 ? 63.194 -21.703 116.295 1.00 28.85 384 TYR D C 1
ATOM 5012 O O . TYR D 1 384 ? 62.105 -21.605 115.726 1.00 28.95 384 TYR D O 1
ATOM 5021 N N . GLU D 1 385 ? 64.239 -22.330 115.752 1.00 28.38 385 GLU D N 1
ATOM 5022 C CA . GLU D 1 385 ? 64.148 -22.937 114.434 1.00 28.94 385 GLU D CA 1
ATOM 5023 C C . GLU D 1 385 ? 64.860 -24.270 114.447 1.00 28.47 385 GLU D C 1
ATOM 5024 O O . GLU D 1 385 ? 65.836 -24.460 115.175 1.00 28.50 385 GLU D O 1
ATOM 5030 N N . ASP D 1 386 ? 64.391 -25.189 113.616 1.00 27.58 386 ASP D N 1
ATOM 5031 C CA . ASP D 1 386 ? 65.025 -26.499 113.478 1.00 28.19 386 ASP D CA 1
ATOM 5032 C C . ASP D 1 386 ? 64.803 -26.985 112.037 1.00 28.94 386 ASP D C 1
ATOM 5033 O O . ASP D 1 386 ? 63.986 -26.424 111.279 1.00 27.83 386 ASP D O 1
ATOM 5038 N N . ALA D 1 387 ? 65.556 -28.017 111.645 1.00 30.28 387 ALA D N 1
ATOM 5039 C CA . ALA D 1 387 ? 65.388 -28.609 110.329 1.00 31.18 387 ALA D CA 1
ATOM 5040 C C . ALA D 1 387 ? 65.588 -30.114 110.443 1.00 32.10 387 ALA D C 1
ATOM 5041 O O . ALA D 1 387 ? 66.465 -30.582 111.188 1.00 32.07 387 ALA D O 1
ATOM 5043 N N . GLU D 1 388 ? 64.721 -30.879 109.776 1.00 31.73 388 GLU D N 1
ATOM 5044 C CA . GLU D 1 388 ? 64.812 -32.340 109.759 1.00 32.66 388 GLU D CA 1
ATOM 5045 C C . GLU D 1 388 ? 64.717 -32.721 108.304 1.00 33.70 388 GLU D C 1
ATOM 5046 O O . GLU D 1 388 ? 63.626 -32.730 107.747 1.00 33.65 388 GLU D O 1
ATOM 5052 N N . GLY D 1 389 ? 65.861 -32.904 107.657 1.00 34.13 389 GLY D N 1
ATOM 5053 C CA . GLY D 1 389 ? 65.887 -33.174 106.220 1.00 35.48 389 GLY D CA 1
ATOM 5054 C C . GLY D 1 389 ? 65.437 -31.936 105.474 1.00 36.23 389 GLY D C 1
ATOM 5055 O O . GLY D 1 389 ? 65.962 -30.855 105.722 1.00 36.81 389 GLY D O 1
ATOM 5056 N N . ASP D 1 390 ? 64.395 -32.052 104.632 1.00 35.69 390 ASP D N 1
ATOM 5057 C CA . ASP D 1 390 ? 63.853 -30.884 103.928 1.00 35.31 390 ASP D CA 1
ATOM 5058 C C . ASP D 1 390 ? 62.730 -30.170 104.736 1.00 33.23 390 ASP D C 1
ATOM 5059 O O . ASP D 1 390 ? 62.239 -29.133 104.302 1.00 33.11 390 ASP D O 1
ATOM 5064 N N . ASP D 1 391 ? 62.383 -30.682 105.932 1.00 30.85 391 ASP D N 1
ATOM 5065 C CA . ASP D 1 391 ? 61.366 -30.080 106.775 1.00 29.95 391 ASP D CA 1
ATOM 5066 C C . ASP D 1 391 ? 61.924 -28.936 107.615 1.00 29.52 391 ASP D C 1
ATOM 5067 O O . ASP D 1 391 ? 62.992 -29.066 108.196 1.00 30.04 391 ASP D O 1
ATOM 5072 N N . LYS D 1 392 ? 61.200 -27.821 107.673 1.00 28.04 392 LYS D N 1
ATOM 5073 C CA . LYS D 1 392 ? 61.632 -26.669 108.438 1.00 27.17 392 LYS D CA 1
ATOM 5074 C C . LYS D 1 392 ? 60.639 -26.418 109.555 1.00 25.85 392 LYS D C 1
ATOM 5075 O O . LYS D 1 392 ? 59.435 -26.238 109.306 1.00 24.82 392 LYS D O 1
ATOM 5081 N N . ILE D 1 393 ? 61.146 -26.413 110.793 1.00 24.08 393 ILE D N 1
ATOM 5082 C CA . ILE D 1 393 ? 60.335 -26.163 111.975 1.00 23.74 393 ILE D CA 1
ATOM 5083 C C . ILE D 1 393 ? 60.626 -24.737 112.475 1.00 22.35 393 ILE D C 1
ATOM 5084 O O . ILE D 1 393 ? 61.790 -24.366 112.643 1.00 21.53 393 ILE D O 1
ATOM 5089 N N . LYS D 1 394 ? 59.583 -23.932 112.666 1.00 21.48 394 LYS D N 1
ATOM 5090 C CA . LYS D 1 394 ? 59.701 -22.553 113.172 1.00 22.03 394 LYS D CA 1
ATOM 5091 C C . LYS D 1 394 ? 58.768 -22.494 114.364 1.00 23.64 394 LYS D C 1
ATOM 5092 O O . LYS D 1 394 ? 57.619 -22.923 114.271 1.00 24.09 394 LYS D O 1
ATOM 5098 N N . LEU D 1 395 ? 59.257 -22.009 115.489 1.00 23.99 395 LEU D N 1
ATOM 5099 C CA . LEU D 1 395 ? 58.476 -21.929 116.715 1.00 24.93 395 LEU D CA 1
ATOM 5100 C C . LEU D 1 395 ? 58.706 -20.581 117.389 1.00 24.90 395 LEU D C 1
ATOM 5101 O O . LEU D 1 395 ? 59.723 -19.898 117.155 1.00 23.81 395 LEU D O 1
ATOM 5106 N N . PHE D 1 396 ? 57.800 -20.250 118.311 1.00 24.50 396 PHE D N 1
ATOM 5107 C CA . PHE D 1 396 ? 57.971 -19.151 119.240 1.00 25.24 396 PHE D CA 1
ATOM 5108 C C . PHE D 1 396 ? 57.422 -19.601 120.598 1.00 26.71 396 PHE D C 1
ATOM 5109 O O . PHE D 1 396 ? 56.554 -20.477 120.674 1.00 27.42 396 PHE D O 1
ATOM 5117 N N . GLY D 1 397 ? 57.973 -19.031 121.653 1.00 27.69 397 GLY D N 1
ATOM 5118 C CA . GLY D 1 397 ? 57.574 -19.342 123.013 1.00 30.19 397 GLY D CA 1
ATOM 5119 C C . GLY D 1 397 ? 56.963 -18.119 123.646 1.00 33.71 397 GLY D C 1
ATOM 5120 O O . GLY D 1 397 ? 57.512 -17.016 123.531 1.00 34.56 397 GLY D O 1
ATOM 5121 N N . ILE D 1 398 ? 55.813 -18.308 124.308 1.00 35.26 398 ILE D N 1
ATOM 5122 C CA . ILE D 1 398 ? 55.073 -17.244 124.972 1.00 37.72 398 ILE D CA 1
ATOM 5123 C C . ILE D 1 398 ? 54.877 -17.593 126.459 1.00 38.40 398 ILE D C 1
ATOM 5124 O O . ILE D 1 398 ? 54.482 -18.714 126.782 1.00 38.91 398 ILE D O 1
ATOM 5129 N N . VAL D 1 399 ? 55.248 -16.671 127.361 1.00 37.95 399 VAL D N 1
ATOM 5130 C CA . VAL D 1 399 ? 55.113 -16.884 128.804 1.00 38.96 399 VAL D CA 1
ATOM 5131 C C . VAL D 1 399 ? 54.346 -15.690 129.393 1.00 39.82 399 VAL D C 1
ATOM 5132 O O . VAL D 1 399 ? 54.698 -14.542 129.121 1.00 40.07 399 VAL D O 1
ATOM 5136 N N . GLY D 1 400 ? 53.276 -15.961 130.128 1.00 40.09 400 GLY D N 1
ATOM 5137 C CA . GLY D 1 400 ? 52.483 -14.900 130.736 1.00 41.35 400 GLY D CA 1
ATOM 5138 C C . GLY D 1 400 ? 51.199 -14.593 129.993 1.00 42.66 400 GLY D C 1
ATOM 5139 O O . GLY D 1 400 ? 50.767 -15.370 129.144 1.00 42.68 400 GLY D O 1
ATOM 5140 N N . SER D 1 401 ? 50.563 -13.476 130.321 1.00 43.17 401 SER D N 1
ATOM 5141 C CA . SER D 1 401 ? 49.310 -13.088 129.672 1.00 43.95 401 SER D CA 1
ATOM 5142 C C . SER D 1 401 ? 49.574 -12.270 128.400 1.00 43.85 401 SER D C 1
ATOM 5143 O O . SER D 1 401 ? 50.674 -11.759 128.203 1.00 44.14 401 SER D O 1
ATOM 5146 N N . ILE D 1 402 ? 48.557 -12.119 127.556 1.00 43.70 402 ILE D N 1
ATOM 5147 C CA . ILE D 1 402 ? 48.634 -11.295 126.347 1.00 44.39 402 ILE D CA 1
ATOM 5148 C C . ILE D 1 402 ? 47.661 -10.114 126.578 1.00 44.11 402 ILE D C 1
ATOM 5149 O O . ILE D 1 402 ? 46.572 -10.331 127.103 1.00 44.28 402 ILE D O 1
ATOM 5154 N N . PRO D 1 403 ? 48.055 -8.852 126.298 1.00 43.54 403 PRO D N 1
ATOM 5155 C CA . PRO D 1 403 ? 47.154 -7.717 126.599 1.00 43.21 403 PRO D CA 1
ATOM 5156 C C . PRO D 1 403 ? 45.780 -7.770 125.936 1.00 43.06 403 PRO D C 1
ATOM 5157 O O . PRO D 1 403 ? 44.782 -7.364 126.534 1.00 43.09 403 PRO D O 1
ATOM 5161 N N . LYS D 1 404 ? 45.727 -8.282 124.706 1.00 41.99 404 LYS D N 1
ATOM 5162 C CA . LYS D 1 404 ? 44.498 -8.330 123.939 1.00 42.04 404 LYS D CA 1
ATOM 5163 C C . LYS D 1 404 ? 44.456 -9.596 123.076 1.00 40.35 404 LYS D C 1
ATOM 5164 O O . LYS D 1 404 ? 45.490 -10.031 122.580 1.00 40.15 404 LYS D O 1
ATOM 5170 N N . THR D 1 405 ? 43.260 -10.173 122.862 1.00 38.93 405 THR D N 1
ATOM 5171 C CA . THR D 1 405 ? 43.081 -11.351 122.015 1.00 38.26 405 THR D CA 1
ATOM 5172 C C . THR D 1 405 ? 43.544 -11.014 120.592 1.00 37.44 405 THR D C 1
ATOM 5173 O O . THR D 1 405 ? 43.237 -9.928 120.089 1.00 37.31 405 THR D O 1
ATOM 5177 N N . THR D 1 406 ? 44.384 -11.874 120.010 1.00 36.00 406 THR D N 1
ATOM 5178 C CA . THR D 1 406 ? 44.956 -11.590 118.705 1.00 35.30 406 THR D CA 1
ATOM 5179 C C . THR D 1 406 ? 44.980 -12.833 117.839 1.00 32.13 406 THR D C 1
ATOM 5180 O O . THR D 1 406 ? 45.033 -13.957 118.343 1.00 31.22 406 THR D O 1
ATOM 5184 N N . SER D 1 407 ? 44.971 -12.615 116.521 1.00 29.82 407 SER D N 1
ATOM 5185 C CA . SER D 1 407 ? 45.068 -13.678 115.543 1.00 28.51 407 SER D CA 1
ATOM 5186 C C . SER D 1 407 ? 46.149 -13.343 114.517 1.00 26.48 407 SER D C 1
ATOM 5187 O O . SER D 1 407 ? 46.495 -12.180 114.317 1.00 25.74 407 SER D O 1
ATOM 5190 N N . PHE D 1 408 ? 46.656 -14.366 113.845 1.00 25.21 408 PHE D N 1
ATOM 5191 C CA . PHE D 1 408 ? 47.669 -14.208 112.796 1.00 25.04 408 PHE D CA 1
ATOM 5192 C C . PHE D 1 408 ? 47.793 -15.528 112.041 1.00 23.90 408 PHE D C 1
ATOM 5193 O O . PHE D 1 408 ? 47.220 -16.546 112.453 1.00 24.94 408 PHE D O 1
ATOM 5201 N N . THR D 1 409 ? 48.510 -15.503 110.926 1.00 22.29 409 THR D N 1
ATOM 5202 C CA . THR D 1 409 ? 48.610 -16.649 110.057 1.00 22.29 409 THR D CA 1
ATOM 5203 C C . THR D 1 409 ? 50.021 -16.870 109.549 1.00 22.48 409 THR D C 1
ATOM 5204 O O . THR D 1 409 ? 50.816 -15.936 109.454 1.00 22.85 409 THR D O 1
ATOM 5208 N N . CYS D 1 410 ? 50.316 -18.127 109.210 1.00 22.27 410 CYS D N 1
ATOM 5209 C CA . CYS D 1 410 ? 51.537 -18.501 108.547 1.00 22.91 410 CYS D CA 1
ATOM 5210 C C . CYS D 1 410 ? 51.183 -19.470 107.419 1.00 22.35 410 CYS D C 1
ATOM 5211 O O . CYS D 1 410 ? 50.346 -20.354 107.600 1.00 22.90 410 CYS D O 1
ATOM 5214 N N . ILE D 1 411 ? 51.758 -19.270 106.244 1.00 21.42 411 ILE D N 1
ATOM 5215 C CA . ILE D 1 411 ? 51.483 -20.077 105.063 1.00 22.30 411 ILE D CA 1
ATOM 5216 C C . ILE D 1 411 ? 52.627 -21.086 104.790 1.00 22.39 411 ILE D C 1
ATOM 5217 O O . ILE D 1 411 ? 53.812 -20.750 104.915 1.00 21.66 411 ILE D O 1
ATOM 5222 N N . CYS D 1 412 ? 52.252 -22.311 104.430 1.00 21.55 412 CYS D N 1
ATOM 5223 C CA . CYS D 1 412 ? 53.219 -23.350 104.079 1.00 22.93 412 CYS D CA 1
ATOM 5224 C C . CYS D 1 412 ? 52.862 -23.794 102.668 1.00 25.36 412 CYS D C 1
ATOM 5225 O O . CYS D 1 412 ? 51.686 -24.054 102.375 1.00 25.78 412 CYS D O 1
ATOM 5228 N N . LYS D 1 413 ? 53.866 -23.931 101.813 1.00 25.04 413 LYS D N 1
ATOM 5229 C CA . LYS D 1 413 ? 53.613 -24.298 100.446 1.00 26.86 413 LYS D CA 1
ATOM 5230 C C . LYS D 1 413 ? 54.679 -25.285 99.939 1.00 28.80 413 LYS D C 1
ATOM 5231 O O . LYS D 1 413 ? 55.855 -25.179 100.322 1.00 29.83 413 LYS D O 1
ATOM 5237 N N . LYS D 1 414 ? 54.265 -26.297 99.189 1.00 27.89 414 LYS D N 1
ATOM 5238 C CA . LYS D 1 414 ? 55.215 -27.250 98.637 1.00 30.08 414 LYS D CA 1
ATOM 5239 C C . LYS D 1 414 ? 54.776 -27.567 97.259 1.00 30.91 414 LYS D C 1
ATOM 5240 O O . LYS D 1 414 ? 53.711 -28.158 97.100 1.00 30.42 414 LYS D O 1
ATOM 5246 N N . ASP D 1 415 ? 55.519 -27.090 96.252 1.00 31.53 415 ASP D N 1
ATOM 5247 C CA . ASP D 1 415 ? 55.160 -27.347 94.855 1.00 32.12 415 ASP D CA 1
ATOM 5248 C C . ASP D 1 415 ? 53.764 -26.728 94.560 1.00 30.47 415 ASP D C 1
ATOM 5249 O O . ASP D 1 415 ? 53.584 -25.528 94.835 1.00 29.87 415 ASP D O 1
ATOM 5254 N N . LYS D 1 416 ? 52.763 -27.525 94.096 1.00 29.27 416 LYS D N 1
ATOM 5255 C CA . LYS D 1 416 ? 51.421 -26.987 93.850 1.00 28.76 416 LYS D CA 1
ATOM 5256 C C . LYS D 1 416 ? 50.498 -27.087 95.071 1.00 27.69 416 LYS D C 1
ATOM 5257 O O . LYS D 1 416 ? 49.345 -26.668 94.990 1.00 28.12 416 LYS D O 1
ATOM 5263 N N . LYS D 1 417 ? 51.002 -27.591 96.204 1.00 26.17 417 LYS D N 1
ATOM 5264 C CA . LYS D 1 417 ? 50.208 -27.792 97.414 1.00 25.57 417 LYS D CA 1
ATOM 5265 C C . LYS D 1 417 ? 50.386 -26.619 98.367 1.00 24.58 417 LYS D C 1
ATOM 5266 O O . LYS D 1 417 ? 51.512 -26.162 98.549 1.00 23.78 417 LYS D O 1
ATOM 5272 N N . SER D 1 418 ? 49.316 -26.219 99.063 1.00 24.56 418 SER D N 1
ATOM 5273 C CA . SER D 1 418 ? 49.441 -25.151 100.048 1.00 24.45 418 SER D CA 1
ATOM 5274 C C . SER D 1 418 ? 48.462 -25.312 101.184 1.00 24.33 418 SER D C 1
ATOM 5275 O O . SER D 1 418 ? 47.326 -25.798 101.018 1.00 24.83 418 SER D O 1
ATOM 5278 N N . ALA D 1 419 ? 48.925 -24.946 102.344 1.00 23.51 419 ALA D N 1
ATOM 5279 C CA . ALA D 1 419 ? 48.084 -24.933 103.528 1.00 24.21 419 ALA D CA 1
ATOM 5280 C C . ALA D 1 419 ? 48.469 -23.718 104.380 1.00 24.17 419 ALA D C 1
ATOM 5281 O O . ALA D 1 419 ? 49.538 -23.123 104.166 1.00 24.93 419 ALA D O 1
ATOM 5283 N N . TYR D 1 420 ? 47.595 -23.309 105.302 1.00 22.79 420 TYR D N 1
ATOM 5284 C CA . TYR D 1 420 ? 47.915 -22.170 106.150 1.00 22.06 420 TYR D CA 1
ATOM 5285 C C . TYR D 1 420 ? 47.426 -22.395 107.547 1.00 22.74 420 TYR D C 1
ATOM 5286 O O . TYR D 1 420 ? 46.366 -22.971 107.757 1.00 23.10 420 TYR D O 1
ATOM 5295 N N . MET D 1 421 ? 48.226 -21.978 108.509 1.00 22.50 421 MET D N 1
ATOM 5296 C CA . MET D 1 421 ? 47.890 -22.121 109.907 1.00 23.35 421 MET D CA 1
ATOM 5297 C C . MET D 1 421 ? 47.364 -20.794 110.425 1.00 24.39 421 MET D C 1
ATOM 5298 O O . MET D 1 421 ? 48.060 -19.783 110.331 1.00 23.86 421 MET D O 1
ATOM 5303 N N . THR D 1 422 ? 46.165 -20.797 111.009 1.00 24.75 422 THR D N 1
ATOM 5304 C CA . THR D 1 422 ? 45.643 -19.584 111.648 1.00 26.29 422 THR D CA 1
ATOM 5305 C C . THR D 1 422 ? 45.744 -19.834 113.145 1.00 27.58 422 THR D C 1
ATOM 5306 O O . THR D 1 422 ? 45.510 -20.951 113.609 1.00 28.14 422 THR D O 1
ATOM 5310 N N . VAL D 1 423 ? 46.193 -18.835 113.888 1.00 27.20 423 VAL D N 1
ATOM 5311 C CA . VAL D 1 423 ? 46.368 -18.941 115.318 1.00 27.53 423 VAL D CA 1
ATOM 5312 C C . VAL D 1 423 ? 45.546 -17.850 115.989 1.00 27.87 423 VAL D C 1
ATOM 5313 O O . VAL D 1 423 ? 45.532 -16.724 115.507 1.00 27.67 423 VAL D O 1
ATOM 5317 N N . THR D 1 424 ? 44.865 -18.172 117.086 1.00 27.85 424 THR D N 1
ATOM 5318 C CA . THR D 1 424 ? 44.199 -17.169 117.904 1.00 28.91 424 THR D CA 1
ATOM 5319 C C . THR D 1 424 ? 44.708 -17.384 119.331 1.00 30.17 424 THR D C 1
ATOM 5320 O O . THR D 1 424 ? 44.781 -18.516 119.798 1.00 29.82 424 THR D O 1
ATOM 5324 N N . ILE D 1 425 ? 45.109 -16.306 120.003 1.00 31.04 425 ILE D N 1
ATOM 5325 C CA . ILE D 1 425 ? 45.575 -16.387 121.385 1.00 31.77 425 ILE D CA 1
ATOM 5326 C C . ILE D 1 425 ? 44.714 -15.430 122.191 1.00 34.35 425 ILE D C 1
ATOM 5327 O O . ILE D 1 425 ? 44.698 -14.229 121.908 1.00 33.75 425 ILE D O 1
ATOM 5332 N N . ASP D 1 426 ? 43.953 -15.959 123.160 1.00 36.65 426 ASP D N 1
ATOM 5333 C CA . ASP D 1 426 ? 43.056 -15.142 123.970 1.00 39.14 426 ASP D CA 1
ATOM 5334 C C . ASP D 1 426 ? 43.722 -14.455 125.136 1.00 41.61 426 ASP D C 1
ATOM 5335 O O . ASP D 1 426 ? 44.588 -15.026 125.788 1.00 41.30 426 ASP D O 1
ATOM 5340 N N . SER D 1 427 ? 43.259 -13.255 125.451 1.00 44.26 427 SER D N 1
ATOM 5341 C CA . SER D 1 427 ? 43.689 -12.538 126.641 1.00 46.97 427 SER D CA 1
ATOM 5342 C C . SER D 1 427 ? 42.850 -13.078 127.835 1.00 49.85 427 SER D C 1
ATOM 5343 O O . SER D 1 427 ? 41.867 -13.799 127.632 1.00 50.64 427 SER D O 1
ATOM 5346 N N . ALA D 1 428 ? 43.221 -12.716 129.070 1.00 51.38 428 ALA D N 1
ATOM 5347 C CA . ALA D 1 428 ? 42.520 -13.172 130.271 1.00 53.10 428 ALA D CA 1
ATOM 5348 C C . ALA D 1 428 ? 41.136 -12.523 130.423 1.00 54.47 428 ALA D C 1
ATOM 5349 O O . ALA D 1 428 ? 40.989 -11.320 130.193 1.00 55.26 428 ALA D O 1
ATOM 5351 N N . ASP E 2 1 ? 41.586 -29.570 86.614 1.00 39.49 1 ASP E N 1
ATOM 5352 C CA . ASP E 2 1 ? 42.355 -28.355 86.352 1.00 39.29 1 ASP E CA 1
ATOM 5353 C C . ASP E 2 1 ? 41.50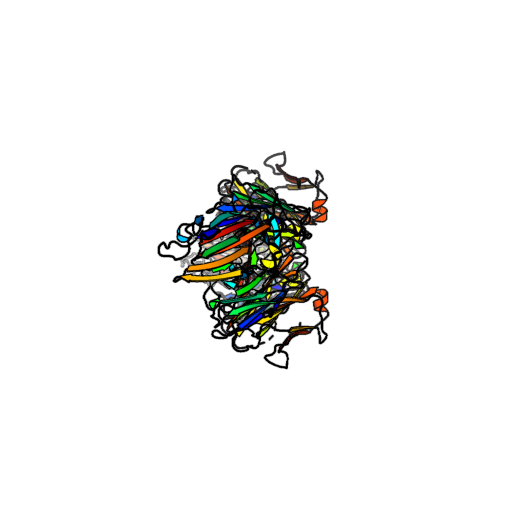1 -27.136 86.639 1.00 36.26 1 ASP E C 1
ATOM 5354 O O . ASP E 2 1 ? 40.335 -27.112 86.265 1.00 35.33 1 ASP E O 1
ATOM 5359 N N . VAL E 2 2 ? 42.095 -26.118 87.266 1.00 34.43 2 VAL E N 1
ATOM 5360 C CA . VAL E 2 2 ? 41.417 -24.856 87.525 1.00 33.31 2 VAL E CA 1
ATOM 5361 C C . VAL E 2 2 ? 41.228 -24.159 86.185 1.00 32.49 2 VAL E C 1
ATOM 5362 O O . VAL E 2 2 ? 42.168 -24.095 85.390 1.00 32.42 2 VAL E O 1
ATOM 5366 N N . LYS E 2 3 ? 40.025 -23.624 85.930 1.00 31.71 3 LYS E N 1
ATOM 5367 C CA . LYS E 2 3 ? 39.773 -22.925 84.693 1.00 31.79 3 LYS E CA 1
ATOM 5368 C C . LYS E 2 3 ? 38.853 -21.731 84.953 1.00 30.19 3 LYS E C 1
ATOM 5369 O O . LYS E 2 3 ? 37.942 -21.811 85.788 1.00 29.29 3 LYS E O 1
ATOM 5375 N N . LEU E 2 4 ? 39.109 -20.619 84.242 1.00 28.81 4 LEU E N 1
ATOM 5376 C CA . LEU E 2 4 ? 38.300 -19.402 84.315 1.00 28.83 4 LEU E CA 1
ATOM 5377 C C . LEU E 2 4 ? 38.075 -18.989 82.881 1.00 29.18 4 LEU E C 1
ATOM 5378 O O . LEU E 2 4 ? 39.044 -18.877 82.127 1.00 29.04 4 LEU E O 1
ATOM 5383 N N . VAL E 2 5 ? 36.797 -18.874 82.460 1.00 29.16 5 VAL E N 1
ATOM 5384 C CA . VAL E 2 5 ? 36.477 -18.547 81.080 1.00 29.53 5 VAL E CA 1
ATOM 5385 C C . VAL E 2 5 ? 35.571 -17.334 81.023 1.00 28.73 5 VAL E C 1
ATOM 5386 O O . VAL E 2 5 ? 34.403 -17.415 81.399 1.00 27.69 5 VAL E O 1
ATOM 5390 N N . GLU E 2 6 ? 36.107 -16.210 80.547 1.00 29.02 6 GLU E N 1
ATOM 5391 C CA . GLU E 2 6 ? 35.345 -14.975 80.429 1.00 29.73 6 GLU E CA 1
ATOM 5392 C C . GLU E 2 6 ? 34.551 -14.953 79.120 1.00 31.79 6 GLU E C 1
ATOM 5393 O O . GLU E 2 6 ? 34.980 -15.509 78.108 1.00 32.71 6 GLU E O 1
ATOM 5399 N N . SER E 2 7 ? 33.433 -14.242 79.134 1.00 31.92 7 SER E N 1
ATOM 5400 C CA . SER E 2 7 ? 32.595 -14.048 77.958 1.00 32.76 7 SER E CA 1
ATOM 5401 C C . SER E 2 7 ? 31.817 -12.744 78.127 1.00 33.44 7 SER E C 1
ATOM 5402 O O . SER E 2 7 ? 31.803 -12.141 79.212 1.00 32.53 7 SER E O 1
ATOM 5405 N N . GLY E 2 8 ? 31.171 -12.312 77.052 1.00 34.20 8 GLY E N 1
ATOM 5406 C CA . GLY E 2 8 ? 30.348 -11.117 77.100 1.00 35.24 8 GLY E CA 1
ATOM 5407 C C . GLY E 2 8 ? 30.963 -9.886 76.475 1.00 36.41 8 GLY E C 1
ATOM 5408 O O . GLY E 2 8 ? 30.256 -8.900 76.265 1.00 36.39 8 GLY E O 1
ATOM 5409 N N . GLY E 2 9 ? 32.264 -9.924 76.184 1.00 36.80 9 GLY E N 1
ATOM 5410 C CA . GLY E 2 9 ? 32.926 -8.783 75.575 1.00 38.23 9 GLY E CA 1
ATOM 5411 C C . GLY E 2 9 ? 32.389 -8.477 74.190 1.00 40.59 9 GLY E C 1
ATOM 5412 O O . GLY E 2 9 ? 31.814 -9.341 73.529 1.00 41.27 9 GLY E O 1
ATOM 5413 N N . GLY E 2 10 ? 32.568 -7.244 73.757 1.00 40.97 10 GLY E N 1
ATOM 5414 C CA . GLY E 2 10 ? 32.119 -6.817 72.446 1.00 41.82 10 GLY E CA 1
ATOM 5415 C C . GLY E 2 10 ? 32.251 -5.327 72.260 1.00 42.29 10 GLY E C 1
ATOM 5416 O O . GLY E 2 10 ? 32.990 -4.656 72.988 1.00 42.59 10 GLY E O 1
ATOM 5417 N N . LEU E 2 11 ? 31.539 -4.811 71.281 1.00 42.52 11 LEU E N 1
ATOM 5418 C CA . LEU E 2 11 ? 31.550 -3.402 70.939 1.00 43.89 11 LEU E CA 1
ATOM 5419 C C . LEU E 2 11 ? 30.344 -2.725 71.571 1.00 43.99 11 LEU E C 1
ATOM 5420 O O . LEU E 2 11 ? 29.217 -3.215 71.459 1.00 44.48 11 LEU E O 1
ATOM 5425 N N . VAL E 2 12 ? 30.584 -1.627 72.280 1.00 43.51 12 VAL E N 1
ATOM 5426 C CA . VAL E 2 12 ? 29.524 -0.884 72.963 1.00 43.55 12 VAL E CA 1
ATOM 5427 C C . VAL E 2 12 ? 29.673 0.585 72.601 1.00 43.48 12 VAL E C 1
ATOM 5428 O O . VAL E 2 12 ? 30.791 1.096 72.577 1.00 42.73 12 VAL E O 1
ATOM 5432 N N . LYS E 2 13 ? 28.555 1.282 72.361 1.00 43.91 13 LYS E N 1
ATOM 5433 C CA . LYS E 2 13 ? 28.594 2.709 72.054 1.00 44.85 13 LYS E CA 1
ATOM 5434 C C . LYS E 2 13 ? 28.964 3.505 73.298 1.00 45.32 13 LYS E C 1
ATOM 5435 O O . LYS E 2 13 ? 28.776 3.025 74.429 1.00 45.69 13 LYS E O 1
ATOM 5441 N N . LEU E 2 14 ? 29.420 4.753 73.115 1.00 45.36 14 LEU E N 1
ATOM 5442 C CA . LEU E 2 14 ? 29.736 5.641 74.236 1.00 46.30 14 LEU E CA 1
ATOM 5443 C C . LEU E 2 14 ? 28.496 5.841 75.110 1.00 46.56 14 LEU E C 1
ATOM 5444 O O . LEU E 2 14 ? 27.397 6.037 74.582 1.00 46.86 14 LEU E O 1
ATOM 5449 N N . GLY E 2 15 ? 28.669 5.709 76.416 1.00 45.92 15 GLY E N 1
ATOM 5450 C CA . GLY E 2 15 ? 27.568 5.807 77.367 1.00 45.66 15 GLY E CA 1
ATOM 5451 C C . GLY E 2 15 ? 26.771 4.523 77.550 1.00 45.28 15 GLY E C 1
ATOM 5452 O O . GLY E 2 15 ? 25.887 4.448 78.406 1.00 45.17 15 GLY E O 1
ATOM 5453 N N . GLY E 2 16 ? 27.081 3.509 76.755 1.00 45.07 16 GLY E N 1
ATOM 5454 C CA . GLY E 2 16 ? 26.382 2.237 76.799 1.00 45.61 16 GLY E CA 1
ATOM 5455 C C . GLY E 2 16 ? 26.648 1.354 78.011 1.00 45.51 16 GLY E C 1
ATOM 5456 O O . GLY E 2 16 ? 27.406 1.707 78.919 1.00 45.57 16 GLY E O 1
ATOM 5457 N N . SER E 2 17 ? 25.978 0.210 78.045 1.00 45.05 17 SER E N 1
ATOM 5458 C CA . SER E 2 17 ? 26.095 -0.758 79.128 1.00 45.00 17 SER E CA 1
ATOM 5459 C C . SER E 2 17 ? 26.434 -2.134 78.573 1.00 44.06 17 SER E C 1
ATOM 5460 O O . SER E 2 17 ? 26.065 -2.453 77.444 1.00 44.21 17 SER E O 1
ATOM 5463 N N . LEU E 2 18 ? 27.097 -2.969 79.378 1.00 42.83 18 LEU E N 1
ATOM 5464 C CA . LEU E 2 18 ? 27.432 -4.323 78.965 1.00 41.74 18 LEU E CA 1
ATOM 5465 C C . LEU E 2 18 ? 27.683 -5.193 80.192 1.00 40.38 18 LEU E C 1
ATOM 5466 O O . LEU E 2 18 ? 28.173 -4.697 81.217 1.00 39.73 18 LEU E O 1
ATOM 5471 N N . LYS E 2 19 ? 27.334 -6.486 80.099 1.00 38.72 19 LYS E N 1
ATOM 5472 C CA . LYS E 2 19 ? 27.556 -7.397 81.199 1.00 38.32 19 LYS E CA 1
ATOM 5473 C C . LYS E 2 19 ? 28.594 -8.441 80.802 1.00 36.82 19 LYS E C 1
ATOM 5474 O O . LYS E 2 19 ? 28.440 -9.100 79.771 1.00 36.97 19 LYS E O 1
ATOM 5480 N N . LEU E 2 20 ? 29.661 -8.585 81.615 1.00 34.85 20 LEU E N 1
ATOM 5481 C CA . LEU E 2 20 ? 30.672 -9.605 81.413 1.00 33.42 20 LEU E CA 1
ATOM 5482 C C . LEU E 2 20 ? 30.389 -10.761 82.365 1.00 32.92 20 LEU E C 1
ATOM 5483 O O . LEU E 2 20 ? 29.808 -10.574 83.436 1.00 32.05 20 LEU E O 1
ATOM 5488 N N . SER E 2 21 ? 30.831 -11.959 81.985 1.00 32.44 21 SER E N 1
ATOM 5489 C CA . SER E 2 21 ? 30.632 -13.134 82.813 1.00 32.08 21 SER E CA 1
ATOM 5490 C C . SER E 2 21 ? 31.893 -13.984 82.804 1.00 31.73 21 SER E C 1
ATOM 5491 O O . SER E 2 21 ? 32.681 -13.916 81.873 1.00 31.74 21 SER E O 1
ATOM 5494 N N . CYS E 2 22 ? 32.089 -14.770 83.844 1.00 30.83 22 CYS E N 1
ATOM 5495 C CA . CYS E 2 22 ? 33.231 -15.648 83.955 1.00 30.81 22 CYS E CA 1
ATOM 5496 C C . CYS E 2 22 ? 32.724 -16.966 84.519 1.00 31.33 22 CYS E C 1
ATOM 5497 O O . CYS E 2 22 ? 32.041 -16.975 85.536 1.00 32.31 22 CYS E O 1
ATOM 5500 N N . ALA E 2 23 ? 33.017 -18.073 83.838 1.00 31.11 23 ALA E N 1
ATOM 5501 C CA . ALA E 2 23 ? 32.601 -19.392 84.293 1.00 31.40 23 ALA E CA 1
ATOM 5502 C C . ALA E 2 23 ? 33.830 -20.052 84.951 1.00 30.44 23 ALA E C 1
ATOM 5503 O O . ALA E 2 23 ? 34.868 -20.204 84.310 1.00 30.47 23 ALA E O 1
ATOM 5505 N N . ALA E 2 24 ? 33.712 -20.425 86.217 1.00 29.68 24 ALA E N 1
ATOM 5506 C CA . ALA E 2 24 ? 34.811 -21.050 86.944 1.00 29.78 24 ALA E CA 1
ATOM 5507 C C . ALA E 2 24 ? 34.588 -22.553 87.071 1.00 30.29 24 ALA E C 1
ATOM 5508 O O . ALA E 2 24 ? 33.464 -22.975 87.281 1.00 30.82 24 ALA E O 1
ATOM 5510 N N . SER E 2 25 ? 35.637 -23.360 86.931 1.00 29.73 25 SER E N 1
ATOM 5511 C CA . SER E 2 25 ? 35.510 -24.815 87.096 1.00 29.69 25 SER E CA 1
ATOM 5512 C C . SER E 2 25 ? 36.804 -25.433 87.648 1.00 29.71 25 SER E C 1
ATOM 5513 O O . SER E 2 25 ? 37.876 -24.826 87.543 1.00 29.57 25 SER E O 1
ATOM 5516 N N . GLY E 2 26 ? 36.706 -26.630 88.215 1.00 29.16 26 GLY E N 1
ATOM 5517 C CA . GLY E 2 26 ? 37.886 -27.343 88.683 1.00 30.00 26 GLY E CA 1
ATOM 5518 C C . GLY E 2 26 ? 38.412 -26.966 90.048 1.00 30.45 26 GLY E C 1
ATOM 5519 O O . GLY E 2 26 ? 39.513 -27.377 90.423 1.00 31.65 26 GLY E O 1
ATOM 5520 N N . PHE E 2 27 ? 37.621 -26.220 90.828 1.00 29.05 27 PHE E N 1
ATOM 5521 C CA . PHE E 2 27 ? 38.016 -25.842 92.181 1.00 27.68 27 PHE E CA 1
ATOM 5522 C C . PHE E 2 27 ? 36.764 -25.426 92.979 1.00 28.36 27 PHE E C 1
ATOM 5523 O O . PHE E 2 27 ? 35.685 -25.237 92.392 1.00 27.82 27 PHE E O 1
ATOM 5531 N N . THR E 2 28 ? 36.892 -25.294 94.305 1.00 27.55 28 THR E N 1
ATOM 5532 C CA . THR E 2 28 ? 35.792 -24.834 95.135 1.00 28.07 28 THR E CA 1
ATOM 5533 C C . THR E 2 28 ? 35.737 -23.329 95.006 1.00 27.75 28 THR E C 1
ATOM 5534 O O . THR E 2 28 ? 36.432 -22.596 95.725 1.00 27.35 28 THR E O 1
ATOM 5538 N N . PHE E 2 29 ? 34.916 -22.876 94.075 1.00 26.97 29 PHE E N 1
ATOM 5539 C CA . PHE E 2 29 ? 34.770 -21.471 93.728 1.00 26.66 29 PHE E CA 1
ATOM 5540 C C . PHE E 2 29 ? 34.499 -20.570 94.924 1.00 26.85 29 PHE E C 1
ATOM 5541 O O . PHE E 2 29 ? 35.111 -19.506 95.042 1.00 25.67 29 PHE E O 1
ATOM 5549 N N . SER E 2 30 ? 33.578 -20.998 95.811 1.00 27.30 30 SER E N 1
ATOM 5550 C CA . SER E 2 30 ? 33.167 -20.233 96.997 1.00 28.14 30 SER E CA 1
ATOM 5551 C C . SER E 2 30 ? 34.285 -20.035 98.039 1.00 28.23 30 SER E C 1
ATOM 5552 O O . SER E 2 30 ? 34.075 -19.301 99.009 1.00 28.96 30 SER E O 1
ATOM 5555 N N . SER E 2 31 ? 35.447 -20.682 97.874 1.00 27.15 31 SER E N 1
ATOM 5556 C CA . SER E 2 31 ? 36.557 -20.478 98.815 1.00 26.23 31 SER E CA 1
ATOM 5557 C C . SER E 2 31 ? 37.489 -19.321 98.393 1.00 25.15 31 SER E C 1
ATOM 5558 O O . SER E 2 31 ? 38.379 -18.940 99.160 1.00 24.71 31 SER E O 1
ATOM 5561 N N . TYR E 2 32 ? 37.318 -18.786 97.174 1.00 23.56 32 TYR E N 1
ATOM 5562 C CA . TYR E 2 32 ? 38.237 -17.793 96.643 1.00 22.47 32 TYR E CA 1
ATOM 5563 C C . TYR E 2 32 ? 37.613 -16.428 96.438 1.00 22.45 32 TYR E C 1
ATOM 5564 O O . TYR E 2 32 ? 36.449 -16.323 96.026 1.00 22.81 32 TYR E O 1
ATOM 5573 N N . TYR E 2 33 ? 38.418 -15.381 96.636 1.00 21.45 33 TYR E N 1
ATOM 5574 C CA . TYR E 2 33 ? 38.060 -14.012 96.290 1.00 22.30 33 TYR E CA 1
ATOM 5575 C C . TYR E 2 33 ? 38.185 -13.944 94.746 1.00 23.05 33 TYR E C 1
ATOM 5576 O O . TYR E 2 33 ? 39.054 -14.620 94.170 1.00 24.48 33 TYR E O 1
ATOM 5585 N N . MET E 2 34 ? 37.350 -13.141 94.079 1.00 22.28 34 MET E N 1
ATOM 5586 C CA . MET E 2 34 ? 37.408 -13.059 92.621 1.00 23.05 34 MET E CA 1
ATOM 5587 C C . MET E 2 34 ? 37.497 -11.614 92.208 1.00 24.01 34 MET E C 1
ATOM 5588 O O . MET E 2 34 ? 36.928 -10.751 92.871 1.00 24.76 34 MET E O 1
ATOM 5593 N N . SER E 2 35 ? 38.190 -11.346 91.102 1.00 23.33 35 SER E N 1
ATOM 5594 C CA . SER E 2 35 ? 38.331 -9.987 90.638 1.00 23.85 35 SER E CA 1
ATOM 5595 C C . SER E 2 35 ? 38.257 -9.896 89.124 1.00 25.01 35 SER E C 1
ATOM 5596 O O . SER E 2 35 ? 38.531 -10.869 88.412 1.00 26.09 35 SER E O 1
ATOM 5599 N N . TRP E 2 36 ? 37.924 -8.686 88.639 1.00 23.92 36 TRP E N 1
ATOM 5600 C CA . TRP E 2 36 ? 38.052 -8.346 87.248 1.00 24.01 36 TRP E CA 1
ATOM 5601 C C . TRP E 2 36 ? 39.282 -7.402 87.194 1.00 24.18 36 TRP E C 1
ATOM 5602 O O . TRP E 2 36 ? 39.337 -6.410 87.922 1.00 24.10 36 TRP E O 1
ATOM 5613 N N . VAL E 2 37 ? 40.289 -7.761 86.393 1.00 23.75 37 VAL E N 1
ATOM 5614 C CA . VAL E 2 37 ? 41.498 -6.957 86.219 1.00 24.00 37 VAL E CA 1
ATOM 5615 C C . VAL E 2 37 ? 41.582 -6.667 84.722 1.00 25.93 37 VAL E C 1
ATOM 5616 O O . VAL E 2 37 ? 41.488 -7.605 83.927 1.00 26.57 37 VAL E O 1
ATOM 5620 N N . ARG E 2 38 ? 41.679 -5.388 84.329 1.00 25.66 38 ARG E N 1
ATOM 5621 C CA . ARG E 2 38 ? 41.727 -5.081 82.908 1.00 26.57 38 ARG E CA 1
ATOM 5622 C C . ARG E 2 38 ? 43.123 -4.706 82.441 1.00 27.87 38 ARG E C 1
ATOM 5623 O O . ARG E 2 38 ? 43.937 -4.181 83.211 1.00 27.87 38 ARG E O 1
ATOM 5631 N N . GLN E 2 39 ? 43.393 -4.969 81.165 1.00 28.42 39 GLN E N 1
ATOM 5632 C CA . GLN E 2 39 ? 44.659 -4.602 80.566 1.00 29.16 39 GLN E CA 1
ATOM 5633 C C . GLN E 2 39 ? 44.375 -3.623 79.439 1.00 31.04 39 GLN E C 1
ATOM 5634 O O . GLN E 2 39 ? 43.717 -3.959 78.456 1.00 30.91 39 GLN E O 1
ATOM 5640 N N . THR E 2 40 ? 44.831 -2.402 79.613 1.00 32.73 40 THR E N 1
ATOM 5641 C CA . THR E 2 40 ? 44.625 -1.332 78.650 1.00 35.39 40 THR E CA 1
ATOM 5642 C C . THR E 2 40 ? 45.472 -1.534 77.391 1.00 37.61 40 THR E C 1
ATOM 5643 O O . THR E 2 40 ? 46.437 -2.302 77.408 1.00 37.30 40 THR E O 1
ATOM 5647 N N . PRO E 2 41 ? 45.172 -0.795 76.301 1.00 39.51 41 PRO E N 1
ATOM 5648 C CA . PRO E 2 41 ? 45.998 -0.902 75.082 1.00 40.19 41 PRO E CA 1
ATOM 5649 C C . PRO E 2 41 ? 47.480 -0.570 75.304 1.00 41.33 41 PRO E C 1
ATOM 5650 O O . PRO E 2 41 ? 48.329 -1.120 74.603 1.00 42.74 41 PRO E O 1
ATOM 5654 N N . GLU E 2 42 ? 47.816 0.231 76.331 1.00 40.74 42 GLU E N 1
ATOM 5655 C CA . GLU E 2 42 ? 49.213 0.520 76.684 1.00 41.09 42 GLU E CA 1
ATOM 5656 C C . GLU E 2 42 ? 49.867 -0.558 77.605 1.00 39.86 42 GLU E C 1
ATOM 5657 O O . GLU E 2 42 ? 50.983 -0.369 78.092 1.00 39.48 42 GLU E O 1
ATOM 5663 N N . LYS E 2 43 ? 49.150 -1.683 77.837 1.00 38.59 43 LYS E N 1
ATOM 5664 C CA . LYS E 2 43 ? 49.555 -2.863 78.603 1.00 37.69 43 LYS E CA 1
ATOM 5665 C C . LYS E 2 43 ? 49.602 -2.648 80.128 1.00 36.20 43 LYS E C 1
ATOM 5666 O O . LYS E 2 43 ? 50.246 -3.422 80.834 1.00 36.10 43 LYS E O 1
ATOM 5672 N N . ARG E 2 44 ? 48.910 -1.621 80.627 1.00 34.70 44 ARG E N 1
ATOM 5673 C CA . ARG E 2 44 ? 48.817 -1.405 82.066 1.00 33.90 44 ARG E CA 1
ATOM 5674 C C . ARG E 2 44 ? 47.735 -2.337 82.612 1.00 32.16 44 ARG E C 1
ATOM 5675 O O . ARG E 2 44 ? 46.709 -2.527 81.968 1.00 31.70 44 ARG E O 1
ATOM 5683 N N . LEU E 2 45 ? 47.947 -2.886 83.810 1.00 30.62 45 LEU E N 1
ATOM 5684 C CA . LEU E 2 45 ? 46.999 -3.750 84.492 1.00 29.21 45 LEU E CA 1
ATOM 5685 C C . LEU E 2 45 ? 46.332 -2.933 85.596 1.00 28.10 45 LEU E C 1
ATOM 5686 O O . LEU E 2 45 ? 47.011 -2.236 86.351 1.00 28.00 45 LEU E O 1
ATOM 5691 N N . GLU E 2 46 ? 44.998 -2.972 85.656 1.00 27.14 46 GLU E N 1
ATOM 5692 C CA . GLU E 2 46 ? 44.261 -2.217 86.665 1.00 27.01 46 GLU E CA 1
ATOM 5693 C C . GLU E 2 46 ? 43.182 -3.082 87.234 1.00 26.38 46 GLU E C 1
ATOM 5694 O O . GLU E 2 46 ? 42.404 -3.648 86.466 1.00 27.48 46 GLU E O 1
ATOM 5700 N N . LEU E 2 47 ? 43.027 -3.086 88.560 1.00 25.30 47 LEU E N 1
ATOM 5701 C CA . LEU E 2 47 ? 41.909 -3.785 89.177 1.00 25.97 47 LEU E CA 1
ATOM 5702 C C . LEU E 2 47 ? 40.658 -2.950 88.872 1.00 26.70 47 LEU E C 1
ATOM 5703 O O . LEU E 2 47 ? 40.687 -1.732 89.026 1.00 27.36 47 LEU E O 1
ATOM 5708 N N . VAL E 2 48 ? 39.572 -3.600 88.479 1.00 26.29 48 VAL E N 1
ATOM 5709 C CA . VAL E 2 48 ? 38.299 -2.955 88.188 1.00 27.44 48 VAL E CA 1
ATOM 5710 C C . VAL E 2 48 ? 37.332 -3.199 89.355 1.00 26.47 48 VAL E C 1
ATOM 5711 O O . VAL E 2 48 ? 36.588 -2.314 89.744 1.00 27.29 48 VAL E O 1
ATOM 5715 N N . ALA E 2 49 ? 37.295 -4.432 89.872 1.00 25.25 49 ALA E N 1
ATOM 5716 C CA . ALA E 2 49 ? 36.339 -4.787 90.918 1.00 24.60 49 ALA E CA 1
ATOM 5717 C C . ALA E 2 49 ? 36.783 -6.060 91.599 1.00 24.17 49 ALA E C 1
ATOM 5718 O O . ALA E 2 49 ? 37.268 -6.976 90.941 1.00 24.57 49 ALA E O 1
ATOM 5720 N N . ALA E 2 50 ? 36.579 -6.138 92.906 1.00 23.93 50 ALA E N 1
ATOM 5721 C CA . ALA E 2 50 ? 36.920 -7.334 93.675 1.00 24.68 50 ALA E CA 1
ATOM 5722 C C . ALA E 2 50 ? 35.732 -7.728 94.531 1.00 24.66 50 ALA E C 1
ATOM 5723 O O . ALA E 2 50 ? 34.990 -6.869 94.984 1.00 24.39 50 ALA E O 1
ATOM 5725 N N . ILE E 2 51 ? 35.567 -9.027 94.763 1.00 24.60 51 ILE E N 1
ATOM 5726 C CA . ILE E 2 51 ? 34.486 -9.533 95.587 1.00 24.70 51 ILE E CA 1
ATOM 5727 C C . ILE E 2 51 ? 35.032 -10.662 96.483 1.00 25.33 51 ILE E C 1
ATOM 5728 O O . ILE E 2 51 ? 35.885 -11.444 96.048 1.00 25.68 51 ILE E O 1
ATOM 5733 N N . ASN E 2 52 ? 34.591 -10.712 97.742 1.00 25.37 52 ASN E N 1
ATOM 5734 C CA . ASN E 2 52 ? 35.055 -11.757 98.647 1.00 26.42 52 ASN E CA 1
ATOM 5735 C C . ASN E 2 52 ? 34.385 -13.122 98.320 1.00 27.56 52 ASN E C 1
ATOM 5736 O O . ASN E 2 52 ? 33.517 -13.218 97.445 1.00 26.94 52 ASN E O 1
ATOM 5741 N N . ASN E 2 53 ? 34.822 -14.163 98.997 1.00 28.51 53 ASN E N 1
ATOM 5742 C CA . ASN E 2 53 ? 34.395 -15.536 98.776 1.00 30.82 53 ASN E CA 1
ATOM 5743 C C . ASN E 2 53 ? 32.889 -15.748 98.876 1.00 33.18 53 ASN E C 1
ATOM 5744 O O . ASN E 2 53 ? 32.331 -16.430 98.016 1.00 33.00 53 ASN E O 1
ATOM 5749 N N . ASN E 2 54 ? 32.204 -15.102 99.841 1.00 35.21 54 ASN E N 1
ATOM 5750 C CA . ASN E 2 54 ? 30.751 -15.285 99.973 1.00 37.35 54 ASN E CA 1
ATOM 5751 C C . ASN E 2 54 ? 29.897 -14.246 99.234 1.00 37.28 54 ASN E C 1
ATOM 5752 O O . ASN E 2 54 ? 28.686 -14.342 99.286 1.00 38.63 54 ASN E O 1
ATOM 5757 N N . GLY E 2 55 ? 30.507 -13.255 98.601 1.00 35.70 55 GLY E N 1
ATOM 5758 C CA . GLY E 2 55 ? 29.773 -12.224 97.881 1.00 35.16 55 GLY E CA 1
ATOM 5759 C C . GLY E 2 55 ? 29.248 -11.074 98.719 1.00 34.02 55 GLY E C 1
ATOM 5760 O O . GLY E 2 55 ? 28.631 -10.159 98.184 1.00 34.73 55 GLY E O 1
ATOM 5761 N N . GLY E 2 56 ? 29.519 -11.088 100.018 1.00 32.65 56 GLY E N 1
ATOM 5762 C CA . GLY E 2 56 ? 29.044 -10.046 100.916 1.00 32.12 56 GLY E CA 1
ATOM 5763 C C . GLY E 2 56 ? 29.795 -8.733 100.865 1.00 31.50 56 GLY E C 1
ATOM 5764 O O . GLY E 2 56 ? 29.241 -7.696 101.240 1.00 31.98 56 GLY E O 1
ATOM 5765 N N . SER E 2 57 ? 31.061 -8.747 100.394 1.00 29.44 57 SER E N 1
ATOM 5766 C CA . SER E 2 57 ? 31.855 -7.527 100.340 1.00 28.94 57 SER E CA 1
ATOM 5767 C C . SER E 2 57 ? 32.463 -7.329 98.991 1.00 28.31 57 SER E C 1
ATOM 5768 O O . SER E 2 57 ? 32.967 -8.270 98.393 1.00 28.18 57 SER E O 1
ATOM 5771 N N . THR E 2 58 ? 32.449 -6.087 98.521 1.00 27.98 58 THR E N 1
ATOM 5772 C CA . THR E 2 58 ? 33.021 -5.744 97.232 1.00 27.96 58 THR E CA 1
ATOM 5773 C C . THR E 2 58 ? 33.896 -4.499 97.359 1.00 27.91 58 THR E C 1
ATOM 5774 O O . THR E 2 58 ? 33.790 -3.756 98.341 1.00 28.56 58 THR E O 1
ATOM 5778 N N . TYR E 2 59 ? 34.725 -4.246 96.345 1.00 26.99 59 TYR E N 1
ATOM 5779 C CA . TYR E 2 59 ? 35.530 -3.046 96.309 1.00 26.75 59 TYR E CA 1
ATOM 5780 C C . TYR E 2 59 ? 35.684 -2.598 94.861 1.00 27.04 59 TYR E C 1
ATOM 5781 O O . TYR E 2 59 ? 35.924 -3.426 93.973 1.00 27.30 59 TYR E O 1
ATOM 5790 N N . TYR E 2 60 ? 35.622 -1.282 94.644 1.00 26.84 60 TYR E N 1
ATOM 5791 C CA . TYR E 2 60 ? 35.840 -0.694 93.331 1.00 27.97 60 TYR E CA 1
ATOM 5792 C C . TYR E 2 60 ? 36.769 0.482 93.503 1.00 29.88 60 TYR E C 1
ATOM 5793 O O . TYR E 2 60 ? 36.501 1.345 94.335 1.00 29.36 60 TYR E O 1
ATOM 5802 N N . PRO E 2 61 ? 37.804 0.596 92.661 1.00 31.96 61 PRO E N 1
ATOM 5803 C CA . PRO E 2 61 ? 38.613 1.829 92.675 1.00 33.06 61 PRO E CA 1
ATOM 5804 C C . PRO E 2 61 ? 37.767 2.991 92.131 1.00 34.30 61 PRO E C 1
ATOM 5805 O O . PRO E 2 61 ? 36.743 2.787 91.453 1.00 33.70 61 PRO E O 1
ATOM 5809 N N . ASP E 2 62 ? 38.192 4.213 92.417 1.00 35.75 62 ASP E N 1
ATOM 5810 C CA . ASP E 2 62 ? 37.455 5.416 92.018 1.00 37.82 62 ASP E CA 1
ATOM 5811 C C . ASP E 2 62 ? 37.270 5.605 90.510 1.00 38.75 62 ASP E C 1
ATOM 5812 O O . ASP E 2 62 ? 36.378 6.349 90.112 1.00 39.24 62 ASP E O 1
ATOM 5817 N N . THR E 2 63 ? 38.048 4.910 89.686 1.00 38.85 63 THR E N 1
ATOM 5818 C CA . THR E 2 63 ? 37.926 4.987 88.226 1.00 40.07 63 THR E CA 1
ATOM 5819 C C . THR E 2 63 ? 36.600 4.423 87.692 1.00 40.32 63 THR E C 1
ATOM 5820 O O . THR E 2 63 ? 36.126 4.865 86.642 1.00 41.30 63 THR E O 1
ATOM 5824 N N . VAL E 2 64 ? 36.021 3.427 88.386 1.00 39.33 64 VAL E N 1
ATOM 5825 C CA . VAL E 2 64 ? 34.801 2.744 87.961 1.00 38.57 64 VAL E CA 1
ATOM 5826 C C . VAL E 2 64 ? 33.687 2.734 89.019 1.00 37.98 64 VAL E C 1
ATOM 5827 O O . VAL E 2 64 ? 32.553 2.359 88.697 1.00 37.86 64 VAL E O 1
ATOM 5831 N N . LYS E 2 65 ? 33.984 3.141 90.269 1.00 37.15 65 LYS E N 1
ATOM 5832 C CA . LYS E 2 65 ? 33.001 3.142 91.352 1.00 37.99 65 LYS E CA 1
ATOM 5833 C C . LYS E 2 65 ? 31.723 3.935 90.961 1.00 38.46 65 LYS E C 1
ATOM 5834 O O . LYS E 2 65 ? 31.827 5.008 90.358 1.00 38.48 65 LYS E O 1
ATOM 5840 N N . GLY E 2 66 ? 30.558 3.347 91.222 1.00 38.15 66 GLY E N 1
ATOM 5841 C CA . GLY E 2 66 ? 29.281 3.947 90.854 1.00 38.63 66 GLY E CA 1
ATOM 5842 C C . GLY E 2 66 ? 28.781 3.494 89.495 1.00 39.40 66 GLY E C 1
ATOM 5843 O O . GLY E 2 66 ? 27.568 3.506 89.241 1.00 40.42 66 GLY E O 1
ATOM 5844 N N . ARG E 2 67 ? 29.708 3.119 88.584 1.00 38.10 67 ARG E N 1
ATOM 5845 C CA . ARG E 2 67 ? 29.351 2.698 87.223 1.00 37.40 67 ARG E CA 1
ATOM 5846 C C . ARG E 2 67 ? 29.297 1.170 87.070 1.00 36.53 67 ARG E C 1
ATOM 5847 O O . ARG E 2 67 ? 28.485 0.649 86.291 1.00 35.95 67 ARG E O 1
ATOM 5855 N N . PHE E 2 68 ? 30.221 0.463 87.754 1.00 35.13 68 PHE E N 1
ATOM 5856 C CA . PHE E 2 68 ? 30.348 -0.993 87.645 1.00 34.81 68 PHE E CA 1
ATOM 5857 C C . PHE E 2 68 ? 29.848 -1.705 88.898 1.00 33.99 68 PHE E C 1
ATOM 5858 O O . PHE E 2 68 ? 29.975 -1.173 89.999 1.00 33.78 68 PHE E O 1
ATOM 5866 N N . THR E 2 69 ? 29.306 -2.928 88.725 1.00 32.81 69 THR E N 1
ATOM 5867 C CA . THR E 2 69 ? 28.843 -3.767 89.827 1.00 32.13 69 THR E CA 1
ATOM 5868 C C . THR E 2 69 ? 29.339 -5.199 89.612 1.00 30.35 69 THR E C 1
ATOM 5869 O O . THR E 2 69 ? 29.024 -5.808 88.591 1.00 30.58 69 THR E O 1
ATOM 5873 N N . ILE E 2 70 ? 30.081 -5.738 90.578 1.00 27.78 70 ILE E N 1
ATOM 5874 C CA . ILE E 2 70 ? 30.556 -7.116 90.519 1.00 27.04 70 ILE E CA 1
ATOM 5875 C C . ILE E 2 70 ? 29.639 -7.976 91.396 1.00 27.75 70 ILE E C 1
ATOM 5876 O O . ILE E 2 70 ? 29.189 -7.545 92.466 1.00 28.38 70 ILE E O 1
ATOM 5881 N N . SER E 2 71 ? 29.336 -9.182 90.933 1.00 27.23 71 SER E N 1
ATOM 5882 C CA . SER E 2 71 ? 28.518 -10.109 91.684 1.00 27.16 71 SER E CA 1
ATOM 5883 C C . SER E 2 71 ? 28.953 -11.530 91.369 1.00 27.96 71 SER E C 1
ATOM 5884 O O . SER E 2 71 ? 29.634 -11.773 90.375 1.00 29.08 71 SER E O 1
ATOM 5887 N N . ARG E 2 72 ? 28.571 -12.467 92.228 1.00 27.42 72 ARG E N 1
ATOM 5888 C CA . ARG E 2 72 ? 28.883 -13.865 92.012 1.00 27.68 72 ARG E CA 1
ATOM 5889 C C . ARG E 2 72 ? 27.714 -14.763 92.386 1.00 28.08 72 ARG E C 1
ATOM 5890 O O . ARG E 2 72 ? 26.854 -14.397 93.191 1.00 28.50 72 ARG E O 1
ATOM 5898 N N . ASP E 2 73 ? 27.699 -15.951 91.798 1.00 27.90 73 ASP E N 1
ATOM 5899 C CA . ASP E 2 73 ? 26.712 -16.948 92.145 1.00 28.38 73 ASP E CA 1
ATOM 5900 C C . ASP E 2 73 ? 27.477 -18.207 92.448 1.00 29.21 73 ASP E C 1
ATOM 5901 O O . ASP E 2 73 ? 27.963 -18.852 91.520 1.00 29.38 73 ASP E O 1
ATOM 5906 N N . ASN E 2 74 ? 27.599 -18.551 93.745 1.00 29.29 74 ASN E N 1
ATOM 5907 C CA . ASN E 2 74 ? 28.368 -19.718 94.181 1.00 30.00 74 ASN E CA 1
ATOM 5908 C C . ASN E 2 74 ? 27.695 -21.057 93.878 1.00 31.76 74 ASN E C 1
ATOM 5909 O O . ASN E 2 74 ? 28.351 -22.104 93.953 1.00 33.08 74 ASN E O 1
ATOM 5914 N N . ALA E 2 75 ? 26.425 -21.034 93.496 1.00 30.95 75 ALA E N 1
ATOM 5915 C CA . ALA E 2 75 ? 25.738 -22.242 93.084 1.00 31.45 75 ALA E CA 1
ATOM 5916 C C . ALA E 2 75 ? 26.069 -22.530 91.616 1.00 32.48 75 ALA E C 1
ATOM 5917 O O . ALA E 2 75 ? 26.156 -23.688 91.232 1.00 34.24 75 ALA E O 1
ATOM 5919 N N . LYS E 2 76 ? 26.201 -21.496 90.781 1.00 30.79 76 LYS E N 1
ATOM 5920 C CA . LYS E 2 76 ? 26.484 -21.674 89.357 1.00 29.79 76 LYS E CA 1
ATOM 5921 C C . LYS E 2 76 ? 27.979 -21.548 89.024 1.00 29.96 76 LYS E C 1
ATOM 5922 O O . LYS E 2 76 ? 28.328 -21.721 87.857 1.00 30.25 76 LYS E O 1
ATOM 5928 N N . ASN E 2 77 ? 28.809 -21.127 89.996 1.00 29.86 77 ASN E N 1
ATOM 5929 C CA . ASN E 2 77 ? 30.250 -20.906 89.796 1.00 31.46 77 ASN E CA 1
ATOM 5930 C C . ASN E 2 77 ? 30.500 -19.832 88.730 1.00 31.42 77 ASN E C 1
ATOM 5931 O O . ASN E 2 77 ? 31.300 -20.008 87.806 1.00 31.42 77 ASN E O 1
ATOM 5936 N N . THR E 2 78 ? 29.767 -18.734 88.843 1.00 30.60 78 THR E N 1
ATOM 5937 C CA . THR E 2 78 ? 29.892 -17.638 87.895 1.00 30.37 78 THR E CA 1
ATOM 5938 C C . THR E 2 78 ? 30.191 -16.353 88.594 1.00 29.66 78 THR E C 1
ATOM 5939 O O . THR E 2 78 ? 29.765 -16.128 89.723 1.00 29.46 78 THR E O 1
ATOM 5943 N N . LEU E 2 79 ? 30.942 -15.506 87.907 1.00 29.38 79 LEU E N 1
ATOM 5944 C CA . LEU E 2 79 ? 31.290 -14.158 88.351 1.00 29.67 79 LEU E CA 1
ATOM 5945 C C . LEU E 2 79 ? 30.746 -13.234 87.259 1.00 29.99 79 LEU E C 1
ATOM 5946 O O . LEU E 2 79 ? 30.882 -13.545 86.075 1.00 30.67 79 LEU E O 1
ATOM 5951 N N . ASN E 2 80 ? 30.134 -12.122 87.636 1.00 29.67 80 ASN E N 1
ATOM 5952 C CA . ASN E 2 80 ? 29.574 -11.190 86.663 1.00 31.02 80 ASN E CA 1
ATOM 5953 C C . ASN E 2 80 ? 30.100 -9.781 86.891 1.00 31.01 80 ASN E C 1
ATOM 5954 O O . ASN E 2 80 ? 30.475 -9.427 88.009 1.00 31.82 80 ASN E O 1
ATOM 5959 N N . LEU E 2 81 ? 30.160 -8.996 85.832 1.00 30.25 81 LEU E N 1
ATOM 5960 C CA . LEU E 2 81 ? 30.520 -7.593 85.930 1.00 30.41 81 LEU E CA 1
ATOM 5961 C C . LEU E 2 81 ? 29.502 -6.785 85.107 1.00 31.57 81 LEU E C 1
ATOM 5962 O O . LEU E 2 81 ? 29.496 -6.892 83.887 1.00 31.61 81 LEU E O 1
ATOM 5967 N N . GLN E 2 82 ? 28.627 -6.018 85.769 1.00 32.10 82 GLN E N 1
ATOM 5968 C CA . GLN E 2 82 ? 27.668 -5.167 85.065 1.00 33.37 82 GLN E CA 1
ATOM 5969 C C . GLN E 2 82 ? 28.342 -3.797 84.918 1.00 34.88 82 GLN E C 1
ATOM 5970 O O . GLN E 2 82 ? 28.737 -3.202 85.917 1.00 35.25 82 GLN E O 1
ATOM 5976 N N . MET E 2 83 ? 28.520 -3.325 83.675 1.00 34.90 83 MET E N 1
ATOM 5977 C CA . MET E 2 83 ? 29.193 -2.065 83.422 1.00 35.47 83 MET E CA 1
ATOM 5978 C C . MET E 2 83 ? 28.212 -1.068 82.816 1.00 37.34 83 MET E C 1
ATOM 5979 O O . MET E 2 83 ? 27.597 -1.350 81.787 1.00 37.58 83 MET E O 1
ATOM 5984 N N . ASN E 2 84 ? 28.047 0.079 83.456 1.00 38.21 84 ASN E N 1
ATOM 5985 C CA . ASN E 2 84 ? 27.156 1.119 82.948 1.00 39.39 84 ASN E CA 1
ATOM 5986 C C . ASN E 2 84 ? 27.943 2.393 82.630 1.00 39.48 84 ASN E C 1
ATOM 5987 O O . ASN E 2 84 ? 29.105 2.530 83.032 1.00 38.76 84 ASN E O 1
ATOM 5992 N N . SER E 2 85 ? 27.317 3.332 81.876 1.00 40.18 85 SER E N 1
ATOM 5993 C CA . SER E 2 85 ? 27.908 4.623 81.505 1.00 41.01 85 SER E CA 1
ATOM 5994 C C . SER E 2 85 ? 29.336 4.464 80.979 1.00 40.50 85 SER E C 1
ATOM 5995 O O . SER E 2 85 ? 30.258 5.107 81.474 1.00 40.54 85 SER E O 1
ATOM 5998 N N . LEU E 2 86 ? 29.522 3.521 80.041 1.00 39.88 86 LEU E N 1
ATOM 5999 C CA . LEU E 2 86 ? 30.843 3.201 79.513 1.00 39.51 86 LEU E CA 1
ATOM 6000 C C . LEU E 2 86 ? 31.517 4.358 78.796 1.00 40.35 86 LEU E C 1
ATOM 6001 O O . LEU E 2 86 ? 30.878 5.127 78.076 1.00 40.59 86 LEU E O 1
ATOM 6006 N N . LYS E 2 87 ? 32.803 4.509 79.053 1.00 40.52 87 LYS E N 1
ATOM 6007 C CA . LYS E 2 87 ? 33.614 5.562 78.467 1.00 41.48 87 LYS E CA 1
ATOM 6008 C C . LYS E 2 87 ? 34.636 4.940 77.521 1.00 41.81 87 LYS E C 1
ATOM 6009 O O . LYS E 2 87 ? 34.996 3.768 77.656 1.00 41.51 87 LYS E O 1
ATOM 6015 N N . SER E 2 88 ? 35.197 5.760 76.638 1.00 42.03 88 SER E N 1
ATOM 6016 C CA . SER E 2 88 ? 36.257 5.358 75.729 1.00 42.86 88 SER E CA 1
ATOM 6017 C C . SER E 2 88 ? 37.462 4.740 76.505 1.00 42.41 88 SER E C 1
ATOM 6018 O O . SER E 2 88 ? 38.037 3.749 76.057 1.00 42.49 88 SER E O 1
ATOM 6021 N N . GLU E 2 89 ? 37.803 5.307 77.682 1.00 41.59 89 GLU E N 1
ATOM 6022 C CA . GLU E 2 89 ? 38.921 4.826 78.507 1.00 41.80 89 GLU E CA 1
ATOM 6023 C C . GLU E 2 89 ? 38.683 3.461 79.149 1.00 40.58 89 GLU E C 1
ATOM 6024 O O . GLU E 2 89 ? 39.611 2.909 79.746 1.00 41.24 89 GLU E O 1
ATOM 6030 N N . ASP E 2 90 ? 37.444 2.932 79.075 1.00 38.36 90 ASP E N 1
ATOM 6031 C CA . ASP E 2 90 ? 37.138 1.599 79.576 1.00 37.16 90 ASP E CA 1
ATOM 6032 C C . ASP E 2 90 ? 37.521 0.503 78.573 1.00 36.57 90 ASP E C 1
ATOM 6033 O O . ASP E 2 90 ? 37.419 -0.670 78.922 1.00 36.59 90 ASP E O 1
ATOM 6038 N N . THR E 2 91 ? 37.928 0.865 77.323 1.00 35.72 91 THR E N 1
ATOM 6039 C CA . THR E 2 91 ? 38.344 -0.076 76.284 1.00 34.98 91 THR E CA 1
ATOM 6040 C C . THR E 2 91 ? 39.578 -0.808 76.801 1.00 33.33 91 THR E C 1
ATOM 6041 O O . THR E 2 91 ? 40.585 -0.180 77.126 1.00 33.06 91 THR E O 1
ATOM 6045 N N . ALA E 2 92 ? 39.466 -2.124 76.959 1.00 31.97 92 ALA E N 1
ATOM 6046 C CA . ALA E 2 92 ? 40.542 -2.929 77.529 1.00 32.01 92 ALA E CA 1
ATOM 6047 C C . ALA E 2 92 ? 40.210 -4.426 77.347 1.00 31.32 92 ALA E C 1
ATOM 6048 O O . ALA E 2 92 ? 39.079 -4.781 76.956 1.00 30.89 92 ALA E O 1
ATOM 6050 N N . LEU E 2 93 ? 41.180 -5.300 77.641 1.00 30.93 93 LEU E N 1
ATOM 6051 C CA . LEU E 2 93 ? 40.971 -6.731 77.699 1.00 31.00 93 LEU E CA 1
ATOM 6052 C C . LEU E 2 93 ? 40.647 -6.989 79.189 1.00 29.83 93 LEU E C 1
ATOM 6053 O O . LEU E 2 93 ? 41.430 -6.615 80.057 1.00 29.84 93 LEU E O 1
ATOM 6058 N N . TYR E 2 94 ? 39.501 -7.597 79.489 1.00 28.49 94 TYR E N 1
ATOM 6059 C CA . TYR E 2 94 ? 39.080 -7.834 80.867 1.00 28.11 94 TYR E CA 1
ATOM 6060 C C . TYR E 2 94 ? 39.328 -9.263 81.281 1.00 28.16 94 TYR E C 1
ATOM 6061 O O . TYR E 2 94 ? 38.742 -10.175 80.722 1.00 28.20 94 TYR E O 1
ATOM 6070 N N . TYR E 2 95 ? 40.150 -9.451 82.309 1.00 28.46 95 TYR E N 1
ATOM 6071 C CA . TYR E 2 95 ? 40.443 -10.764 82.841 1.00 28.46 95 TYR E CA 1
ATOM 6072 C C . TYR E 2 95 ? 39.677 -11.013 84.114 1.00 28.38 95 TYR E C 1
ATOM 6073 O O . TYR E 2 95 ? 39.570 -10.138 84.972 1.00 28.24 95 TYR E O 1
ATOM 6082 N N . CYS E 2 96 ? 39.266 -12.254 84.279 1.00 27.36 96 CYS E N 1
ATOM 6083 C CA . CYS E 2 96 ? 38.677 -12.839 85.464 1.00 27.54 96 CYS E CA 1
ATOM 6084 C C . CYS E 2 96 ? 39.891 -13.524 86.164 1.00 26.35 96 CYS E C 1
ATOM 6085 O O . CYS E 2 96 ? 40.610 -14.294 85.515 1.00 26.57 96 CYS E O 1
ATOM 6088 N N . THR E 2 97 ? 40.107 -13.274 87.463 1.00 24.72 97 THR E N 1
ATOM 6089 C CA . THR E 2 97 ? 41.251 -13.887 88.169 1.00 25.10 97 THR E CA 1
ATOM 6090 C C . THR E 2 97 ? 40.886 -14.131 89.640 1.00 25.17 97 THR E C 1
ATOM 6091 O O . THR E 2 97 ? 39.994 -13.470 90.184 1.00 26.40 97 THR E O 1
ATOM 6095 N N . ARG E 2 98 ? 41.503 -15.138 90.250 1.00 23.33 98 ARG E N 1
ATOM 6096 C CA . ARG E 2 98 ? 41.176 -15.490 91.620 1.00 22.62 98 ARG E CA 1
ATOM 6097 C C . ARG E 2 98 ? 42.336 -15.205 92.584 1.00 21.53 98 ARG E C 1
ATOM 6098 O O . ARG E 2 98 ? 43.492 -15.119 92.185 1.00 19.72 98 ARG E O 1
ATOM 6106 N N . GLN E 2 99 ? 42.004 -15.157 93.874 1.00 22.02 99 GLN E N 1
ATOM 6107 C CA . GLN E 2 99 ? 42.952 -14.992 94.975 1.00 23.04 99 GLN E CA 1
ATOM 6108 C C . GLN E 2 99 ? 42.388 -15.760 96.151 1.00 22.19 99 GLN E C 1
ATOM 6109 O O . GLN E 2 99 ? 41.190 -16.003 96.210 1.00 21.35 99 GLN E O 1
ATOM 6115 N N . HIS E 2 100 ? 43.245 -16.097 97.110 1.00 22.04 100 HIS E N 1
ATOM 6116 C CA . HIS E 2 100 ? 42.813 -16.713 98.335 1.00 21.28 100 HIS E CA 1
ATOM 6117 C C . HIS E 2 100 ? 43.422 -15.914 99.472 1.00 22.38 100 HIS E C 1
ATOM 6118 O O . HIS E 2 100 ? 44.594 -15.502 99.392 1.00 21.65 100 HIS E O 1
ATOM 6125 N N . TYR E 2 101 ? 42.706 -15.802 100.614 1.00 22.07 101 TYR E N 1
ATOM 6126 C CA . TYR E 2 101 ? 43.302 -15.190 101.804 1.00 21.85 101 TYR E CA 1
ATOM 6127 C C . TYR E 2 101 ? 44.617 -15.965 102.169 1.00 22.54 101 TYR E C 1
ATOM 6128 O O . TYR E 2 101 ? 45.655 -15.353 102.399 1.00 22.52 101 TYR E O 1
ATOM 6137 N N . GLY E 2 102 ? 44.531 -17.313 102.129 1.00 22.21 102 GLY E N 1
ATOM 6138 C CA . GLY E 2 102 ? 45.598 -18.252 102.453 1.00 22.21 102 GLY E CA 1
ATOM 6139 C C . GLY E 2 102 ? 46.745 -18.397 101.480 1.00 22.54 102 GLY E C 1
ATOM 6140 O O . GLY E 2 102 ? 47.690 -19.137 101.756 1.00 22.37 102 GLY E O 1
ATOM 6141 N N . ASN E 2 103 ? 46.695 -17.702 100.340 1.00 22.66 103 ASN E N 1
ATOM 6142 C CA . ASN E 2 103 ? 47.872 -17.620 99.462 1.00 22.59 103 ASN E CA 1
ATOM 6143 C C . ASN E 2 103 ? 48.442 -16.155 99.461 1.00 21.69 103 ASN E C 1
ATOM 6144 O O . ASN E 2 103 ? 49.194 -15.788 98.562 1.00 21.65 103 ASN E O 1
ATOM 6149 N N . LEU E 2 104 ? 48.023 -15.332 100.434 1.00 20.75 104 LEU E N 1
ATOM 6150 C CA . LEU E 2 104 ? 48.426 -13.921 100.541 1.00 21.38 104 LEU E CA 1
ATOM 6151 C C . LEU E 2 104 ? 47.910 -13.105 99.359 1.00 21.41 104 LEU E C 1
ATOM 6152 O O . LEU E 2 104 ? 48.608 -12.238 98.847 1.00 21.51 104 LEU E O 1
ATOM 6157 N N . TYR E 2 105 ? 46.689 -13.429 98.898 1.00 21.33 105 TYR E N 1
ATOM 6158 C CA . TYR E 2 105 ? 46.024 -12.720 97.832 1.00 22.26 105 TYR E CA 1
ATOM 6159 C C . TYR E 2 105 ? 46.871 -12.638 96.556 1.00 22.46 105 TYR E C 1
ATOM 6160 O O . TYR E 2 105 ? 47.030 -11.586 95.961 1.00 22.71 105 TYR E O 1
ATOM 6169 N N . PHE E 2 106 ? 47.380 -13.783 96.133 1.00 22.48 106 PHE E N 1
ATOM 6170 C CA . PHE E 2 106 ? 48.194 -13.927 94.938 1.00 21.65 106 PHE E CA 1
ATOM 6171 C C . PHE E 2 106 ? 47.264 -14.351 93.784 1.00 21.83 106 PHE E C 1
ATOM 6172 O O . PHE E 2 106 ? 46.473 -15.283 93.957 1.00 22.19 106 PHE E O 1
ATOM 6180 N N . PHE E 2 107 E 47.312 -13.656 92.631 1.00 21.37 107 PHE E N 1
ATOM 6181 C CA . PHE E 2 107 E 46.436 -13.996 91.498 1.00 21.87 107 PHE E CA 1
ATOM 6182 C C . PHE E 2 107 E 47.037 -15.217 90.796 1.00 22.70 107 PHE E C 1
ATOM 6183 O O . PHE E 2 107 E 47.854 -15.061 89.869 1.00 22.64 107 PHE E O 1
ATOM 6191 N N . ASP E 2 108 ? 46.719 -16.429 91.291 1.00 22.18 108 ASP E N 1
ATOM 6192 C CA . ASP E 2 108 ? 47.400 -17.623 90.796 1.00 22.33 108 ASP E CA 1
ATOM 6193 C C . ASP E 2 108 ? 46.771 -18.253 89.543 1.00 23.38 108 ASP E C 1
ATOM 6194 O O . ASP E 2 108 ? 47.393 -19.123 88.939 1.00 23.51 108 ASP E O 1
ATOM 6199 N N . TYR E 2 109 ? 45.546 -17.828 89.164 1.00 23.99 109 TYR E N 1
ATOM 6200 C CA . TYR E 2 109 ? 44.898 -18.275 87.941 1.00 24.83 109 TYR E CA 1
ATOM 6201 C C . TYR E 2 109 ? 44.193 -17.102 87.320 1.00 25.09 109 TYR E C 1
ATOM 6202 O O . TYR E 2 109 ? 43.556 -16.313 88.013 1.00 24.81 109 TYR E O 1
ATOM 6211 N N . TRP E 2 110 ? 44.309 -16.982 86.005 1.00 25.06 110 TRP E N 1
ATOM 6212 C CA . TRP E 2 110 ? 43.678 -15.912 85.252 1.00 25.76 110 TRP E CA 1
ATOM 6213 C C . TRP E 2 110 ? 43.013 -16.553 84.020 1.00 27.93 110 TRP E C 1
ATOM 6214 O O . TRP E 2 110 ? 43.559 -17.516 83.472 1.00 28.96 110 TRP E O 1
ATOM 6225 N N . GLY E 2 111 ? 41.896 -16.002 83.564 1.00 27.85 111 GLY E N 1
ATOM 6226 C CA . GLY E 2 111 ? 41.292 -16.482 82.322 1.00 29.15 111 GLY E CA 1
ATOM 6227 C C . GLY E 2 111 ? 42.044 -15.921 81.117 1.00 30.55 111 GLY E C 1
ATOM 6228 O O . GLY E 2 111 ? 43.035 -15.207 81.286 1.00 31.02 111 GLY E O 1
ATOM 6229 N N . GLN E 2 112 ? 41.602 -16.225 79.890 1.00 31.46 112 GLN E N 1
ATOM 6230 C CA . GLN E 2 112 ? 42.253 -15.669 78.680 1.00 32.95 112 GLN E CA 1
ATOM 6231 C C . GLN E 2 112 ? 41.829 -14.201 78.395 1.00 32.41 112 GLN E C 1
ATOM 6232 O O . GLN E 2 112 ? 42.469 -13.520 77.592 1.00 32.56 112 GLN E O 1
ATOM 6238 N N . GLY E 2 113 ? 40.732 -13.758 79.002 1.00 31.14 113 GLY E N 1
ATOM 6239 C CA . GLY E 2 113 ? 40.239 -12.401 78.877 1.00 31.49 113 GLY E CA 1
ATOM 6240 C C . GLY E 2 113 ? 39.127 -12.252 77.860 1.00 31.99 113 GLY E C 1
ATOM 6241 O O . GLY E 2 113 ? 39.012 -13.055 76.935 1.00 32.46 113 GLY E O 1
ATOM 6242 N N . THR E 2 114 ? 38.324 -11.211 78.012 1.00 31.65 114 THR E N 1
ATOM 6243 C CA . THR E 2 114 ? 37.272 -10.872 77.051 1.00 31.89 114 THR E CA 1
ATOM 6244 C C . THR E 2 114 ? 37.452 -9.395 76.690 1.00 33.55 114 THR E C 1
ATOM 6245 O O . THR E 2 114 ? 37.683 -8.564 77.572 1.00 34.08 114 THR E O 1
ATOM 6249 N N . THR E 2 115 ? 37.454 -9.072 75.391 1.00 34.23 115 THR E N 1
ATOM 6250 C CA . THR E 2 115 ? 37.707 -7.701 74.941 1.00 35.79 115 THR E CA 1
ATOM 6251 C C . THR E 2 115 ? 36.496 -6.778 74.976 1.00 36.41 115 THR E C 1
ATOM 6252 O O . THR E 2 115 ? 35.433 -7.130 74.469 1.00 37.04 115 THR E O 1
ATOM 6256 N N . LEU E 2 116 ? 36.661 -5.584 75.551 1.00 35.84 116 LEU E N 1
ATOM 6257 C CA . LEU E 2 116 ? 35.616 -4.564 75.555 1.00 36.38 116 LEU E CA 1
ATOM 6258 C C . LEU E 2 116 ? 36.111 -3.394 74.694 1.00 36.90 116 LEU E C 1
ATOM 6259 O O . LEU E 2 116 ? 37.177 -2.852 74.965 1.00 36.83 116 LEU E O 1
ATOM 6264 N N . THR E 2 117 ? 35.326 -2.974 73.701 1.00 37.18 117 THR E N 1
ATOM 6265 C CA . THR E 2 117 ? 35.685 -1.825 72.874 1.00 38.49 117 THR E CA 1
ATOM 6266 C C . THR E 2 117 ? 34.559 -0.814 72.997 1.00 38.35 117 THR E C 1
ATOM 6267 O O . THR E 2 117 ? 33.426 -1.109 72.626 1.00 37.36 117 THR E O 1
ATOM 6271 N N . VAL E 2 118 ? 34.852 0.340 73.589 1.00 39.02 118 VAL E N 1
ATOM 6272 C CA . VAL E 2 118 ? 33.854 1.385 73.753 1.00 40.04 118 VAL E CA 1
ATOM 6273 C C . VAL E 2 118 ? 34.087 2.441 72.696 1.00 40.94 118 VAL E C 1
ATOM 6274 O O . VAL E 2 118 ? 35.107 3.129 72.718 1.00 40.27 118 VAL E O 1
ATOM 6278 N N . SER E 2 119 ? 33.139 2.563 71.770 1.00 42.20 119 SER E N 1
ATOM 6279 C CA . SER E 2 119 ? 33.251 3.493 70.668 1.00 44.40 119 SER E CA 1
ATOM 6280 C C . SER E 2 119 ? 31.900 3.651 70.000 1.00 46.41 119 SER E C 1
ATOM 6281 O O . SER E 2 119 ? 31.127 2.694 69.911 1.00 46.24 119 SER E O 1
ATOM 6284 N N . SER E 2 120 ? 31.635 4.842 69.495 1.00 48.03 120 SER E N 1
ATOM 6285 C CA . SER E 2 120 ? 30.406 5.071 68.742 1.00 50.47 120 SER E CA 1
ATOM 6286 C C . SER E 2 120 ? 30.619 4.916 67.201 1.00 52.32 120 SER E C 1
ATOM 6287 O O . SER E 2 120 ? 29.692 5.164 66.431 1.00 52.98 120 SER E O 1
ATOM 6290 N N . ALA E 2 121 ? 31.818 4.455 66.770 1.00 52.79 121 ALA E N 1
ATOM 6291 C CA . ALA E 2 121 ? 32.132 4.226 65.359 1.00 53.72 121 ALA E CA 1
ATOM 6292 C C . ALA E 2 121 ? 31.296 3.087 64.792 1.00 54.83 121 ALA E C 1
ATOM 6293 O O . ALA E 2 121 ? 30.922 2.173 65.514 1.00 55.05 121 ALA E O 1
ATOM 6295 N N . LYS E 2 122 ? 30.975 3.162 63.497 1.00 55.13 122 LYS E N 1
ATOM 6296 C CA . LYS E 2 122 ? 30.178 2.133 62.840 1.00 55.38 122 LYS E CA 1
ATOM 6297 C C . LYS E 2 122 ? 31.089 1.095 62.192 1.00 55.13 122 LYS E C 1
ATOM 6298 O O . LYS E 2 122 ? 32.246 1.395 61.874 1.00 54.75 122 LYS E O 1
ATOM 6304 N N . THR E 2 123 ? 30.560 -0.120 61.955 1.00 55.13 123 THR E N 1
ATOM 6305 C CA . THR E 2 123 ? 31.328 -1.162 61.272 1.00 55.81 123 THR E CA 1
ATOM 6306 C C . THR E 2 123 ? 31.607 -0.694 59.828 1.00 54.98 123 THR E C 1
ATOM 6307 O O . THR E 2 123 ? 30.685 -0.325 59.109 1.00 54.76 123 THR E O 1
ATOM 6311 N N . THR E 2 124 ? 32.884 -0.610 59.465 1.00 53.97 124 THR E N 1
ATOM 6312 C CA . THR E 2 124 ? 33.312 -0.106 58.175 1.00 53.13 124 THR E CA 1
ATOM 6313 C C . THR E 2 124 ? 34.314 -1.074 57.563 1.00 52.02 124 THR E C 1
ATOM 6314 O O . THR E 2 124 ? 35.266 -1.474 58.225 1.00 51.95 124 THR E O 1
ATOM 6318 N N . PRO E 2 125 ? 34.127 -1.446 56.283 1.00 50.95 125 PRO E N 1
ATOM 6319 C CA . PRO E 2 125 ? 35.107 -2.333 55.632 1.00 50.39 125 PRO E CA 1
ATOM 6320 C C . PRO E 2 125 ? 36.405 -1.584 55.306 1.00 49.94 125 PRO E C 1
ATOM 6321 O O . PRO E 2 125 ? 36.404 -0.358 55.181 1.00 50.00 125 PRO E O 1
ATOM 6325 N N . PRO E 2 126 ? 37.537 -2.296 55.191 1.00 49.53 126 PRO E N 1
ATOM 6326 C CA . PRO E 2 126 ? 38.795 -1.606 54.883 1.00 49.51 126 PRO E CA 1
ATOM 6327 C C . PRO E 2 126 ? 39.009 -1.312 53.399 1.00 49.30 126 PRO E C 1
ATOM 6328 O O . PRO E 2 126 ? 38.484 -1.990 52.531 1.00 48.99 126 PRO E O 1
ATOM 6332 N N . SER E 2 127 ? 39.844 -0.318 53.126 1.00 49.16 127 SER E N 1
ATOM 6333 C CA . SER E 2 127 ? 40.303 -0.003 51.780 1.00 48.62 127 SER E CA 1
ATOM 6334 C C . SER E 2 127 ? 41.713 -0.611 51.706 1.00 47.59 127 SER E C 1
ATOM 6335 O O . SER E 2 127 ? 42.523 -0.408 52.613 1.00 46.78 127 SER E O 1
ATOM 6338 N N . VAL E 2 128 ? 41.975 -1.427 50.684 1.00 47.29 128 VAL E N 1
ATOM 6339 C CA . VAL E 2 128 ? 43.272 -2.084 50.549 1.00 47.51 128 VAL E CA 1
ATOM 6340 C C . VAL E 2 128 ? 44.076 -1.445 49.433 1.00 48.19 128 VAL E C 1
ATOM 6341 O O . VAL E 2 128 ? 43.673 -1.496 48.278 1.00 48.32 128 VAL E O 1
ATOM 6345 N N . TYR E 2 129 ? 45.195 -0.818 49.777 1.00 48.27 129 TYR E N 1
ATOM 6346 C CA . TYR E 2 129 ? 46.025 -0.123 48.795 1.00 48.76 129 TYR E CA 1
ATOM 6347 C C . TYR E 2 129 ? 47.370 -0.806 48.618 1.00 49.38 129 TYR E C 1
ATOM 6348 O O . TYR E 2 129 ? 48.038 -1.122 49.599 1.00 49.46 129 TYR E O 1
ATOM 6357 N N . PRO E 2 130 ? 47.801 -1.017 47.368 1.00 49.78 130 PRO E N 1
ATOM 6358 C CA . PRO E 2 130 ? 49.105 -1.663 47.147 1.00 49.99 130 PRO E CA 1
ATOM 6359 C C . PRO E 2 130 ? 50.287 -0.730 47.412 1.00 50.50 130 PRO E C 1
ATOM 6360 O O . PRO E 2 130 ? 50.213 0.468 47.140 1.00 50.52 130 PRO E O 1
ATOM 6364 N N . LEU E 2 131 ? 51.381 -1.280 47.932 1.00 50.87 131 LEU E N 1
ATOM 6365 C CA . LEU E 2 131 ? 52.592 -0.505 48.169 1.00 52.34 131 LEU E CA 1
ATOM 6366 C C . LEU E 2 131 ? 53.685 -1.051 47.258 1.00 53.92 131 LEU E C 1
ATOM 6367 O O . LEU E 2 131 ? 54.217 -2.132 47.506 1.00 53.63 131 LEU E O 1
ATOM 6372 N N . ALA E 2 132 ? 53.959 -0.338 46.159 1.00 55.41 132 ALA E N 1
ATOM 6373 C CA . ALA E 2 132 ? 54.974 -0.737 45.183 1.00 57.03 132 ALA E CA 1
ATOM 6374 C C . ALA E 2 132 ? 56.089 0.327 45.108 1.00 58.59 132 ALA E C 1
ATOM 6375 O O . ALA E 2 132 ? 55.832 1.512 45.351 1.00 58.99 132 ALA E O 1
ATOM 6377 N N . PRO E 2 133 ? 57.339 -0.074 44.804 1.00 59.11 133 PRO E N 1
ATOM 6378 C CA . PRO E 2 133 ? 58.420 0.927 44.698 1.00 59.58 133 PRO E CA 1
ATOM 6379 C C . PRO E 2 133 ? 58.170 1.927 43.568 1.00 59.99 133 PRO E C 1
ATOM 6380 O O . PRO E 2 133 ? 57.629 1.554 42.524 1.00 60.27 133 PRO E O 1
ATOM 6384 N N . ASN E 2 140 ? 68.831 -3.543 43.292 1.00 71.47 140 ASN E N 1
ATOM 6385 C CA . ASN E 2 140 ? 68.891 -4.198 44.598 1.00 71.70 140 ASN E CA 1
ATOM 6386 C C . ASN E 2 140 ? 68.633 -5.693 44.530 1.00 71.34 140 ASN E C 1
ATOM 6387 O O . ASN E 2 140 ? 67.901 -6.160 43.650 1.00 71.33 140 ASN E O 1
ATOM 6388 N N . SER E 2 141 ? 69.234 -6.460 45.453 1.00 70.79 141 SER E N 1
ATOM 6389 C CA . SER E 2 141 ? 69.060 -7.912 45.475 1.00 70.65 141 SER E CA 1
ATOM 6390 C C . SER E 2 141 ? 67.684 -8.309 46.018 1.00 69.41 141 SER E C 1
ATOM 6391 O O . SER E 2 141 ? 67.104 -9.286 45.555 1.00 69.65 141 SER E O 1
ATOM 6394 N N . MET E 2 142 ? 67.172 -7.562 46.997 1.00 67.77 142 MET E N 1
ATOM 6395 C CA . MET E 2 142 ? 65.874 -7.863 47.578 1.00 66.58 142 MET E CA 1
ATOM 6396 C C . MET E 2 142 ? 64.903 -6.708 47.376 1.00 64.54 142 MET E C 1
ATOM 6397 O O . MET E 2 142 ? 65.301 -5.545 47.430 1.00 64.99 142 MET E O 1
ATOM 6402 N N . VAL E 2 143 ? 63.632 -7.025 47.136 1.00 62.13 143 VAL E N 1
ATOM 6403 C CA . VAL E 2 143 ? 62.608 -6.002 46.965 1.00 60.50 143 VAL E CA 1
ATOM 6404 C C . VAL E 2 143 ? 61.575 -6.095 48.096 1.00 58.61 143 VAL E C 1
ATOM 6405 O O . VAL E 2 143 ? 61.159 -7.193 48.467 1.00 58.42 143 VAL E O 1
ATOM 6409 N N . THR E 2 144 ? 61.219 -4.954 48.690 1.00 57.16 144 THR E N 1
ATOM 6410 C CA . THR E 2 144 ? 60.209 -4.926 49.738 1.00 56.43 144 THR E CA 1
ATOM 6411 C C . THR E 2 144 ? 58.930 -4.343 49.169 1.00 55.57 144 THR E C 1
ATOM 6412 O O . THR E 2 144 ? 58.932 -3.224 48.665 1.00 55.92 144 THR E O 1
ATOM 6416 N N . LEU E 2 145 ? 57.854 -5.124 49.178 1.00 54.19 145 LEU E N 1
ATOM 6417 C CA . LEU E 2 145 ? 56.539 -4.681 48.722 1.00 53.25 145 LEU E CA 1
ATOM 6418 C C . LEU E 2 145 ? 55.627 -4.586 49.966 1.00 52.18 145 LEU E C 1
ATOM 6419 O O . LEU E 2 145 ? 55.973 -5.103 51.032 1.00 51.75 145 LEU E O 1
ATOM 6424 N N . GLY E 2 146 ? 54.473 -3.944 49.822 1.00 51.58 146 GLY E N 1
ATOM 6425 C CA . GLY E 2 146 ? 53.564 -3.790 50.945 1.00 51.25 146 GLY E CA 1
ATOM 6426 C C . GLY E 2 146 ? 52.093 -3.789 50.616 1.00 50.72 146 GLY E C 1
ATOM 6427 O O . GLY E 2 146 ? 51.688 -3.872 49.460 1.00 50.28 146 GLY E O 1
ATOM 6428 N N . CYS E 2 147 ? 51.295 -3.645 51.659 1.00 50.44 147 CYS E N 1
ATOM 6429 C CA . CYS E 2 147 ? 49.846 -3.637 51.615 1.00 50.92 147 CYS E CA 1
ATOM 6430 C C . CYS E 2 147 ? 49.418 -2.607 52.693 1.00 49.77 147 CYS E C 1
ATOM 6431 O O . CYS E 2 147 ? 49.891 -2.700 53.829 1.00 49.25 147 CYS E O 1
ATOM 6434 N N . LEU E 2 148 ? 48.581 -1.613 52.336 1.00 48.53 148 LEU E N 1
ATOM 6435 C CA . LEU E 2 148 ? 48.079 -0.614 53.285 1.00 47.93 148 LEU E CA 1
ATOM 6436 C C . LEU E 2 148 ? 46.562 -0.816 53.472 1.00 47.17 148 LEU E C 1
ATOM 6437 O O . LEU E 2 148 ? 45.797 -0.583 52.551 1.00 46.99 148 LEU E O 1
ATOM 6442 N N . VAL E 2 149 ? 46.143 -1.279 54.660 1.00 46.39 149 VAL E N 1
ATOM 6443 C CA . VAL E 2 149 ? 44.749 -1.563 55.020 1.00 46.25 149 VAL E CA 1
ATOM 6444 C C . VAL E 2 149 ? 44.211 -0.362 55.820 1.00 47.11 149 VAL E C 1
ATOM 6445 O O . VAL E 2 149 ? 44.519 -0.217 56.998 1.00 47.41 149 VAL E O 1
ATOM 6449 N N . LYS E 2 150 ? 43.421 0.500 55.180 1.00 47.26 150 LYS E N 1
ATOM 6450 C CA . LYS E 2 150 ? 42.981 1.751 55.784 1.00 47.91 150 LYS E CA 1
ATOM 6451 C C . LYS E 2 150 ? 41.472 1.925 56.012 1.00 48.62 150 LYS E C 1
ATOM 6452 O O . LYS E 2 150 ? 40.665 1.562 55.160 1.00 48.76 150 LYS E O 1
ATOM 6458 N N . GLY E 2 151 ? 41.124 2.558 57.131 1.00 48.75 151 GLY E N 1
ATOM 6459 C CA . GLY E 2 151 ? 39.755 2.937 57.467 1.00 49.50 151 GLY E CA 1
ATOM 6460 C C . GLY E 2 151 ? 38.764 1.837 57.776 1.00 49.93 151 GLY E C 1
ATOM 6461 O O . GLY E 2 151 ? 37.629 1.896 57.309 1.00 50.17 151 GLY E O 1
ATOM 6462 N N . TYR E 2 152 ? 39.161 0.840 58.577 1.00 50.06 152 TYR E N 1
ATOM 6463 C CA . TYR E 2 152 ? 38.245 -0.242 58.955 1.00 50.57 152 TYR E CA 1
ATOM 6464 C C . TYR E 2 152 ? 37.834 -0.156 60.431 1.00 51.52 152 TYR E C 1
ATOM 6465 O O . TYR E 2 152 ? 38.514 0.475 61.231 1.00 51.19 152 TYR E O 1
ATOM 6474 N N . PHE E 2 153 ? 36.711 -0.781 60.778 1.00 52.47 153 PHE E N 1
ATOM 6475 C CA . PHE E 2 153 ? 36.218 -0.813 62.145 1.00 54.02 153 PHE E CA 1
ATOM 6476 C C . PHE E 2 153 ? 35.220 -1.941 62.268 1.00 54.68 153 PHE E C 1
ATOM 6477 O O . PHE E 2 153 ? 34.359 -2.068 61.417 1.00 54.86 153 PHE E O 1
ATOM 6485 N N . PRO E 2 154 ? 35.262 -2.744 63.340 1.00 55.00 154 PRO E N 1
ATOM 6486 C CA . PRO E 2 154 ? 36.253 -2.758 64.418 1.00 54.66 154 PRO E CA 1
ATOM 6487 C C . PRO E 2 154 ? 37.443 -3.667 64.057 1.00 54.61 154 PRO E C 1
ATOM 6488 O O . PRO E 2 154 ? 37.545 -4.169 62.932 1.00 54.70 154 PRO E O 1
ATOM 6492 N N . GLU E 2 155 ? 38.363 -3.875 65.010 1.00 54.25 155 GLU E N 1
ATOM 6493 C CA . GLU E 2 155 ? 39.456 -4.813 64.830 1.00 54.21 155 GLU E CA 1
ATOM 6494 C C . GLU E 2 155 ? 38.866 -6.231 64.996 1.00 53.82 155 GLU E C 1
ATOM 6495 O O . GLU E 2 155 ? 37.802 -6.399 65.595 1.00 54.24 155 GLU E O 1
ATOM 6501 N N . PRO E 2 156 ? 39.497 -7.270 64.434 1.00 53.24 156 PRO E N 1
ATOM 6502 C CA . PRO E 2 156 ? 40.766 -7.272 63.714 1.00 53.25 156 PRO E CA 1
ATOM 6503 C C . PRO E 2 156 ? 40.612 -7.444 62.194 1.00 53.79 156 PRO E C 1
ATOM 6504 O O . PRO E 2 156 ? 39.511 -7.590 61.652 1.00 53.42 156 PRO E O 1
ATOM 6508 N N . VAL E 2 157 ? 41.752 -7.409 61.515 1.00 54.24 157 VAL E N 1
ATOM 6509 C CA . VAL E 2 157 ? 41.916 -7.692 60.103 1.00 55.22 157 VAL E CA 1
ATOM 6510 C C . VAL E 2 157 ? 43.087 -8.675 60.031 1.00 55.29 157 VAL E C 1
ATOM 6511 O O . VAL E 2 157 ? 44.082 -8.527 60.761 1.00 55.56 157 VAL E O 1
ATOM 6515 N N . THR E 2 158 ? 42.944 -9.725 59.226 1.00 54.80 158 THR E N 1
ATOM 6516 C CA . THR E 2 158 ? 44.040 -10.680 59.042 1.00 54.59 158 THR E CA 1
ATOM 6517 C C . THR E 2 158 ? 44.684 -10.371 57.696 1.00 53.48 158 THR E C 1
ATOM 6518 O O . THR E 2 158 ? 43.973 -10.085 56.726 1.00 53.57 158 THR E O 1
ATOM 6522 N N . VAL E 2 159 ? 46.021 -10.394 57.631 1.00 52.24 159 VAL E N 1
ATOM 6523 C CA . VAL E 2 159 ? 46.721 -10.148 56.374 1.00 51.68 159 VAL E CA 1
ATOM 6524 C C . VAL E 2 159 ? 47.676 -11.293 56.054 1.00 51.49 159 VAL E C 1
ATOM 6525 O O . VAL E 2 159 ? 48.582 -11.573 56.844 1.00 51.15 159 VAL E O 1
ATOM 6529 N N . THR E 2 160 ? 47.495 -11.946 54.895 1.00 50.89 160 THR E N 1
ATOM 6530 C CA . THR E 2 160 ? 48.422 -12.992 54.433 1.00 50.81 160 THR E CA 1
ATOM 6531 C C . THR E 2 160 ? 49.019 -12.603 53.059 1.00 50.72 160 THR E C 1
ATOM 6532 O O . THR E 2 160 ? 48.557 -11.649 52.434 1.00 50.58 160 THR E O 1
ATOM 6536 N N . TRP E 2 161 ? 50.059 -13.307 52.606 1.00 50.65 161 TRP E N 1
ATOM 6537 C CA . TRP E 2 161 ? 50.683 -13.030 51.319 1.00 51.22 161 TRP E CA 1
ATOM 6538 C C . TRP E 2 161 ? 50.708 -14.315 50.522 1.00 53.00 161 TRP E C 1
ATOM 6539 O O . TRP E 2 161 ? 51.195 -15.323 51.030 1.00 53.38 161 TRP E O 1
ATOM 6550 N N . ASN E 2 162 ? 50.132 -14.296 49.300 1.00 54.06 162 ASN E N 1
ATOM 6551 C CA . ASN E 2 162 ? 50.041 -15.461 48.417 1.00 55.68 162 ASN E CA 1
ATOM 6552 C C . ASN E 2 162 ? 49.329 -16.623 49.113 1.00 57.06 162 ASN E C 1
ATOM 6553 O O . ASN E 2 162 ? 49.801 -17.760 49.065 1.00 56.91 162 ASN E O 1
ATOM 6558 N N . SER E 2 163 ? 48.225 -16.303 49.811 1.00 57.93 163 SER E N 1
ATOM 6559 C CA . SER E 2 163 ? 47.365 -17.226 50.558 1.00 59.43 163 SER E CA 1
ATOM 6560 C C . SER E 2 163 ? 48.066 -17.990 51.687 1.00 61.11 163 SER E C 1
ATOM 6561 O O . SER E 2 163 ? 47.568 -19.022 52.132 1.00 62.04 163 SER E O 1
ATOM 6564 N N . GLY E 2 164 ? 49.186 -17.467 52.166 1.00 61.28 164 GLY E N 1
ATOM 6565 C CA . GLY E 2 164 ? 49.936 -18.106 53.238 1.00 61.94 164 GLY E CA 1
ATOM 6566 C C . GLY E 2 164 ? 51.242 -18.740 52.800 1.00 62.73 164 GLY E C 1
ATOM 6567 O O . GLY E 2 164 ? 52.073 -19.072 53.647 1.00 63.24 164 GLY E O 1
ATOM 6568 N N . SER E 2 165 ? 51.442 -18.932 51.485 1.00 62.91 165 SER E N 1
ATOM 6569 C CA . SER E 2 165 ? 52.678 -19.536 50.983 1.00 63.98 165 SER E CA 1
ATOM 6570 C C . SER E 2 165 ? 53.890 -18.613 51.106 1.00 64.72 165 SER E C 1
ATOM 6571 O O . SER E 2 165 ? 55.019 -19.091 51.212 1.00 65.09 165 SER E O 1
ATOM 6574 N N . LEU E 2 166 ? 53.664 -17.298 51.122 1.00 64.82 166 LEU E N 1
ATOM 6575 C CA . LEU E 2 166 ? 54.739 -16.332 51.316 1.00 65.38 166 LEU E CA 1
ATOM 6576 C C . LEU E 2 166 ? 54.709 -15.990 52.810 1.00 64.81 166 LEU E C 1
ATOM 6577 O O . LEU E 2 166 ? 53.927 -15.143 53.241 1.00 64.80 166 LEU E O 1
ATOM 6582 N N . SER E 2 167 ? 55.503 -16.708 53.607 1.00 64.20 167 SER E N 1
ATOM 6583 C CA . SER E 2 167 ? 55.521 -16.514 55.050 1.00 64.14 167 SER E CA 1
ATOM 6584 C C . SER E 2 167 ? 56.827 -15.905 55.568 1.00 63.52 167 SER E C 1
ATOM 6585 O O . SER E 2 167 ? 56.813 -15.245 56.603 1.00 63.75 167 SER E O 1
ATOM 6588 N N . SER E 2 168 ? 57.944 -16.114 54.859 1.00 62.51 168 SER E N 1
ATOM 6589 C CA . SER E 2 168 ? 59.229 -15.553 55.276 1.00 61.97 168 SER E CA 1
ATOM 6590 C C . SER E 2 168 ? 59.354 -14.101 54.819 1.00 60.40 168 SER E C 1
ATOM 6591 O O . SER E 2 168 ? 58.921 -13.758 53.721 1.00 60.78 168 SER E O 1
ATOM 6594 N N . GLY E 2 169 ? 59.971 -13.271 55.647 1.00 58.70 169 GLY E N 1
ATOM 6595 C CA . GLY E 2 169 ? 60.181 -11.865 55.327 1.00 57.34 169 GLY E CA 1
ATOM 6596 C C . GLY E 2 169 ? 58.937 -11.004 55.424 1.00 55.15 169 GLY E C 1
ATOM 6597 O O . GLY E 2 169 ? 58.907 -9.905 54.870 1.00 54.84 169 GLY E O 1
ATOM 6598 N N . VAL E 2 170 ? 57.921 -11.468 56.160 1.00 53.51 170 VAL E N 1
ATOM 6599 C CA . VAL E 2 170 ? 56.664 -10.743 56.326 1.00 52.54 170 VAL E CA 1
ATOM 6600 C C . VAL E 2 170 ? 56.521 -10.121 57.723 1.00 52.08 170 VAL E C 1
ATOM 6601 O O . VAL E 2 170 ? 56.726 -10.815 58.722 1.00 51.79 170 VAL E O 1
ATOM 6605 N N . HIS E 2 171 ? 56.150 -8.830 57.800 1.00 51.52 171 HIS E N 1
ATOM 6606 C CA . HIS E 2 171 ? 55.849 -8.174 59.080 1.00 51.51 171 HIS E CA 1
ATOM 6607 C C . HIS E 2 171 ? 54.518 -7.483 58.925 1.00 50.27 171 HIS E C 1
ATOM 6608 O O . HIS E 2 171 ? 54.358 -6.719 57.979 1.00 50.50 171 HIS E O 1
ATOM 6615 N N . THR E 2 172 ? 53.588 -7.687 59.853 1.00 49.14 172 THR E N 1
ATOM 6616 C CA . THR E 2 172 ? 52.336 -6.941 59.837 1.00 48.74 172 THR E CA 1
ATOM 6617 C C . THR E 2 172 ? 52.384 -6.010 61.040 1.00 48.92 172 THR E C 1
ATOM 6618 O O . THR E 2 172 ? 52.644 -6.452 62.159 1.00 48.64 172 THR E O 1
ATOM 6622 N N . PHE E 2 173 ? 52.232 -4.711 60.797 1.00 48.98 173 PHE E N 1
ATOM 6623 C CA . PHE E 2 173 ? 52.329 -3.711 61.843 1.00 49.64 173 PHE E CA 1
ATOM 6624 C C . PHE E 2 173 ? 51.035 -3.558 62.638 1.00 50.22 173 PHE E C 1
ATOM 6625 O O . PHE E 2 173 ? 49.947 -3.667 62.082 1.00 50.15 173 PHE E O 1
ATOM 6633 N N . PRO E 2 174 ? 51.134 -3.304 63.956 1.00 50.66 174 PRO E N 1
ATOM 6634 C CA . PRO E 2 174 ? 49.913 -3.112 64.758 1.00 50.97 174 PRO E CA 1
ATOM 6635 C C . PRO E 2 174 ? 49.065 -1.948 64.242 1.00 51.46 174 PRO E C 1
ATOM 6636 O O . PRO E 2 174 ? 49.611 -0.957 63.749 1.00 51.17 174 PRO E O 1
ATOM 6640 N N . ALA E 2 175 ? 47.739 -2.070 64.349 1.00 52.03 175 ALA E N 1
ATOM 6641 C CA . ALA E 2 175 ? 46.844 -1.024 63.875 1.00 53.52 175 ALA E CA 1
ATOM 6642 C C . ALA E 2 175 ? 46.905 0.223 64.739 1.00 55.36 175 ALA E C 1
ATOM 6643 O O . ALA E 2 175 ? 47.134 0.148 65.942 1.00 55.59 175 ALA E O 1
ATOM 6645 N N . VAL E 2 176 ? 46.711 1.372 64.108 1.00 56.56 176 VAL E N 1
ATOM 6646 C CA . VAL E 2 176 ? 46.656 2.657 64.782 1.00 58.37 176 VAL E CA 1
ATOM 6647 C C . VAL E 2 176 ? 45.265 3.277 64.564 1.00 60.13 176 VAL E C 1
ATOM 6648 O O . VAL E 2 176 ? 44.593 2.978 63.571 1.00 60.22 176 VAL E O 1
ATOM 6652 N N . LEU E 2 177 ? 44.820 4.111 65.505 1.00 61.42 177 LEU E N 1
ATOM 6653 C CA . LEU E 2 177 ? 43.533 4.780 65.383 1.00 63.14 177 LEU E CA 1
ATOM 6654 C C . LEU E 2 177 ? 43.720 6.042 64.537 1.00 64.39 177 LEU E C 1
ATOM 6655 O O . LEU E 2 177 ? 44.665 6.794 64.748 1.00 64.65 177 LEU E O 1
ATOM 6660 N N . GLU E 2 178 ? 42.845 6.246 63.554 1.00 65.08 178 GLU E N 1
ATOM 6661 C CA . GLU E 2 178 ? 42.893 7.362 62.611 1.00 66.36 178 GLU E CA 1
ATOM 6662 C C . GLU E 2 178 ? 41.463 7.691 62.187 1.00 67.11 178 GLU E C 1
ATOM 6663 O O . GLU E 2 178 ? 40.839 6.888 61.495 1.00 67.06 178 GLU E O 1
ATOM 6669 N N . SER E 2 179 ? 40.933 8.839 62.644 1.00 67.42 179 SER E N 1
ATOM 6670 C CA . SER E 2 179 ? 39.559 9.289 62.377 1.00 68.12 179 SER E CA 1
ATOM 6671 C C . SER E 2 179 ? 38.548 8.282 62.953 1.00 68.04 179 SER E C 1
ATOM 6672 O O . SER E 2 179 ? 37.574 7.945 62.277 1.00 68.83 179 SER E O 1
ATOM 6675 N N . ASP E 2 180 ? 38.807 7.768 64.177 1.00 66.98 180 ASP E N 1
ATOM 6676 C CA . ASP E 2 180 ? 37.963 6.762 64.858 1.00 66.38 180 ASP E CA 1
ATOM 6677 C C . ASP E 2 180 ? 37.925 5.377 64.154 1.00 64.00 180 ASP E C 1
ATOM 6678 O O . ASP E 2 180 ? 37.195 4.482 64.591 1.00 64.20 180 ASP E O 1
ATOM 6683 N N . LEU E 2 181 ? 38.705 5.220 63.068 1.00 61.50 181 LEU E N 1
ATOM 6684 C CA . LEU E 2 181 ? 38.823 3.999 62.269 1.00 59.75 181 LEU E CA 1
ATOM 6685 C C . LEU E 2 181 ? 40.269 3.490 62.322 1.00 58.05 181 LEU E C 1
ATOM 6686 O O . LEU E 2 181 ? 41.188 4.275 62.520 1.00 58.18 181 LEU E O 1
ATOM 6691 N N . TYR E 2 182 ? 40.479 2.192 62.126 1.00 56.35 182 TYR E N 1
ATOM 6692 C CA . TYR E 2 182 ? 41.820 1.614 62.194 1.00 55.28 182 TYR E CA 1
ATOM 6693 C C . TYR E 2 182 ? 42.551 1.597 60.865 1.00 54.17 182 TYR E C 1
ATOM 6694 O O . TYR E 2 182 ? 41.933 1.561 59.798 1.00 54.34 182 TYR E O 1
ATOM 6703 N N . THR E 2 183 ? 43.878 1.614 60.937 1.00 53.04 183 THR E N 1
ATOM 6704 C CA . THR E 2 183 ? 44.742 1.564 59.772 1.00 52.42 183 THR E CA 1
ATOM 6705 C C . THR E 2 183 ? 45.991 0.766 60.113 1.00 51.36 183 THR E C 1
ATOM 6706 O O . THR E 2 183 ? 46.636 1.028 61.131 1.00 51.13 183 THR E O 1
ATOM 6710 N N . LEU E 2 184 ? 46.332 -0.213 59.274 1.00 50.47 184 LEU E N 1
ATOM 6711 C CA . LEU E 2 184 ? 47.574 -0.958 59.438 1.00 50.03 184 LEU E CA 1
ATOM 6712 C C . LEU E 2 184 ? 48.272 -1.171 58.105 1.00 49.12 184 LEU E C 1
ATOM 6713 O O . LEU E 2 184 ? 47.667 -0.982 57.048 1.00 49.11 184 LEU E O 1
ATOM 6718 N N . SER E 2 185 ? 49.552 -1.548 58.150 1.00 47.76 185 SER E N 1
ATOM 6719 C CA . SER E 2 185 ? 50.281 -1.876 56.946 1.00 47.22 185 SER E CA 1
ATOM 6720 C C . SER E 2 185 ? 50.988 -3.217 57.129 1.00 46.41 185 SER E C 1
ATOM 6721 O O . SER E 2 185 ? 51.280 -3.634 58.254 1.00 46.39 185 SER E O 1
ATOM 6724 N N . SER E 2 186 ? 51.241 -3.907 56.025 1.00 45.77 186 SER E N 1
ATOM 6725 C CA . SER E 2 186 ? 51.941 -5.177 56.042 1.00 45.73 186 SER E CA 1
ATOM 6726 C C . SER E 2 186 ? 53.053 -5.134 55.013 1.00 46.55 186 SER E C 1
ATOM 6727 O O . SER E 2 186 ? 52.856 -4.678 53.895 1.00 46.82 186 SER E O 1
ATOM 6730 N N . SER E 2 187 ? 54.211 -5.629 55.393 1.00 46.98 187 SER E N 1
ATOM 6731 C CA . SER E 2 187 ? 55.432 -5.631 54.603 1.00 48.50 187 SER E CA 1
ATOM 6732 C C . SER E 2 187 ? 55.794 -7.056 54.172 1.00 49.69 187 SER E C 1
ATOM 6733 O O . SER E 2 187 ? 55.652 -7.986 54.960 1.00 49.72 187 SER E O 1
ATOM 6736 N N . VAL E 2 188 ? 56.288 -7.227 52.941 1.00 50.28 188 VAL E N 1
ATOM 6737 C CA . VAL E 2 188 ? 56.748 -8.528 52.450 1.00 51.54 188 VAL E CA 1
ATOM 6738 C C . VAL E 2 188 ? 58.068 -8.335 51.686 1.00 52.79 188 VAL E C 1
ATOM 6739 O O . VAL E 2 188 ? 58.178 -7.419 50.870 1.00 52.83 188 VAL E O 1
ATOM 6743 N N . THR E 2 189 ? 59.083 -9.154 51.987 1.00 53.42 189 THR E N 1
ATOM 6744 C CA . THR E 2 189 ? 60.366 -9.053 51.302 1.00 54.77 189 THR E CA 1
ATOM 6745 C C . THR E 2 189 ? 60.665 -10.322 50.522 1.00 56.62 189 THR E C 1
ATOM 6746 O O . THR E 2 189 ? 60.688 -11.413 51.089 1.00 56.82 189 THR E O 1
ATOM 6750 N N . VAL E 2 190 ? 60.864 -10.182 49.209 1.00 57.67 190 VAL E N 1
ATOM 6751 C CA . VAL E 2 190 ? 61.193 -11.289 48.311 1.00 59.36 190 VAL E CA 1
ATOM 6752 C C . VAL E 2 190 ? 62.429 -10.899 47.470 1.00 61.42 190 VAL E C 1
ATOM 6753 O O . VAL E 2 190 ? 62.702 -9.705 47.309 1.00 61.48 190 VAL E O 1
ATOM 6757 N N . PRO E 2 191 ? 63.183 -11.860 46.891 1.00 62.99 191 PRO E N 1
ATOM 6758 C CA . PRO E 2 191 ? 64.312 -11.462 46.023 1.00 64.19 191 PRO E CA 1
ATOM 6759 C C . PRO E 2 191 ? 63.829 -10.693 44.781 1.00 65.69 191 PRO E C 1
ATOM 6760 O O . PRO E 2 191 ? 62.641 -10.728 44.454 1.00 65.92 191 PRO E O 1
ATOM 6764 N N . SER E 2 192 ? 64.722 -9.954 44.118 1.00 66.64 192 SER E N 1
ATOM 6765 C CA . SER E 2 192 ? 64.336 -9.189 42.931 1.00 67.93 192 SER E CA 1
ATOM 6766 C C . SER E 2 192 ? 63.968 -10.098 41.759 1.00 68.81 192 SER E C 1
ATOM 6767 O O . SER E 2 192 ? 63.102 -9.729 40.961 1.00 69.28 192 SER E O 1
ATOM 6770 N N . SER E 2 193 ? 64.570 -11.305 41.686 1.00 68.87 193 SER E N 1
ATOM 6771 C CA . SER E 2 193 ? 64.272 -12.269 40.624 1.00 69.34 193 SER E CA 1
ATOM 6772 C C . SER E 2 193 ? 62.790 -12.692 40.572 1.00 69.67 193 SER E C 1
ATOM 6773 O O . SER E 2 193 ? 62.212 -12.552 39.491 1.00 70.52 193 SER E O 1
ATOM 6776 N N . PRO E 2 194 ? 62.110 -13.124 41.669 1.00 69.18 194 PRO E N 1
ATOM 6777 C CA . PRO E 2 194 ? 60.696 -13.501 41.542 1.00 68.77 194 PRO E CA 1
ATOM 6778 C C . PRO E 2 194 ? 59.700 -12.349 41.461 1.00 68.12 194 PRO E C 1
ATOM 6779 O O . PRO E 2 194 ? 58.515 -12.640 41.371 1.00 68.77 194 PRO E O 1
ATOM 6783 N N . TRP E 2 195 ? 60.133 -11.070 41.486 1.00 66.84 195 TRP E N 1
ATOM 6784 C CA . TRP E 2 195 ? 59.173 -9.965 41.331 1.00 66.15 195 TRP E CA 1
ATOM 6785 C C . TRP E 2 195 ? 59.656 -8.887 40.377 1.00 67.41 195 TRP E C 1
ATOM 6786 O O . TRP E 2 195 ? 60.781 -8.407 40.526 1.00 67.98 195 TRP E O 1
ATOM 6797 N N . PRO E 2 196 ? 58.829 -8.478 39.397 1.00 67.47 196 PRO E N 1
ATOM 6798 C CA . PRO E 2 196 ? 57.439 -8.904 39.142 1.00 67.82 196 PRO E CA 1
ATOM 6799 C C . PRO E 2 196 ?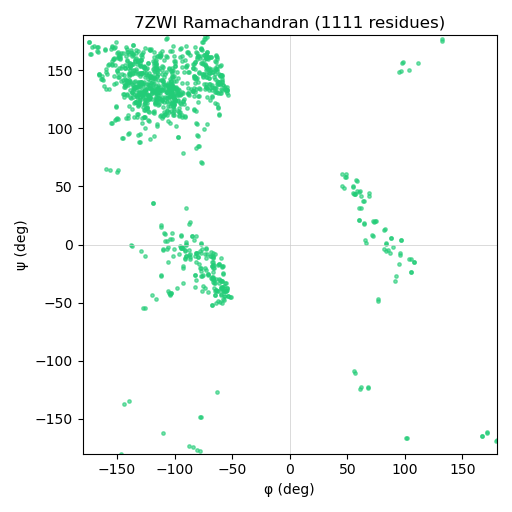 57.222 -10.146 38.269 1.00 68.24 196 PRO E C 1
ATOM 6800 O O . PRO E 2 196 ? 56.106 -10.340 37.796 1.00 68.39 196 PRO E O 1
ATOM 6804 N N . SER E 2 197 ? 58.244 -10.992 38.063 1.00 68.38 197 SER E N 1
ATOM 6805 C CA . SER E 2 197 ? 58.099 -12.198 37.227 1.00 68.80 197 SER E CA 1
ATOM 6806 C C . SER E 2 197 ? 57.105 -13.232 37.791 1.00 69.12 197 SER E C 1
ATOM 6807 O O . SER E 2 197 ? 56.471 -13.965 37.038 1.00 69.43 197 SER E O 1
ATOM 6810 N N . GLU E 2 198 ? 56.969 -13.283 39.112 1.00 68.94 198 GLU E N 1
ATOM 6811 C CA . GLU E 2 198 ? 56.009 -14.145 39.798 1.00 69.13 198 GLU E CA 1
ATOM 6812 C C . GLU E 2 198 ? 55.068 -13.247 40.612 1.00 68.27 198 GLU E C 1
ATOM 6813 O O . GLU E 2 198 ? 55.490 -12.210 41.136 1.00 68.58 198 GLU E O 1
ATOM 6819 N N . THR E 2 199 ? 53.793 -13.630 40.694 1.00 66.95 199 THR E N 1
ATOM 6820 C CA . THR E 2 199 ? 52.783 -12.833 41.376 1.00 66.03 199 THR E CA 1
ATOM 6821 C C . THR E 2 199 ? 52.941 -12.769 42.898 1.00 64.36 199 THR E C 1
ATOM 6822 O O . THR E 2 199 ? 53.273 -13.761 43.551 1.00 64.76 199 THR E O 1
ATOM 6826 N N . VAL E 2 200 ? 52.731 -11.563 43.454 1.00 62.22 200 VAL E N 1
ATOM 6827 C CA . VAL E 2 200 ? 52.759 -11.286 44.891 1.00 60.39 200 VAL E CA 1
ATOM 6828 C C . VAL E 2 200 ? 51.440 -10.586 45.225 1.00 58.15 200 VAL E C 1
ATOM 6829 O O . VAL E 2 200 ? 51.186 -9.496 44.715 1.00 58.33 200 VAL E O 1
ATOM 6833 N N . THR E 2 201 ? 50.591 -11.212 46.049 1.00 55.85 201 THR E N 1
ATOM 6834 C CA . THR E 2 201 ? 49.286 -10.633 46.383 1.00 54.02 201 THR E CA 1
ATOM 6835 C C . THR E 2 201 ? 49.039 -10.614 47.897 1.00 52.65 201 THR E C 1
ATOM 6836 O O . THR E 2 201 ? 49.336 -11.609 48.563 1.00 52.16 201 THR E O 1
ATOM 6840 N N . CYS E 2 202 ? 48.468 -9.515 48.441 1.00 51.75 202 CYS E N 1
ATOM 6841 C CA . CYS E 2 202 ? 48.093 -9.510 49.858 1.00 51.69 202 CYS E CA 1
ATOM 6842 C C . CYS E 2 202 ? 46.612 -9.849 49.996 1.00 50.46 202 CYS E C 1
ATOM 6843 O O . CYS E 2 202 ? 45.776 -9.350 49.232 1.00 49.64 202 CYS E O 1
ATOM 6846 N N . ASN E 2 203 ? 46.304 -10.748 50.937 1.00 49.64 203 ASN E N 1
ATOM 6847 C CA . ASN E 2 203 ? 44.947 -11.207 51.200 1.00 49.68 203 ASN E CA 1
ATOM 6848 C C . ASN E 2 203 ? 44.530 -10.629 52.533 1.00 49.34 203 ASN E C 1
ATOM 6849 O O . ASN E 2 203 ? 45.135 -10.944 53.554 1.00 48.99 203 ASN E O 1
ATOM 6854 N N . VAL E 2 204 ? 43.546 -9.736 52.524 1.00 49.33 204 VAL E N 1
ATOM 6855 C CA . VAL E 2 204 ? 43.086 -9.093 53.744 1.00 50.07 204 VAL E CA 1
ATOM 6856 C C . VAL E 2 204 ? 41.655 -9.528 54.040 1.00 50.26 204 VAL E C 1
ATOM 6857 O O . VAL E 2 204 ? 40.804 -9.474 53.157 1.00 50.09 204 VAL E O 1
ATOM 6861 N N . ALA E 2 205 ? 41.392 -9.992 55.268 1.00 50.16 205 ALA E N 1
ATOM 6862 C CA . ALA E 2 205 ? 40.036 -10.391 55.640 1.00 50.48 205 ALA E CA 1
ATOM 6863 C C . ALA E 2 205 ? 39.597 -9.581 56.841 1.00 50.31 205 ALA E C 1
ATOM 6864 O O . ALA E 2 205 ? 40.394 -9.349 57.737 1.00 50.55 205 ALA E O 1
ATOM 6866 N N . HIS E 2 206 ? 38.358 -9.102 56.831 1.00 49.95 206 HIS E N 1
ATOM 6867 C CA . HIS E 2 206 ? 37.774 -8.306 57.903 1.00 50.43 206 HIS E CA 1
ATOM 6868 C C . HIS E 2 206 ? 36.434 -8.959 58.210 1.00 51.63 206 HIS E C 1
ATOM 6869 O O . HIS E 2 206 ? 35.428 -8.634 57.577 1.00 51.96 206 HIS E O 1
ATOM 6876 N N . PRO E 2 207 ? 36.427 -9.947 59.124 1.00 52.18 207 PRO E N 1
ATOM 6877 C CA . PRO E 2 207 ? 35.189 -10.690 59.407 1.00 52.85 207 PRO E CA 1
ATOM 6878 C C . PRO E 2 207 ? 34.001 -9.861 59.889 1.00 54.02 207 PRO E C 1
ATOM 6879 O O . PRO E 2 207 ? 32.863 -10.197 59.552 1.00 54.47 207 PRO E O 1
ATOM 6883 N N . ALA E 2 208 ? 34.246 -8.759 60.618 1.00 54.23 208 ALA E N 1
ATOM 6884 C CA . ALA E 2 208 ? 33.161 -7.902 61.098 1.00 54.96 208 ALA E CA 1
ATOM 6885 C C . ALA E 2 208 ? 32.296 -7.320 59.981 1.00 55.66 208 ALA E C 1
ATOM 6886 O O . ALA E 2 208 ? 31.107 -7.080 60.196 1.00 56.01 208 ALA E O 1
ATOM 6888 N N . SER E 2 209 ? 32.879 -7.066 58.805 1.00 55.43 209 SER E N 1
ATOM 6889 C CA . SER E 2 209 ? 32.098 -6.546 57.671 1.00 55.22 209 SER E CA 1
ATOM 6890 C C . SER E 2 209 ? 31.908 -7.582 56.553 1.00 55.88 209 SER E C 1
ATOM 6891 O O . SER E 2 209 ? 31.422 -7.214 55.485 1.00 56.45 209 SER E O 1
ATOM 6894 N N . SER E 2 210 ? 32.269 -8.865 56.798 1.00 55.86 210 SER E N 1
ATOM 6895 C CA . SER E 2 210 ? 32.159 -9.999 55.877 1.00 56.43 210 SER E CA 1
ATOM 6896 C C . SER E 2 210 ? 32.890 -9.708 54.574 1.00 56.02 210 SER E C 1
ATOM 6897 O O . SER E 2 210 ? 32.380 -9.999 53.489 1.00 56.24 210 SER E O 1
ATOM 6900 N N . THR E 2 211 ? 34.097 -9.128 54.685 1.00 54.98 211 THR E N 1
ATOM 6901 C CA . THR E 2 211 ? 34.875 -8.722 53.521 1.00 54.20 211 THR E CA 1
ATOM 6902 C C . THR E 2 211 ? 36.217 -9.415 53.405 1.00 53.30 211 THR E C 1
ATOM 6903 O O . THR E 2 211 ? 36.926 -9.565 54.396 1.00 53.21 211 THR E O 1
ATOM 6907 N N . LYS E 2 212 ? 36.579 -9.812 52.184 1.00 52.58 212 LYS E N 1
ATOM 6908 C CA . LYS E 2 212 ? 37.887 -10.373 51.858 1.00 52.36 212 LYS E CA 1
ATOM 6909 C C . LYS E 2 212 ? 38.363 -9.646 50.607 1.00 51.32 212 LYS E C 1
ATOM 6910 O O . LYS E 2 212 ? 37.622 -9.564 49.634 1.00 51.27 212 LYS E O 1
ATOM 6916 N N . VAL E 2 213 ? 39.567 -9.070 50.643 1.00 50.46 213 VAL E N 1
ATOM 6917 C CA . VAL E 2 213 ? 40.110 -8.352 49.502 1.00 50.36 213 VAL E CA 1
ATOM 6918 C C . VAL E 2 213 ? 41.497 -8.883 49.154 1.00 50.44 213 VAL E C 1
ATOM 6919 O O . VAL E 2 213 ? 42.350 -8.960 50.031 1.00 50.43 213 VAL E O 1
ATOM 6923 N N . ASP E 2 214 ? 41.729 -9.230 47.885 1.00 50.30 214 ASP E N 1
ATOM 6924 C CA . ASP E 2 214 ? 43.037 -9.649 47.389 1.00 50.85 214 ASP E CA 1
ATOM 6925 C C . ASP E 2 214 ? 43.550 -8.504 46.533 1.00 50.91 214 ASP E C 1
ATOM 6926 O O . ASP E 2 214 ? 42.848 -8.058 45.619 1.00 50.91 214 ASP E O 1
ATOM 6931 N N . LYS E 2 215 ? 44.752 -8.016 46.826 1.00 50.46 215 LYS E N 1
ATOM 6932 C CA . LYS E 2 215 ? 45.330 -6.926 46.054 1.00 50.79 215 LYS E CA 1
ATOM 6933 C C . LYS E 2 215 ? 46.655 -7.374 45.472 1.00 51.28 215 LYS E C 1
ATOM 6934 O O . LYS E 2 215 ? 47.633 -7.521 46.209 1.00 51.48 215 LYS E O 1
ATOM 6940 N N . LYS E 2 216 ? 46.682 -7.635 44.155 1.00 51.21 216 LYS E N 1
ATOM 6941 C CA . LYS E 2 216 ? 47.923 -8.048 43.505 1.00 51.64 216 LYS E CA 1
ATOM 6942 C C . LYS E 2 216 ? 48.842 -6.827 43.399 1.00 51.37 216 LYS E C 1
ATOM 6943 O O . LYS E 2 216 ? 48.386 -5.736 43.043 1.00 50.97 216 LYS E O 1
ATOM 6949 N N . ILE E 2 217 ? 50.122 -6.995 43.751 1.00 51.41 217 ILE E N 1
ATOM 6950 C CA . ILE E 2 217 ? 51.083 -5.898 43.703 1.00 52.56 217 ILE E CA 1
ATOM 6951 C C . ILE E 2 217 ? 51.774 -5.858 42.339 1.00 54.67 217 ILE E C 1
ATOM 6952 O O . ILE E 2 217 ? 52.547 -6.758 42.009 1.00 54.84 217 ILE E O 1
ATOM 6957 N N . VAL E 2 218 ? 51.457 -4.844 41.529 1.00 56.03 218 VAL E N 1
ATOM 6958 C CA . VAL E 2 218 ? 52.048 -4.676 40.199 1.00 57.95 218 VAL E CA 1
ATOM 6959 C C . VAL E 2 218 ? 52.989 -3.449 40.181 1.00 60.33 218 VAL E C 1
ATOM 6960 O O . VAL E 2 218 ? 52.819 -2.537 40.996 1.00 60.08 218 VAL E O 1
ATOM 6964 N N . PRO E 2 219 ? 54.010 -3.410 39.296 1.00 62.50 219 PRO E N 1
ATOM 6965 C CA . PRO E 2 219 ? 54.932 -2.255 39.298 1.00 63.94 219 PRO E CA 1
ATOM 6966 C C . PRO E 2 219 ? 54.264 -0.936 38.916 1.00 65.65 219 PRO E C 1
ATOM 6967 O O . PRO E 2 219 ? 53.296 -0.932 38.159 1.00 65.99 219 PRO E O 1
ATOM 6971 N N . ARG E 2 220 ? 54.762 0.183 39.450 1.00 66.71 220 ARG E N 1
ATOM 6972 C CA . ARG E 2 220 ? 54.175 1.496 39.188 1.00 68.43 220 ARG E CA 1
ATOM 6973 C C . ARG E 2 220 ? 54.415 2.006 37.763 1.00 69.58 220 ARG E C 1
ATOM 6974 O O . ARG E 2 220 ? 55.470 1.758 37.177 1.00 70.27 220 ARG E O 1
ATOM 6982 N N . GLN F 3 1 ? 46.061 4.316 94.903 1.00 39.44 1 GLN F N 1
ATOM 6983 C CA . GLN F 3 1 ? 46.817 5.356 95.552 1.00 39.38 1 GLN F CA 1
ATOM 6984 C C . GLN F 3 1 ? 48.277 4.993 95.645 1.00 35.53 1 GLN F C 1
ATOM 6985 O O . GLN F 3 1 ? 49.091 5.864 95.376 1.00 35.71 1 GLN F O 1
ATOM 6991 N N . ILE F 3 2 ? 48.628 3.725 95.947 1.00 32.63 2 ILE F N 1
ATOM 6992 C CA . ILE F 3 2 ? 50.058 3.386 95.988 1.00 30.18 2 ILE F CA 1
ATOM 6993 C C . ILE F 3 2 ? 50.504 3.194 94.560 1.00 29.74 2 ILE F C 1
ATOM 6994 O O . ILE F 3 2 ? 49.900 2.403 93.828 1.00 30.29 2 ILE F O 1
ATOM 6999 N N . VAL F 3 3 ? 51.505 3.953 94.140 1.00 27.43 3 VAL F N 1
ATOM 7000 C CA . VAL F 3 3 ? 52.038 3.868 92.798 1.00 27.20 3 VAL F CA 1
ATOM 7001 C C . VAL F 3 3 ? 53.276 2.987 92.837 1.00 25.82 3 VAL F C 1
ATOM 7002 O O . VAL F 3 3 ? 54.170 3.237 93.645 1.00 25.64 3 VAL F O 1
ATOM 7006 N N . LEU F 3 4 ? 53.360 2.024 91.917 1.00 24.77 4 LEU F N 1
ATOM 7007 C CA . LEU F 3 4 ? 54.534 1.164 91.796 1.00 24.95 4 LEU F CA 1
ATOM 7008 C C . LEU F 3 4 ? 55.253 1.554 90.519 1.00 26.08 4 LEU F C 1
ATOM 7009 O O . LEU F 3 4 ? 54.640 1.571 89.453 1.00 26.85 4 LEU F O 1
ATOM 7014 N N . SER F 3 5 ? 56.527 1.938 90.638 1.00 26.32 5 SER F N 1
ATOM 7015 C CA . SER F 3 5 ? 57.353 2.386 89.526 1.00 27.34 5 SER F CA 1
ATOM 7016 C C . SER F 3 5 ? 58.405 1.339 89.194 1.00 27.38 5 SER F C 1
ATOM 7017 O O . SER F 3 5 ? 59.311 1.092 89.983 1.00 28.24 5 SER F O 1
ATOM 7020 N N . GLN F 3 6 ? 58.272 0.723 88.028 1.00 26.42 6 GLN F N 1
ATOM 7021 C CA . GLN F 3 6 ? 59.193 -0.314 87.597 1.00 26.39 6 GLN F CA 1
ATOM 7022 C C . GLN F 3 6 ? 60.287 0.226 86.699 1.00 27.29 6 GLN F C 1
ATOM 7023 O O . GLN F 3 6 ? 60.008 0.934 85.726 1.00 26.44 6 GLN F O 1
ATOM 7029 N N . SER F 3 7 ? 61.514 -0.172 86.997 1.00 27.31 7 SER F N 1
ATOM 7030 C CA . SER F 3 7 ? 62.633 0.249 86.200 1.00 28.71 7 SER F CA 1
ATOM 7031 C C . SER F 3 7 ? 63.609 -0.916 85.993 1.00 29.82 7 SER F C 1
ATOM 7032 O O . SER F 3 7 ? 63.747 -1.772 86.850 1.00 30.04 7 SER F O 1
ATOM 7035 N N . PRO F 3 8 ? 64.277 -0.973 84.838 1.00 31.25 8 PRO F N 1
ATOM 7036 C CA . PRO F 3 8 ? 64.065 -0.094 83.667 1.00 30.85 8 PRO F CA 1
ATOM 7037 C C . PRO F 3 8 ? 62.742 -0.485 82.982 1.00 30.23 8 PRO F C 1
ATOM 7038 O O . PRO F 3 8 ? 62.217 -1.588 83.223 1.00 29.56 8 PRO F O 1
ATOM 7042 N N . ALA F 3 9 ? 62.189 0.391 82.109 1.00 29.73 9 ALA F N 1
ATOM 7043 C CA . ALA F 3 9 ? 60.984 0.029 81.359 1.00 30.59 9 ALA F CA 1
ATOM 7044 C C . ALA F 3 9 ? 61.327 -1.151 80.417 1.00 30.63 9 ALA F C 1
ATOM 7045 O O . ALA F 3 9 ? 60.542 -2.087 80.276 1.00 30.10 9 ALA F O 1
ATOM 7047 N N . ILE F 3 10 ? 62.535 -1.104 79.808 1.00 30.44 10 ILE F N 1
ATOM 7048 C CA . ILE F 3 10 ? 63.021 -2.156 78.933 1.00 31.42 10 ILE F CA 1
ATOM 7049 C C . ILE F 3 10 ? 64.372 -2.606 79.460 1.00 31.09 10 ILE F C 1
ATOM 7050 O O . ILE F 3 10 ? 65.277 -1.791 79.587 1.00 31.22 10 ILE F O 1
ATOM 7055 N N . LEU F 3 11 ? 64.504 -3.883 79.785 1.00 30.96 11 LEU F N 1
ATOM 7056 C CA . LEU F 3 11 ? 65.757 -4.437 80.267 1.00 31.88 11 LEU F CA 1
ATOM 7057 C C . LEU F 3 11 ? 66.334 -5.279 79.115 1.00 32.71 11 LEU F C 1
ATOM 7058 O O . LEU F 3 11 ? 65.755 -6.309 78.761 1.00 32.47 11 LEU F O 1
ATOM 7063 N N . SER F 3 12 ? 67.450 -4.843 78.516 1.00 32.98 12 SER F N 1
ATOM 7064 C CA . SER F 3 12 ? 68.080 -5.579 77.422 1.00 34.54 12 SER F CA 1
ATOM 7065 C C . SER F 3 12 ? 69.157 -6.528 77.974 1.00 34.95 12 SER F C 1
ATOM 7066 O O . SER F 3 12 ? 70.034 -6.082 78.713 1.00 34.76 12 SER F O 1
ATOM 7069 N N . ALA F 3 13 ? 69.136 -7.797 77.572 1.00 35.52 13 ALA F N 1
ATOM 7070 C CA . ALA F 3 13 ? 70.118 -8.759 78.071 1.00 37.25 13 ALA F CA 1
ATOM 7071 C C . ALA F 3 13 ? 70.443 -9.823 77.060 1.00 38.21 13 ALA F C 1
ATOM 7072 O O . ALA F 3 13 ? 69.589 -10.225 76.280 1.00 37.86 13 ALA F O 1
ATOM 7074 N N . SER F 3 14 ? 71.679 -10.295 77.079 1.00 39.37 14 SER F N 1
ATOM 7075 C CA . SER F 3 14 ? 72.076 -11.436 76.261 1.00 40.98 14 SER F CA 1
ATOM 7076 C C . SER F 3 14 ? 71.860 -12.648 77.155 1.00 41.44 14 SER F C 1
ATOM 7077 O O . SER F 3 14 ? 72.078 -12.558 78.362 1.00 41.09 14 SER F O 1
ATOM 7080 N N . PRO F 3 15 ? 71.515 -13.829 76.602 1.00 41.92 15 PRO F N 1
ATOM 7081 C CA . PRO F 3 15 ? 71.404 -15.027 77.451 1.00 40.91 15 PRO F CA 1
ATOM 7082 C C . PRO F 3 15 ? 72.737 -15.291 78.180 1.00 39.03 15 PRO F C 1
ATOM 7083 O O . PRO F 3 15 ? 73.813 -15.035 77.643 1.00 39.15 15 PRO F O 1
ATOM 7087 N N . GLY F 3 16 ? 72.644 -15.629 79.452 1.00 36.95 16 GLY F N 1
ATOM 7088 C CA . GLY F 3 16 ? 73.817 -15.819 80.289 1.00 35.59 16 GLY F CA 1
ATOM 7089 C C . GLY F 3 16 ? 74.045 -14.686 81.267 1.00 33.55 16 GLY F C 1
ATOM 7090 O O . GLY F 3 16 ? 74.705 -14.886 82.286 1.00 34.51 16 GLY F O 1
ATOM 7091 N N . GLU F 3 17 ? 73.530 -13.483 80.968 1.00 31.60 17 GLU F N 1
ATOM 7092 C CA . GLU F 3 17 ? 73.710 -12.323 81.850 1.00 31.23 17 GLU F CA 1
ATOM 7093 C C . GLU F 3 17 ? 72.951 -12.471 83.149 1.00 30.19 17 GLU F C 1
ATOM 7094 O O . GLU F 3 17 ? 71.875 -13.061 83.166 1.00 29.62 17 GLU F O 1
ATOM 7100 N N . LYS F 3 18 ? 73.472 -11.846 84.206 1.00 29.31 18 LYS F N 1
ATOM 7101 C CA . LYS F 3 18 ? 72.837 -11.724 85.505 1.00 29.48 18 LYS F CA 1
ATOM 7102 C C . LYS F 3 18 ? 72.167 -10.349 85.490 1.00 29.64 18 LYS F C 1
ATOM 7103 O O . LYS F 3 18 ? 72.839 -9.346 85.224 1.00 29.69 18 LYS F O 1
ATOM 7109 N N . VAL F 3 19 ? 70.842 -10.297 85.724 1.00 29.33 19 VAL F N 1
ATOM 7110 C CA . VAL F 3 19 ? 70.105 -9.026 85.653 1.00 29.05 19 VAL F CA 1
ATOM 7111 C C . VAL F 3 19 ? 69.162 -8.825 86.843 1.00 28.84 19 VAL F C 1
ATOM 7112 O O . VAL F 3 19 ? 68.793 -9.798 87.515 1.00 28.55 19 VAL F O 1
ATOM 7116 N N . THR F 3 20 ? 68.757 -7.567 87.093 1.00 28.17 20 THR F N 1
ATOM 7117 C CA . THR F 3 20 ? 67.832 -7.223 88.166 1.00 28.05 20 THR F CA 1
ATOM 7118 C C . THR F 3 20 ? 66.914 -6.090 87.706 1.00 27.55 20 THR F C 1
ATOM 7119 O O . THR F 3 20 ? 67.355 -5.147 87.047 1.00 28.33 20 THR F O 1
ATOM 7123 N N . MET F 3 21 ? 65.645 -6.180 88.048 1.00 26.00 21 MET F N 1
ATOM 7124 C CA . MET F 3 21 ? 64.683 -5.130 87.745 1.00 25.68 21 MET F CA 1
ATOM 7125 C C . MET F 3 21 ? 64.080 -4.685 89.085 1.00 26.25 21 MET F C 1
ATOM 7126 O O . MET F 3 21 ? 63.977 -5.488 90.007 1.00 26.21 21 MET F O 1
ATOM 7131 N N . THR F 3 22 ? 63.729 -3.408 89.210 1.00 25.78 22 THR F N 1
ATOM 7132 C CA . THR F 3 22 ? 63.278 -2.857 90.470 1.00 26.04 22 THR F CA 1
ATOM 7133 C C . THR F 3 22 ? 61.825 -2.404 90.436 1.00 25.58 22 THR F C 1
ATOM 7134 O O . THR F 3 22 ? 61.305 -2.007 89.393 1.00 25.40 22 THR F O 1
ATOM 7138 N N . CYS F 3 23 ? 61.179 -2.484 91.586 1.00 24.61 23 CYS F N 1
ATOM 7139 C CA . CYS F 3 23 ? 59.810 -2.044 91.793 1.00 25.24 23 CYS F CA 1
ATOM 7140 C C . CYS F 3 23 ? 59.864 -1.092 92.983 1.00 26.48 23 CYS F C 1
ATOM 7141 O O . CYS F 3 23 ? 60.110 -1.541 94.099 1.00 27.74 23 CYS F O 1
ATOM 7144 N N . ARG F 3 24 ? 59.667 0.208 92.758 1.00 25.84 24 ARG F N 1
ATOM 7145 C CA . ARG F 3 24 ? 59.702 1.203 93.835 1.00 27.11 24 ARG F CA 1
ATOM 7146 C C . ARG F 3 24 ? 58.277 1.624 94.165 1.00 27.59 24 ARG F C 1
ATOM 7147 O O . ARG F 3 24 ? 57.506 1.930 93.252 1.00 28.19 24 ARG F O 1
ATOM 7155 N N . ALA F 3 25 ? 57.911 1.652 95.454 1.00 26.76 25 ALA F N 1
ATOM 7156 C CA . ALA F 3 25 ? 56.560 2.030 95.838 1.00 26.45 25 ALA F CA 1
ATOM 7157 C C . ALA F 3 25 ? 56.525 3.483 96.350 1.00 27.38 25 ALA F C 1
ATOM 7158 O O . ALA F 3 25 ? 57.486 3.925 96.974 1.00 27.22 25 ALA F O 1
ATOM 7160 N N . SER F 3 26 ? 55.431 4.221 96.055 1.00 27.53 26 SER F N 1
ATOM 7161 C CA . SER F 3 26 ? 55.280 5.610 96.509 1.00 27.94 26 SER F CA 1
ATOM 7162 C C . SER F 3 26 ? 55.155 5.699 98.032 1.00 28.84 26 SER F C 1
ATOM 7163 O O . SER F 3 26 ? 55.461 6.721 98.604 1.00 29.92 26 SER F O 1
ATOM 7166 N N . SER F 3 27 ? 54.724 4.630 98.693 1.00 28.60 27 SER F N 1
ATOM 7167 C CA . SER F 3 27 ? 54.680 4.567 100.145 1.00 28.49 27 SER F CA 1
ATOM 7168 C C . SER F 3 27 ? 55.021 3.115 100.537 1.00 27.07 27 SER F C 1
ATOM 7169 O O . SER F 3 27 ? 55.030 2.218 99.679 1.00 26.45 27 SER F O 1
ATOM 7172 N N . SER F 3 28 ? 55.346 2.881 101.809 1.00 26.07 28 SER F N 1
ATOM 7173 C CA . SER F 3 28 ? 55.751 1.555 102.262 1.00 26.87 28 SER F CA 1
ATOM 7174 C C . SER F 3 28 ? 54.707 0.444 101.972 1.00 26.16 28 SER F C 1
ATOM 7175 O O . SER F 3 28 ? 53.529 0.644 102.230 1.00 26.30 28 SER F O 1
ATOM 7178 N N . VAL F 3 29 ? 55.153 -0.717 101.447 1.00 25.06 29 VAL F N 1
ATOM 7179 C CA . VAL F 3 29 ? 54.292 -1.880 101.192 1.00 24.15 29 VAL F CA 1
ATOM 7180 C C . VAL F 3 29 ? 54.921 -3.092 101.911 1.00 23.48 29 VAL F C 1
ATOM 7181 O O . VAL F 3 29 ? 56.146 -3.162 102.021 1.00 23.88 29 VAL F O 1
ATOM 7185 N N . THR F 3 30 ? 54.097 -4.000 102.452 1.00 22.24 30 THR F N 1
ATOM 7186 C CA . THR F 3 30 ? 54.631 -5.122 103.245 1.00 21.98 30 THR F CA 1
ATOM 7187 C C . THR F 3 30 ? 55.029 -6.360 102.418 1.00 21.67 30 THR F C 1
ATOM 7188 O O . THR F 3 30 ? 55.729 -7.234 102.939 1.00 22.08 30 THR F O 1
ATOM 7192 N N . TYR F 3 31 ? 54.707 -6.364 101.120 1.00 20.84 31 TYR F N 1
ATOM 7193 C CA . TYR F 3 31 ? 55.134 -7.417 100.196 1.00 20.01 31 TYR F CA 1
ATOM 7194 C C . TYR F 3 31 ? 54.861 -6.960 98.754 1.00 21.16 31 TYR F C 1
ATOM 7195 O O . TYR F 3 31 ? 54.055 -6.048 98.513 1.00 21.40 31 TYR F O 1
ATOM 7204 N N . ILE F 3 32 ? 55.457 -7.682 97.791 1.00 21.05 32 ILE F N 1
ATOM 7205 C CA . ILE F 3 32 ? 55.216 -7.496 96.369 1.00 21.37 32 ILE F CA 1
ATOM 7206 C C . ILE F 3 32 ? 55.028 -8.890 95.727 1.00 20.63 32 ILE F C 1
ATOM 7207 O O . ILE F 3 32 ? 55.790 -9.809 96.012 1.00 20.64 32 ILE F O 1
ATOM 7212 N N . HIS F 3 33 ? 54.030 -9.037 94.856 1.00 20.19 33 HIS F N 1
ATOM 7213 C CA . HIS F 3 33 ? 53.868 -10.252 94.059 1.00 20.39 33 HIS F CA 1
ATOM 7214 C C . HIS F 3 33 ? 54.380 -9.901 92.645 1.00 21.02 33 HIS F C 1
ATOM 7215 O O . HIS F 3 33 ? 54.237 -8.761 92.200 1.00 21.22 33 HIS F O 1
ATOM 7222 N N . TRP F 3 34 ? 54.930 -10.883 91.925 1.00 20.24 34 TRP F N 1
ATOM 7223 C CA . TRP F 3 34 ? 55.394 -10.664 90.557 1.00 20.51 34 TRP F CA 1
ATOM 7224 C C . TRP F 3 34 ? 54.658 -11.616 89.618 1.00 21.19 34 TRP F C 1
ATOM 7225 O O . TRP F 3 34 ? 54.399 -12.769 89.977 1.00 21.46 34 TRP F O 1
ATOM 7236 N N . TYR F 3 35 ? 54.359 -11.132 88.407 1.00 21.37 35 TYR F N 1
ATOM 7237 C CA . TYR F 3 35 ? 53.666 -11.869 87.356 1.00 21.50 35 TYR F CA 1
ATOM 7238 C C . TYR F 3 35 ? 54.451 -11.743 86.051 1.00 22.98 35 TYR F C 1
ATOM 7239 O O . TYR F 3 35 ? 55.087 -10.706 85.802 1.00 24.96 35 TYR F O 1
ATOM 7248 N N . GLN F 3 36 ? 54.442 -12.794 85.247 1.00 22.14 36 GLN F N 1
ATOM 7249 C CA . GLN F 3 36 ? 55.129 -12.766 83.962 1.00 23.61 36 GLN F CA 1
ATOM 7250 C C . GLN F 3 36 ? 54.080 -12.831 82.864 1.00 24.71 36 GLN F C 1
ATOM 7251 O O . GLN F 3 36 ? 53.167 -13.648 82.954 1.00 25.72 36 GLN F O 1
ATOM 7257 N N . GLN F 3 37 ? 54.207 -12.005 81.823 1.00 24.41 37 GLN F N 1
ATOM 7258 C CA . GLN F 3 37 ? 53.259 -12.059 80.708 1.00 24.88 37 GLN F CA 1
ATOM 7259 C C . GLN F 3 37 ? 54.009 -12.065 79.382 1.00 26.19 37 GLN F C 1
ATOM 7260 O O . GLN F 3 37 ? 54.938 -11.295 79.201 1.00 26.64 37 GLN F O 1
ATOM 7266 N N . LYS F 3 38 ? 53.601 -12.921 78.459 1.00 27.23 38 LYS F N 1
ATOM 7267 C CA . LYS F 3 38 ? 54.157 -12.941 77.107 1.00 28.89 38 LYS F CA 1
ATOM 7268 C C . LYS F 3 38 ? 53.012 -12.583 76.114 1.00 31.52 38 LYS F C 1
ATOM 7269 O O . LYS F 3 38 ? 51.844 -12.813 76.431 1.00 30.92 38 LYS F O 1
ATOM 7275 N N . PRO F 3 39 ? 53.313 -12.034 74.914 1.00 33.88 39 PRO F N 1
ATOM 7276 C CA . PRO F 3 39 ? 52.226 -11.693 73.976 1.00 35.48 39 PRO F CA 1
ATOM 7277 C C . PRO F 3 39 ? 51.337 -12.882 73.646 1.00 36.63 39 PRO F C 1
ATOM 7278 O O . PRO F 3 39 ? 51.835 -13.984 73.455 1.00 37.32 39 PRO F O 1
ATOM 7282 N N . GLY F 3 40 ? 50.031 -12.667 73.649 1.00 37.07 40 GLY F N 1
ATOM 7283 C CA . GLY F 3 40 ? 49.086 -13.727 73.329 1.00 37.86 40 GLY F CA 1
ATOM 7284 C C . GLY F 3 40 ? 48.506 -14.448 74.532 1.00 37.99 40 GLY F C 1
ATOM 7285 O O . GLY F 3 40 ? 47.570 -15.240 74.371 1.00 38.53 40 GLY F O 1
ATOM 7286 N N . SER F 3 41 ? 49.042 -14.191 75.751 1.00 36.12 41 SER F N 1
ATOM 7287 C CA . SER F 3 41 ? 48.484 -14.856 76.930 1.00 34.82 41 SER F CA 1
ATOM 7288 C C . SER F 3 41 ? 48.351 -13.927 78.134 1.00 32.08 41 SER F C 1
ATOM 7289 O O . SER F 3 41 ? 48.844 -12.805 78.132 1.00 30.93 41 SER F O 1
ATOM 7292 N N . SER F 3 42 ? 47.620 -14.382 79.136 1.00 31.42 42 SER F N 1
ATOM 7293 C CA . SER F 3 42 ? 47.370 -13.615 80.330 1.00 31.54 42 SER F CA 1
ATOM 7294 C C . SER F 3 42 ? 48.591 -13.653 81.271 1.00 29.27 42 SER F C 1
ATOM 7295 O O . SER F 3 42 ? 49.458 -14.533 81.153 1.00 28.43 42 SER F O 1
ATOM 7298 N N . PRO F 3 43 ? 48.660 -12.714 82.234 1.00 28.26 43 PRO F N 1
ATOM 7299 C CA . PRO F 3 43 ? 49.749 -12.760 83.219 1.00 27.36 43 PRO F CA 1
ATOM 7300 C C . PRO F 3 43 ? 49.723 -14.074 84.002 1.00 27.22 43 PRO F C 1
ATOM 7301 O O . PRO F 3 43 ? 48.660 -14.689 84.198 1.00 27.85 43 PRO F O 1
ATOM 7305 N N . LYS F 3 44 ? 50.906 -14.564 84.354 1.00 25.78 44 LYS F N 1
ATOM 7306 C CA . LYS F 3 44 ? 51.043 -15.804 85.094 1.00 25.59 44 LYS F CA 1
ATOM 7307 C C . LYS F 3 44 ? 51.697 -15.518 86.450 1.00 24.62 44 LYS F C 1
ATOM 7308 O O . LYS F 3 44 ? 52.657 -14.774 86.513 1.00 24.41 44 LYS F O 1
ATOM 7314 N N . PRO F 3 45 ? 51.276 -16.227 87.504 1.00 24.13 45 PRO F N 1
ATOM 7315 C CA . PRO F 3 45 ? 51.953 -16.114 88.802 1.00 23.44 45 PRO F CA 1
ATOM 7316 C C . PRO F 3 45 ? 53.460 -16.425 88.655 1.00 23.02 45 PRO F C 1
ATOM 7317 O O . PRO F 3 45 ? 53.808 -17.408 88.002 1.00 22.76 45 PRO F O 1
ATOM 7321 N N . TRP F 3 46 ? 54.342 -15.581 89.203 1.00 22.17 46 TRP F N 1
ATOM 7322 C CA . TRP F 3 46 ? 55.778 -15.789 89.034 1.00 21.96 46 TRP F CA 1
ATOM 7323 C C . TRP F 3 46 ? 56.497 -15.821 90.377 1.00 21.70 46 TRP F C 1
ATOM 7324 O O . TRP F 3 46 ? 57.198 -16.795 90.688 1.00 21.93 46 TRP F O 1
ATOM 7335 N N . ILE F 3 47 ? 56.307 -14.765 91.194 1.00 21.09 47 ILE F N 1
ATOM 7336 C CA . ILE F 3 47 ? 56.882 -14.727 92.531 1.00 20.95 47 ILE F CA 1
ATOM 7337 C C . ILE F 3 47 ? 55.811 -14.334 93.513 1.00 21.09 47 ILE F C 1
ATOM 7338 O O . ILE F 3 47 ? 55.182 -13.301 93.364 1.00 20.36 47 ILE 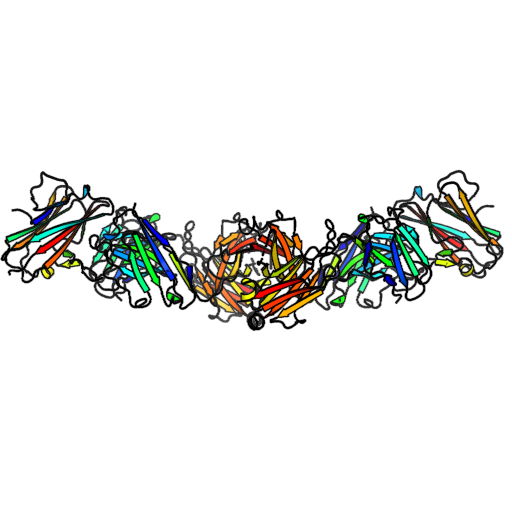F O 1
ATOM 7343 N N . GLN F 3 48 ? 55.586 -15.178 94.518 1.00 21.67 48 GLN F N 1
ATOM 7344 C CA . GLN F 3 48 ? 54.573 -14.927 95.535 1.00 22.26 48 GLN F CA 1
ATOM 7345 C C . GLN F 3 48 ? 55.201 -14.351 96.799 1.00 22.11 48 GLN F C 1
ATOM 7346 O O . GLN F 3 48 ? 56.204 -14.872 97.279 1.00 21.84 48 GLN F O 1
ATOM 7352 N N . ALA F 3 49 ? 54.578 -13.313 97.377 1.00 21.37 49 ALA F N 1
ATOM 7353 C CA . ALA F 3 49 ? 54.944 -12.716 98.652 1.00 22.11 49 ALA F CA 1
ATOM 7354 C C . ALA F 3 49 ? 56.453 -12.436 98.743 1.00 22.19 49 ALA F C 1
ATOM 7355 O O . ALA F 3 49 ? 57.167 -13.007 99.587 1.00 22.50 49 ALA F O 1
ATOM 7357 N N . THR F 3 50 ? 56.926 -11.631 97.781 1.00 21.17 50 THR F N 1
ATOM 7358 C CA . THR F 3 50 ? 58.268 -11.062 97.656 1.00 21.60 50 THR F CA 1
ATOM 7359 C C . THR F 3 50 ? 59.330 -12.027 97.161 1.00 21.63 50 THR F C 1
ATOM 7360 O O . THR F 3 50 ? 60.092 -11.653 96.268 1.00 21.05 50 THR F O 1
ATOM 7364 N N . SER F 3 51 ? 59.413 -13.240 97.750 1.00 21.01 51 SER F N 1
ATOM 7365 C CA . SER F 3 51 ? 60.542 -14.103 97.449 1.00 21.41 51 SER F CA 1
ATOM 7366 C C . SER F 3 51 ? 60.235 -15.569 97.212 1.00 23.04 51 SER F C 1
ATOM 7367 O O . SER F 3 51 ? 61.178 -16.331 96.963 1.00 23.12 51 SER F O 1
ATOM 7370 N N . SER F 3 52 ? 58.955 -15.999 97.315 1.00 22.38 52 SER F N 1
ATOM 7371 C CA . SER F 3 52 ? 58.656 -17.424 97.132 1.00 22.71 52 SER F CA 1
ATOM 7372 C C . SER F 3 52 ? 58.280 -17.725 95.677 1.00 23.13 52 SER F C 1
ATOM 7373 O O . SER F 3 52 ? 57.207 -17.313 95.242 1.00 23.45 52 SER F O 1
ATOM 7376 N N . LEU F 3 53 ? 59.116 -18.459 94.926 1.00 22.42 53 LEU F N 1
ATOM 7377 C CA . LEU F 3 53 ? 58.795 -18.741 93.517 1.00 23.06 53 LEU F CA 1
ATOM 7378 C C . LEU F 3 53 ? 57.466 -19.479 93.335 1.00 23.32 53 LEU F C 1
ATOM 7379 O O . LEU F 3 53 ? 57.146 -20.384 94.116 1.00 23.35 53 LEU F O 1
ATOM 7384 N N . ALA F 3 54 ? 56.727 -19.126 92.281 1.00 23.31 54 ALA F N 1
ATOM 7385 C CA . ALA F 3 54 ? 55.485 -19.858 91.975 1.00 24.60 54 ALA F CA 1
ATOM 7386 C C . ALA F 3 54 ? 55.879 -21.237 91.421 1.00 26.86 54 ALA F C 1
ATOM 7387 O O . ALA F 3 54 ? 57.006 -21.437 90.959 1.00 26.94 54 ALA F O 1
ATOM 7389 N N . SER F 3 55 ? 54.945 -22.191 91.453 1.00 27.90 55 SER F N 1
ATOM 7390 C CA . SER F 3 55 ? 55.154 -23.549 90.959 1.00 29.76 55 SER F CA 1
ATOM 7391 C C . SER F 3 55 ? 55.671 -23.562 89.510 1.00 29.94 55 SER F C 1
ATOM 7392 O O . SER F 3 55 ? 55.093 -22.914 88.646 1.00 30.35 55 SER F O 1
ATOM 7395 N N . GLY F 3 56 ? 56.758 -24.282 89.270 1.00 30.41 56 GLY F N 1
ATOM 7396 C CA . GLY F 3 56 ? 57.309 -24.405 87.927 1.00 31.20 56 GLY F CA 1
ATOM 7397 C C . GLY F 3 56 ? 58.252 -23.294 87.485 1.00 31.43 56 GLY F C 1
ATOM 7398 O O . GLY F 3 56 ? 58.815 -23.375 86.390 1.00 32.68 56 GLY F O 1
ATOM 7399 N N . VAL F 3 57 ? 58.428 -22.241 88.306 1.00 29.25 57 VAL F N 1
ATOM 7400 C CA . VAL F 3 57 ? 59.347 -21.145 87.948 1.00 27.44 57 VAL F CA 1
ATOM 7401 C C . VAL F 3 57 ? 60.783 -21.601 88.236 1.00 27.01 57 VAL F C 1
ATOM 7402 O O . VAL F 3 57 ? 61.077 -22.081 89.327 1.00 26.13 57 VAL F O 1
ATOM 7406 N N . PRO F 3 58 ? 61.687 -21.489 87.248 1.00 28.05 58 PRO F N 1
ATOM 7407 C CA . PRO F 3 58 ? 63.066 -21.966 87.467 1.00 28.77 58 PRO F CA 1
ATOM 7408 C C . PRO F 3 58 ? 63.831 -21.226 88.549 1.00 28.58 58 PRO F C 1
ATOM 7409 O O . PRO F 3 58 ? 63.601 -20.030 88.798 1.00 27.53 58 PRO F O 1
ATOM 7413 N N . ALA F 3 59 ? 64.759 -21.956 89.177 1.00 28.53 59 ALA F N 1
ATOM 7414 C CA . ALA F 3 59 ? 65.593 -21.507 90.287 1.00 28.81 59 ALA F CA 1
ATOM 7415 C C . ALA F 3 59 ? 66.452 -20.281 89.970 1.00 28.23 59 ALA F C 1
ATOM 7416 O O . ALA F 3 59 ? 66.913 -19.630 90.901 1.00 28.80 59 ALA F O 1
ATOM 7418 N N . ARG F 3 60 ? 66.689 -19.975 88.676 1.00 27.15 60 ARG F N 1
ATOM 7419 C CA . ARG F 3 60 ? 67.453 -18.777 88.305 1.00 26.45 60 ARG F CA 1
ATOM 7420 C C . ARG F 3 60 ? 66.718 -17.464 88.696 1.00 26.61 60 ARG F C 1
ATOM 7421 O O . ARG F 3 60 ? 67.348 -16.406 88.785 1.00 26.55 60 ARG F O 1
ATOM 7429 N N . PHE F 3 61 ? 65.396 -17.539 88.966 1.00 25.10 61 PHE F N 1
ATOM 7430 C CA . PHE F 3 61 ? 64.644 -16.369 89.389 1.00 24.81 61 PHE F CA 1
ATOM 7431 C C . PHE F 3 61 ? 64.705 -16.244 90.885 1.00 25.23 61 PHE F C 1
ATOM 7432 O O . PHE F 3 61 ? 64.719 -17.255 91.607 1.00 25.08 61 PHE F O 1
ATOM 7440 N N . SER F 3 62 ? 64.678 -14.993 91.363 1.00 24.81 62 SER F N 1
ATOM 7441 C CA . SER F 3 62 ? 64.575 -14.701 92.784 1.00 25.20 62 SER F CA 1
ATOM 7442 C C . SER F 3 62 ? 63.916 -13.344 92.967 1.00 24.69 62 SER F C 1
ATOM 7443 O O . SER F 3 62 ? 63.938 -12.500 92.065 1.00 25.40 62 SER F O 1
ATOM 7446 N N . GLY F 3 63 ? 63.389 -13.120 94.154 1.00 22.98 63 GLY F N 1
ATOM 7447 C CA . GLY F 3 63 ? 62.790 -11.847 94.490 1.00 23.16 63 GLY F CA 1
ATOM 7448 C C . GLY F 3 63 ? 63.232 -11.405 95.868 1.00 23.63 63 GLY F C 1
ATOM 7449 O O . GLY F 3 63 ? 63.517 -12.237 96.751 1.00 22.75 63 GLY F O 1
ATOM 7450 N N . SER F 3 64 ? 63.289 -10.096 96.064 1.00 23.18 64 SER F N 1
ATOM 7451 C CA . SER F 3 64 ? 63.751 -9.545 97.322 1.00 24.38 64 SER F CA 1
ATOM 7452 C C . SER F 3 64 ? 63.117 -8.174 97.598 1.00 25.14 64 SER F C 1
ATOM 7453 O O . SER F 3 64 ? 62.517 -7.578 96.699 1.00 25.77 64 SER F O 1
ATOM 7456 N N . GLY F 3 65 ? 63.299 -7.646 98.806 1.00 24.61 65 GLY F N 1
ATOM 7457 C CA . GLY F 3 65 ? 62.854 -6.288 99.100 1.00 24.36 65 GLY F CA 1
ATOM 7458 C C . GLY F 3 65 ? 62.074 -6.105 100.367 1.00 24.14 65 GLY F C 1
ATOM 7459 O O . GLY F 3 65 ? 61.746 -7.063 101.067 1.00 24.29 65 GLY F O 1
ATOM 7460 N N . SER F 3 66 ? 61.772 -4.857 100.657 1.00 24.20 66 SER F N 1
ATOM 7461 C CA . SER F 3 66 ? 61.005 -4.460 101.831 1.00 25.30 66 SER F CA 1
ATOM 7462 C C . SER F 3 66 ? 60.707 -2.955 101.712 1.00 25.71 66 SER F C 1
ATOM 7463 O O . SER F 3 66 ? 61.350 -2.254 100.927 1.00 25.69 66 SER F O 1
ATOM 7466 N N . GLY F 3 67 ? 59.757 -2.475 102.503 1.00 25.70 67 GLY F N 1
ATOM 7467 C CA . GLY F 3 67 ? 59.427 -1.056 102.540 1.00 26.54 67 GLY F CA 1
ATOM 7468 C C . GLY F 3 67 ? 59.042 -0.464 101.206 1.00 26.24 67 GLY F C 1
ATOM 7469 O O . GLY F 3 67 ? 57.982 -0.785 100.664 1.00 26.18 67 GLY F O 1
ATOM 7470 N N . THR F 3 68 ? 59.914 0.403 100.649 1.00 25.85 68 THR F N 1
ATOM 7471 C CA . THR F 3 68 ? 59.585 1.044 99.378 1.00 26.48 68 THR F CA 1
ATOM 7472 C C . THR F 3 68 ? 60.356 0.514 98.186 1.00 26.30 68 THR F C 1
ATOM 7473 O O . THR F 3 68 ? 60.210 1.088 97.111 1.00 27.04 68 THR F O 1
ATOM 7477 N N . SER F 3 69 ? 61.198 -0.507 98.356 1.00 25.36 69 SER F N 1
ATOM 7478 C CA . SER F 3 69 ? 62.024 -0.961 97.240 1.00 26.06 69 SER F CA 1
ATOM 7479 C C . SER F 3 69 ? 62.134 -2.467 97.178 1.00 24.36 69 SER F C 1
ATOM 7480 O O . SER F 3 69 ? 62.595 -3.105 98.114 1.00 24.00 69 SER F O 1
ATOM 7483 N N . TYR F 3 70 ? 61.666 -3.030 96.069 1.00 22.91 70 TYR F N 1
ATOM 7484 C CA . TYR F 3 70 ? 61.659 -4.475 95.844 1.00 21.85 70 TYR F CA 1
ATOM 7485 C C . TYR F 3 70 ? 62.296 -4.755 94.495 1.00 22.97 70 TYR F C 1
ATOM 7486 O O . TYR F 3 70 ? 62.466 -3.844 93.685 1.00 23.28 70 TYR F O 1
ATOM 7495 N N . SER F 3 71 ? 62.694 -6.011 94.265 1.00 23.04 71 SER F N 1
ATOM 7496 C CA . SER F 3 71 ? 63.365 -6.352 93.015 1.00 23.25 71 SER F CA 1
ATOM 7497 C C . SER F 3 71 ? 63.140 -7.808 92.629 1.00 22.77 71 SER F C 1
ATOM 7498 O O . SER F 3 71 ? 62.799 -8.656 93.464 1.00 21.83 71 SER F O 1
ATOM 7501 N N . LEU F 3 72 ? 63.340 -8.082 91.355 1.00 22.32 72 LEU F N 1
ATOM 7502 C CA . LEU F 3 72 ? 63.290 -9.428 90.807 1.00 22.79 72 LEU F CA 1
ATOM 7503 C C . LEU F 3 72 ? 64.635 -9.599 90.092 1.00 22.83 72 LEU F C 1
ATOM 7504 O O . LEU F 3 72 ? 65.037 -8.715 89.334 1.00 23.38 72 LEU F O 1
ATOM 7509 N N . SER F 3 73 ? 65.320 -10.730 90.310 1.00 22.31 73 SER F N 1
ATOM 7510 C CA . SER F 3 73 ? 66.603 -10.981 89.669 1.00 23.25 73 SER F CA 1
ATOM 7511 C C . SER F 3 73 ? 66.600 -12.279 88.897 1.00 23.94 73 SER F C 1
ATOM 7512 O O . SER F 3 73 ? 65.888 -13.221 89.254 1.00 24.64 73 SER F O 1
ATOM 7515 N N . ILE F 3 74 ? 67.416 -12.348 87.857 1.00 24.12 74 ILE F N 1
ATOM 7516 C CA . ILE F 3 74 ? 67.630 -13.569 87.079 1.00 25.37 74 ILE F CA 1
ATOM 7517 C C . ILE F 3 74 ? 69.138 -13.802 87.125 1.00 26.69 74 ILE F C 1
ATOM 7518 O O . ILE F 3 74 ? 69.893 -12.929 86.699 1.00 27.20 74 ILE F O 1
ATOM 7523 N N . SER F 3 75 ? 69.584 -14.919 87.709 1.00 27.28 75 SER F N 1
ATOM 7524 C CA . SER F 3 75 ? 71.015 -15.207 87.876 1.00 28.76 75 SER F CA 1
ATOM 7525 C C . SER F 3 75 ? 71.747 -15.436 86.553 1.00 30.12 75 SER F C 1
ATOM 7526 O O . SER F 3 75 ? 72.923 -15.085 86.438 1.00 30.47 75 SER F O 1
ATOM 7529 N N . ARG F 3 76 ? 71.048 -15.996 85.562 1.00 30.47 76 ARG F N 1
ATOM 7530 C CA . ARG F 3 76 ? 71.581 -16.261 84.224 1.00 31.55 76 ARG F CA 1
ATOM 7531 C C . ARG F 3 76 ? 70.395 -16.294 83.254 1.00 30.93 76 ARG F C 1
ATOM 7532 O O . ARG F 3 76 ? 69.648 -17.266 83.231 1.00 30.27 76 ARG F O 1
ATOM 7540 N N . VAL F 3 77 ? 70.216 -15.229 82.464 1.00 30.74 77 VAL F N 1
ATOM 7541 C CA . VAL F 3 77 ? 69.091 -15.081 81.544 1.00 30.62 77 VAL F CA 1
ATOM 7542 C C . VAL F 3 77 ? 69.046 -16.190 80.484 1.00 32.27 77 VAL F C 1
ATOM 7543 O O . VAL F 3 77 ? 70.077 -16.609 79.976 1.00 33.04 77 VAL F O 1
ATOM 7547 N N . GLU F 3 78 ? 67.862 -16.693 80.195 1.00 32.09 78 GLU F N 1
ATOM 7548 C CA . GLU F 3 78 ? 67.659 -17.641 79.109 1.00 32.64 78 GLU F CA 1
ATOM 7549 C C . GLU F 3 78 ? 66.754 -16.941 78.097 1.00 32.53 78 GLU F C 1
ATOM 7550 O O . GLU F 3 78 ? 65.996 -16.040 78.466 1.00 32.13 78 GLU F O 1
ATOM 7556 N N . ALA F 3 79 ? 66.801 -17.341 76.821 1.00 32.33 79 ALA F N 1
ATOM 7557 C CA . ALA F 3 79 ? 65.959 -16.730 75.795 1.00 32.40 79 ALA F CA 1
ATOM 7558 C C . ALA F 3 79 ? 64.455 -16.771 76.167 1.00 32.13 79 ALA F C 1
ATOM 7559 O O . ALA F 3 79 ? 63.764 -15.794 75.932 1.00 32.53 79 ALA F O 1
ATOM 7561 N N . GLU F 3 80 ? 63.974 -17.856 76.805 1.00 31.75 80 GLU F N 1
ATOM 7562 C CA . GLU F 3 80 ? 62.564 -17.977 77.187 1.00 32.78 80 GLU F CA 1
ATOM 7563 C C . GLU F 3 80 ? 62.130 -16.967 78.281 1.00 32.42 80 GLU F C 1
ATOM 7564 O O . GLU F 3 80 ? 60.941 -16.859 78.557 1.00 32.93 80 GLU F O 1
ATOM 7570 N N . ASP F 3 81 ? 63.078 -16.261 78.912 1.00 30.51 81 ASP F N 1
ATOM 7571 C CA . ASP F 3 81 ? 62.754 -15.259 79.932 1.00 29.83 81 ASP F CA 1
ATOM 7572 C C . ASP F 3 81 ? 62.301 -13.928 79.324 1.00 29.67 81 ASP F C 1
ATOM 7573 O O . ASP F 3 81 ? 61.839 -13.062 80.059 1.00 29.71 81 ASP F O 1
ATOM 7578 N N . ALA F 3 82 ? 62.456 -13.735 77.994 1.00 29.82 82 ALA F N 1
ATOM 7579 C CA . ALA F 3 82 ? 61.989 -12.526 77.314 1.00 30.06 82 ALA F CA 1
ATOM 7580 C C . ALA F 3 82 ? 60.454 -12.455 77.487 1.00 29.69 82 ALA F C 1
ATOM 7581 O O . ALA F 3 82 ? 59.729 -13.370 77.093 1.00 29.43 82 ALA F O 1
ATOM 7583 N N . ALA F 3 83 ? 60.002 -11.463 78.260 1.00 28.83 83 ALA F N 1
ATOM 7584 C CA . ALA F 3 83 ? 58.598 -11.334 78.665 1.00 28.75 83 ALA F CA 1
ATOM 7585 C C . ALA F 3 83 ? 58.464 -9.991 79.419 1.00 28.05 83 ALA F C 1
ATOM 7586 O O . ALA F 3 83 ? 59.482 -9.331 79.662 1.00 28.28 83 ALA F O 1
ATOM 7588 N N . THR F 3 84 ? 57.243 -9.588 79.787 1.00 26.99 84 THR F N 1
ATOM 7589 C CA . THR F 3 84 ? 57.050 -8.436 80.635 1.00 27.04 84 THR F CA 1
ATOM 7590 C C . THR F 3 84 ? 56.812 -8.965 82.061 1.00 26.16 84 THR F C 1
ATOM 7591 O O . THR F 3 84 ? 56.055 -9.908 82.254 1.00 25.72 84 THR F O 1
ATOM 7595 N N . TYR F 3 85 ? 57.480 -8.363 83.046 1.00 25.30 85 TYR F N 1
ATOM 7596 C CA . TYR F 3 85 ? 57.326 -8.738 84.452 1.00 24.92 85 TYR F CA 1
ATOM 7597 C C . TYR F 3 85 ? 56.629 -7.600 85.157 1.00 24.56 85 TYR F C 1
ATOM 7598 O O . TYR F 3 85 ? 57.068 -6.466 85.038 1.00 26.07 85 TYR F O 1
ATOM 7607 N N . TYR F 3 86 ? 55.504 -7.881 85.821 1.00 23.73 86 TYR F N 1
ATOM 7608 C CA . TYR F 3 86 ? 54.739 -6.872 86.552 1.00 23.55 86 TYR F CA 1
ATOM 7609 C C . TYR F 3 86 ? 54.873 -7.106 88.032 1.00 24.09 86 TYR F C 1
ATOM 7610 O O . TYR F 3 86 ? 54.714 -8.249 88.476 1.00 24.89 86 TYR F O 1
ATOM 7619 N N . CYS F 3 87 ? 55.047 -6.032 88.803 1.00 22.47 87 CYS F N 1
ATOM 7620 C CA . CYS F 3 87 ? 55.016 -6.132 90.263 1.00 22.46 87 CYS F CA 1
ATOM 7621 C C . CYS F 3 87 ? 53.617 -5.674 90.728 1.00 21.89 87 CYS F C 1
ATOM 7622 O O . CYS F 3 87 ? 52.893 -4.989 89.981 1.00 22.61 87 CYS F O 1
ATOM 7625 N N . GLN F 3 88 ? 53.194 -6.114 91.907 1.00 21.21 88 GLN F N 1
ATOM 7626 C CA . GLN F 3 88 ? 51.837 -5.829 92.383 1.00 20.91 88 GLN F CA 1
ATOM 7627 C C . GLN F 3 88 ? 51.823 -5.769 93.909 1.00 20.75 88 GLN F C 1
ATOM 7628 O O . GLN F 3 88 ? 52.495 -6.577 94.573 1.00 20.62 88 GLN F O 1
ATOM 7634 N N . GLN F 3 89 ? 51.093 -4.804 94.463 1.00 19.90 89 GLN F N 1
ATOM 7635 C CA . GLN F 3 89 ? 50.995 -4.668 95.904 1.00 20.28 89 GLN F CA 1
ATOM 7636 C C . GLN F 3 89 ? 49.546 -4.715 96.339 1.00 21.11 89 GLN F C 1
ATOM 7637 O O . GLN F 3 89 ? 48.640 -4.362 95.570 1.00 21.59 89 GLN F O 1
ATOM 7643 N N . TRP F 3 90 ? 49.324 -5.092 97.602 1.00 21.09 90 TRP F N 1
ATOM 7644 C CA . TRP F 3 90 ? 48.011 -4.929 98.211 1.00 21.33 90 TRP F CA 1
ATOM 7645 C C . TRP F 3 90 ? 48.163 -4.711 99.707 1.00 22.38 90 TRP F C 1
ATOM 7646 O O . TRP F 3 90 ? 47.784 -5.544 100.520 1.00 22.87 90 TRP F O 1
ATOM 7657 N N . SER F 3 91 ? 48.826 -3.613 100.056 1.00 22.69 91 SER F N 1
ATOM 7658 C CA . SER F 3 91 ? 49.032 -3.185 101.437 1.00 24.10 91 SER F CA 1
ATOM 7659 C C . SER F 3 91 ? 47.912 -2.214 101.889 1.00 25.21 91 SER F C 1
ATOM 7660 O O . SER F 3 91 ? 47.686 -2.070 103.085 1.00 25.83 91 SER F O 1
ATOM 7663 N N . SER F 3 92 ? 47.178 -1.604 100.928 1.00 25.06 92 SER F N 1
ATOM 7664 C CA . SER F 3 92 ? 46.019 -0.741 101.151 1.00 25.35 92 SER F CA 1
ATOM 7665 C C . SER F 3 92 ? 45.197 -0.722 99.867 1.00 24.51 92 SER F C 1
ATOM 7666 O O . SER F 3 92 ? 45.732 -0.957 98.779 1.00 24.60 92 SER F O 1
ATOM 7669 N N . ASN F 3 93 ? 43.901 -0.453 99.985 1.00 24.65 93 ASN F N 1
ATOM 7670 C CA . ASN F 3 93 ? 43.037 -0.319 98.813 1.00 24.92 93 ASN F CA 1
ATOM 7671 C C . ASN F 3 93 ? 43.347 0.995 98.107 1.00 26.12 93 ASN F C 1
ATOM 7672 O O . ASN F 3 93 ? 43.523 2.007 98.775 1.00 26.32 93 ASN F O 1
ATOM 7677 N N . PRO F 3 94 ? 43.417 1.022 96.767 1.00 25.87 94 PRO F N 1
ATOM 7678 C CA . PRO F 3 94 ? 43.272 -0.122 95.863 1.00 25.17 94 PRO F CA 1
ATOM 7679 C C . PRO F 3 94 ? 44.547 -0.915 95.684 1.00 24.52 94 PRO F 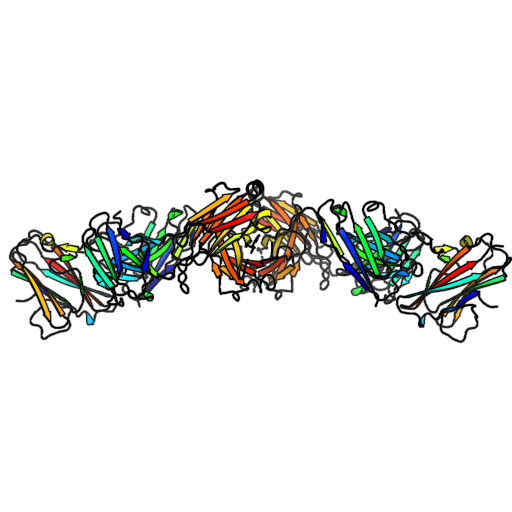C 1
ATOM 7680 O O . PRO F 3 94 ? 45.651 -0.394 95.731 1.00 24.33 94 PRO F O 1
ATOM 7684 N N . LEU F 3 95 ? 44.370 -2.182 95.336 1.00 23.89 95 LEU F N 1
ATOM 7685 C CA . LEU F 3 95 ? 45.432 -3.080 94.905 1.00 23.39 95 LEU F CA 1
ATOM 7686 C C . LEU F 3 95 ? 45.930 -2.473 93.566 1.00 23.10 95 LEU F C 1
ATOM 7687 O O . LEU F 3 95 ? 45.095 -2.016 92.752 1.00 23.77 95 LEU F O 1
ATOM 7692 N N . THR F 3 96 ? 47.262 -2.379 93.391 1.00 21.61 96 THR F N 1
ATOM 7693 C CA . THR F 3 96 ? 47.824 -1.791 92.197 1.00 22.01 96 THR F CA 1
ATOM 7694 C C . THR F 3 96 ? 48.954 -2.611 91.628 1.00 22.36 96 THR F C 1
ATOM 7695 O O . THR F 3 96 ? 49.597 -3.389 92.338 1.00 22.19 96 THR F O 1
ATOM 7699 N N . PHE F 3 97 ? 49.222 -2.409 90.329 1.00 22.03 97 PHE F N 1
ATOM 7700 C CA . PHE F 3 97 ? 50.318 -3.048 89.641 1.00 22.80 97 PHE F CA 1
ATOM 7701 C C . PHE F 3 97 ? 51.267 -1.969 89.133 1.00 23.76 97 PHE F C 1
ATOM 7702 O O . PHE F 3 97 ? 50.852 -0.829 88.872 1.00 23.68 97 PHE F O 1
ATOM 7710 N N . GLY F 3 98 ? 52.515 -2.372 88.902 1.00 24.05 98 GLY F N 1
ATOM 7711 C CA . GLY F 3 98 ? 53.478 -1.553 88.195 1.00 24.69 98 GLY F CA 1
ATOM 7712 C C . GLY F 3 98 ? 53.177 -1.606 86.695 1.00 25.06 98 GLY F C 1
ATOM 7713 O O . GLY F 3 98 ? 52.386 -2.440 86.236 1.00 23.84 98 GLY F O 1
ATOM 7714 N N . ALA F 3 99 ? 53.796 -0.726 85.898 1.00 26.06 99 ALA F N 1
ATOM 7715 C CA . ALA F 3 99 ? 53.566 -0.701 84.439 1.00 26.99 99 ALA F CA 1
ATOM 7716 C C . ALA F 3 99 ? 54.304 -1.822 83.678 1.00 27.62 99 ALA F C 1
ATOM 7717 O O . ALA F 3 99 ? 54.119 -1.976 82.474 1.00 27.67 99 ALA F O 1
ATOM 7719 N N . GLY F 3 100 ? 55.158 -2.567 84.369 1.00 27.29 100 GLY F N 1
ATOM 7720 C CA . GLY F 3 100 ? 55.902 -3.675 83.793 1.00 27.40 100 GLY F CA 1
ATOM 7721 C C . GLY F 3 100 ? 57.307 -3.313 83.364 1.00 27.53 100 GLY F C 1
ATOM 7722 O O . GLY F 3 100 ? 57.585 -2.174 82.965 1.00 27.85 100 GLY F O 1
ATOM 7723 N N . THR F 3 101 ? 58.201 -4.294 83.437 1.00 26.85 101 THR F N 1
ATOM 7724 C CA . THR F 3 101 ? 59.551 -4.183 82.899 1.00 26.99 101 THR F CA 1
ATOM 7725 C C . THR F 3 101 ? 59.568 -5.257 81.810 1.00 27.59 101 THR F C 1
ATOM 7726 O O . THR F 3 101 ? 59.319 -6.426 82.104 1.00 27.31 101 THR F O 1
ATOM 7730 N N . LYS F 3 102 ? 59.857 -4.872 80.566 1.00 27.72 102 LYS F N 1
ATOM 7731 C CA . LYS F 3 102 ? 59.920 -5.837 79.475 1.00 28.94 102 LYS F CA 1
ATOM 7732 C C . LYS F 3 102 ? 61.367 -6.279 79.282 1.00 29.21 102 LYS F C 1
ATOM 7733 O O . LYS F 3 102 ? 62.233 -5.449 79.031 1.00 29.89 102 LYS F O 1
ATOM 7739 N N . LEU F 3 103 ? 61.624 -7.571 79.390 1.00 29.51 103 LEU F N 1
ATOM 7740 C CA . LEU F 3 103 ? 62.951 -8.124 79.185 1.00 30.33 103 LEU F CA 1
ATOM 7741 C C . LEU F 3 103 ? 63.068 -8.456 77.704 1.00 31.27 103 LEU F C 1
ATOM 7742 O O . LEU F 3 103 ? 62.333 -9.283 77.172 1.00 29.71 103 LEU F O 1
ATOM 7747 N N . GLU F 3 104 ? 64.004 -7.787 77.049 1.00 33.11 104 GLU F N 1
ATOM 7748 C CA . GLU F 3 104 ? 64.271 -7.935 75.629 1.00 36.04 104 GLU F CA 1
ATOM 7749 C C . GLU F 3 104 ? 65.642 -8.622 75.432 1.00 36.69 104 GLU F C 1
ATOM 7750 O O . GLU F 3 104 ? 66.554 -8.437 76.237 1.00 36.57 104 GLU F O 1
ATOM 7756 N N . LEU F 3 105 ? 65.792 -9.364 74.330 1.00 37.28 105 LEU F N 1
ATOM 7757 C CA . LEU F 3 105 ? 67.051 -10.030 74.027 1.00 38.39 105 LEU F CA 1
ATOM 7758 C C . LEU F 3 105 ? 68.000 -9.172 73.214 1.00 39.71 105 LEU F C 1
ATOM 7759 O O . LEU F 3 105 ? 67.590 -8.492 72.276 1.00 39.86 105 LEU F O 1
ATOM 7764 N N . LYS F 3 106 ? 69.279 -9.215 73.562 1.00 40.13 106 LYS F N 1
ATOM 7765 C CA . LYS F 3 106 ? 70.298 -8.489 72.825 1.00 41.37 106 LYS F CA 1
ATOM 7766 C C . LYS F 3 106 ? 70.721 -9.267 71.598 1.00 43.52 106 LYS F C 1
ATOM 7767 O O . LYS F 3 106 ? 70.691 -10.492 71.577 1.00 44.34 106 LYS F O 1
ATOM 7773 N N . ARG F 3 107 ? 71.131 -8.548 70.584 1.00 44.86 107 ARG F N 1
ATOM 7774 C CA . ARG F 3 107 ? 71.678 -9.090 69.344 1.00 46.39 107 ARG F CA 1
ATOM 7775 C C . ARG F 3 107 ? 72.669 -8.027 68.782 1.00 47.42 107 ARG F C 1
ATOM 7776 O O . ARG F 3 107 ? 72.755 -6.923 69.325 1.00 47.17 107 ARG F O 1
ATOM 7784 N N . ALA F 3 108 ? 73.397 -8.344 67.702 1.00 48.68 108 ALA F N 1
ATOM 7785 C CA . ALA F 3 108 ? 74.305 -7.374 67.080 1.00 50.14 108 ALA F CA 1
ATOM 7786 C C . ALA F 3 108 ? 73.495 -6.197 66.509 1.00 51.29 108 ALA F C 1
ATOM 7787 O O . ALA F 3 108 ? 72.360 -6.388 66.057 1.00 51.05 108 ALA F O 1
ATOM 7789 N N . ASP F 3 109 ? 74.066 -4.978 66.523 1.00 51.89 109 ASP F N 1
ATOM 7790 C CA . ASP F 3 109 ? 73.367 -3.813 65.972 1.00 53.00 109 ASP F CA 1
ATOM 7791 C C . ASP F 3 109 ? 73.092 -4.013 64.486 1.00 53.75 109 ASP F C 1
ATOM 7792 O O . ASP F 3 109 ? 73.906 -4.606 63.776 1.00 53.99 109 ASP F O 1
ATOM 7797 N N . ALA F 3 110 ? 71.905 -3.608 64.037 1.00 53.86 110 ALA F N 1
ATOM 7798 C CA . ALA F 3 110 ? 71.524 -3.786 62.642 1.00 54.07 110 ALA F CA 1
ATOM 7799 C C . ALA F 3 110 ? 70.868 -2.529 62.163 1.00 54.69 110 ALA F C 1
ATOM 7800 O O . ALA F 3 110 ? 69.961 -2.019 62.816 1.00 54.60 110 ALA F O 1
ATOM 7802 N N . ALA F 3 111 ? 71.365 -1.984 61.057 1.00 55.07 111 ALA F N 1
ATOM 7803 C CA . ALA F 3 111 ? 70.805 -0.770 60.483 1.00 55.86 111 ALA F CA 1
ATOM 7804 C C . ALA F 3 111 ? 69.448 -1.099 59.853 1.00 55.92 111 ALA F C 1
ATOM 7805 O O . ALA F 3 111 ? 69.272 -2.196 59.314 1.00 56.03 111 ALA F O 1
ATOM 7807 N N . PRO F 3 112 ? 68.468 -0.184 59.930 1.00 55.92 112 PRO F N 1
ATOM 7808 C CA . PRO F 3 112 ? 67.165 -0.469 59.317 1.00 55.91 112 PRO F CA 1
ATOM 7809 C C . PRO F 3 112 ? 67.231 -0.437 57.792 1.00 56.37 112 PRO F C 1
ATOM 7810 O O . PRO F 3 112 ? 68.051 0.273 57.210 1.00 56.50 112 PRO F O 1
ATOM 7814 N N . THR F 3 113 ? 66.369 -1.219 57.149 1.00 56.06 113 THR F N 1
ATOM 7815 C CA . THR F 3 113 ? 66.234 -1.230 55.705 1.00 56.26 113 THR F CA 1
ATOM 7816 C C . THR F 3 113 ? 65.062 -0.298 55.452 1.00 56.37 113 THR F C 1
ATOM 7817 O O . THR F 3 113 ? 63.958 -0.567 55.921 1.00 56.27 113 THR F O 1
ATOM 7821 N N . VAL F 3 114 ? 65.310 0.839 54.798 1.00 56.52 114 VAL F N 1
ATOM 7822 C CA . VAL F 3 114 ? 64.276 1.850 54.595 1.00 56.93 114 VAL F CA 1
ATOM 7823 C C . VAL F 3 114 ? 63.672 1.795 53.195 1.00 57.39 114 VAL F C 1
ATOM 7824 O O . VAL F 3 114 ? 64.399 1.767 52.206 1.00 57.66 114 VAL F O 1
ATOM 7828 N N . SER F 3 115 ? 62.339 1.751 53.116 1.00 57.44 115 SER F N 1
ATOM 7829 C CA . SER F 3 115 ? 61.622 1.718 51.848 1.00 57.93 115 SER F CA 1
ATOM 7830 C C . SER F 3 115 ? 60.544 2.783 51.869 1.00 58.36 115 SER F C 1
ATOM 7831 O O . SER F 3 115 ? 59.761 2.829 52.815 1.00 58.87 115 SER F O 1
ATOM 7834 N N . ILE F 3 116 ? 60.488 3.630 50.836 1.00 57.83 116 ILE F N 1
ATOM 7835 C CA . ILE F 3 116 ? 59.456 4.655 50.743 1.00 57.79 116 ILE F CA 1
ATOM 7836 C C . ILE F 3 116 ? 58.481 4.304 49.606 1.00 57.01 116 ILE F C 1
ATOM 7837 O O . ILE F 3 116 ? 58.875 3.746 48.584 1.00 56.74 116 ILE F O 1
ATOM 7842 N N . PHE F 3 117 ? 57.197 4.538 49.840 1.00 56.44 117 PHE F N 1
ATOM 7843 C CA . PHE F 3 117 ? 56.142 4.203 48.905 1.00 56.38 117 PHE F CA 1
ATOM 7844 C C . PHE F 3 117 ? 55.229 5.386 48.678 1.00 56.73 117 PHE F C 1
ATOM 7845 O O . PHE F 3 117 ? 54.662 5.935 49.630 1.00 56.59 117 PHE F O 1
ATOM 7853 N N . PRO F 3 118 ? 55.044 5.771 47.405 1.00 56.61 118 PRO F N 1
ATOM 7854 C CA . PRO F 3 118 ? 54.087 6.843 47.103 1.00 56.63 118 PRO F CA 1
ATOM 7855 C C . PRO F 3 118 ? 52.652 6.363 47.297 1.00 56.62 118 PRO F C 1
ATOM 7856 O O . PRO F 3 118 ? 52.393 5.150 47.230 1.00 56.73 118 PRO F O 1
ATOM 7860 N N . PRO F 3 119 ? 51.667 7.282 47.425 1.00 56.40 119 PRO F N 1
ATOM 7861 C CA . PRO F 3 119 ? 50.266 6.831 47.482 1.00 56.36 119 PRO F CA 1
ATOM 7862 C C . PRO F 3 119 ? 49.884 6.086 46.204 1.00 55.72 119 PRO F C 1
ATOM 7863 O O . PRO F 3 119 ? 50.402 6.389 45.129 1.00 55.90 119 PRO F O 1
ATOM 7867 N N . SER F 3 120 ? 49.029 5.079 46.328 1.00 54.76 120 SER F N 1
ATOM 7868 C CA . SER F 3 120 ? 48.603 4.292 45.180 1.00 54.51 120 SER F CA 1
ATOM 7869 C C . SER F 3 120 ? 47.611 5.074 44.320 1.00 55.03 120 SER F C 1
ATOM 7870 O O . SER F 3 120 ? 47.014 6.049 44.794 1.00 55.09 120 SER F O 1
ATOM 7873 N N . SER F 3 121 ? 47.398 4.626 43.061 1.00 55.03 121 SER F N 1
ATOM 7874 C CA . SER F 3 121 ? 46.407 5.244 42.182 1.00 55.24 121 SER F CA 1
ATOM 7875 C C . SER F 3 121 ? 45.012 5.048 42.786 1.00 54.68 121 SER F C 1
ATOM 7876 O O . SER F 3 121 ? 44.194 5.967 42.729 1.00 54.80 121 SER F O 1
ATOM 7879 N N . GLU F 3 122 ? 44.748 3.854 43.366 1.00 53.84 122 GLU F N 1
ATOM 7880 C CA . GLU F 3 122 ? 43.471 3.513 43.994 1.00 53.53 122 GLU F CA 1
ATOM 7881 C C . GLU F 3 122 ? 43.118 4.506 45.105 1.00 53.58 122 GLU F C 1
ATOM 7882 O O . GLU F 3 122 ? 41.994 4.999 45.134 1.00 53.88 122 GLU F O 1
ATOM 7888 N N . GLN F 3 123 ? 44.074 4.816 45.999 1.00 53.46 123 GLN F N 1
ATOM 7889 C CA . GLN F 3 123 ? 43.821 5.760 47.081 1.00 53.92 123 GLN F CA 1
ATOM 7890 C C . GLN F 3 123 ? 43.550 7.162 46.565 1.00 55.58 123 GLN F C 1
ATOM 7891 O O . GLN F 3 123 ? 42.609 7.802 47.025 1.00 55.57 123 GLN F O 1
ATOM 7897 N N . LEU F 3 124 ? 44.342 7.623 45.587 1.00 57.04 124 LEU F N 1
ATOM 7898 C CA . LEU F 3 124 ? 44.159 8.943 44.979 1.00 58.63 124 LEU F CA 1
ATOM 7899 C C . LEU F 3 124 ? 42.753 9.170 44.403 1.00 59.37 124 LEU F C 1
ATOM 7900 O O . LEU F 3 124 ? 42.257 10.291 44.499 1.00 59.49 124 LEU F O 1
ATOM 7905 N N . THR F 3 125 ? 42.081 8.114 43.866 1.00 59.63 125 THR F N 1
ATOM 7906 C CA . THR F 3 125 ? 40.707 8.245 43.351 1.00 60.36 125 THR F CA 1
ATOM 7907 C C . THR F 3 125 ? 39.686 8.558 44.456 1.00 61.62 125 THR F C 1
ATOM 7908 O O . THR F 3 125 ? 38.590 9.028 44.156 1.00 61.70 125 THR F O 1
ATOM 7912 N N . SER F 3 126 ? 40.032 8.272 45.725 1.00 62.38 126 SER F N 1
ATOM 7913 C CA . SER F 3 126 ? 39.164 8.521 46.873 1.00 63.39 126 SER F CA 1
ATOM 7914 C C . SER F 3 126 ? 39.361 9.912 47.519 1.00 63.11 126 SER F C 1
ATOM 7915 O O . SER F 3 126 ? 38.619 10.260 48.434 1.00 63.59 126 SER F O 1
ATOM 7918 N N . GLY F 3 127 ? 40.350 10.675 47.059 1.00 62.13 127 GLY F N 1
ATOM 7919 C CA . GLY F 3 127 ? 40.621 12.006 47.585 1.00 61.94 127 GLY F CA 1
ATOM 7920 C C . GLY F 3 127 ? 41.706 12.091 48.643 1.00 61.75 127 GLY F C 1
ATOM 7921 O O . GLY F 3 127 ? 41.955 13.171 49.185 1.00 62.37 127 GLY F O 1
ATOM 7922 N N . GLY F 3 128 ? 42.362 10.974 48.937 1.00 60.52 128 GLY F N 1
ATOM 7923 C CA . GLY F 3 128 ? 43.423 10.949 49.928 1.00 60.08 128 GLY F CA 1
ATOM 7924 C C . GLY F 3 128 ? 44.757 10.488 49.380 1.00 59.51 128 GLY F C 1
ATOM 7925 O O . GLY F 3 128 ? 44.828 9.964 48.269 1.00 59.93 128 GLY F O 1
ATOM 7926 N N . ALA F 3 129 ? 45.825 10.664 50.160 1.00 58.61 129 ALA F N 1
ATOM 7927 C CA . ALA F 3 129 ? 47.166 10.250 49.761 1.00 58.00 129 ALA F CA 1
ATOM 7928 C C . ALA F 3 129 ? 47.993 9.911 50.989 1.00 57.26 129 ALA F C 1
ATOM 7929 O O . ALA F 3 129 ? 48.219 10.768 51.837 1.00 57.72 129 ALA F O 1
ATOM 7931 N N . SER F 3 130 ? 48.448 8.668 51.092 1.00 56.36 130 SER F N 1
ATOM 7932 C CA . SER F 3 130 ? 49.259 8.230 52.228 1.00 55.93 130 SER F CA 1
ATOM 7933 C C . SER F 3 130 ? 50.624 7.844 51.711 1.00 55.79 130 SER F C 1
ATOM 7934 O O . SER F 3 130 ? 50.728 7.040 50.784 1.00 55.90 130 SER F O 1
ATOM 7937 N N . VAL F 3 131 ? 51.670 8.437 52.286 1.00 55.28 131 VAL F N 1
ATOM 7938 C CA . VAL F 3 131 ? 53.041 8.127 51.908 1.00 55.38 131 VAL F CA 1
ATOM 7939 C C . VAL F 3 131 ? 53.565 7.196 53.005 1.00 55.27 131 VAL F C 1
ATOM 7940 O O . VAL F 3 131 ? 53.530 7.549 54.183 1.00 55.12 131 VAL F O 1
ATOM 7944 N N . VAL F 3 132 ? 53.937 5.970 52.634 1.00 54.94 132 VAL F N 1
ATOM 7945 C CA . VAL F 3 132 ? 54.355 4.964 53.602 1.00 54.69 132 VAL F CA 1
ATOM 7946 C C . VAL F 3 132 ? 55.862 4.762 53.613 1.00 54.80 132 VAL F C 1
ATOM 7947 O O . VAL F 3 132 ? 56.501 4.723 52.570 1.00 54.44 132 VAL F O 1
ATOM 7951 N N . CYS F 3 133 ? 56.424 4.617 54.801 1.00 55.05 133 CYS F N 1
ATOM 7952 C CA . CYS F 3 133 ? 57.844 4.390 54.975 1.00 55.74 133 CYS F CA 1
ATOM 7953 C C . CYS F 3 133 ? 58.055 3.207 55.927 1.00 54.24 133 CYS F C 1
ATOM 7954 O O . CYS F 3 133 ? 57.567 3.233 57.056 1.00 53.95 133 CYS F O 1
ATOM 7957 N N . PHE F 3 134 ? 58.743 2.156 55.459 1.00 52.98 134 PHE F N 1
ATOM 7958 C CA . PHE F 3 134 ? 59.040 0.990 56.286 1.00 52.20 134 PHE F CA 1
ATOM 7959 C C . PHE F 3 134 ? 60.497 1.062 56.738 1.00 52.46 134 PHE F C 1
ATOM 7960 O O . PHE F 3 134 ? 61.386 1.309 55.929 1.00 52.72 134 PHE F O 1
ATOM 7968 N N . LEU F 3 135 ? 60.744 0.817 58.020 1.00 51.89 135 LEU F N 1
ATOM 7969 C CA . LEU F 3 135 ? 62.082 0.794 58.602 1.00 51.93 135 LEU F CA 1
ATOM 7970 C C . LEU F 3 135 ? 62.171 -0.601 59.176 1.00 51.13 135 LEU F C 1
ATOM 7971 O O . LEU F 3 135 ? 61.680 -0.842 60.271 1.00 50.87 135 LEU F O 1
ATOM 7976 N N . ASN F 3 136 ? 62.667 -1.550 58.386 1.00 50.56 136 ASN F N 1
ATOM 7977 C CA . ASN F 3 136 ? 62.647 -2.956 58.769 1.00 50.18 136 ASN F CA 1
ATOM 7978 C C . ASN F 3 136 ? 63.942 -3.560 59.287 1.00 49.91 136 ASN F C 1
ATOM 7979 O O . ASN F 3 136 ? 65.036 -3.242 58.821 1.00 49.87 136 ASN F O 1
ATOM 7984 N N . ASN F 3 137 ? 63.766 -4.514 60.208 1.00 49.38 137 ASN F N 1
ATOM 7985 C CA . ASN F 3 137 ? 64.763 -5.370 60.834 1.00 49.35 137 ASN F CA 1
ATOM 7986 C C . ASN F 3 137 ? 65.984 -4.630 61.382 1.00 48.70 137 ASN F C 1
ATOM 7987 O O . ASN F 3 137 ? 67.120 -4.933 61.020 1.00 48.73 137 ASN F O 1
ATOM 7992 N N . PHE F 3 138 ? 65.744 -3.724 62.332 1.00 48.25 138 PHE F N 1
ATOM 7993 C CA . PHE F 3 138 ? 66.821 -2.984 62.971 1.00 48.84 138 PHE F CA 1
ATOM 7994 C C . PHE F 3 138 ? 66.997 -3.353 64.467 1.00 49.21 138 PHE F C 1
ATOM 7995 O O . PHE F 3 138 ? 66.120 -3.958 65.081 1.00 48.94 138 PHE F O 1
ATOM 8003 N N . TYR F 3 139 ? 68.129 -2.972 65.042 1.00 49.25 139 TYR F N 1
ATOM 8004 C CA . TYR F 3 139 ? 68.415 -3.185 66.454 1.00 49.84 139 TYR F CA 1
ATOM 8005 C C . TYR F 3 139 ? 69.521 -2.213 66.874 1.00 50.95 139 TYR F C 1
ATOM 8006 O O . TYR F 3 139 ? 70.491 -2.075 66.123 1.00 51.34 139 TYR F O 1
ATOM 8015 N N . PRO F 3 140 ? 69.416 -1.493 68.015 1.00 51.40 140 PRO F N 1
ATOM 8016 C CA . PRO F 3 140 ? 68.364 -1.539 69.051 1.00 52.24 140 PRO F CA 1
ATOM 8017 C C . PRO F 3 140 ? 67.026 -0.882 68.666 1.00 53.24 140 PRO F C 1
ATOM 8018 O O . PRO F 3 140 ? 66.894 -0.347 67.577 1.00 53.04 140 PRO F O 1
ATOM 8022 N N . LYS F 3 141 ? 66.038 -0.959 69.563 1.00 54.27 141 LYS F N 1
ATOM 8023 C CA . LYS F 3 141 ? 64.663 -0.469 69.437 1.00 56.13 141 LYS F CA 1
ATOM 8024 C C . LYS F 3 141 ? 64.515 1.032 69.129 1.00 57.82 141 LYS F C 1
ATOM 8025 O O . LYS F 3 141 ? 63.621 1.403 68.370 1.00 57.58 141 LYS F O 1
ATOM 8031 N N . ASP F 3 142 ? 65.344 1.896 69.742 1.00 59.15 142 ASP F N 1
ATOM 8032 C CA . ASP F 3 142 ? 65.221 3.344 69.551 1.00 60.89 142 ASP F CA 1
ATOM 8033 C C . ASP F 3 142 ? 65.560 3.815 68.141 1.00 61.83 142 ASP F C 1
ATOM 8034 O O . ASP F 3 142 ? 66.617 3.507 67.597 1.00 61.65 142 ASP F O 1
ATOM 8039 N N . ILE F 3 143 ? 64.631 4.568 67.557 1.00 62.71 143 ILE F N 1
ATOM 8040 C CA . ILE F 3 143 ? 64.753 5.097 66.204 1.00 64.09 143 ILE F CA 1
ATOM 8041 C C . ILE F 3 143 ? 63.899 6.366 66.073 1.00 65.64 143 ILE F C 1
ATOM 8042 O O . ILE F 3 143 ? 62.928 6.560 66.813 1.00 65.85 143 ILE F O 1
ATOM 8047 N N . ASN F 3 144 ? 64.268 7.236 65.145 1.00 66.63 144 ASN F N 1
ATOM 8048 C CA . ASN F 3 144 ? 63.521 8.463 64.895 1.00 68.29 144 ASN F CA 1
ATOM 8049 C C . ASN F 3 144 ? 63.220 8.591 63.398 1.00 68.91 144 ASN F C 1
ATOM 8050 O O . ASN F 3 144 ? 64.063 8.256 62.568 1.00 68.78 144 ASN F O 1
ATOM 8055 N N . VAL F 3 145 ? 62.015 9.051 63.054 1.00 69.31 145 VAL F N 1
ATOM 8056 C CA . VAL F 3 145 ? 61.635 9.251 61.658 1.00 70.09 145 VAL F CA 1
ATOM 8057 C C . VAL F 3 145 ? 61.224 10.697 61.452 1.00 70.66 145 VAL F C 1
ATOM 8058 O O . VAL F 3 145 ? 60.381 11.201 62.189 1.00 70.63 145 VAL F O 1
ATOM 8062 N N . LYS F 3 146 ? 61.803 11.362 60.454 1.00 71.11 146 LYS F N 1
ATOM 8063 C CA . LYS F 3 146 ? 61.445 12.737 60.138 1.00 72.13 146 LYS F CA 1
ATOM 8064 C C . LYS F 3 146 ? 60.846 12.787 58.737 1.00 72.98 146 LYS F C 1
ATOM 8065 O O . LYS F 3 146 ? 61.403 12.198 57.810 1.00 72.86 146 LYS F O 1
ATOM 8067 N N . TRP F 3 147 ? 59.715 13.477 58.581 1.00 73.65 147 TRP F N 1
ATOM 8068 C CA . TRP F 3 147 ? 59.083 13.606 57.275 1.00 75.05 147 TRP F CA 1
ATOM 8069 C C . TRP F 3 147 ? 59.384 14.964 56.666 1.00 76.32 147 TRP F C 1
ATOM 8070 O O . TRP F 3 147 ? 59.188 15.988 57.321 1.00 76.30 147 TRP F O 1
ATOM 8081 N N . LYS F 3 148 ? 59.882 14.974 55.421 1.00 77.17 148 LYS F N 1
ATOM 8082 C CA . LYS F 3 148 ? 60.201 16.210 54.726 1.00 78.57 148 LYS F CA 1
ATOM 8083 C C . LYS F 3 148 ? 59.476 16.319 53.390 1.00 79.79 148 LYS F C 1
ATOM 8084 O O . LYS F 3 148 ? 59.598 15.437 52.548 1.00 79.79 148 LYS F O 1
ATOM 8090 N N . ILE F 3 149 ? 58.728 17.407 53.199 1.00 80.57 149 ILE F N 1
ATOM 8091 C CA . ILE F 3 149 ? 58.019 17.682 51.955 1.00 81.66 149 ILE F CA 1
ATOM 8092 C C . ILE F 3 149 ? 58.687 18.893 51.305 1.00 82.90 149 ILE F C 1
ATOM 8093 O O . ILE F 3 149 ? 58.614 19.995 51.852 1.00 82.92 149 ILE F O 1
ATOM 8098 N N . ASP F 3 150 ? 59.369 18.677 50.160 1.00 83.68 150 ASP F N 1
ATOM 8099 C CA . ASP F 3 150 ? 60.124 19.695 49.418 1.00 84.90 150 ASP F CA 1
ATOM 8100 C C . ASP F 3 150 ? 61.263 20.317 50.243 1.00 85.64 150 ASP F C 1
ATOM 8101 O O . ASP F 3 150 ? 61.595 21.487 50.057 1.00 85.75 150 ASP F O 1
ATOM 8106 N N . GLY F 3 151 ? 61.843 19.526 51.143 1.00 85.90 151 GLY F N 1
ATOM 8107 C CA . GLY F 3 151 ? 62.929 19.969 52.006 1.00 86.54 151 GLY F CA 1
ATOM 8108 C C . GLY F 3 151 ? 62.494 20.566 53.331 1.00 87.10 151 GLY F C 1
ATOM 8109 O O . GLY F 3 151 ? 63.344 20.941 54.142 1.00 87.40 151 GLY F O 1
ATOM 8110 N N . SER F 3 152 ? 61.180 20.671 53.575 1.00 87.07 152 SER F N 1
ATOM 8111 C CA . SER F 3 152 ? 60.674 21.246 54.825 1.00 87.48 152 SER F CA 1
ATOM 8112 C C . SER F 3 152 ? 60.067 20.177 55.737 1.00 87.32 152 SER F C 1
ATOM 8113 O O . SER F 3 152 ? 59.340 19.314 55.264 1.00 87.20 152 SER F O 1
ATOM 8116 N N . GLU F 3 153 ? 60.350 20.245 57.042 1.00 87.28 153 GLU F N 1
ATOM 8117 C CA . GLU F 3 153 ? 59.846 19.268 58.012 1.00 87.73 153 GLU F CA 1
ATOM 8118 C C . GLU F 3 153 ? 58.338 19.349 58.203 1.00 87.53 153 GLU F C 1
ATOM 8119 O O . GLU F 3 153 ? 57.756 20.427 58.096 1.00 87.81 153 GLU F O 1
ATOM 8125 N N . ARG F 3 154 ? 57.703 18.212 58.495 1.00 86.83 154 ARG F N 1
ATOM 8126 C CA . ARG F 3 154 ? 56.263 18.177 58.735 1.00 86.65 154 ARG F CA 1
ATOM 8127 C C . ARG F 3 154 ? 55.968 17.206 59.869 1.00 86.25 154 ARG F C 1
ATOM 8128 O O . ARG F 3 154 ? 56.437 16.068 59.838 1.00 86.37 154 ARG F O 1
ATOM 8136 N N . GLN F 3 155 ? 55.212 17.651 60.881 1.00 85.56 155 GLN F N 1
ATOM 8137 C CA . GLN F 3 155 ? 54.884 16.797 62.018 1.00 85.18 155 GLN F CA 1
ATOM 8138 C C . GLN F 3 155 ? 53.439 16.312 61.977 1.00 84.17 155 GLN F C 1
ATOM 8139 O O . GLN F 3 155 ? 53.174 15.157 62.299 1.00 84.41 155 GLN F O 1
ATOM 8145 N N . ASN F 3 156 ? 52.506 17.181 61.589 1.00 82.92 156 ASN F N 1
ATOM 8146 C CA . ASN F 3 156 ? 51.090 16.827 61.545 1.00 82.42 156 ASN F CA 1
ATOM 8147 C C . ASN F 3 156 ? 50.765 15.825 60.419 1.00 80.80 156 ASN F C 1
ATOM 8148 O O . ASN F 3 156 ? 51.349 15.887 59.334 1.00 81.04 156 ASN F O 1
ATOM 8153 N N . GLY F 3 157 ? 49.844 14.907 60.701 1.00 78.80 157 GLY F N 1
ATOM 8154 C CA . GLY F 3 157 ? 49.417 13.884 59.752 1.00 77.21 157 GLY F CA 1
ATOM 8155 C C . GLY F 3 157 ? 50.244 12.610 59.764 1.00 75.08 157 GLY F C 1
ATOM 8156 O O . GLY F 3 157 ? 50.020 11.718 58.944 1.00 74.90 157 GLY F O 1
ATOM 8157 N N . VAL F 3 158 ? 51.199 12.498 60.696 1.00 73.30 158 VAL F N 1
ATOM 8158 C CA . VAL F 3 158 ? 52.064 11.328 60.782 1.00 71.91 158 VAL F CA 1
ATOM 8159 C C . VAL F 3 158 ? 51.614 10.347 61.852 1.00 70.35 158 VAL F C 1
ATOM 8160 O O . VAL F 3 158 ? 51.475 10.714 63.021 1.00 70.36 158 VAL F O 1
ATOM 8164 N N . LEU F 3 159 ? 51.400 9.092 61.455 1.00 68.63 159 LEU F N 1
ATOM 8165 C CA . LEU F 3 159 ? 51.050 8.036 62.387 1.00 67.35 159 LEU F CA 1
ATOM 8166 C C . LEU F 3 159 ? 52.133 6.976 62.321 1.00 65.45 159 LEU F C 1
ATOM 8167 O O . LEU F 3 159 ? 52.565 6.598 61.231 1.00 65.54 159 LEU F O 1
ATOM 8172 N N . ASN F 3 160 ? 52.620 6.541 63.481 1.00 63.56 160 ASN F N 1
ATOM 8173 C CA . ASN F 3 160 ? 53.692 5.557 63.536 1.00 62.13 160 ASN F CA 1
ATOM 8174 C C . ASN F 3 160 ? 53.241 4.257 64.171 1.00 59.97 160 ASN F C 1
ATOM 8175 O O . ASN F 3 160 ? 52.353 4.253 65.025 1.00 60.24 160 ASN F O 1
ATOM 8180 N N . SER F 3 161 ? 53.867 3.151 63.771 1.00 57.59 161 SER F N 1
ATOM 8181 C CA . SER F 3 161 ? 53.542 1.851 64.333 1.00 55.93 161 SER F CA 1
ATOM 8182 C C . SER F 3 161 ? 54.791 1.018 64.475 1.00 54.05 161 SER F C 1
ATOM 8183 O O . SER F 3 161 ? 55.601 0.964 63.563 1.00 53.80 161 SER F O 1
ATOM 8186 N N . TRP F 3 162 ? 54.946 0.361 65.616 1.00 52.78 162 TRP F N 1
ATOM 8187 C CA . TRP F 3 162 ? 56.137 -0.424 65.917 1.00 51.66 162 TRP F CA 1
ATOM 8188 C C . TRP F 3 162 ? 55.772 -1.872 66.186 1.00 49.15 162 TRP F C 1
ATOM 8189 O O . TRP F 3 162 ? 54.828 -2.125 66.925 1.00 49.02 162 TRP F O 1
ATOM 8200 N N . THR F 3 163 ? 56.511 -2.821 65.603 1.00 47.28 163 THR F N 1
ATOM 8201 C CA . THR F 3 163 ? 56.269 -4.239 65.872 1.00 46.58 163 THR F CA 1
ATOM 8202 C C . THR F 3 163 ? 56.953 -4.623 67.210 1.00 46.54 163 THR F C 1
ATOM 8203 O O . THR F 3 163 ? 57.811 -3.888 67.707 1.00 46.59 163 THR F O 1
ATOM 8207 N N . ASP F 3 164 ? 56.604 -5.782 67.768 1.00 46.28 164 ASP F N 1
ATOM 8208 C CA . ASP F 3 164 ? 57.289 -6.311 68.938 1.00 46.71 164 ASP F CA 1
ATOM 8209 C C . ASP F 3 164 ? 58.637 -6.882 68.444 1.00 45.90 164 ASP F C 1
ATOM 8210 O O . ASP F 3 164 ? 58.836 -7.054 67.229 1.00 46.21 164 ASP F O 1
ATOM 8215 N N . GLN F 3 165 ? 59.572 -7.203 69.367 1.00 44.36 165 GLN F N 1
ATOM 8216 C CA . GLN F 3 165 ? 60.849 -7.798 68.962 1.00 43.23 165 GLN F CA 1
ATOM 8217 C C . GLN F 3 165 ? 60.583 -9.161 68.301 1.00 44.52 165 GLN F C 1
ATOM 8218 O O . GLN F 3 165 ? 59.786 -9.946 68.817 1.00 44.38 165 GLN F O 1
ATOM 8224 N N . ASP F 3 166 ? 61.182 -9.403 67.133 1.00 45.72 166 ASP F N 1
ATOM 8225 C CA . ASP F 3 166 ? 60.973 -10.653 66.417 1.00 47.64 166 ASP F CA 1
ATOM 8226 C C . ASP F 3 166 ? 61.509 -11.854 67.202 1.00 49.44 166 ASP F C 1
ATOM 8227 O O . ASP F 3 166 ? 62.642 -11.826 67.683 1.00 48.98 166 ASP F O 1
ATOM 8232 N N . SER F 3 167 ? 60.694 -12.908 67.338 1.00 50.99 167 SER F N 1
ATOM 8233 C CA . SER F 3 167 ? 61.086 -14.102 68.089 1.00 53.10 167 SER F CA 1
ATOM 8234 C C . SER F 3 167 ? 62.206 -14.923 67.456 1.00 54.61 167 SER F C 1
ATOM 8235 O O . SER F 3 167 ? 62.826 -15.721 68.155 1.00 55.27 167 SER F O 1
ATOM 8238 N N . LYS F 3 168 ? 62.472 -14.739 66.153 1.00 54.98 168 LYS F N 1
ATOM 8239 C CA . LYS F 3 168 ? 63.507 -15.520 65.480 1.00 55.71 168 LYS F CA 1
ATOM 8240 C C . LYS F 3 168 ? 64.809 -14.755 65.247 1.00 54.98 168 LYS F C 1
ATOM 8241 O O . LYS F 3 168 ? 65.874 -15.334 65.463 1.00 55.59 168 LYS F O 1
ATOM 8247 N N . ASP F 3 169 ? 64.749 -13.469 64.838 1.00 53.39 169 ASP F N 1
ATOM 8248 C CA . ASP F 3 169 ? 65.979 -12.720 64.589 1.00 52.05 169 ASP F CA 1
ATOM 8249 C C . ASP F 3 169 ? 66.267 -11.603 65.608 1.00 49.86 169 ASP F C 1
ATOM 8250 O O . ASP F 3 169 ? 67.313 -10.973 65.502 1.00 49.77 169 ASP F O 1
ATOM 8255 N N . SER F 3 170 ? 65.350 -11.350 66.570 1.00 47.68 170 SER F N 1
ATOM 8256 C CA . SER F 3 170 ? 65.501 -10.334 67.630 1.00 45.97 170 SER F CA 1
ATOM 8257 C C . SER F 3 170 ? 65.565 -8.875 67.145 1.00 44.58 170 SER F C 1
ATOM 8258 O O . SER F 3 170 ? 65.997 -8.001 67.901 1.00 44.08 170 SER F O 1
ATOM 8261 N N . THR F 3 171 ? 65.122 -8.604 65.912 1.00 43.53 171 THR F N 1
ATOM 8262 C CA . THR F 3 171 ? 65.101 -7.237 65.390 1.00 43.11 171 THR F CA 1
ATOM 8263 C C . THR F 3 171 ? 63.708 -6.589 65.615 1.00 43.01 171 THR F C 1
ATOM 8264 O O . THR F 3 171 ? 62.732 -7.268 65.951 1.00 43.11 171 THR F O 1
ATOM 8268 N N . TYR F 3 172 ? 63.623 -5.274 65.397 1.00 43.01 172 TYR F N 1
ATOM 8269 C CA . TYR F 3 172 ? 62.406 -4.489 65.484 1.00 43.85 172 TYR F CA 1
ATOM 8270 C C . TYR F 3 172 ? 62.111 -3.875 64.092 1.00 44.47 172 TYR F C 1
ATOM 8271 O O . TYR F 3 172 ? 63.013 -3.711 63.278 1.00 44.06 172 TYR F O 1
ATOM 8280 N N . SER F 3 173 ? 60.852 -3.547 63.826 1.00 44.96 173 SER F N 1
ATOM 8281 C CA . SER F 3 173 ? 60.467 -2.886 62.586 1.00 45.70 173 SER F CA 1
ATOM 8282 C C . SER F 3 173 ? 59.485 -1.754 62.904 1.00 47.59 173 SER F C 1
ATOM 8283 O O . SER F 3 173 ? 58.801 -1.769 63.933 1.00 47.38 173 SER F O 1
ATOM 8286 N N . MET F 3 174 ? 59.429 -0.765 62.025 1.00 49.03 174 MET F N 1
ATOM 8287 C CA . MET F 3 174 ? 58.569 0.386 62.218 1.00 50.95 174 MET F CA 1
ATOM 8288 C C . MET F 3 174 ? 57.947 0.826 60.897 1.00 52.00 174 MET F C 1
ATOM 8289 O O . MET F 3 174 ? 58.600 0.764 59.864 1.00 51.75 174 MET F O 1
ATOM 8294 N N . SER F 3 175 ? 56.679 1.233 60.916 1.00 52.94 175 SER F N 1
ATOM 8295 C CA . SER F 3 175 ? 56.030 1.782 59.740 1.00 54.43 175 SER F CA 1
ATOM 8296 C C . SER F 3 175 ? 55.607 3.212 60.080 1.00 56.10 175 SER F C 1
ATOM 8297 O O . SER F 3 175 ? 55.122 3.472 61.180 1.00 56.17 175 SER F O 1
ATOM 8300 N N . SER F 3 176 ? 55.849 4.145 59.159 1.00 57.08 176 SER F N 1
ATOM 8301 C CA . SER F 3 176 ? 55.527 5.550 59.331 1.00 58.59 176 SER F CA 1
ATOM 8302 C C . SER F 3 176 ? 54.685 5.979 58.154 1.00 59.98 176 SER F C 1
ATOM 8303 O O . SER F 3 176 ? 55.099 5.782 57.017 1.00 59.96 176 SER F O 1
ATOM 8306 N N . THR F 3 177 ? 53.491 6.520 58.409 1.00 61.04 177 THR F N 1
ATOM 8307 C CA . THR F 3 177 ? 52.615 6.937 57.321 1.00 62.42 177 THR F CA 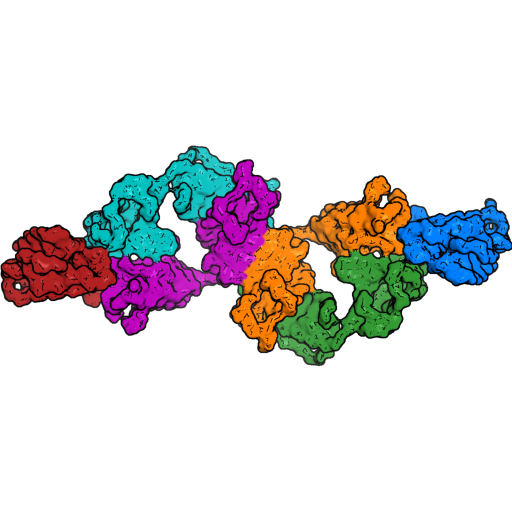1
ATOM 8308 C C . THR F 3 177 ? 52.245 8.404 57.432 1.00 64.22 177 THR F C 1
ATOM 8309 O O . THR F 3 177 ? 51.751 8.847 58.464 1.00 64.46 177 THR F O 1
ATOM 8313 N N . LEU F 3 178 ? 52.474 9.155 56.358 1.00 65.30 178 LEU F N 1
ATOM 8314 C CA . LEU F 3 178 ? 52.115 10.563 56.289 1.00 66.48 178 LEU F CA 1
ATOM 8315 C C . LEU F 3 178 ? 50.822 10.657 55.492 1.00 66.99 178 LEU F C 1
ATOM 8316 O O . LEU F 3 178 ? 50.826 10.355 54.303 1.00 66.90 178 LEU F O 1
ATOM 8321 N N . THR F 3 179 ? 49.707 11.017 56.143 1.00 67.41 179 THR F N 1
ATOM 8322 C CA . THR F 3 179 ? 48.426 11.125 55.451 1.00 68.19 179 THR F CA 1
ATOM 8323 C C . THR F 3 179 ? 48.095 12.568 55.109 1.00 68.73 179 THR F C 1
ATOM 8324 O O . THR F 3 179 ? 48.086 13.447 55.973 1.00 68.62 179 THR F O 1
ATOM 8328 N N . LEU F 3 180 ? 47.867 12.808 53.824 1.00 68.92 180 LEU F N 1
ATOM 8329 C CA . LEU F 3 180 ? 47.520 14.107 53.272 1.00 69.57 180 LEU F CA 1
ATOM 8330 C C . LEU F 3 180 ? 46.246 13.957 52.429 1.00 70.31 180 LEU F C 1
ATOM 8331 O O . LEU F 3 180 ? 45.849 12.839 52.075 1.00 70.21 180 LEU F O 1
ATOM 8336 N N . THR F 3 181 ? 45.613 15.084 52.087 1.00 70.79 181 THR F N 1
ATOM 8337 C CA . THR F 3 181 ? 44.513 15.063 51.135 1.00 71.81 181 THR F CA 1
ATOM 8338 C C . THR F 3 181 ? 45.184 15.018 49.746 1.00 72.61 181 THR F C 1
ATOM 8339 O O . THR F 3 181 ? 46.361 15.375 49.611 1.00 72.57 181 THR F O 1
ATOM 8343 N N . LYS F 3 182 ? 44.444 14.610 48.707 1.00 73.15 182 LYS F N 1
ATOM 8344 C CA . LYS F 3 182 ? 44.985 14.564 47.347 1.00 74.17 182 LYS F CA 1
ATOM 8345 C C . LYS F 3 182 ? 45.442 15.963 46.902 1.00 75.64 182 LYS F C 1
ATOM 8346 O O . LYS F 3 182 ? 46.543 16.108 46.371 1.00 75.52 182 LYS F O 1
ATOM 8352 N N . ASP F 3 183 ? 44.625 16.993 47.196 1.00 76.65 183 ASP F N 1
ATOM 8353 C CA . ASP F 3 183 ? 44.940 18.374 46.841 1.00 78.06 183 ASP F CA 1
ATOM 8354 C C . ASP F 3 183 ? 46.238 18.869 47.486 1.00 78.65 183 ASP F C 1
ATOM 8355 O O . ASP F 3 183 ? 47.093 19.394 46.774 1.00 79.21 183 ASP F O 1
ATOM 8360 N N . GLU F 3 184 ? 46.411 18.674 48.805 1.00 78.43 184 GLU F N 1
ATOM 8361 C CA . GLU F 3 184 ? 47.638 19.126 49.467 1.00 78.87 184 GLU F CA 1
ATOM 8362 C C . GLU F 3 184 ? 48.856 18.241 49.116 1.00 78.91 184 GLU F C 1
ATOM 8363 O O . GLU F 3 184 ? 49.989 18.711 49.202 1.00 79.09 184 GLU F O 1
ATOM 8369 N N . TYR F 3 185 ? 48.624 16.988 48.683 1.00 78.64 185 TYR F N 1
ATOM 8370 C CA . TYR F 3 185 ? 49.695 16.096 48.233 1.00 78.57 185 TYR F CA 1
ATOM 8371 C C . TYR F 3 185 ? 50.226 16.599 46.881 1.00 79.22 185 TYR F C 1
ATOM 8372 O O . TYR F 3 185 ? 51.433 16.592 46.656 1.00 79.18 185 TYR F O 1
ATOM 8381 N N . GLU F 3 186 ? 49.325 17.035 45.991 1.00 79.69 186 GLU F N 1
ATOM 8382 C CA . GLU F 3 186 ? 49.696 17.537 44.674 1.00 80.68 186 GLU F CA 1
ATOM 8383 C C . GLU F 3 186 ? 50.284 18.960 44.681 1.00 81.69 186 GLU F C 1
ATOM 8384 O O . GLU F 3 186 ? 50.712 19.439 43.635 1.00 82.34 186 GLU F O 1
ATOM 8390 N N . ARG F 3 187 ? 50.332 19.626 45.841 1.00 81.82 187 ARG F N 1
ATOM 8391 C CA . ARG F 3 187 ? 50.928 20.959 45.948 1.00 82.45 187 ARG F CA 1
ATOM 8392 C C . ARG F 3 187 ? 52.471 20.905 45.958 1.00 82.44 187 ARG F C 1
ATOM 8393 O O . ARG F 3 187 ? 53.110 21.927 45.715 1.00 82.57 187 ARG F O 1
ATOM 8401 N N . HIS F 3 188 ? 53.065 19.735 46.282 1.00 82.01 188 HIS F N 1
ATOM 8402 C CA . HIS F 3 188 ? 54.518 19.556 46.362 1.00 81.91 188 HIS F CA 1
ATOM 8403 C C . HIS F 3 188 ? 55.027 18.394 45.478 1.00 81.22 188 HIS F C 1
ATOM 8404 O O . HIS F 3 188 ? 54.224 17.613 44.961 1.00 81.56 188 HIS F O 1
ATOM 8411 N N . ASN F 3 189 ? 56.358 18.277 45.301 1.00 80.02 189 ASN F N 1
ATOM 8412 C CA . ASN F 3 189 ? 56.923 17.233 44.451 1.00 79.41 189 ASN F CA 1
ATOM 8413 C C . ASN F 3 189 ? 57.805 16.209 45.179 1.00 78.17 189 ASN F C 1
ATOM 8414 O O . ASN F 3 189 ? 57.672 15.014 44.922 1.00 78.20 189 ASN F O 1
ATOM 8419 N N . SER F 3 190 ? 58.730 16.662 46.036 1.00 76.91 190 SER F N 1
ATOM 8420 C CA . SER F 3 190 ? 59.655 15.761 46.725 1.00 76.02 190 SER F CA 1
ATOM 8421 C C . SER F 3 190 ? 59.159 15.282 48.091 1.00 74.63 190 SER F C 1
ATOM 8422 O O . SER F 3 190 ? 58.871 16.097 48.961 1.00 74.78 190 SER F O 1
ATOM 8425 N N . TYR F 3 191 ? 59.100 13.960 48.295 1.00 73.18 191 TYR F N 1
ATOM 8426 C CA . TYR F 3 191 ? 58.663 13.394 49.573 1.00 72.18 191 TYR F CA 1
ATOM 8427 C C . TYR F 3 191 ? 59.785 12.560 50.167 1.00 71.58 191 TYR F C 1
ATOM 8428 O O . TYR F 3 191 ? 60.340 11.695 49.495 1.00 71.79 191 TYR F O 1
ATOM 8437 N N . THR F 3 192 ? 60.168 12.870 51.406 1.00 70.66 192 THR F N 1
ATOM 8438 C CA . THR F 3 192 ? 61.320 12.247 52.034 1.00 70.40 192 THR F CA 1
ATOM 8439 C C . THR F 3 192 ? 61.038 11.625 53.398 1.00 69.68 192 THR F C 1
ATOM 8440 O O . THR F 3 192 ? 60.336 12.210 54.222 1.00 70.02 192 THR F O 1
ATOM 8444 N N . CYS F 3 193 ? 61.621 10.450 53.643 1.00 68.51 193 CYS F N 1
ATOM 8445 C CA . CYS F 3 193 ? 61.527 9.763 54.927 1.00 68.12 193 CYS F CA 1
ATOM 8446 C C . CYS F 3 193 ? 62.955 9.657 55.470 1.00 67.64 193 CYS F C 1
ATOM 8447 O O . CYS F 3 193 ? 63.778 8.983 54.853 1.00 67.75 193 CYS F O 1
ATOM 8450 N N . GLU F 3 194 ? 63.273 10.344 56.585 1.00 67.13 194 GLU F N 1
ATOM 8451 C CA . GLU F 3 194 ? 64.630 10.285 57.147 1.00 67.27 194 GLU F CA 1
ATOM 8452 C C . GLU F 3 194 ? 64.678 9.393 58.379 1.00 66.79 194 GLU F C 1
ATOM 8453 O O . GLU F 3 194 ? 63.891 9.590 59.300 1.00 66.51 194 GLU F O 1
ATOM 8459 N N . ALA F 3 195 ? 65.602 8.426 58.407 1.00 66.64 195 ALA F N 1
ATOM 8460 C CA . ALA F 3 195 ? 65.714 7.482 59.520 1.00 67.10 195 ALA F CA 1
ATOM 8461 C C . ALA F 3 195 ? 66.962 7.694 60.377 1.00 67.49 195 ALA F C 1
ATOM 8462 O O . ALA F 3 195 ? 68.067 7.392 59.933 1.00 67.22 195 ALA F O 1
ATOM 8464 N N . THR F 3 196 ? 66.785 8.157 61.618 1.00 67.79 196 THR F N 1
ATOM 8465 C CA . THR F 3 196 ? 67.913 8.340 62.530 1.00 68.49 196 THR F CA 1
ATOM 8466 C C . THR F 3 196 ? 67.985 7.176 63.513 1.00 67.94 196 THR F C 1
ATOM 8467 O O . THR F 3 196 ? 67.053 6.950 64.281 1.00 67.95 196 THR F O 1
ATOM 8471 N N . HIS F 3 197 ? 69.074 6.413 63.438 1.00 67.40 197 HIS F N 1
ATOM 8472 C CA . HIS F 3 197 ? 69.340 5.237 64.269 1.00 67.61 197 HIS F CA 1
ATOM 8473 C C . HIS F 3 197 ? 70.774 5.330 64.818 1.00 69.03 197 HIS F C 1
ATOM 8474 O O . HIS F 3 197 ? 71.621 5.979 64.201 1.00 69.22 197 HIS F O 1
ATOM 8481 N N . LYS F 3 198 ? 71.062 4.680 65.961 1.00 69.87 198 LYS F N 1
ATOM 8482 C CA . LYS F 3 198 ? 72.408 4.745 66.552 1.00 71.20 198 LYS F CA 1
ATOM 8483 C C . LYS F 3 198 ? 73.494 4.044 65.717 1.00 72.33 198 LYS F C 1
ATOM 8484 O O . LYS F 3 198 ? 74.678 4.301 65.937 1.00 72.49 198 LYS F O 1
ATOM 8490 N N . THR F 3 199 ? 73.103 3.204 64.739 1.00 73.18 199 THR F N 1
ATOM 8491 C CA . THR F 3 199 ? 74.059 2.509 63.874 1.00 74.66 199 THR F CA 1
ATOM 8492 C C . THR F 3 199 ? 74.833 3.436 62.917 1.00 76.25 199 THR F C 1
ATOM 8493 O O . THR F 3 199 ? 75.757 2.975 62.251 1.00 76.40 199 THR F O 1
ATOM 8497 N N . SER F 3 200 ? 74.478 4.732 62.860 1.00 77.09 200 SER F N 1
ATOM 8498 C CA . SER F 3 200 ? 75.165 5.728 62.041 1.00 78.37 200 SER F CA 1
ATOM 8499 C C . SER F 3 200 ? 74.761 7.147 62.452 1.00 79.25 200 SER F C 1
ATOM 8500 O O . SER F 3 200 ? 73.632 7.371 62.878 1.00 79.32 200 SER F O 1
ATOM 8503 N N . THR F 3 201 ? 75.691 8.094 62.355 1.00 79.76 201 THR F N 1
ATOM 8504 C CA . THR F 3 201 ? 75.403 9.493 62.681 1.00 80.49 201 THR F CA 1
ATOM 8505 C C . THR F 3 201 ? 74.606 10.178 61.549 1.00 80.92 201 THR F C 1
ATOM 8506 O O . THR F 3 201 ? 73.849 11.116 61.806 1.00 81.22 201 THR F O 1
ATOM 8510 N N . SER F 3 202 ? 74.771 9.699 60.304 1.00 80.64 202 SER F N 1
ATOM 8511 C CA . SER F 3 202 ? 74.055 10.218 59.143 1.00 80.95 202 SER F CA 1
ATOM 8512 C C . SER F 3 202 ? 72.744 9.444 59.043 1.00 80.51 202 SER F C 1
ATOM 8513 O O . SER F 3 202 ? 72.759 8.211 59.068 1.00 80.71 202 SER F O 1
ATOM 8516 N N . PRO F 3 203 ? 71.602 10.132 58.898 1.00 79.73 203 PRO F N 1
ATOM 8517 C CA . PRO F 3 203 ? 70.330 9.406 58.768 1.00 78.91 203 PRO F CA 1
ATOM 8518 C C . PRO F 3 203 ? 70.173 8.729 57.411 1.00 77.73 203 PRO F C 1
ATOM 8519 O O . PRO F 3 203 ? 70.763 9.177 56.426 1.00 77.58 203 PRO F O 1
ATOM 8523 N N . ILE F 3 204 ? 69.384 7.640 57.355 1.00 76.66 204 ILE F N 1
ATOM 8524 C CA . ILE F 3 204 ? 69.133 6.962 56.086 1.00 76.23 204 ILE F CA 1
ATOM 8525 C C . ILE F 3 204 ? 68.004 7.703 55.389 1.00 75.62 204 ILE F C 1
ATOM 8526 O O . ILE F 3 204 ? 66.890 7.772 55.914 1.00 75.29 204 ILE F O 1
ATOM 8531 N N . VAL F 3 205 ? 68.301 8.297 54.231 1.00 75.22 205 VAL F N 1
ATOM 8532 C CA . VAL F 3 205 ? 67.320 9.094 53.508 1.00 75.07 205 VAL F CA 1
ATOM 8533 C C . VAL F 3 205 ? 66.725 8.364 52.294 1.00 74.33 205 VAL F C 1
ATOM 8534 O O . VAL F 3 205 ? 67.445 7.948 51.388 1.00 74.47 205 VAL F O 1
ATOM 8538 N N . LYS F 3 206 ? 65.395 8.204 52.286 1.00 73.32 206 LYS F N 1
ATOM 8539 C CA . LYS F 3 206 ? 64.699 7.593 51.156 1.00 72.89 206 LYS F CA 1
ATOM 8540 C C . LYS F 3 206 ? 63.712 8.607 50.601 1.00 72.34 206 LYS F C 1
ATOM 8541 O O . LYS F 3 206 ? 62.981 9.239 51.365 1.00 72.06 206 LYS F O 1
ATOM 8547 N N . SER F 3 207 ? 63.737 8.818 49.283 1.00 72.16 207 SER F N 1
ATOM 8548 C CA . SER F 3 207 ? 62.895 9.832 48.658 1.00 72.61 207 SER F CA 1
ATOM 8549 C C . SER F 3 207 ? 62.304 9.381 47.326 1.00 72.89 207 SER F C 1
ATOM 8550 O O . SER F 3 207 ? 62.759 8.407 46.732 1.00 72.91 207 SER F O 1
ATOM 8553 N N . PHE F 3 208 ? 61.301 10.118 46.844 1.00 73.19 208 PHE F N 1
ATOM 8554 C CA . PHE F 3 208 ? 60.695 9.927 45.535 1.00 73.96 208 PHE F CA 1
ATOM 8555 C C . PHE F 3 208 ? 60.137 11.269 45.064 1.00 75.46 208 PHE F C 1
ATOM 8556 O O . PHE F 3 208 ? 59.683 12.074 45.881 1.00 75.43 208 PHE F O 1
ATOM 8564 N N . ASN F 3 209 ? 60.195 11.524 43.757 1.00 76.67 209 ASN F N 1
ATOM 8565 C CA . ASN F 3 209 ? 59.645 12.748 43.193 1.00 78.34 209 ASN F CA 1
ATOM 8566 C C . ASN F 3 209 ? 58.360 12.381 42.488 1.00 79.60 209 ASN F C 1
ATOM 8567 O O . ASN F 3 209 ? 58.344 11.441 41.696 1.00 79.69 209 ASN F O 1
ATOM 8572 N N . ARG F 3 210 ? 57.275 13.100 42.783 1.00 80.68 210 ARG F N 1
ATOM 8573 C CA . ARG F 3 210 ? 55.962 12.870 42.158 1.00 82.18 210 ARG F CA 1
ATOM 8574 C C . ARG F 3 210 ? 55.997 13.051 40.609 1.00 83.52 210 ARG F C 1
ATOM 8575 O O . ARG F 3 210 ? 55.052 12.656 39.925 1.00 83.83 210 ARG F O 1
ATOM 8583 N N . ASN F 3 211 ? 57.115 13.615 40.079 1.00 84.19 211 ASN F N 1
ATOM 8584 C CA . ASN F 3 211 ? 57.447 13.874 38.677 1.00 85.26 211 ASN F CA 1
ATOM 8585 C C . ASN F 3 211 ? 56.778 15.140 38.154 1.00 85.87 211 ASN F C 1
ATOM 8586 O O . ASN F 3 211 ? 57.281 16.235 38.418 1.00 86.09 211 ASN F O 1
#

Organism: Plasmodium falciparum (isolate 3D7) (NCBI:txid36329)

InterPro domains:
  IPR010884 6-Cysteine (6-Cys) domain [PF07422] (48-160)
  IPR010884 6-Cysteine (6-Cys) domain [PF07422] (295-414)
  IPR010884 6-Cysteine (6-Cys) domain [PS51701] (45-182)
  IPR010884 6-Cysteine (6-Cys) domain [PS51701] (294-436)
  IPR010884 6-Cysteine (6-Cys) domain [SM00970] (45-162)
  IPR010884 6-Cysteine (6-Cys) domain [SM00970] (294-416)
  IPR038160 6-Cysteine (6-Cys) domain superfamily [G3DSA:2.60.40.2860] (47-178)
  IPR038160 6-Cysteine (6-Cys) domain superfamily [G3DSA:2.60.40.2860] (294-431)

B-factor: mean 42.85, std 18.62, range [17.27, 107.46]

CATH classification: 2.60.40.10 (+1 more: 2.60.40.10)

Solvent-accessible surface area: 49068 Å² total; per-residue (Å²): 164,60,3,44,0,0,24,0,10,80,81,154,117,33,145,39,92,25,66,53,87,48,44,0,39,142,12,108,76,22,18,20,73,46,12,94,11,118,5,70,80,84,152,5,92,34,35,0,0,0,2,0,22,18,65,25,5,12,94,5,5,96,48,0,0,56,55,76,33,160,118,9,80,20,1,23,17,31,117,0,56,83,40,2,99,23,88,103,19,100,73,106,139,42,65,35,78,125,7,71,0,39,13,0,9,1,103,19,57,4,89,163,66,17,32,1,1,0,0,0,21,68,114,120,46,6,0,24,0,34,1,33,0,31,33,55,170,173,21,124,10,69,17,60,39,30,31,78,13,152,101,53,22,66,45,118,0,30,1,53,7,57,55,39,88,4,50,47,9,9,0,1,0,0,11,11,24,103,154,127,120,8,64,11,1,0,7,4,12,43,105,30,67,14,57,43,34,12,134,87,0,137,76,36,4,72,5,52,30,51,58,100,146,62,30,0,27,0,64,0,63,62,3,94,63,122,2,32,5,52,0,2,0,0,0,5,13,8,0,2,0,1,6,0,21,73,26,2,118,20,16,79,0,25,6,19,58,19,134,48,20,30,14,46,10,22,18,2,10,52,76,130,95,111,22,14,0,0,0,2,0,46,18,0,2,23,87,88,15,76,19,52,1,36,101,38,93,43,86,95,38,44,30,58,2,67,29,39,98,32,98,92,42,33,7,15,2,0,0,0,43,11,58,50,88,31,24,83,92,115,81,5,28,0,30,3,26,0,92,51,7,24,9,127,13,44,3,92,2,65,76,147,171,18,95,9,63,19,39,56,70,55,16,44,0,42,80,43,61,152,13,62,0,31,1,130,11,77,56,77,2,51,0,0,0,0,0,6,20,64,119,77,37,11,2,85,31,30,0,9,9,18,69,8,48,10,64,83,15,41,99,46,3,58,9,67,35,82,27,66,57,5,25,0,25,0,66,154,0,73,58,110,2,33,7,20,0,2,0,0,0,8,17,50,38,23,7,26,13,1,43,10,0,81,2,5,34,96,86,76,75,20,54,7,83,10,21,18,1,5,1,6,67,16,6,37,56,90,35,19,0,2,0,0,1,0,0,6,50,1,10,34,75,118,32,81,28,20,6,78,10,78,58,74,117,60,156,103,38,40,50,46,13,122,22,94,47,53,114,194,57,24,7,11,2,4,4,0,13,0,38,6,75,71,94,64,6,82,179,67,88,31,0,21,0,10,2,60,8,141,54,57,143,77,61,51,86,87,62,23,122,131,157,59,4,45,0,0,26,0,10,71,94,153,82,46,149,35,86,26,64,55,86,41,44,0,54,143,23,106,76,20,18,21,68,59,13,95,6,111,4,68,81,93,152,6,99,33,35,0,0,0,3,0,18,16,60,24,5,12,93,5,6,96,49,0,0,55,55,76,33,164,115,9,84,21,1,24,17,31,116,0,56,84,40,2,102,24,87,104,20,99,76,109,139,43,65,42,78,124,17,73,0,38,15,0,8,0,102,20,56,4,86,161,67,18,33,2,1,0,0,0,19,80,107,119,43,7,0,25,0,28,1,26,0,30,38,107,173,20,125,10,68,18,61,40,30,32,77,11,149,102,53,20,60,45,118,0,30,0,55,8,55,56,35,91,3,46,48,9,7,0,1,0,0,12,11,23,104,154,127,120,8,61,12,0,0,7,3,7,41,103,29,67,17,57,45,35,14,134,86,0,140,82,37,5,78,5,53,31,49,54,101,153,45,30,0,26,0,62,0,57,62,3,93,64,124,2,32,5,50,0,2,0,0,0,5,13,9,0,2,0,0,6,0,21,72,26,3,165,19,16,79,0,26,6,20,61,19,151,47,21,32,12,46,11,20,20,4,6,82,108,95,116,22,16,0,0,0,2,0,45,16,0,2,24,87,85,14,81,21,62,2,42,98,40,95,43,85,97,38,42,28,58,2,68,26,34,105,30,102,94,45,34,10,15,4,0,0,0,43,10,53,46,93,32,24,82,92,116,84,5,24,0,31,2,21,0,93,50,7,26,8,122,13,42,2,86,2,65,74,154,172,16,90,8,40,22,59,56,72,60,17,42,0,41,76,42,60,153,13,64,0,45,0,133,5,68,62,72,1,52,0,0,0,0,0,8,21,71,113,91,49,17,2,102,33,30,0,10,9,17,70,6,45,9,60,80,16,41,99,46,3,57,11,66,34,82,28,64,61,6,24,0,24,0,65,154,0,73,56,110,2,32,7,19,0,1,0,0,0,6,16,46,37,25,8,29,13,1,43,9,0,79,3,6,29,92,86,78,74,22,58,7,79,10,22,21,1,16,1,5,71,20,6,38,53,91,39,19,0,1,0,0,0,0,0,4,55,1,10,34,88,114,33,83,25,26,4,57,10,77,53,72,117,77,160,124,32,38,60,44,9,136,25,87,40,55,115,196,60,18,8,14,4,5,6,0,15,0,36,6,75,59,102,41,8,73,178,68,54,31,0,15,0,41,1,62,11,141,49,56,145,75,54,51,88,87,60,31,88,98,173

Nearest PDB structures (foldseek):
  7zwi-assembly2_D  TM=1.007E+00  e=7.025E-29  Plasmodium falciparum
  7zwm-assembly1_A  TM=1.003E+00  e=5.732E-27  Plasmodium falciparum
  7zwm-assembly1_F  TM=1.001E+00  e=8.466E-27  Plasmodium falciparum
  7zwf-assembly1_A-2  TM=1.001E+00  e=1.652E-26  Plasmodium falciparum
  7uxl-assembly1_R  TM=9.485E-01  e=3.675E-24  Plasmodium falciparum

Secondary structure (DSSP, 8-state):
--EEEEE-S--SS-S--EEEE--GGGSPTT-EEEEEEEE--SSEEEEEEEEESSEEESSTTTEEEPPPPSSS----EEEHHHHHT-S--EEEEEEETTEEEEEEEEEE--SS-EEEEEEEEETTEEEEEEEEEPPP-/--EEEEE--EEE-TT--EEEEEEEESS-GGGSEEEEEEE-TT--EEEEEEE-TTSS-EE--TTTTTTEEEEEETTTTEEEEEE-S--GGG-EEEEEEEE-GGGTS---EE---EEEEE--PPPBPPEEEEE-----EEEEEEEEEEEBSS--EEEEGGGT--TTEEEPPPEEETTEEEEEEEEEEESTTTTTS--EEEEEEGGGTEEEEEE----/---EEEE-SEEEE-TT--EEEEEEESS--S--EEEEE-TTS--EEEEETTTEEPTT--TTEEEEEETTEEEEEESS--GGG-EEEEEEE-SSSSPEE---EEEEE----B--EEEEEPPPHHHHTTTEEEEEEEEEEEBSS--EEEEEETTEEE-TTEEEEEPPPPTTT--EEEEEEEEEEHHHHHH--EEEEEEE-TT-SSPEEEEEE-/--EEEEE----S--S--EEEE--GGGSPTT-EEEEEEEE--SSEEEEEEEEESSEEESSTTTEEEPPPPSSS----EEEHHHHHT-S--EEEEEEETTEEEEEEEEEE--SS-EEEEEEEEETTEEEEEEEEE---/--EEEEE--EEE-TT--EEEEEEEESS-GGGSEEEEEEE-TT--EEEEEEE-TTSS-EE--TTTTTTEEEEEETTTTEEEEEE-S--GGG-EEEEEEEE-GGGTS---EE---EEEEE--PPPBPPEEEEE----EEEEEEEEEEEBSS--EEEEGGGT--TTEEEPPPEEETTEEEEEEEEEEESTTTTTS--EEEEEEGGGTEEEEEE----/---EEEE-SEEEE-TT--EEEEEEESS--S--EEEEE-TTS--EEEEETTTEEPTT--TTEEEEEETTEEEEEESS--GGG-EEEEEEE-SSSSPEE---EEEEE----B--EEEEEPPPHHHHTTTEEEEEEEEEEEBSS--EEEEEETTEEE-TTEEEEEPPPPTTT--EEEEEEEEEEHHHHTT--EEEEEEE-TT-SSPEEEEEE--